Protein AF-0000000070794787 (afdb_homodimer)

InterPro domains:
  IPR015813 Pyruvate/Phosphoenolpyruvate kinase-like domain superfamily [SSF51621] (23-775)
  IPR021135 Phosphoenolpyruvate carboxylase [PF00311] (26-113)
  IPR021135 Phosphoenolpyruvate carboxylase [PF00311] (359-755)
  IPR021135 Phosphoenolpyruvate carboxylase [PR00150] (123-136)
  IPR021135 Phosphoenolpyruvate carboxylase [PR00150] (617-643)
  IPR021135 Phosphoenolpyruvate carboxylase [PTHR30523] (340-755)

pLDDT: mean 89.94, std 10.72, range [23.09, 98.25]

Organism: Legionella pneumophila subsp. pneumophila (strain Philadelphia 1 / ATCC 33152 / DSM 7513) (NCBI:txid272624)

Solvent-accessible surface area (backbone atoms only — not comparable to full-atom values): 79170 Å² total; per-residue (Å²): 132,71,82,72,66,63,91,67,82,65,70,59,54,67,70,55,52,50,49,40,51,53,52,50,51,44,42,51,52,31,38,28,64,67,72,28,59,68,55,34,52,52,46,50,51,51,47,52,59,35,54,68,40,64,93,53,55,66,67,58,41,34,51,53,52,52,54,50,43,58,56,57,70,71,51,51,69,69,56,52,47,52,46,45,50,50,41,29,50,53,37,46,50,47,50,32,44,51,51,21,48,49,47,52,56,53,21,64,36,72,73,82,85,70,93,41,76,45,73,28,39,34,43,31,36,34,63,31,54,67,48,30,58,24,69,67,45,51,54,52,48,49,51,50,23,53,50,49,32,43,36,72,63,26,40,42,72,59,58,71,65,57,56,44,50,54,46,44,47,56,75,36,38,52,55,43,56,91,61,61,55,50,71,66,53,46,41,52,57,50,45,57,34,62,56,25,68,66,38,48,52,48,39,38,53,34,39,75,73,59,36,42,62,43,64,32,25,28,54,37,28,30,36,62,62,20,84,82,38,36,48,68,44,28,50,50,40,38,30,51,41,19,41,49,49,40,54,50,48,38,50,34,46,51,52,50,46,50,51,53,64,58,30,46,67,74,43,88,56,65,66,62,49,47,52,47,51,49,49,45,56,52,47,63,69,58,45,66,82,46,73,39,38,60,58,60,49,51,52,51,51,52,52,50,51,52,50,50,53,52,46,26,69,72,68,62,48,76,61,66,48,59,53,45,50,50,40,45,41,69,78,21,68,67,46,26,56,19,26,33,32,30,38,40,33,68,57,44,52,46,48,72,71,42,87,68,79,39,63,68,55,49,31,53,47,50,48,46,46,36,26,47,93,54,70,44,50,44,53,38,58,31,39,34,30,35,76,34,74,45,28,64,42,54,46,40,48,47,50,48,43,24,66,70,63,73,35,80,74,59,55,64,26,48,24,30,31,42,68,68,20,33,76,40,39,40,58,27,47,62,68,43,59,44,72,69,55,50,52,47,27,46,71,73,46,78,17,46,46,54,38,31,41,40,33,34,55,20,15,75,62,30,21,32,65,35,28,53,53,49,51,51,53,30,51,56,44,39,44,52,50,34,45,75,67,69,29,42,69,34,52,34,38,46,30,34,57,17,66,57,18,49,21,67,56,67,67,53,58,46,41,71,53,48,43,74,56,47,26,42,35,32,35,43,36,36,34,69,45,41,58,66,39,39,61,35,56,64,50,34,49,49,53,51,48,50,51,39,52,51,55,46,65,47,63,82,77,70,85,72,75,79,52,67,68,57,51,51,51,30,51,51,18,22,50,46,35,41,51,49,70,68,34,84,61,44,57,59,47,46,50,55,43,35,61,55,77,42,52,71,72,44,41,34,21,66,39,68,56,58,54,96,70,72,59,80,81,64,16,50,37,54,50,64,56,44,29,36,29,50,67,42,25,56,54,50,62,68,48,54,28,50,8,59,47,55,70,69,46,52,72,68,58,49,52,50,52,41,52,39,43,76,68,34,55,51,56,34,32,48,52,52,51,45,20,51,52,56,64,58,45,38,63,49,58,36,46,50,34,28,37,74,57,68,71,45,62,77,78,47,53,66,56,51,56,38,50,54,35,28,52,50,46,49,32,68,57,68,72,42,90,53,51,30,69,92,42,53,44,56,45,53,50,46,55,59,40,46,36,53,34,50,61,31,47,50,49,32,52,52,16,59,75,64,67,33,60,72,52,32,37,44,25,54,41,28,40,35,54,55,61,71,46,46,66,132,71,82,73,67,63,91,66,82,67,69,61,54,67,71,55,52,49,48,42,51,51,53,50,52,45,43,51,52,32,39,27,64,67,72,28,58,67,54,34,51,52,47,50,50,53,46,51,58,35,53,68,40,64,92,53,53,65,67,59,43,33,52,53,50,52,53,50,43,58,57,57,70,72,52,52,70,68,55,52,47,52,47,42,48,51,42,28,48,52,37,44,49,48,51,32,46,52,50,21,49,50,45,52,56,54,22,63,34,72,77,81,85,72,95,44,78,45,72,28,40,34,43,32,35,34,64,32,56,66,49,30,60,23,68,68,45,52,53,51,47,49,51,50,23,52,51,50,32,44,37,72,63,25,41,43,72,59,58,69,65,58,58,42,50,55,45,45,48,56,76,36,35,55,56,42,57,93,60,61,55,51,70,66,55,46,42,51,58,51,43,58,34,62,55,25,68,66,38,48,51,49,40,39,54,36,38,75,74,61,37,42,63,42,64,34,26,29,53,37,28,30,37,64,66,20,84,82,38,36,48,66,46,29,51,50,40,37,31,51,43,18,42,48,50,41,52,50,48,38,50,33,47,51,51,50,47,51,53,55,63,57,30,44,65,75,42,88,58,66,66,62,50,47,51,47,54,49,50,45,55,52,46,62,69,58,44,67,82,45,72,40,38,62,58,60,50,51,51,51,52,51,52,50,51,54,50,50,53,53,46,27,67,72,70,60,48,76,61,65,48,58,54,48,50,51,40,46,41,68,77,21,69,67,47,26,56,19,25,35,32,29,38,41,32,68,58,44,52,45,48,72,70,43,89,68,78,38,61,68,56,49,30,51,46,51,49,46,46,35,27,48,94,55,69,44,50,44,52,39,58,32,39,33,29,35,78,34,74,44,28,65,42,54,45,38,49,46,49,48,43,23,67,70,62,74,34,81,74,57,55,64,26,50,24,30,30,43,68,68,20,36,76,39,39,40,60,28,48,63,68,42,59,43,71,69,55,50,50,46,27,46,71,74,47,78,17,46,45,53,40,30,40,39,33,33,56,20,14,75,63,30,21,33,66,35,28,53,52,48,51,52,51,31,51,55,44,39,45,51,50,34,44,75,68,68,27,42,68,34,50,32,38,45,30,34,58,17,64,58,18,50,20,66,56,66,67,53,58,45,41,72,56,47,42,74,56,45,27,43,36,31,35,43,37,35,32,69,45,40,58,67,39,41,60,34,54,62,49,35,51,49,53,52,48,51,49,40,52,51,54,45,66,48,62,78,78,72,84,72,74,80,53,65,68,57,53,51,52,28,51,51,18,21,49,47,33,40,50,49,71,67,32,81,62,44,58,57,46,46,51,56,42,34,62,55,76,43,52,72,71,44,40,32,22,66,38,68,56,57,56,95,68,72,59,80,81,63,16,50,36,54,50,63,56,44,30,36,28,50,65,42,24,54,53,48,62,66,49,54,28,48,7,60,48,54,70,70,46,53,74,67,58,48,52,50,52,40,52,39,42,77,68,35,54,52,56,34,31,47,52,51,52,45,20,52,53,56,64,61,47,37,64,50,57,34,47,50,34,27,38,75,57,68,71,46,63,76,78,47,52,66,56,50,54,38,49,53,35,27,51,49,46,50,31,68,57,67,73,43,90,54,51,31,69,91,42,54,44,57,45,52,51,46,54,61,41,46,37,53,36,51,61,31,48,49,48,32,52,51,18,58,76,65,67,35,60,72,53,31,38,43,25,54,42,29,41,35,53,54,60,71,47,44,65

Nearest PDB structures (foldseek):
  8qx3-assembly1_A  TM=8.354E-01  e=1.024E-34  Arabidopsis thaliana
  8cj5-assembly1_A-2  TM=8.591E-01  e=4.788E-34  Arabidopsis thaliana
  8qx3-assembly1_B  TM=8.444E-01  e=3.675E-34  Arabidopsis thaliana
  6mgi-assembly1_B-2  TM=8.471E-01  e=4.195E-34  Zea mays
  1fiy-assembly1_A  TM=8.237E-01  e=3.972E-33  Escherichia coli K-12

Secondary structure (DSSP, 8-state):
------SS--SS-HHHHHHHHHHHHHHHHHHHHHT-HHHHHHHHHHHHHHHTTTT--HHHHHHHHHHHHHHHHTS-HHHHHHHHHHHHHHHHHHHHHHHHHHHHHHTTSPPP--S---SEEEEEE---SS--B-HHHHHHHHHHHHHHHHHHH-GGG--HHHHHHHHHHHTTS-SB-SSPPPHHHHHHHHHHHHT-HHHHHHHHHHHHTT--EEEEE-TTTBTTT-TT--HHHHHHHHHHHHHHHHHHHHHHHHHHHHHHHH-GGG---HHHHHHHHHHHHHHHTTSS--TTHHHHHHHHHHHHHHHHHHHHHHHSS--HHHHHHHHHHHH-TTSS--EEEEEEHHHHHHHHH-SSPPHHHHHHHHHHHHTTTS-GGGTEEEEEEES--SHHHHHHHHHHHHHHHSS--S-EEEEE-SHHHHHTHHHHHHHH--HHHHHHHHHHSTTEEEEEEESHHHHHHH-HHHHHHHHHHHHHHHHHHHHHTT-EEEEEEE--SSGGGT-S-HHHHTTT--TTTTTEEEEEE-HHHHHHHHS-HHHHHHHHHHHHHHHHH--S----PPPHHHHHHHHHHHHHHHHHHHSHHHHHHHHHHSGGGGTTTS--SSS-SB-SSS-GGGGB-HHHHHHHHHHTT--HHHHTTHHHHHHHS-HHHHHHHHHHHHH-HHHHHHHHHHHHHHTT--HHHHHHHHHHHHS--TTHHHHHHHHHHHHHHHHHHH--S-TTTT-HHHHHHHHHHHHHHHHHHHHHHHHHHHT-HHHHHHHHHHHHHHHS---/------SS--SS-HHHHHHHHHHHHHHHHHHHHHT-HHHHHHHHHHHHHHHTTTT--HHHHHHHHHHHHHHHHTS-HHHHHHHHHHHHHHHHHHHHHHHHHHHHHHTTSPP---S---SEEEEEE---SS--B-HHHHHHHHHHHHHHHHHHH-GGG--HHHHHHHHHHHTTS-SB-SSPPPHHHHHHHHHHHHT-HHHHHHHHHHHHTT--EEEEE-TTTBTTT-TT--HHHHHHHHHHHHHHHHHHHHHHHHHHHHHHHH-GGG---HHHHHHHHHHHHHHHTTSS--TTHHHHHHHHHHHHHHHHHHHHHHHSS--HHHHHHHHHHHH-TTSS--EEEEEEHHHHHHHHH-SSPPHHHHHHHHHHHHTTTS-GGGTEEEEEEES--SHHHHHHHHHHHHHHHSS--S-EEEEE-SHHHHHTHHHHHHHH--HHHHHHHHHHSTTEEEEEEESHHHHHHH-HHHHHHHHHHHHHHHHHHHHHTT-EEEEEEE--SSGGGT-S-HHHHTTT--TTTTTEEEEEE-HHHHHHHHS-HHHHHHHHHHHHHHHHH--S----PPPHHHHHHHHHHHHHHHHHHHSHHHHHHHHHHSGGGGTTTS--SSS-SB-SSS-GGGGB-HHHHHHHHHHTT--HHHHTTHHHHHHHS-HHHHHHHHHHHHH-HHHHHHHHHHHHHHTT--HHHHHHHHHHHHS--TTHHHHHHHHHHHHHHHHHHH--SSTTTT-HHHHHHHHHHHHHHHHHHHHHHHHHHHT-HHHHHHHHHHHHHHHS---

Sequence (1550 aa):
MEFSMKENVSHLPRELSRMVFWSLTCLKKAIAEVYGKETYERIEQIRLSMQDTIGSESFSLGKALHSLQIELSKLEKKQLYQIAHGFSLMMELINTCENAYRIFRINQRKEQVYSDMPQGIHYVLTAHPTEARTNEFLKLFKEIRDYLIEVLKSPYLMNESHLDQMLKISLQINISYHEKPSVEDEAQYIYQYALHPLNIKLYHSFLAKGVPIQLRTWVGGDKDGHSGVNEKIMLKSLELSRSFFIAYIQECLEEVLEIIKLSTALGKNKSLADQINQLVKKAYGLKKIQSKDHEKISAFKNELTATQINALKFLNFEPEQFSIISSIFHLYPALVMPIELREDSAVVKESLTSIKKTTITKMLEQVHSITHGTDPKNYIRGFILSMVESAEDIKNGINLVKKVFKSYALPVVPLFENQLALTNADTILNNSITEDIRQKHLKQWEGNYEVMLGYSDSSKENGVLPSRLMIAKSLKNIQSTLENKNLRPIFFHGSGGSIERGGGDIKEQTASWSKEMMSNYKVTVQGEMVARLFGSSSILKSQIDKFLDIYSQKGKSNNNDYPEELSLFSTRVSQKYKTLIQSDWFWQIVEQASPYHFLKELKIGSRPTKRKSGPDQRKLRAIPWILCWTQTRLLFPTWWGIGSTWSELNGIEKNRLKALYKENALFAAFVKQLGVTLSKVYLPVWEQYLLQLTGSIEYLRPFQSELESTIQFFYQITDEKDFCFHQPWLGESIQLRSTLIHPLNLIQIEAMKRKDLPLLRKTVTGISCGMLTTGMEFSMKENVSHLPRELSRMVFWSLTCLKKAIAEVYGKETYERIEQIRLSMQDTIGSESFSLGKALHSLQIELSKLEKKQLYQIAHGFSLMMELINTCENAYRIFRINQRKEQVYSDMPQGIHYVLTAHPTEARTNEFLKLFKEIRDYLIEVLKSPYLMNESHLDQMLKISLQINISYHEKPSVEDEAQYIYQYALHPLNIKLYHSFLAKGVPIQLRTWVGGDKDGHSGVNEKIMLKSLELSRSFFIAYIQECLEEVLEIIKLSTALGKNKSLADQINQLVKKAYGLKKIQSKDHEKISAFKNELTATQINALKFLNFEPEQFSIISSIFHLYPALVMPIELREDSAVVKESLTSIKKTTITKMLEQVHSITHGTDPKNYIRGFILSMVESAEDIKNGINLVKKVFKSYALPVVPLFENQLALTNADTILNNSITEDIRQKHLKQWEGNYEVMLGYSDSSKENGVLPSRLMIAKSLKNIQSTLENKNLRPIFFHGSGGSIERGGGDIKEQTASWSKEMMSNYKVTVQGEMVARLFGSSSILKSQIDKFLDIYSQKGKSNNNDYPEELSLFSTRVSQKYKTLIQSDWFWQIVEQASPYHFLKELKIGSRPTKRKSGPDQRKLRAIPWILCWTQTRLLFPTWWGIGSTWSELNGIEKNRLKALYKENALFAAFVKQLGVTLSKVYLPVWEQYLLQLTGSIEYLRPFQSELESTIQFFYQITDEKDFCFHQPWLGESIQLRSTLIHPLNLIQIEAMKRKDLPLLRKTVTGISCGMLTTG

Radius of gyration: 38.8 Å; Cα contacts (8 Å, |Δi|>4): 2463; chains: 2; bounding box: 78×119×99 Å

Structure (mmCIF, N/CA/C/O backbone):
data_AF-0000000070794787-model_v1
#
loop_
_entity.id
_entity.type
_entity.pdbx_description
1 polymer 'Phosphoenolpyruvate carboxylase'
#
loop_
_atom_site.group_PDB
_atom_site.id
_atom_site.type_symbol
_atom_site.label_atom_id
_atom_site.label_alt_id
_atom_site.label_comp_id
_atom_site.label_asym_id
_atom_site.label_entity_id
_atom_site.label_seq_id
_atom_site.pdbx_PDB_ins_code
_atom_site.Cartn_x
_atom_site.Cartn_y
_atom_site.Cartn_z
_atom_site.occupancy
_atom_site.B_iso_or_equiv
_atom_site.auth_seq_id
_atom_site.auth_comp_id
_atom_site.auth_asym_id
_atom_site.auth_atom_id
_atom_site.pdbx_PDB_model_num
ATOM 1 N N . MET A 1 1 ? 26.312 4.344 -19.688 1 23.09 1 MET A N 1
ATOM 2 C CA . MET A 1 1 ? 26.172 3.531 -20.891 1 23.09 1 MET A CA 1
ATOM 3 C C . MET A 1 1 ? 24.766 2.941 -20.984 1 23.09 1 MET A C 1
ATOM 5 O O . MET A 1 1 ? 24.344 2.195 -20.109 1 23.09 1 MET A O 1
ATOM 9 N N . GLU A 1 2 ? 23.875 3.652 -21.609 1 30.03 2 GLU A N 1
ATOM 10 C CA . GLU A 1 2 ? 22.531 3.34 -22.062 1 30.03 2 GLU A CA 1
ATOM 11 C C . GLU A 1 2 ? 22.469 1.962 -22.719 1 30.03 2 GLU A C 1
ATOM 13 O O . GLU A 1 2 ? 23.391 1.565 -23.422 1 30.03 2 GLU A O 1
ATOM 18 N N . PHE A 1 3 ? 22.062 0.974 -22.031 1 33.84 3 PHE A N 1
ATOM 19 C CA . PHE A 1 3 ? 21.734 -0.177 -22.859 1 33.84 3 PHE A CA 1
ATOM 20 C C . PHE A 1 3 ? 21.391 0.264 -24.281 1 33.84 3 PHE A C 1
ATOM 22 O O . PHE A 1 3 ? 20.469 1.05 -24.484 1 33.84 3 PHE A O 1
ATOM 29 N N . SER A 1 4 ? 22.438 0.453 -25.016 1 33.84 4 SER A N 1
ATOM 30 C CA . SER A 1 4 ? 22.266 0.618 -26.453 1 33.84 4 SER A CA 1
ATOM 31 C C . SER A 1 4 ? 21.219 -0.351 -27 1 33.84 4 SER A C 1
ATOM 33 O O . SER A 1 4 ? 21.547 -1.481 -27.359 1 33.84 4 SER A O 1
ATOM 35 N N . MET A 1 5 ? 20.203 -0.555 -26.375 1 33.16 5 MET A N 1
ATOM 36 C CA . MET A 1 5 ? 19.188 -1.166 -27.234 1 33.16 5 MET A CA 1
ATOM 37 C C . MET A 1 5 ? 19.125 -0.451 -28.578 1 33.16 5 MET A C 1
ATOM 39 O O . MET A 1 5 ? 18.859 0.752 -28.641 1 33.16 5 MET A O 1
ATOM 43 N N . LYS A 1 6 ? 19.953 -0.776 -29.594 1 33.38 6 LYS A N 1
ATOM 44 C CA . LYS A 1 6 ? 19.781 -0.374 -30.984 1 33.38 6 LYS A CA 1
ATOM 45 C C . LYS A 1 6 ? 18.344 0.073 -31.25 1 33.38 6 LYS A C 1
ATOM 47 O O . LYS A 1 6 ? 17.406 -0.379 -30.578 1 33.38 6 LYS A O 1
ATOM 52 N N . GLU A 1 7 ? 18.031 1.091 -32 1 38.28 7 GLU A N 1
ATOM 53 C CA . GLU A 1 7 ? 16.844 1.757 -32.562 1 38.28 7 GLU A CA 1
ATOM 54 C C . GLU A 1 7 ? 15.742 0.753 -32.875 1 38.28 7 GLU A C 1
ATOM 56 O O . GLU A 1 7 ? 14.734 1.102 -33.5 1 38.28 7 GLU A O 1
ATOM 61 N N . ASN A 1 8 ? 16.031 -0.634 -32.812 1 43.72 8 ASN A N 1
ATOM 62 C CA . ASN A 1 8 ? 14.906 -1.464 -33.219 1 43.72 8 ASN A CA 1
ATOM 63 C C . ASN A 1 8 ? 13.773 -1.399 -32.188 1 43.72 8 ASN A C 1
ATOM 65 O O . ASN A 1 8 ? 14.023 -1.364 -31 1 43.72 8 ASN A O 1
ATOM 69 N N . VAL A 1 9 ? 12.594 -1.141 -32.656 1 50.56 9 VAL A N 1
ATOM 70 C CA . VAL A 1 9 ? 11.289 -0.936 -32.031 1 50.56 9 VAL A CA 1
ATOM 71 C C . VAL A 1 9 ? 11.023 -2.029 -31.016 1 50.56 9 VAL A C 1
ATOM 73 O O . VAL A 1 9 ? 10.82 -3.191 -31.375 1 50.56 9 VAL A O 1
ATOM 76 N N . SER A 1 10 ? 11.656 -1.864 -29.828 1 68.62 10 SER A N 1
ATOM 77 C CA . SER A 1 10 ? 11.289 -2.807 -28.781 1 68.62 10 SER A CA 1
ATOM 78 C C . SER A 1 10 ? 9.789 -2.82 -28.547 1 68.62 10 SER A C 1
ATOM 80 O O . SER A 1 10 ? 9.133 -1.776 -28.594 1 68.62 10 SER A O 1
ATOM 82 N N . HIS A 1 11 ? 9.305 -3.973 -28.562 1 74.69 11 HIS A N 1
ATOM 83 C CA . HIS A 1 11 ? 7.891 -4.156 -28.266 1 74.69 11 HIS A CA 1
ATOM 84 C C . HIS A 1 11 ? 7.633 -4.102 -26.766 1 74.69 11 HIS A C 1
ATOM 86 O O . HIS A 1 11 ? 6.48 -4.133 -26.328 1 74.69 11 HIS A O 1
ATOM 92 N N . LEU A 1 12 ? 8.75 -3.883 -26 1 81.75 12 LEU A N 1
ATOM 93 C CA . LEU A 1 12 ? 8.57 -3.77 -24.547 1 81.75 12 LEU A CA 1
ATOM 94 C C . LEU A 1 12 ? 8.227 -2.338 -24.156 1 81.75 12 LEU A C 1
ATOM 96 O O . LEU A 1 12 ? 8.828 -1.388 -24.672 1 81.75 12 LEU A O 1
ATOM 100 N N . PRO A 1 13 ? 7.293 -2.143 -23.328 1 87 13 PRO A N 1
ATOM 101 C CA . PRO A 1 13 ? 6.965 -0.786 -22.875 1 87 13 PRO A CA 1
ATOM 102 C C . PRO A 1 13 ? 8.156 -0.062 -22.266 1 87 13 PRO A C 1
ATOM 104 O O . PRO A 1 13 ? 8.977 -0.683 -21.578 1 87 13 PRO A O 1
ATOM 107 N N . ARG A 1 14 ? 8.242 1.173 -22.453 1 84.62 14 ARG A N 1
ATOM 108 C CA . ARG A 1 14 ? 9.367 1.98 -22 1 84.62 14 ARG A CA 1
ATOM 109 C C . ARG A 1 14 ? 9.5 1.922 -20.484 1 84.62 14 ARG A C 1
ATOM 111 O O . ARG A 1 14 ? 10.609 1.842 -19.953 1 84.62 14 ARG A O 1
ATOM 118 N N . GLU A 1 15 ? 8.398 1.956 -19.781 1 88.38 15 GLU A N 1
ATOM 119 C CA . GLU A 1 15 ? 8.406 1.918 -18.328 1 88.38 15 GLU A CA 1
ATOM 120 C C . GLU A 1 15 ? 9.008 0.617 -17.812 1 88.38 15 GLU A C 1
ATOM 122 O O . GLU A 1 15 ? 9.789 0.625 -16.844 1 88.38 15 GLU A O 1
ATOM 127 N N . LEU A 1 16 ? 8.672 -0.502 -18.438 1 92.44 16 LEU A N 1
ATOM 128 C CA . LEU A 1 16 ? 9.195 -1.806 -18.047 1 92.44 16 LEU A CA 1
ATOM 129 C C . LEU A 1 16 ? 10.688 -1.91 -18.359 1 92.44 16 LEU A C 1
ATOM 131 O O . LEU A 1 16 ? 11.477 -2.371 -17.531 1 92.44 16 LEU A O 1
ATOM 135 N N . SER A 1 17 ? 11.047 -1.444 -19.531 1 91.38 17 SER A N 1
ATOM 136 C CA . SER A 1 17 ? 12.453 -1.492 -19.938 1 91.38 17 SER A CA 1
ATOM 137 C C . SER A 1 17 ? 13.32 -0.683 -18.984 1 91.38 17 SER A C 1
ATOM 139 O O . SER A 1 17 ? 14.406 -1.129 -18.594 1 91.38 17 SER A O 1
ATOM 141 N N . ARG A 1 18 ? 12.859 0.453 -18.578 1 91 18 ARG A N 1
ATOM 142 C CA . ARG A 1 18 ? 13.594 1.31 -17.656 1 91 18 ARG A CA 1
ATOM 143 C C . ARG A 1 18 ? 13.727 0.65 -16.281 1 91 18 ARG A C 1
ATOM 145 O O . ARG A 1 18 ? 14.773 0.732 -15.648 1 91 18 ARG A O 1
ATOM 152 N N . MET A 1 19 ? 12.68 0.09 -15.891 1 93.12 19 MET A N 1
ATOM 153 C CA . MET A 1 19 ? 12.695 -0.582 -14.594 1 93.12 19 MET A CA 1
ATOM 154 C C . MET A 1 19 ? 13.672 -1.751 -14.602 1 93.12 19 MET A C 1
ATOM 156 O O . MET A 1 19 ? 14.43 -1.935 -13.641 1 93.12 19 MET A O 1
ATOM 160 N N . VAL A 1 20 ? 13.648 -2.543 -15.656 1 94.12 20 VAL A N 1
ATOM 161 C CA . VAL A 1 20 ? 14.555 -3.682 -15.781 1 94.12 20 VAL A CA 1
ATOM 162 C C . VAL A 1 20 ? 16 -3.193 -15.781 1 94.12 20 VAL A C 1
ATOM 164 O O . VAL A 1 20 ? 16.844 -3.721 -15.047 1 94.12 20 VAL A O 1
ATOM 167 N N . PHE A 1 21 ? 16.234 -2.209 -16.516 1 93.19 21 PHE A N 1
ATOM 168 C CA . PHE A 1 21 ? 17.578 -1.654 -16.594 1 93.19 21 PHE A CA 1
ATOM 169 C C . PHE A 1 21 ? 18.047 -1.152 -15.227 1 93.19 21 PHE A C 1
ATOM 171 O O . PHE A 1 21 ? 19.156 -1.451 -14.789 1 93.19 21 PHE A O 1
ATOM 178 N N . TRP A 1 22 ? 17.172 -0.408 -14.641 1 93.81 22 TRP A N 1
ATOM 179 C CA . TRP A 1 22 ? 17.484 0.148 -13.328 1 93.81 22 TRP A CA 1
ATOM 180 C C . TRP A 1 22 ? 17.734 -0.961 -12.312 1 93.81 22 TRP A C 1
ATOM 182 O O . TRP A 1 22 ? 18.703 -0.909 -11.547 1 93.81 22 TRP A O 1
ATOM 192 N N . SER A 1 23 ? 16.875 -1.944 -12.266 1 96.06 23 SER A N 1
ATOM 193 C CA . SER A 1 23 ? 16.984 -3.041 -11.305 1 96.06 23 SER A CA 1
ATOM 194 C C . SER A 1 23 ? 18.266 -3.852 -11.539 1 96.06 23 SER A C 1
ATOM 196 O O . SER A 1 23 ? 18.953 -4.227 -10.586 1 96.06 23 SER A O 1
ATOM 198 N N . LEU A 1 24 ? 18.578 -4.113 -12.82 1 95.62 24 LEU A N 1
ATOM 199 C CA . LEU A 1 24 ? 19.766 -4.879 -13.141 1 95.62 24 LEU A CA 1
ATOM 200 C C . LEU A 1 24 ? 21.031 -4.09 -12.789 1 95.62 24 LEU A C 1
ATOM 202 O O . LEU A 1 24 ? 22.031 -4.672 -12.359 1 95.62 24 LEU A O 1
ATOM 206 N N . THR A 1 25 ? 20.969 -2.812 -13 1 95.44 25 THR A N 1
ATOM 207 C CA . THR A 1 25 ? 22.094 -1.962 -12.609 1 95.44 25 THR A CA 1
ATOM 208 C C . THR A 1 25 ? 22.328 -2.047 -11.102 1 95.44 25 THR A C 1
ATOM 210 O O . THR A 1 25 ? 23.484 -2.131 -10.656 1 95.44 25 THR A O 1
ATOM 213 N N . CYS A 1 26 ? 21.266 -2.021 -10.391 1 95.94 26 CYS A N 1
ATOM 214 C CA . CYS A 1 26 ? 21.375 -2.146 -8.945 1 95.94 26 CYS A CA 1
ATOM 215 C C . CYS A 1 26 ? 21.969 -3.5 -8.555 1 95.94 26 CYS A C 1
ATOM 217 O O . CYS A 1 26 ? 22.797 -3.588 -7.645 1 95.94 26 CYS A O 1
ATOM 219 N N . LEU A 1 27 ? 21.547 -4.562 -9.219 1 97.25 27 LEU A N 1
ATOM 220 C CA . LEU A 1 27 ? 22.062 -5.895 -8.922 1 97.25 27 LEU A CA 1
ATOM 221 C C . LEU A 1 27 ? 23.547 -5.984 -9.242 1 97.25 27 LEU A C 1
ATOM 223 O O . LEU A 1 27 ? 24.328 -6.574 -8.477 1 97.25 27 LEU A O 1
ATOM 227 N N . LYS A 1 28 ? 23.953 -5.41 -10.391 1 96.56 28 LYS A N 1
ATOM 228 C CA . LYS A 1 28 ? 25.359 -5.406 -10.773 1 96.56 28 LYS A CA 1
ATOM 229 C C . LYS A 1 28 ? 26.219 -4.734 -9.711 1 96.56 28 LYS A C 1
ATOM 231 O O . LYS A 1 28 ? 27.281 -5.238 -9.352 1 96.56 28 LYS A O 1
ATOM 236 N N . LYS A 1 29 ? 25.719 -3.646 -9.227 1 95.25 29 LYS A N 1
ATOM 237 C CA . LYS A 1 29 ? 26.422 -2.951 -8.148 1 95.25 29 LYS A CA 1
ATOM 238 C C . LYS A 1 29 ? 26.516 -3.822 -6.898 1 95.25 29 LYS A C 1
ATOM 240 O O . LYS A 1 29 ? 27.562 -3.873 -6.246 1 95.25 29 LYS A O 1
ATOM 245 N N . ALA A 1 30 ? 25.438 -4.465 -6.594 1 95.12 30 ALA A N 1
ATOM 246 C CA . ALA A 1 30 ? 25.406 -5.344 -5.43 1 95.12 30 ALA A CA 1
ATOM 247 C C . ALA A 1 30 ? 26.406 -6.492 -5.582 1 95.12 30 ALA A C 1
ATOM 249 O O . ALA A 1 30 ? 27.078 -6.863 -4.621 1 95.12 30 ALA A O 1
ATOM 250 N N . ILE A 1 31 ? 26.484 -7.082 -6.77 1 96.38 31 ILE A N 1
ATOM 251 C CA . ILE A 1 31 ? 27.422 -8.18 -7.035 1 96.38 31 ILE A CA 1
ATOM 252 C C . ILE A 1 31 ? 28.844 -7.703 -6.812 1 96.38 31 ILE A C 1
ATOM 254 O O . ILE A 1 31 ? 29.641 -8.391 -6.168 1 96.38 31 ILE A O 1
ATOM 258 N N . ALA A 1 32 ? 29.172 -6.535 -7.332 1 95.69 32 ALA A N 1
ATOM 259 C CA . ALA A 1 32 ? 30.5 -5.977 -7.168 1 95.69 32 ALA A CA 1
ATOM 260 C C . ALA A 1 32 ? 30.844 -5.785 -5.691 1 95.69 32 ALA A C 1
ATOM 262 O O . ALA A 1 32 ? 31.969 -6.039 -5.27 1 95.69 32 ALA A O 1
ATOM 263 N N . GLU A 1 33 ? 29.875 -5.379 -4.957 1 91.56 33 GLU A N 1
ATOM 264 C CA . GLU A 1 33 ? 30.109 -5.066 -3.547 1 91.56 33 GLU A CA 1
ATOM 265 C C . GLU A 1 33 ? 30.172 -6.34 -2.705 1 91.56 33 GLU A C 1
ATOM 267 O O . GLU A 1 33 ? 30.953 -6.422 -1.76 1 91.56 33 GLU A O 1
ATOM 272 N N . VAL A 1 34 ? 29.375 -7.34 -3.057 1 89.81 34 VAL A N 1
ATOM 273 C CA . VAL A 1 34 ? 29.25 -8.523 -2.211 1 89.81 34 VAL A CA 1
ATOM 274 C C . VAL A 1 34 ? 30.25 -9.586 -2.66 1 89.81 34 VAL A C 1
ATOM 276 O O . VAL A 1 34 ? 30.969 -10.172 -1.834 1 89.81 34 VAL A O 1
ATOM 279 N N . TYR A 1 35 ? 30.344 -9.914 -4.008 1 91.44 35 TYR A N 1
ATOM 280 C CA . TYR A 1 35 ? 31.203 -10.961 -4.523 1 91.44 35 TYR A CA 1
ATOM 281 C C . TYR A 1 35 ? 32.562 -10.406 -4.895 1 91.44 35 TYR A C 1
ATOM 283 O O . TYR A 1 35 ? 33.531 -11.164 -5.043 1 91.44 35 TYR A O 1
ATOM 291 N N . GLY A 1 36 ? 32.688 -9.102 -5.121 1 93.25 36 GLY A N 1
ATOM 292 C CA . GLY A 1 36 ? 33.938 -8.477 -5.516 1 93.25 36 GLY A CA 1
ATOM 293 C C . GLY A 1 36 ? 33.938 -8.023 -6.961 1 93.25 36 GLY A C 1
ATOM 294 O O . GLY A 1 36 ? 33.156 -8.516 -7.781 1 93.25 36 GLY A O 1
ATOM 295 N N . LYS A 1 37 ? 34.781 -7.16 -7.344 1 95.31 37 LYS A N 1
ATOM 296 C CA . LYS A 1 37 ? 34.844 -6.535 -8.656 1 95.31 37 LYS A CA 1
ATOM 297 C C . LYS A 1 37 ? 35.25 -7.551 -9.727 1 95.31 37 LYS A C 1
ATOM 299 O O . LYS A 1 37 ? 34.75 -7.496 -10.852 1 95.31 37 LYS A O 1
ATOM 304 N N . GLU A 1 38 ? 36.094 -8.445 -9.398 1 95.44 38 GLU A N 1
ATOM 305 C CA . GLU A 1 38 ? 36.562 -9.445 -10.359 1 95.44 38 GLU A CA 1
ATOM 306 C C . GLU A 1 38 ? 35.406 -10.336 -10.82 1 95.44 38 GLU A C 1
ATOM 308 O O . GLU A 1 38 ? 35.25 -10.586 -12.016 1 95.44 38 GLU A O 1
ATOM 313 N N . THR A 1 39 ? 34.656 -10.766 -9.859 1 95.44 39 THR A N 1
ATOM 314 C CA . THR A 1 39 ? 33.5 -11.617 -10.18 1 95.44 39 THR A CA 1
ATOM 315 C C . THR A 1 39 ? 32.469 -10.852 -11.016 1 95.44 39 THR A C 1
ATOM 317 O O . THR A 1 39 ? 31.938 -11.391 -11.984 1 95.44 39 THR A O 1
ATOM 320 N N . TYR A 1 40 ? 32.281 -9.648 -10.68 1 96.19 40 TYR A N 1
ATOM 321 C CA . TYR A 1 40 ? 31.359 -8.805 -11.438 1 96.19 40 TYR A CA 1
ATOM 322 C C . TYR A 1 40 ? 31.812 -8.672 -12.883 1 96.19 40 TYR A C 1
ATOM 324 O O . TYR A 1 40 ? 31 -8.828 -13.805 1 96.19 40 TYR A O 1
ATOM 332 N N . GLU A 1 41 ? 33.031 -8.367 -13.031 1 96.75 41 GLU A N 1
ATOM 333 C CA . GLU A 1 41 ? 33.562 -8.172 -14.375 1 96.75 41 GLU A CA 1
ATOM 334 C C . GLU A 1 41 ? 33.438 -9.438 -15.211 1 96.75 41 GLU A C 1
ATOM 336 O O . GLU A 1 41 ? 33.156 -9.375 -16.406 1 96.75 41 GLU A O 1
ATOM 341 N N . ARG A 1 42 ? 33.688 -10.539 -14.648 1 96.81 42 ARG A N 1
ATOM 342 C CA . ARG A 1 42 ? 33.531 -11.812 -15.344 1 96.81 42 ARG A CA 1
ATOM 343 C C . ARG A 1 42 ? 32.094 -12.047 -15.781 1 96.81 42 ARG A C 1
ATOM 345 O O . ARG A 1 42 ? 31.844 -12.422 -16.922 1 96.81 42 ARG A O 1
ATOM 352 N N . ILE A 1 43 ? 31.203 -11.836 -14.875 1 97.38 43 ILE A N 1
ATOM 353 C CA . ILE A 1 43 ? 29.797 -12.008 -15.172 1 97.38 43 ILE A CA 1
ATOM 354 C C . ILE A 1 43 ? 29.375 -11.055 -16.281 1 97.38 43 ILE A C 1
ATOM 356 O O . ILE A 1 43 ? 28.672 -11.445 -17.219 1 97.38 43 ILE A O 1
ATOM 360 N N . GLU A 1 44 ? 29.828 -9.828 -16.188 1 96.75 44 GLU A N 1
ATOM 361 C CA . GLU A 1 44 ? 29.469 -8.82 -17.172 1 96.75 44 GLU A CA 1
ATOM 362 C C . GLU A 1 44 ? 30.047 -9.156 -18.547 1 96.75 44 GLU A C 1
ATOM 364 O O . GLU A 1 44 ? 29.391 -8.961 -19.578 1 96.75 44 GLU A O 1
ATOM 369 N N . GLN A 1 45 ? 31.219 -9.664 -18.516 1 96.56 45 GLN A N 1
ATOM 370 C CA . GLN A 1 45 ? 31.828 -10.07 -19.781 1 96.56 45 GLN A CA 1
ATOM 371 C C . GLN A 1 45 ? 31.047 -11.203 -20.438 1 96.56 45 GLN A C 1
ATOM 373 O O . GLN A 1 45 ? 30.828 -11.188 -21.656 1 96.56 45 GLN A O 1
ATOM 378 N N . ILE A 1 46 ? 30.672 -12.172 -19.688 1 97.44 46 ILE A N 1
ATOM 379 C CA . ILE A 1 46 ? 29.891 -13.289 -20.203 1 97.44 46 ILE A CA 1
ATOM 380 C C . ILE A 1 46 ? 28.547 -12.781 -20.734 1 97.44 46 ILE A C 1
ATOM 382 O O . ILE A 1 46 ? 28.125 -13.156 -21.828 1 97.44 46 ILE A O 1
ATOM 386 N N . ARG A 1 47 ? 27.922 -11.93 -19.938 1 96 47 ARG A N 1
ATOM 387 C CA . ARG A 1 47 ? 26.625 -11.391 -20.328 1 96 47 ARG A CA 1
ATOM 388 C C . ARG A 1 47 ? 26.719 -10.664 -21.656 1 96 47 ARG A C 1
ATOM 390 O O . ARG A 1 47 ? 25.891 -10.898 -22.547 1 96 47 ARG A O 1
ATOM 397 N N . LEU A 1 48 ? 27.703 -9.812 -21.844 1 94.25 48 LEU A N 1
ATOM 398 C CA . LEU A 1 48 ? 27.891 -9.031 -23.062 1 94.25 48 LEU A CA 1
ATOM 399 C C . LEU A 1 48 ? 28.203 -9.93 -24.25 1 94.25 48 LEU A C 1
ATOM 401 O O . LEU A 1 48 ? 27.688 -9.703 -25.359 1 94.25 48 LEU A O 1
ATOM 405 N N . SER A 1 49 ? 28.969 -10.922 -24.016 1 94.25 49 SER A N 1
ATOM 406 C CA . SER A 1 49 ? 29.328 -11.852 -25.094 1 94.25 49 SER A CA 1
ATOM 407 C C . SER A 1 49 ? 28.094 -12.602 -25.594 1 94.25 49 SER A C 1
ATOM 409 O O . SER A 1 49 ? 27.969 -12.844 -26.797 1 94.25 49 SER A O 1
ATOM 411 N N . MET A 1 50 ? 27.234 -12.977 -24.719 1 94.06 50 MET A N 1
ATOM 412 C CA . MET A 1 50 ? 26.016 -13.68 -25.109 1 94.06 50 MET A CA 1
ATOM 413 C C . MET A 1 50 ? 25.031 -12.734 -25.781 1 94.06 50 MET A C 1
ATOM 415 O O . MET A 1 50 ? 24.328 -13.125 -26.719 1 94.06 50 MET A O 1
ATOM 419 N N . GLN A 1 51 ? 24.969 -11.516 -25.266 1 90.81 51 GLN A N 1
ATOM 420 C CA . GLN A 1 51 ? 24.078 -10.516 -25.844 1 90.81 51 GLN A CA 1
ATOM 421 C C . GLN A 1 51 ? 24.438 -10.25 -27.312 1 90.81 51 GLN A C 1
ATOM 423 O O . GLN A 1 51 ? 23.547 -10.016 -28.125 1 90.81 51 GLN A O 1
ATOM 428 N N . ASP A 1 52 ? 25.609 -10.359 -27.656 1 89.88 52 ASP A N 1
ATOM 429 C CA . ASP A 1 52 ? 26.109 -10.094 -29 1 89.88 52 ASP A CA 1
ATOM 430 C C . ASP A 1 52 ? 25.656 -11.172 -29.984 1 89.88 52 ASP A C 1
ATOM 432 O O . ASP A 1 52 ? 25.719 -10.984 -31.188 1 89.88 52 ASP A O 1
ATOM 436 N N . THR A 1 53 ? 25.172 -12.227 -29.422 1 90.56 53 THR A N 1
ATOM 437 C CA . THR A 1 53 ? 24.781 -13.336 -30.281 1 90.56 53 THR A CA 1
ATOM 438 C C . THR A 1 53 ? 23.328 -13.195 -30.719 1 90.56 53 THR A C 1
ATOM 440 O O . THR A 1 53 ? 22.844 -13.969 -31.547 1 90.56 53 THR A O 1
ATOM 443 N N . ILE A 1 54 ? 22.688 -12.266 -30.188 1 86.88 54 ILE A N 1
ATOM 444 C CA . ILE A 1 54 ? 21.281 -12.07 -30.562 1 86.88 54 ILE A CA 1
ATOM 445 C C . ILE A 1 54 ? 21.188 -11.828 -32.062 1 86.88 54 ILE A C 1
ATOM 447 O O . ILE A 1 54 ? 21.891 -10.984 -32.625 1 86.88 54 ILE A O 1
ATOM 451 N N . GLY A 1 55 ? 20.281 -12.492 -32.688 1 80.38 55 GLY A N 1
ATOM 452 C CA . GLY A 1 55 ? 20.062 -12.312 -34.125 1 80.38 55 GLY A CA 1
ATOM 453 C C . GLY A 1 55 ? 21.094 -12.992 -35 1 80.38 55 GLY A C 1
ATOM 454 O O . GLY A 1 55 ? 20.984 -12.992 -36.219 1 80.38 55 GLY A O 1
ATOM 455 N N . SER A 1 56 ? 22.062 -13.68 -34.344 1 85.38 56 SER A N 1
ATOM 456 C CA . SER A 1 56 ? 23.109 -14.352 -35.125 1 85.38 56 SER A CA 1
ATOM 457 C C . SER A 1 56 ? 22.656 -15.703 -35.625 1 85.38 56 SER A C 1
ATOM 459 O O . SER A 1 56 ? 21.641 -16.234 -35.156 1 85.38 56 SER A O 1
ATOM 461 N N . GLU A 1 57 ? 23.422 -16.156 -36.594 1 87.12 57 GLU A N 1
ATOM 462 C CA . GLU A 1 57 ? 23.156 -17.484 -37.156 1 87.12 57 GLU A CA 1
ATOM 463 C C . GLU A 1 57 ? 23.531 -18.578 -36.156 1 87.12 57 GLU A C 1
ATOM 465 O O . GLU A 1 57 ? 24.344 -18.359 -35.25 1 87.12 57 GLU A O 1
ATOM 470 N N . SER A 1 58 ? 22.922 -19.734 -36.406 1 89 58 SER A N 1
ATOM 471 C CA . SER A 1 58 ? 23.125 -20.875 -35.531 1 89 58 SER A CA 1
ATOM 472 C C . SER A 1 58 ? 24.609 -21.234 -35.406 1 89 58 SER A C 1
ATOM 474 O O . SER A 1 58 ? 25.078 -21.562 -34.312 1 89 58 SER A O 1
ATOM 476 N N . PHE A 1 59 ? 25.266 -21.109 -36.469 1 88.31 59 PHE A N 1
ATOM 477 C CA . PHE A 1 59 ? 26.672 -21.453 -36.469 1 88.31 59 PHE A CA 1
ATOM 478 C C . PHE A 1 59 ? 27.469 -20.5 -35.562 1 88.31 59 PHE A C 1
ATOM 480 O O . PHE A 1 59 ? 28.344 -20.938 -34.812 1 88.31 59 PHE A O 1
ATOM 487 N N . SER A 1 60 ? 27.188 -19.266 -35.656 1 91.5 60 SER A N 1
ATOM 488 C CA . SER A 1 60 ? 27.875 -18.25 -34.875 1 91.5 60 SER A CA 1
ATOM 489 C C . SER A 1 60 ? 27.594 -18.438 -33.375 1 91.5 60 SER A C 1
ATOM 491 O O . SER A 1 60 ? 28.484 -18.281 -32.531 1 91.5 60 SER A O 1
ATOM 493 N N . LEU A 1 61 ? 26.391 -18.719 -33.094 1 94.12 61 LEU A N 1
ATOM 494 C CA . LEU A 1 61 ? 26.031 -18.984 -31.688 1 94.12 61 LEU A CA 1
ATOM 495 C C . LEU A 1 61 ? 26.766 -20.219 -31.172 1 94.12 61 LEU A C 1
ATOM 497 O O . LEU A 1 61 ? 27.297 -20.203 -30.047 1 94.12 61 LEU A O 1
ATOM 501 N N . GLY A 1 62 ? 26.812 -21.266 -31.969 1 94.94 62 GLY A N 1
ATOM 502 C CA . GLY A 1 62 ? 27.531 -22.469 -31.578 1 94.94 62 GLY A CA 1
ATOM 503 C C . GLY A 1 62 ? 28.984 -22.219 -31.234 1 94.94 62 GLY A C 1
ATOM 504 O O . GLY A 1 62 ? 29.5 -22.734 -30.234 1 94.94 62 GLY A O 1
ATOM 505 N N . LYS A 1 63 ? 29.609 -21.406 -32.031 1 94.94 63 LYS A N 1
ATOM 506 C CA . LYS A 1 63 ? 31.016 -21.062 -31.812 1 94.94 63 LYS A CA 1
ATOM 507 C C . LYS A 1 63 ? 31.188 -20.281 -30.5 1 94.94 63 LYS A C 1
ATOM 509 O O . LYS A 1 63 ? 32.125 -20.531 -29.75 1 94.94 63 LYS A O 1
ATOM 514 N N . ALA A 1 64 ? 30.328 -19.344 -30.359 1 95.94 64 ALA A N 1
ATOM 515 C CA . ALA A 1 64 ? 30.375 -18.531 -29.156 1 95.94 64 ALA A CA 1
ATOM 516 C C . ALA A 1 64 ? 30.188 -19.406 -27.906 1 95.94 64 ALA A C 1
ATOM 518 O O . ALA A 1 64 ? 30.875 -19.234 -26.906 1 95.94 64 ALA A O 1
ATOM 519 N N . LEU A 1 65 ? 29.234 -20.312 -27.969 1 97.56 65 LEU A N 1
ATOM 520 C CA . LEU A 1 65 ? 28.953 -21.203 -26.844 1 97.56 65 LEU A CA 1
ATOM 521 C C . LEU A 1 65 ? 30.141 -22.125 -26.562 1 97.56 65 LEU A C 1
ATOM 523 O O . LEU A 1 65 ? 30.484 -22.344 -25.391 1 97.56 65 LEU A O 1
ATOM 527 N N . HIS A 1 66 ? 30.734 -22.609 -27.562 1 95.94 66 HIS A N 1
ATOM 528 C CA . HIS A 1 66 ? 31.891 -23.484 -27.406 1 95.94 66 HIS A CA 1
ATOM 529 C C . HIS A 1 66 ? 33.062 -22.75 -26.75 1 95.94 66 HIS A C 1
ATOM 531 O O . HIS A 1 66 ? 33.719 -23.281 -25.859 1 95.94 66 HIS A O 1
ATOM 537 N N . SER A 1 67 ? 33.281 -21.547 -27.203 1 96.44 67 SER A N 1
ATOM 538 C CA . SER A 1 67 ? 34.344 -20.719 -26.625 1 96.44 67 SER A CA 1
ATOM 539 C C . SER A 1 67 ? 34.094 -20.453 -25.141 1 96.44 67 SER A C 1
ATOM 541 O O . SER A 1 67 ? 35.031 -20.547 -24.328 1 96.44 67 SER A O 1
ATOM 543 N N . LEU A 1 68 ? 32.906 -20.094 -24.844 1 97.25 68 LEU A N 1
ATOM 544 C CA . LEU A 1 68 ? 32.562 -19.844 -23.453 1 97.25 68 LEU A CA 1
ATOM 545 C C . LEU A 1 68 ? 32.688 -21.109 -22.625 1 97.25 68 LEU A C 1
ATOM 547 O O . LEU A 1 68 ? 33.125 -21.062 -21.469 1 97.25 68 LEU A O 1
ATOM 551 N N . GLN A 1 69 ? 32.344 -22.266 -23.188 1 96.88 69 GLN A N 1
ATOM 552 C CA . GLN A 1 69 ? 32.438 -23.547 -22.5 1 96.88 69 GLN A CA 1
ATOM 553 C C . GLN A 1 69 ? 33.906 -23.812 -22.094 1 96.88 69 GLN A C 1
ATOM 555 O O . GLN A 1 69 ? 34.156 -24.281 -20.984 1 96.88 69 GLN A O 1
ATOM 560 N N . ILE A 1 70 ? 34.812 -23.484 -22.906 1 96.06 70 ILE A N 1
ATOM 561 C CA . ILE A 1 70 ? 36.25 -23.688 -22.625 1 96.06 70 ILE A CA 1
ATOM 562 C C . ILE A 1 70 ? 36.688 -22.781 -21.484 1 96.06 70 ILE A C 1
ATOM 564 O O . ILE A 1 70 ? 37.375 -23.219 -20.578 1 96.06 70 ILE A O 1
ATOM 568 N N . GLU A 1 71 ? 36.219 -21.625 -21.516 1 96.44 71 GLU A N 1
ATOM 569 C CA . GLU A 1 71 ? 36.562 -20.672 -20.453 1 96.44 71 GLU A CA 1
ATOM 570 C C . GLU A 1 71 ? 36 -21.141 -19.109 1 96.44 71 GLU A C 1
ATOM 572 O O . GLU A 1 71 ? 36.719 -21.094 -18.109 1 96.44 71 GLU A O 1
ATOM 577 N N . LEU A 1 72 ? 34.812 -21.531 -19.094 1 97.44 72 LEU A N 1
ATOM 578 C CA . LEU A 1 72 ? 34.125 -21.938 -17.859 1 97.44 72 LEU A CA 1
ATOM 579 C C . LEU A 1 72 ? 34.75 -23.203 -17.281 1 97.44 72 LEU A C 1
ATOM 581 O O . LEU A 1 72 ? 34.812 -23.375 -16.062 1 97.44 72 LEU A O 1
ATOM 585 N N . SER A 1 73 ? 35.25 -24.078 -18.125 1 96.62 73 SER A N 1
ATOM 586 C CA . SER A 1 73 ? 35.812 -25.344 -17.688 1 96.62 73 SER A CA 1
ATOM 587 C C . SER A 1 73 ? 37.094 -25.125 -16.875 1 96.62 73 SER A C 1
ATOM 589 O O . SER A 1 73 ? 37.5 -25.984 -16.078 1 96.62 73 SER A O 1
ATOM 591 N N . LYS A 1 74 ? 37.656 -23.938 -16.984 1 96.81 74 LYS A N 1
ATOM 592 C CA . LYS A 1 74 ? 38.906 -23.625 -16.297 1 96.81 74 LYS A CA 1
ATOM 593 C C . LYS A 1 74 ? 38.656 -22.984 -14.945 1 96.81 74 LYS A C 1
ATOM 595 O O . LYS A 1 74 ? 39.562 -22.844 -14.133 1 96.81 74 LYS A O 1
ATOM 600 N N . LEU A 1 75 ? 37.469 -22.641 -14.703 1 97 75 LEU A N 1
ATOM 601 C CA . LEU A 1 75 ? 37.156 -21.906 -13.492 1 97 75 LEU A CA 1
ATOM 602 C C . LEU A 1 75 ? 36.969 -22.844 -12.305 1 97 75 LEU A C 1
ATOM 604 O O . LEU A 1 75 ? 36.594 -24.016 -12.484 1 97 75 LEU A O 1
ATOM 608 N N . GLU A 1 76 ? 37.219 -22.281 -11.141 1 95.5 76 GLU A N 1
ATOM 609 C CA . GLU A 1 76 ? 37.031 -23.031 -9.906 1 95.5 76 GLU A CA 1
ATOM 610 C C . GLU A 1 76 ? 35.562 -23.125 -9.516 1 95.5 76 GLU A C 1
ATOM 612 O O . GLU A 1 76 ? 34.719 -22.359 -10.023 1 95.5 76 GLU A O 1
ATOM 617 N N . LYS A 1 77 ? 35.312 -24.016 -8.633 1 94.38 77 LYS A N 1
ATOM 618 C CA . LYS A 1 77 ? 33.969 -24.312 -8.195 1 94.38 77 LYS A CA 1
ATOM 619 C C . LYS A 1 77 ? 33.281 -23.047 -7.664 1 94.38 77 LYS A C 1
ATOM 621 O O . LYS A 1 77 ? 32.156 -22.75 -8.039 1 94.38 77 LYS A O 1
ATOM 626 N N . LYS A 1 78 ? 34 -22.359 -6.844 1 93.44 78 LYS A N 1
ATOM 627 C CA . LYS A 1 78 ? 33.438 -21.156 -6.219 1 93.44 78 LYS A CA 1
ATOM 628 C C . LYS A 1 78 ? 33.062 -20.125 -7.266 1 93.44 78 LYS A C 1
ATOM 630 O O . LYS A 1 78 ? 32 -19.484 -7.168 1 93.44 78 LYS A O 1
ATOM 635 N N . GLN A 1 79 ? 33.875 -19.984 -8.25 1 96 79 GLN A N 1
ATOM 636 C CA . GLN A 1 79 ? 33.625 -19.016 -9.312 1 96 79 GLN A CA 1
ATOM 637 C C . GLN A 1 79 ? 32.406 -19.406 -10.141 1 96 79 GLN A C 1
ATOM 639 O O . GLN A 1 79 ? 31.562 -18.562 -10.445 1 96 79 GLN A O 1
ATOM 644 N N . LEU A 1 80 ? 32.312 -20.688 -10.438 1 97.31 80 LEU A N 1
ATOM 645 C CA . LEU A 1 80 ? 31.172 -21.188 -11.203 1 97.31 80 LEU A CA 1
ATOM 646 C C . LEU A 1 80 ? 29.875 -20.969 -10.438 1 97.31 80 LEU A C 1
ATOM 648 O O . LEU A 1 80 ? 28.859 -20.594 -11.031 1 97.31 80 LEU A O 1
ATOM 652 N N . TYR A 1 81 ? 29.984 -21.141 -9.148 1 95 81 TYR A N 1
ATOM 653 C CA . TYR A 1 81 ? 28.812 -20.969 -8.297 1 95 81 TYR A CA 1
ATOM 654 C C . TYR A 1 81 ? 28.344 -19.516 -8.32 1 95 81 TYR A C 1
ATOM 656 O O . TYR A 1 81 ? 27.141 -19.266 -8.438 1 95 81 TYR A O 1
ATOM 664 N N . GLN A 1 82 ? 29.266 -18.656 -8.203 1 95.19 82 GLN A N 1
ATOM 665 C CA . GLN A 1 82 ? 28.938 -17.234 -8.156 1 95.19 82 GLN A CA 1
ATOM 666 C C . GLN A 1 82 ? 28.375 -16.75 -9.492 1 95.19 82 GLN A C 1
ATOM 668 O O . GLN A 1 82 ? 27.438 -15.953 -9.523 1 95.19 82 GLN A O 1
ATOM 673 N N . ILE A 1 83 ? 28.922 -17.281 -10.586 1 97 83 ILE A N 1
ATOM 674 C CA . ILE A 1 83 ? 28.438 -16.906 -11.906 1 97 83 ILE A CA 1
ATOM 675 C C . ILE A 1 83 ? 27.016 -17.438 -12.102 1 97 83 ILE A C 1
ATOM 677 O O . ILE A 1 83 ? 26.125 -16.703 -12.531 1 97 83 ILE A O 1
ATOM 681 N N . ALA A 1 84 ? 26.797 -18.672 -11.703 1 96.5 84 ALA A N 1
ATOM 682 C CA . ALA A 1 84 ? 25.469 -19.281 -11.828 1 96.5 84 ALA A CA 1
ATOM 683 C C . ALA A 1 84 ? 24.438 -18.531 -10.992 1 96.5 84 ALA A C 1
ATOM 685 O O . ALA A 1 84 ? 23.328 -18.281 -11.461 1 96.5 84 ALA A O 1
ATOM 686 N N . HIS A 1 85 ? 24.859 -18.203 -9.805 1 94.88 85 HIS A N 1
ATOM 687 C CA . HIS A 1 85 ? 23.953 -17.469 -8.922 1 94.88 85 HIS A CA 1
ATOM 688 C C . HIS A 1 85 ? 23.625 -16.094 -9.492 1 94.88 85 HIS A C 1
ATOM 690 O O . HIS A 1 85 ? 22.469 -15.68 -9.477 1 94.88 85 HIS A O 1
ATOM 696 N N . GLY A 1 86 ? 24.609 -15.398 -9.977 1 95.69 86 GLY A N 1
ATOM 697 C CA . GLY A 1 86 ? 24.422 -14.086 -10.57 1 95.69 86 GLY A CA 1
ATOM 698 C C . GLY A 1 86 ? 23.438 -14.086 -11.727 1 95.69 86 GLY A C 1
ATOM 699 O O . GLY A 1 86 ? 22.516 -13.273 -11.766 1 95.69 86 GLY A O 1
ATOM 700 N N . PHE A 1 87 ? 23.625 -15.023 -12.633 1 96.88 87 PHE A N 1
ATOM 701 C CA . PHE A 1 87 ? 22.75 -15.094 -13.797 1 96.88 87 PHE A CA 1
ATOM 702 C C . PHE A 1 87 ? 21.344 -15.516 -13.383 1 96.88 87 PHE A C 1
ATOM 704 O O . PHE A 1 87 ? 20.359 -15.039 -13.953 1 96.88 87 PHE A O 1
ATOM 711 N N . SER A 1 88 ? 21.219 -16.406 -12.43 1 94.88 88 SER A N 1
ATOM 712 C CA . SER A 1 88 ? 19.906 -16.781 -11.914 1 94.88 88 SER A CA 1
ATOM 713 C C . SER A 1 88 ? 19.172 -15.594 -11.312 1 94.88 88 SER A C 1
ATOM 715 O O . SER A 1 88 ? 17.984 -15.422 -11.531 1 94.88 88 SER A O 1
ATOM 717 N N . LEU A 1 89 ? 19.891 -14.805 -10.562 1 95.62 89 LEU A N 1
ATOM 718 C CA . LEU A 1 89 ? 19.312 -13.625 -9.938 1 95.62 89 LEU A CA 1
ATOM 719 C C . LEU A 1 89 ? 18.875 -12.609 -10.992 1 95.62 89 LEU A C 1
ATOM 721 O O . LEU A 1 89 ? 17.828 -11.961 -10.844 1 95.62 89 LEU A O 1
ATOM 725 N N . MET A 1 90 ? 19.703 -12.453 -12.031 1 95.81 90 MET A N 1
ATOM 726 C CA . MET A 1 90 ? 19.328 -11.547 -13.109 1 95.81 90 MET A CA 1
ATOM 727 C C . MET A 1 90 ? 18 -11.969 -13.742 1 95.81 90 MET A C 1
ATOM 729 O O . MET A 1 90 ? 17.125 -11.133 -13.961 1 95.81 90 MET A O 1
ATOM 733 N N . MET A 1 91 ? 17.891 -13.242 -13.953 1 93.81 91 MET A N 1
ATOM 734 C CA . MET A 1 91 ? 16.672 -13.766 -14.562 1 93.81 91 MET A CA 1
ATOM 735 C C . MET A 1 91 ? 15.477 -13.57 -13.641 1 93.81 91 MET A C 1
ATOM 737 O O . MET A 1 91 ? 14.406 -13.141 -14.078 1 93.81 91 MET A O 1
ATOM 741 N N . GLU A 1 92 ? 15.656 -13.883 -12.406 1 93.25 92 GLU A N 1
ATOM 742 C CA . GLU A 1 92 ? 14.578 -13.719 -11.438 1 93.25 92 GLU A CA 1
ATOM 743 C C . GLU A 1 92 ? 14.164 -12.258 -11.312 1 93.25 92 GLU A C 1
ATOM 745 O O . GLU A 1 92 ? 12.977 -11.961 -11.164 1 93.25 92 GLU A O 1
ATOM 750 N N . LEU A 1 93 ? 15.117 -11.43 -11.312 1 95.62 93 LEU A N 1
ATOM 751 C CA . LEU A 1 93 ? 14.836 -10.008 -11.203 1 95.62 93 LEU A CA 1
ATOM 752 C C . LEU A 1 93 ? 14.039 -9.516 -12.406 1 95.62 93 LEU A C 1
ATOM 754 O O . LEU A 1 93 ? 13.109 -8.711 -12.258 1 95.62 93 LEU A O 1
ATOM 758 N N . ILE A 1 94 ? 14.406 -9.961 -13.594 1 94.12 94 ILE A N 1
ATOM 759 C CA . ILE A 1 94 ? 13.664 -9.617 -14.805 1 94.12 94 ILE A CA 1
ATOM 760 C C . ILE A 1 94 ? 12.227 -10.117 -14.68 1 94.12 94 ILE A C 1
ATOM 762 O O . ILE A 1 94 ? 11.281 -9.383 -14.961 1 94.12 94 ILE A O 1
ATOM 766 N N . ASN A 1 95 ? 12.086 -11.359 -14.211 1 92.12 95 ASN A N 1
ATOM 767 C CA . ASN A 1 95 ? 10.758 -11.906 -13.977 1 92.12 95 ASN A CA 1
ATOM 768 C C . ASN A 1 95 ? 9.953 -11.039 -13.008 1 92.12 95 ASN A C 1
ATOM 770 O O . ASN A 1 95 ? 8.773 -10.781 -13.234 1 92.12 95 ASN A O 1
ATOM 774 N N . THR A 1 96 ? 10.617 -10.641 -12.008 1 95.19 96 THR A N 1
ATOM 775 C CA . THR A 1 96 ? 9.984 -9.836 -10.969 1 95.19 96 THR A CA 1
ATOM 776 C C . THR A 1 96 ? 9.539 -8.484 -11.523 1 95.19 96 THR A C 1
ATOM 778 O O . THR A 1 96 ? 8.438 -8.016 -11.227 1 95.19 96 THR A O 1
ATOM 781 N N . CYS A 1 97 ? 10.383 -7.875 -12.32 1 95.5 97 CYS A N 1
ATOM 782 C CA . CYS A 1 97 ? 10.039 -6.613 -12.969 1 95.5 97 CYS A CA 1
ATOM 783 C C . CYS A 1 97 ? 8.82 -6.773 -13.867 1 95.5 97 CYS A C 1
ATOM 785 O O . CYS A 1 97 ? 7.906 -5.949 -13.836 1 95.5 97 CYS A O 1
ATOM 787 N N . GLU A 1 98 ? 8.812 -7.832 -14.625 1 93 98 GLU A N 1
ATOM 788 C CA . GLU A 1 98 ? 7.699 -8.086 -15.531 1 93 98 GLU A CA 1
ATOM 789 C C . GLU A 1 98 ? 6.402 -8.32 -14.758 1 93 98 GLU A C 1
ATOM 791 O O . GLU A 1 98 ? 5.348 -7.805 -15.141 1 93 98 GLU A O 1
ATOM 796 N N . ASN A 1 99 ? 6.52 -9.094 -13.766 1 93.19 99 ASN A N 1
ATOM 797 C CA . ASN A 1 99 ? 5.352 -9.352 -12.93 1 93.19 99 ASN A CA 1
ATOM 798 C C . ASN A 1 99 ? 4.824 -8.078 -12.289 1 93.19 99 ASN A C 1
ATOM 800 O O . ASN A 1 99 ? 3.615 -7.848 -12.25 1 93.19 99 ASN A O 1
ATOM 804 N N . ALA A 1 100 ? 5.734 -7.262 -11.75 1 95.69 100 ALA A N 1
ATOM 805 C CA . ALA A 1 100 ? 5.348 -5.992 -11.141 1 95.69 100 ALA A CA 1
ATOM 806 C C . ALA A 1 100 ? 4.629 -5.098 -12.141 1 95.69 100 ALA A C 1
ATOM 808 O O . ALA A 1 100 ? 3.594 -4.508 -11.828 1 95.69 100 ALA A O 1
ATOM 809 N N . TYR A 1 101 ? 5.195 -5.004 -13.32 1 94.88 101 TYR A N 1
ATOM 810 C CA . TYR A 1 101 ? 4.602 -4.18 -14.367 1 94.88 101 TYR A CA 1
ATOM 811 C C . TYR A 1 101 ? 3.219 -4.695 -14.75 1 94.88 101 TYR A C 1
ATOM 813 O O . TYR A 1 101 ? 2.287 -3.908 -14.938 1 94.88 101 TYR A O 1
ATOM 821 N N . ARG A 1 102 ? 3.143 -6.012 -14.898 1 93.38 102 ARG A N 1
ATOM 822 C CA . ARG A 1 102 ? 1.86 -6.625 -15.234 1 93.38 102 ARG A CA 1
ATOM 823 C C . ARG A 1 102 ? 0.806 -6.293 -14.18 1 93.38 102 ARG A C 1
ATOM 825 O O . ARG A 1 102 ? -0.306 -5.883 -14.516 1 93.38 102 ARG A O 1
ATOM 832 N N . ILE A 1 103 ? 1.117 -6.438 -12.945 1 95.38 103 ILE A N 1
ATOM 833 C CA . ILE A 1 103 ? 0.204 -6.152 -11.844 1 95.38 103 ILE A CA 1
ATOM 834 C C . ILE A 1 103 ? -0.189 -4.676 -11.867 1 95.38 103 ILE A C 1
ATOM 836 O O . ILE A 1 103 ? -1.366 -4.336 -11.719 1 95.38 103 ILE A O 1
ATOM 840 N N . PHE A 1 104 ? 0.794 -3.809 -12.086 1 94.5 104 PHE A N 1
ATOM 841 C CA . PHE A 1 104 ? 0.571 -2.371 -12.164 1 94.5 104 PHE A CA 1
ATOM 842 C C . PHE A 1 104 ? -0.432 -2.041 -13.266 1 94.5 104 PHE A C 1
ATOM 844 O O . PHE A 1 104 ? -1.361 -1.259 -13.047 1 94.5 104 PHE A O 1
ATOM 851 N N . ARG A 1 105 ? -0.306 -2.676 -14.43 1 94.06 105 ARG A N 1
ATOM 852 C CA . ARG A 1 105 ? -1.187 -2.416 -15.562 1 94.06 105 ARG A CA 1
ATOM 853 C C . ARG A 1 105 ? -2.578 -2.986 -15.32 1 94.06 105 ARG A C 1
ATOM 855 O O . ARG A 1 105 ? -3.584 -2.346 -15.633 1 94.06 105 ARG A O 1
ATOM 862 N N . ILE A 1 106 ? -2.646 -4.18 -14.75 1 94.75 106 ILE A N 1
ATOM 863 C CA . ILE A 1 106 ? -3.924 -4.812 -14.438 1 94.75 106 ILE A CA 1
ATOM 864 C C . ILE A 1 106 ? -4.719 -3.928 -13.477 1 94.75 106 ILE A C 1
ATOM 866 O O . ILE A 1 106 ? -5.922 -3.729 -13.664 1 94.75 106 ILE A O 1
ATOM 870 N N . ASN A 1 107 ? -4.035 -3.373 -12.531 1 93.25 107 ASN A N 1
ATOM 871 C CA . ASN A 1 107 ? -4.668 -2.59 -11.477 1 93.25 107 ASN A CA 1
ATOM 872 C C . ASN A 1 107 ? -5.301 -1.315 -12.031 1 93.25 107 ASN A C 1
ATOM 874 O O . ASN A 1 107 ? -6.137 -0.694 -11.367 1 93.25 107 ASN A O 1
ATOM 878 N N . GLN A 1 108 ? -4.926 -0.91 -13.227 1 91.31 108 GLN A N 1
ATOM 879 C CA . GLN A 1 108 ? -5.434 0.323 -13.82 1 91.31 108 GLN A CA 1
ATOM 880 C C . GLN A 1 108 ? -6.703 0.063 -14.625 1 91.31 108 GLN A C 1
ATOM 882 O O . GLN A 1 108 ? -7.371 1.003 -15.062 1 91.31 108 GLN A O 1
ATOM 887 N N . ARG A 1 109 ? -7.074 -1.242 -14.75 1 90.88 109 ARG A N 1
ATOM 888 C CA . ARG A 1 109 ? -8.258 -1.601 -15.516 1 90.88 109 ARG A CA 1
ATOM 889 C C . ARG A 1 109 ? -9.531 -1.304 -14.734 1 90.88 109 ARG A C 1
ATOM 891 O O . ARG A 1 109 ? -9.477 -1.023 -13.531 1 90.88 109 ARG A O 1
ATOM 898 N N . LYS A 1 110 ? -10.602 -1.241 -15.492 1 85.38 110 LYS A N 1
ATOM 899 C CA . LYS A 1 110 ? -11.914 -1.093 -14.867 1 85.38 110 LYS A CA 1
ATOM 900 C C . LYS A 1 110 ? -12.562 -2.451 -14.625 1 85.38 110 LYS A C 1
ATOM 902 O O . LYS A 1 110 ? -12.195 -3.443 -15.258 1 85.38 110 LYS A O 1
ATOM 907 N N . GLU A 1 111 ? -13.445 -2.4 -13.656 1 82.25 111 GLU A N 1
ATOM 908 C CA . GLU A 1 111 ? -14.195 -3.627 -13.414 1 82.25 111 GLU A CA 1
ATOM 909 C C . GLU A 1 111 ? -15.031 -4.02 -14.625 1 82.25 111 GLU A C 1
ATOM 911 O O . GLU A 1 111 ? -15.539 -3.152 -15.344 1 82.25 111 GLU A O 1
ATOM 916 N N . GLN A 1 112 ? -15.078 -5.293 -14.867 1 81.19 112 GLN A N 1
ATOM 917 C CA . GLN A 1 112 ? -15.828 -5.812 -16 1 81.19 112 GLN A CA 1
ATOM 918 C C . GLN A 1 112 ? -17.156 -6.438 -15.555 1 81.19 112 GLN A C 1
ATOM 920 O O . GLN A 1 112 ? -17.266 -6.93 -14.43 1 81.19 112 GLN A O 1
ATOM 925 N N . VAL A 1 113 ? -18.141 -6.301 -16.375 1 83.94 113 VAL A N 1
ATOM 926 C CA . VAL A 1 113 ? -19.438 -6.949 -16.156 1 83.94 113 VAL A CA 1
ATOM 927 C C . VAL A 1 113 ? -19.656 -8.016 -17.234 1 83.94 113 VAL A C 1
ATOM 929 O O . VAL A 1 113 ? -19.359 -7.797 -18.406 1 83.94 113 VAL A O 1
ATOM 932 N N . TYR A 1 114 ? -20.109 -9.125 -16.75 1 87.88 114 TYR A N 1
ATOM 933 C CA . TYR A 1 114 ? -20.312 -10.234 -17.688 1 87.88 114 TYR A CA 1
ATOM 934 C C . TYR A 1 114 ? -21.781 -10.594 -17.797 1 87.88 114 TYR A C 1
ATOM 936 O O . TYR A 1 114 ? -22.516 -10.547 -16.797 1 87.88 114 TYR A O 1
ATOM 944 N N . SER A 1 115 ? -22.203 -10.906 -19.031 1 85.19 115 SER A N 1
ATOM 945 C CA . SER A 1 115 ? -23.609 -11.203 -19.312 1 85.19 115 SER A CA 1
ATOM 946 C C . SER A 1 115 ? -24 -12.578 -18.781 1 85.19 115 SER A C 1
ATOM 948 O O . SER A 1 115 ? -25.172 -12.812 -18.469 1 85.19 115 SER A O 1
ATOM 950 N N . ASP A 1 116 ? -23.062 -13.484 -18.766 1 90.62 116 ASP A N 1
ATOM 951 C CA . ASP A 1 116 ? -23.312 -14.852 -18.328 1 90.62 116 ASP A CA 1
ATOM 952 C C . ASP A 1 116 ? -22.188 -15.344 -17.422 1 90.62 116 ASP A C 1
ATOM 954 O O . ASP A 1 116 ? -21.031 -14.914 -17.562 1 90.62 116 ASP A O 1
ATOM 958 N N . MET A 1 117 ? -22.609 -16.156 -16.438 1 93.5 117 MET A N 1
ATOM 959 C CA . MET A 1 117 ? -21.656 -16.672 -15.469 1 93.5 117 MET A CA 1
ATOM 960 C C . MET A 1 117 ? -21.719 -18.203 -15.398 1 93.5 117 MET A C 1
ATOM 962 O O . MET A 1 117 ? -22.797 -18.781 -15.57 1 93.5 117 MET A O 1
ATOM 966 N N . PRO A 1 118 ? -20.562 -18.844 -15.219 1 95.19 118 PRO A N 1
ATOM 967 C CA . PRO A 1 118 ? -20.594 -20.281 -15.016 1 95.19 118 PRO A CA 1
ATOM 968 C C . PRO A 1 118 ? -21.188 -20.672 -13.664 1 95.19 118 PRO A C 1
ATOM 970 O O . PRO A 1 118 ? -21.484 -19.812 -12.836 1 95.19 118 PRO A O 1
ATOM 973 N N . GLN A 1 119 ? -21.406 -21.984 -13.516 1 93.06 119 GLN A N 1
ATOM 974 C CA . GLN A 1 119 ? -21.938 -22.469 -12.25 1 93.06 119 GLN A CA 1
ATOM 975 C C . GLN A 1 119 ? -20.875 -22.438 -11.156 1 93.06 119 GLN A C 1
ATOM 977 O O . GLN A 1 119 ? -21.203 -22.297 -9.977 1 93.06 119 GLN A O 1
ATOM 982 N N . GLY A 1 120 ? -19.625 -22.641 -11.609 1 94.62 120 GLY A N 1
ATOM 983 C CA . GLY A 1 120 ? -18.562 -22.578 -10.625 1 94.62 120 GLY A CA 1
ATOM 984 C C . GLY A 1 120 ? -17.188 -22.688 -11.234 1 94.62 120 GLY A C 1
ATOM 985 O O . GLY A 1 120 ? -17.031 -23.141 -12.367 1 94.62 120 GLY A O 1
ATOM 986 N N . ILE A 1 121 ? -16.219 -22.188 -10.578 1 96.75 121 ILE A N 1
ATOM 987 C CA . ILE A 1 121 ? -14.812 -22.297 -10.938 1 96.75 121 ILE A CA 1
ATOM 988 C C . ILE A 1 121 ? -14.055 -23.062 -9.844 1 96.75 121 ILE A C 1
ATOM 990 O O . ILE A 1 121 ? -14.086 -22.656 -8.68 1 96.75 121 ILE A O 1
ATOM 994 N N . HIS A 1 122 ? -13.469 -24.188 -10.25 1 96.56 122 HIS A N 1
ATOM 995 C CA . HIS A 1 122 ? -12.773 -25.047 -9.297 1 96.56 122 HIS A CA 1
ATOM 996 C C . HIS A 1 122 ? -11.281 -25.109 -9.602 1 96.56 122 HIS A C 1
ATOM 998 O O . HIS A 1 122 ? -10.883 -25.5 -10.703 1 96.56 122 HIS A O 1
ATOM 1004 N N . TYR A 1 123 ? -10.445 -24.656 -8.672 1 96.56 123 TYR A N 1
ATOM 1005 C CA . TYR A 1 123 ? -9 -24.828 -8.758 1 96.56 123 TYR A CA 1
ATOM 1006 C C . TYR A 1 123 ? -8.516 -25.938 -7.828 1 96.56 123 TYR A C 1
ATOM 1008 O O . TYR A 1 123 ? -8.797 -25.906 -6.625 1 96.56 123 TYR A O 1
ATOM 1016 N N . VAL A 1 124 ? -7.91 -26.875 -8.344 1 96.31 124 VAL A N 1
ATOM 1017 C CA . VAL A 1 124 ? -7.336 -27.953 -7.547 1 96.31 124 VAL A CA 1
ATOM 1018 C C . VAL A 1 124 ? -5.824 -27.766 -7.441 1 96.31 124 VAL A C 1
ATOM 1020 O O . VAL A 1 124 ? -5.098 -27.969 -8.422 1 96.31 124 VAL A O 1
ATOM 1023 N N . LEU A 1 125 ? -5.395 -27.5 -6.285 1 95 125 LEU A N 1
ATOM 1024 C CA . LEU A 1 125 ? -3.996 -27.156 -6.059 1 95 125 LEU A CA 1
ATOM 1025 C C . LEU A 1 125 ? -3.156 -28.406 -5.82 1 95 125 LEU A C 1
ATOM 1027 O O . LEU A 1 125 ? -3.539 -29.281 -5.039 1 95 125 LEU A O 1
ATOM 1031 N N . THR A 1 126 ? -2.088 -28.438 -6.523 1 88 126 THR A N 1
ATOM 1032 C CA . THR A 1 126 ? -1.268 -29.641 -6.418 1 88 126 THR A CA 1
ATOM 1033 C C . THR A 1 126 ? 0.164 -29.297 -6.027 1 88 126 THR A C 1
ATOM 1035 O O . THR A 1 126 ? 0.559 -28.125 -6.086 1 88 126 THR A O 1
ATOM 1038 N N . ALA A 1 127 ? 0.806 -30.203 -5.43 1 74.06 127 ALA A N 1
ATOM 1039 C CA . ALA A 1 127 ? 2.174 -29.984 -4.969 1 74.06 127 ALA A CA 1
ATOM 1040 C C . ALA A 1 127 ? 3.125 -29.781 -6.145 1 74.06 127 ALA A C 1
ATOM 1042 O O . ALA A 1 127 ? 2.805 -30.156 -7.277 1 74.06 127 ALA A O 1
ATOM 1043 N N . HIS A 1 128 ? 4.16 -28.906 -5.801 1 60.09 128 HIS A N 1
ATOM 1044 C CA . HIS A 1 128 ? 5.141 -28.531 -6.816 1 60.09 128 HIS A CA 1
ATOM 1045 C C . HIS A 1 128 ? 6.215 -29.594 -6.965 1 60.09 128 HIS A C 1
ATOM 1047 O O . HIS A 1 128 ? 7.133 -29.672 -6.148 1 60.09 128 HIS A O 1
ATOM 1053 N N . PRO A 1 129 ? 6.133 -30.516 -7.879 1 56.41 129 PRO A N 1
ATOM 1054 C CA . PRO A 1 129 ? 7.328 -31.359 -7.953 1 56.41 129 PRO A CA 1
ATOM 1055 C C . PRO A 1 129 ? 8.57 -30.594 -8.406 1 56.41 129 PRO A C 1
ATOM 1057 O O . PRO A 1 129 ? 9.688 -31.078 -8.266 1 56.41 129 PRO A O 1
ATOM 1060 N N . THR A 1 130 ? 8.32 -29.266 -8.82 1 55.91 130 THR A N 1
ATOM 1061 C CA . THR A 1 130 ? 9.469 -28.641 -9.492 1 55.91 130 THR A CA 1
ATOM 1062 C C . THR A 1 130 ? 9.75 -27.266 -8.922 1 55.91 130 THR A C 1
ATOM 1064 O O . THR A 1 130 ? 10.562 -26.516 -9.461 1 55.91 130 THR A O 1
ATOM 1067 N N . GLU A 1 131 ? 9.07 -26.938 -7.785 1 59.84 131 GLU A N 1
ATOM 1068 C CA . GLU A 1 131 ? 9.523 -25.672 -7.211 1 59.84 131 GLU A CA 1
ATOM 1069 C C . GLU A 1 131 ? 10.844 -25.844 -6.465 1 59.84 131 GLU A C 1
ATOM 1071 O O . GLU A 1 131 ? 10.883 -26.469 -5.395 1 59.84 131 GLU A O 1
ATOM 1076 N N . ALA A 1 132 ? 11.812 -25.406 -7.199 1 70.44 132 ALA A N 1
ATOM 1077 C CA . ALA A 1 132 ? 13.164 -25.672 -6.723 1 70.44 132 ALA A CA 1
ATOM 1078 C C . ALA A 1 132 ? 13.695 -24.5 -5.902 1 70.44 132 ALA A C 1
ATOM 1080 O O . ALA A 1 132 ? 14.766 -24.594 -5.293 1 70.44 132 ALA A O 1
ATOM 1081 N N . ARG A 1 133 ? 12.867 -23.469 -5.777 1 81.81 133 ARG A N 1
ATOM 1082 C CA . ARG A 1 133 ? 13.359 -22.297 -5.039 1 81.81 133 ARG A CA 1
ATOM 1083 C C . ARG A 1 133 ? 12.984 -22.406 -3.562 1 81.81 133 ARG A C 1
ATOM 1085 O O . ARG A 1 133 ? 11.898 -22.859 -3.217 1 81.81 133 ARG A O 1
ATOM 1092 N N . THR A 1 134 ? 13.859 -21.844 -2.801 1 81.62 134 THR A N 1
ATOM 1093 C CA . THR A 1 134 ? 13.641 -21.891 -1.36 1 81.62 134 THR A CA 1
ATOM 1094 C C . THR A 1 134 ? 12.555 -20.891 -0.953 1 81.62 134 THR A C 1
ATOM 1096 O O . THR A 1 134 ? 12.305 -19.922 -1.666 1 81.62 134 THR A O 1
ATOM 1099 N N . ASN A 1 135 ? 11.953 -21.219 0.16 1 77.88 135 ASN A N 1
ATOM 1100 C CA . ASN A 1 135 ? 10.914 -20.328 0.674 1 77.88 135 ASN A CA 1
ATOM 1101 C C . ASN A 1 135 ? 11.461 -18.922 0.942 1 77.88 135 ASN A C 1
ATOM 1103 O O . ASN A 1 135 ? 10.766 -17.922 0.705 1 77.88 135 ASN A O 1
ATOM 1107 N N . GLU A 1 136 ? 12.734 -18.875 1.464 1 83.19 136 GLU A N 1
ATOM 1108 C CA . GLU A 1 136 ? 13.375 -17.594 1.749 1 83.19 136 GLU A CA 1
ATOM 1109 C C . GLU A 1 136 ? 13.555 -16.781 0.477 1 83.19 136 GLU A C 1
ATOM 1111 O O . GLU A 1 136 ? 13.328 -15.562 0.48 1 83.19 136 GLU A O 1
ATOM 1116 N N . PHE A 1 137 ? 13.891 -17.469 -0.539 1 88.19 137 PHE A N 1
ATOM 1117 C CA . PHE A 1 137 ? 14.102 -16.812 -1.824 1 88.19 137 PHE A CA 1
ATOM 1118 C C . PHE A 1 137 ? 12.781 -16.281 -2.373 1 88.19 137 PHE A C 1
ATOM 1120 O O . PHE A 1 137 ? 12.719 -15.133 -2.822 1 88.19 137 PHE A O 1
ATOM 1127 N N . LEU A 1 138 ? 11.773 -17.062 -2.25 1 85.44 138 LEU A N 1
ATOM 1128 C CA . LEU A 1 138 ? 10.461 -16.656 -2.76 1 85.44 138 LEU A CA 1
ATOM 1129 C C . LEU A 1 138 ? 9.906 -15.484 -1.97 1 85.44 138 LEU A C 1
ATOM 1131 O O . LEU A 1 138 ? 9.328 -14.562 -2.549 1 85.44 138 LEU A O 1
ATOM 1135 N N . LYS A 1 139 ? 10.102 -15.57 -0.732 1 85.31 139 LYS A N 1
ATOM 1136 C CA . LYS A 1 139 ? 9.641 -14.492 0.128 1 85.31 139 LYS A CA 1
ATOM 1137 C C . LYS A 1 139 ? 10.344 -13.18 -0.211 1 85.31 139 LYS A C 1
ATOM 1139 O O . LYS A 1 139 ? 9.711 -12.125 -0.289 1 85.31 139 LYS A O 1
ATOM 1144 N N . LEU A 1 140 ? 11.633 -13.219 -0.371 1 91.88 140 LEU A N 1
ATOM 1145 C CA . LEU A 1 140 ? 12.422 -12.039 -0.691 1 91.88 140 LEU A CA 1
ATOM 1146 C C . LEU A 1 140 ? 11.992 -11.438 -2.027 1 91.88 140 LEU A C 1
ATOM 1148 O O . LEU A 1 140 ? 11.805 -10.227 -2.141 1 91.88 140 LEU A O 1
ATOM 1152 N N . PHE A 1 141 ? 11.789 -12.227 -3.01 1 93.19 141 PHE A N 1
ATOM 1153 C CA . PHE A 1 141 ? 11.477 -11.711 -4.336 1 93.19 141 PHE A CA 1
ATOM 1154 C C . PHE A 1 141 ? 10.023 -11.258 -4.41 1 93.19 141 PHE A C 1
ATOM 1156 O O . PHE A 1 141 ? 9.664 -10.43 -5.25 1 93.19 141 PHE A O 1
ATOM 1163 N N . LYS A 1 142 ? 9.203 -11.859 -3.584 1 91.25 142 LYS A N 1
ATOM 1164 C CA . LYS A 1 142 ? 7.871 -11.281 -3.436 1 91.25 142 LYS A CA 1
ATOM 1165 C C . LYS A 1 142 ? 7.949 -9.859 -2.898 1 91.25 142 LYS A C 1
ATOM 1167 O O . LYS A 1 142 ? 7.242 -8.969 -3.377 1 91.25 142 LYS A O 1
ATOM 1172 N N . GLU A 1 143 ? 8.805 -9.68 -1.936 1 92.25 143 GLU A N 1
ATOM 1173 C CA . GLU A 1 143 ? 9.008 -8.352 -1.373 1 92.25 143 GLU A CA 1
ATOM 1174 C C . GLU A 1 143 ? 9.555 -7.387 -2.42 1 92.25 143 GLU A C 1
ATOM 1176 O O . GLU A 1 143 ? 9.156 -6.223 -2.471 1 92.25 143 GLU A O 1
ATOM 1181 N N . ILE A 1 144 ? 10.492 -7.844 -3.182 1 95.88 144 ILE A N 1
ATOM 1182 C CA . ILE A 1 144 ? 11.055 -7.023 -4.246 1 95.88 144 ILE A CA 1
ATOM 1183 C C . ILE A 1 144 ? 9.969 -6.645 -5.242 1 95.88 144 ILE A C 1
ATOM 1185 O O . ILE A 1 144 ? 9.867 -5.484 -5.652 1 95.88 144 ILE A O 1
ATOM 1189 N N . ARG A 1 145 ? 9.164 -7.621 -5.59 1 95.44 145 ARG A N 1
ATOM 1190 C CA . ARG A 1 145 ? 8.062 -7.363 -6.512 1 95.44 145 ARG A CA 1
ATOM 1191 C C . ARG A 1 145 ? 7.133 -6.285 -5.961 1 95.44 145 ARG A C 1
ATOM 1193 O O . ARG A 1 145 ? 6.793 -5.332 -6.664 1 95.44 145 ARG A O 1
ATOM 1200 N N . ASP A 1 146 ? 6.785 -6.441 -4.742 1 93.69 146 ASP A N 1
ATOM 1201 C CA . ASP A 1 146 ? 5.879 -5.488 -4.113 1 93.69 146 ASP A CA 1
ATOM 1202 C C . ASP A 1 146 ? 6.492 -4.09 -4.078 1 93.69 146 ASP A C 1
ATOM 1204 O O . ASP A 1 146 ? 5.797 -3.094 -4.289 1 93.69 146 ASP A O 1
ATOM 1208 N N . TYR A 1 147 ? 7.715 -4.023 -3.779 1 94.38 147 TYR A N 1
ATOM 1209 C CA . TYR A 1 147 ? 8.43 -2.75 -3.799 1 94.38 147 TYR A CA 1
ATOM 1210 C C . TYR A 1 147 ? 8.391 -2.127 -5.188 1 94.38 147 TYR A C 1
ATOM 1212 O O . TYR A 1 147 ? 8.141 -0.929 -5.332 1 94.38 147 TYR A O 1
ATOM 1220 N N . LEU A 1 148 ? 8.664 -2.938 -6.203 1 96.12 148 LEU A N 1
ATOM 1221 C CA . LEU A 1 148 ? 8.695 -2.443 -7.578 1 96.12 148 LEU A CA 1
ATOM 1222 C C . LEU A 1 148 ? 7.316 -1.952 -8.008 1 96.12 148 LEU A C 1
ATOM 1224 O O . LEU A 1 148 ? 7.207 -0.985 -8.766 1 96.12 148 LEU A O 1
ATOM 1228 N N . ILE A 1 149 ? 6.262 -2.598 -7.582 1 94.62 149 ILE A N 1
ATOM 1229 C CA . ILE A 1 149 ? 4.906 -2.141 -7.859 1 94.62 149 ILE A CA 1
ATOM 1230 C C . ILE A 1 149 ? 4.699 -0.745 -7.273 1 94.62 149 ILE A C 1
ATOM 1232 O O . ILE A 1 149 ? 4.164 0.143 -7.941 1 94.62 149 ILE A O 1
ATOM 1236 N N . GLU A 1 150 ? 5.199 -0.626 -6.09 1 91.5 150 GLU A N 1
ATOM 1237 C CA . GLU A 1 150 ? 5.059 0.665 -5.422 1 91.5 150 GLU A CA 1
ATOM 1238 C C . GLU A 1 150 ? 5.855 1.748 -6.145 1 91.5 150 GLU A C 1
ATOM 1240 O O . GLU A 1 150 ? 5.422 2.9 -6.223 1 91.5 150 GLU A O 1
ATOM 1245 N N . VAL A 1 151 ? 7.008 1.413 -6.602 1 91.56 151 VAL A N 1
ATOM 1246 C CA . VAL A 1 151 ? 7.836 2.352 -7.352 1 91.56 151 VAL A CA 1
ATOM 1247 C C . VAL A 1 151 ? 7.086 2.818 -8.594 1 91.56 151 VAL A C 1
ATOM 1249 O O . VAL A 1 151 ? 7.141 3.998 -8.961 1 91.56 151 VAL A O 1
ATOM 1252 N N . LEU A 1 152 ? 6.379 1.9 -9.234 1 91.88 152 LEU A N 1
ATOM 1253 C CA . LEU A 1 152 ? 5.605 2.242 -10.422 1 91.88 152 LEU A CA 1
ATOM 1254 C C . LEU A 1 152 ? 4.43 3.148 -10.062 1 91.88 152 LEU A C 1
ATOM 1256 O O . LEU A 1 152 ? 4.145 4.113 -10.773 1 91.88 152 LEU A O 1
ATOM 1260 N N . LYS A 1 153 ? 3.844 2.863 -8.945 1 89.75 153 LYS A N 1
ATOM 1261 C CA . LYS A 1 153 ? 2.66 3.607 -8.516 1 89.75 153 LYS A CA 1
ATOM 1262 C C . LYS A 1 153 ? 3.045 4.973 -7.953 1 89.75 153 LYS A C 1
ATOM 1264 O O . LYS A 1 153 ? 2.305 5.945 -8.109 1 89.75 153 LYS A O 1
ATOM 1269 N N . SER A 1 154 ? 4.184 5.02 -7.223 1 89.81 154 SER A N 1
ATOM 1270 C CA . SER A 1 154 ? 4.586 6.211 -6.48 1 89.81 154 SER A CA 1
ATOM 1271 C C . SER A 1 154 ? 6.082 6.473 -6.625 1 89.81 154 SER A C 1
ATOM 1273 O O . SER A 1 154 ? 6.82 6.445 -5.641 1 89.81 154 SER A O 1
ATOM 1275 N N . PRO A 1 155 ? 6.461 6.852 -7.805 1 87.44 155 PRO A N 1
ATOM 1276 C CA . PRO A 1 155 ? 7.891 7.074 -8.031 1 87.44 155 PRO A CA 1
ATOM 1277 C C . PRO A 1 155 ? 8.453 8.211 -7.184 1 87.44 155 PRO A C 1
ATOM 1279 O O . PRO A 1 155 ? 9.656 8.242 -6.902 1 87.44 155 PRO A O 1
ATOM 1282 N N . TYR A 1 156 ? 7.586 9.078 -6.629 1 89.56 156 TYR A N 1
ATOM 1283 C CA . TYR A 1 156 ? 7.984 10.258 -5.875 1 89.56 156 TYR A CA 1
ATOM 1284 C C . TYR A 1 156 ? 8.641 9.867 -4.555 1 89.56 156 TYR A C 1
ATOM 1286 O O . TYR A 1 156 ? 9.5 10.586 -4.047 1 89.56 156 TYR A O 1
ATOM 1294 N N . LEU A 1 157 ? 8.297 8.703 -4.031 1 85.81 157 LEU A N 1
ATOM 1295 C CA . LEU A 1 157 ? 8.766 8.266 -2.723 1 85.81 157 LEU A CA 1
ATOM 1296 C C . LEU A 1 157 ? 9.836 7.188 -2.861 1 85.81 157 LEU A C 1
ATOM 1298 O O . LEU A 1 157 ? 10.266 6.602 -1.864 1 85.81 157 LEU A O 1
ATOM 1302 N N . MET A 1 158 ? 10.289 6.926 -4.062 1 82.5 158 MET A N 1
ATOM 1303 C CA . MET A 1 158 ? 11.219 5.832 -4.348 1 82.5 158 MET A CA 1
ATOM 1304 C C . MET A 1 158 ? 12.516 6.004 -3.566 1 82.5 158 MET A C 1
ATOM 1306 O O . MET A 1 158 ? 13.023 7.117 -3.43 1 82.5 158 MET A O 1
ATOM 1310 N N . ASN A 1 159 ? 12.891 4.914 -2.893 1 79.81 159 ASN A N 1
ATOM 1311 C CA . ASN A 1 159 ? 14.164 4.812 -2.189 1 79.81 159 ASN A CA 1
ATOM 1312 C C . ASN A 1 159 ? 15.047 3.715 -2.775 1 79.81 159 ASN A C 1
ATOM 1314 O O . ASN A 1 159 ? 14.797 2.529 -2.557 1 79.81 159 ASN A O 1
ATOM 1318 N N . GLU A 1 160 ? 16.094 4.023 -3.414 1 83.19 160 GLU A N 1
ATOM 1319 C CA . GLU A 1 160 ? 16.984 3.07 -4.074 1 83.19 160 GLU A CA 1
ATOM 1320 C C . GLU A 1 160 ? 17.703 2.188 -3.057 1 83.19 160 GLU A C 1
ATOM 1322 O O . GLU A 1 160 ? 18.062 1.046 -3.357 1 83.19 160 GLU A O 1
ATOM 1327 N N . SER A 1 161 ? 17.812 2.674 -1.868 1 86.75 161 SER A N 1
ATOM 1328 C CA . SER A 1 161 ? 18.547 1.943 -0.85 1 86.75 161 SER A CA 1
ATOM 1329 C C . SER A 1 161 ? 17.828 0.667 -0.441 1 86.75 161 SER A C 1
ATOM 1331 O O . SER A 1 161 ? 18.453 -0.324 -0.073 1 86.75 161 SER A O 1
ATOM 1333 N N . HIS A 1 162 ? 16.578 0.734 -0.57 1 86.75 162 HIS A N 1
ATOM 1334 C CA . HIS A 1 162 ? 15.781 -0.426 -0.187 1 86.75 162 HIS A CA 1
ATOM 1335 C C . HIS A 1 162 ? 16 -1.586 -1.152 1 86.75 162 HIS A C 1
ATOM 1337 O O . HIS A 1 162 ? 16.219 -2.721 -0.725 1 86.75 162 HIS A O 1
ATOM 1343 N N . LEU A 1 163 ? 15.922 -1.341 -2.404 1 93.12 163 LEU A N 1
ATOM 1344 C CA . LEU A 1 163 ? 16.172 -2.377 -3.4 1 93.12 163 LEU A CA 1
ATOM 1345 C C . LEU A 1 163 ? 17.594 -2.9 -3.299 1 93.12 163 LEU A C 1
ATOM 1347 O O . LEU A 1 163 ? 17.828 -4.109 -3.369 1 93.12 163 LEU A O 1
ATOM 1351 N N . ASP A 1 164 ? 18.484 -1.98 -3.098 1 93.88 164 ASP A N 1
ATOM 1352 C CA . ASP A 1 164 ? 19.891 -2.338 -2.975 1 93.88 164 ASP A CA 1
ATOM 1353 C C . ASP A 1 164 ? 20.109 -3.346 -1.848 1 93.88 164 ASP A C 1
ATOM 1355 O O . ASP A 1 164 ? 20.797 -4.359 -2.035 1 93.88 164 ASP A O 1
ATOM 1359 N N . GLN A 1 165 ? 19.5 -3.078 -0.793 1 91.94 165 GLN A N 1
ATOM 1360 C CA . GLN A 1 165 ? 19.641 -3.973 0.353 1 91.94 165 GLN A CA 1
ATOM 1361 C C . GLN A 1 165 ? 19.047 -5.344 0.054 1 91.94 165 GLN A C 1
ATOM 1363 O O . GLN A 1 165 ? 19.656 -6.371 0.366 1 91.94 165 GLN A O 1
ATOM 1368 N N . MET A 1 166 ? 17.859 -5.391 -0.511 1 93.94 166 MET A N 1
ATOM 1369 C CA . MET A 1 166 ? 17.219 -6.66 -0.818 1 93.94 166 MET A CA 1
ATOM 1370 C C . MET A 1 166 ? 18.047 -7.473 -1.803 1 93.94 166 MET A C 1
ATOM 1372 O O . MET A 1 166 ? 18.156 -8.695 -1.673 1 93.94 166 MET A O 1
ATOM 1376 N N . LEU A 1 167 ? 18.656 -6.793 -2.746 1 96.06 167 LEU A N 1
ATOM 1377 C CA . LEU A 1 167 ? 19.469 -7.48 -3.74 1 96.06 167 LEU A CA 1
ATOM 1378 C C . LEU A 1 167 ? 20.75 -8.016 -3.109 1 96.06 167 LEU A C 1
ATOM 1380 O O . LEU A 1 167 ? 21.219 -9.102 -3.461 1 96.06 167 LEU A O 1
ATOM 1384 N N . LYS A 1 168 ? 21.312 -7.309 -2.195 1 93.81 168 LYS A N 1
ATOM 1385 C CA . LYS A 1 168 ? 22.5 -7.797 -1.479 1 93.81 168 LYS A CA 1
ATOM 1386 C C . LYS A 1 168 ? 22.156 -9.031 -0.649 1 93.81 168 LYS A C 1
ATOM 1388 O O . LYS A 1 168 ? 22.953 -9.969 -0.573 1 93.81 168 LYS A O 1
ATOM 1393 N N . ILE A 1 169 ? 21 -9.016 -0.101 1 92.44 169 ILE A N 1
ATOM 1394 C CA . ILE A 1 169 ? 20.516 -10.172 0.649 1 92.44 169 ILE A CA 1
ATOM 1395 C C . ILE A 1 169 ? 20.359 -11.367 -0.293 1 92.44 169 ILE A C 1
ATOM 1397 O O . ILE A 1 169 ? 20.734 -12.492 0.047 1 92.44 169 ILE A O 1
ATOM 1401 N N . SER A 1 170 ? 19.828 -11.102 -1.487 1 93.62 170 SER A N 1
ATOM 1402 C CA . SER A 1 170 ? 19.578 -12.164 -2.453 1 93.62 170 SER A CA 1
ATOM 1403 C C . SER A 1 170 ? 20.875 -12.875 -2.842 1 93.62 170 SER A C 1
ATOM 1405 O O . SER A 1 170 ? 20.859 -14.062 -3.189 1 93.62 170 SER A O 1
ATOM 1407 N N . LEU A 1 171 ? 21.969 -12.203 -2.771 1 92.38 171 LEU A N 1
ATOM 1408 C CA . LEU A 1 171 ? 23.281 -12.773 -3.113 1 92.38 171 LEU A CA 1
ATOM 1409 C C . LEU A 1 171 ? 23.781 -13.672 -1.991 1 92.38 171 LEU A C 1
ATOM 1411 O O . LEU A 1 171 ? 24.734 -14.445 -2.188 1 92.38 171 LEU A O 1
ATOM 1415 N N . GLN A 1 172 ? 23.078 -13.633 -0.936 1 88.44 172 GLN A N 1
ATOM 1416 C CA . GLN A 1 172 ? 23.578 -14.336 0.24 1 88.44 172 GLN A CA 1
ATOM 1417 C C . GLN A 1 172 ? 22.594 -15.414 0.691 1 88.44 172 GLN A C 1
ATOM 1419 O O . GLN A 1 172 ? 22.703 -15.922 1.812 1 88.44 172 GLN A O 1
ATOM 1424 N N . ILE A 1 173 ? 21.625 -15.688 -0.121 1 87.62 173 ILE A N 1
ATOM 1425 C CA . ILE A 1 173 ? 20.688 -16.766 0.183 1 87.62 173 ILE A CA 1
ATOM 1426 C C . ILE A 1 173 ? 20.766 -17.828 -0.907 1 87.62 173 ILE A C 1
ATOM 1428 O O . ILE A 1 173 ? 21.109 -17.531 -2.051 1 87.62 173 ILE A O 1
ATOM 1432 N N . ASN A 1 174 ? 20.453 -19 -0.481 1 83.06 174 ASN A N 1
ATOM 1433 C CA . ASN A 1 174 ? 20.438 -20.078 -1.457 1 83.06 174 ASN A CA 1
ATOM 1434 C C . ASN A 1 174 ? 19.156 -20.047 -2.297 1 83.06 174 ASN A C 1
ATOM 1436 O O . ASN A 1 174 ? 18.062 -19.891 -1.763 1 83.06 174 ASN A O 1
ATOM 1440 N N . ILE A 1 175 ? 19.312 -20.203 -3.512 1 83.56 175 ILE A N 1
ATOM 1441 C CA . ILE A 1 175 ? 18.156 -20.219 -4.398 1 83.56 175 ILE A CA 1
ATOM 1442 C C . ILE A 1 175 ? 17.5 -21.594 -4.367 1 83.56 175 ILE A C 1
ATOM 1444 O O . ILE A 1 175 ? 16.281 -21.719 -4.523 1 83.56 175 ILE A O 1
ATOM 1448 N N . SER A 1 176 ? 18.328 -22.625 -4.188 1 82.44 176 SER A N 1
ATOM 1449 C CA . SER A 1 176 ? 17.828 -24 -4.238 1 82.44 176 SER A CA 1
ATOM 1450 C C . SER A 1 176 ? 17.984 -24.688 -2.889 1 82.44 176 SER A C 1
ATOM 1452 O O . SER A 1 176 ? 18.891 -24.375 -2.127 1 82.44 176 SER A O 1
ATOM 1454 N N . TYR A 1 177 ? 17.031 -25.641 -2.672 1 72.88 177 TYR A N 1
ATOM 1455 C CA . TYR A 1 177 ? 17.047 -26.406 -1.428 1 72.88 177 TYR A CA 1
ATOM 1456 C C . TYR A 1 177 ? 18.25 -27.359 -1.389 1 72.88 177 TYR A C 1
ATOM 1458 O O . TYR A 1 177 ? 18.609 -27.953 -2.406 1 72.88 177 TYR A O 1
ATOM 1466 N N . HIS A 1 178 ? 18.719 -27.359 -0.141 1 70.75 178 HIS A N 1
ATOM 1467 C CA . HIS A 1 178 ? 19.719 -28.391 0.071 1 70.75 178 HIS A CA 1
ATOM 1468 C C . HIS A 1 178 ? 19.094 -29.703 0.53 1 70.75 178 HIS A C 1
ATOM 1470 O O . HIS A 1 178 ? 19.672 -30.766 0.362 1 70.75 178 HIS A O 1
ATOM 1476 N N . GLU A 1 179 ? 17.828 -29.484 1.091 1 73.19 179 GLU A N 1
ATOM 1477 C CA . GLU A 1 179 ? 17.094 -30.672 1.549 1 73.19 179 GLU A CA 1
ATOM 1478 C C . GLU A 1 179 ? 15.695 -30.719 0.95 1 73.19 179 GLU A C 1
ATOM 1480 O O . GLU A 1 179 ? 15.125 -29.672 0.611 1 73.19 179 GLU A O 1
ATOM 1485 N N . LYS A 1 180 ? 15.219 -32 0.83 1 73.62 180 LYS A N 1
ATOM 1486 C CA . LYS A 1 180 ? 13.898 -32.188 0.25 1 73.62 180 LYS A CA 1
ATOM 1487 C C . LYS A 1 180 ? 12.812 -31.609 1.14 1 73.62 180 LYS A C 1
ATOM 1489 O O . LYS A 1 180 ? 12.781 -31.859 2.346 1 73.62 180 LYS A O 1
ATOM 1494 N N . PRO A 1 181 ? 11.945 -30.859 0.612 1 78.38 181 PRO A N 1
ATOM 1495 C CA . PRO A 1 181 ? 10.812 -30.359 1.403 1 78.38 181 PRO A CA 1
ATOM 1496 C C . PRO A 1 181 ? 9.82 -31.453 1.772 1 78.38 181 PRO A C 1
ATOM 1498 O O . PRO A 1 181 ? 9.641 -32.406 1.015 1 78.38 181 PRO A O 1
ATOM 1501 N N . SER A 1 182 ? 9.172 -31.328 2.92 1 82.88 182 SER A N 1
ATOM 1502 C CA . SER A 1 182 ? 8.133 -32.25 3.332 1 82.88 182 SER A CA 1
ATOM 1503 C C . SER A 1 182 ? 6.797 -31.922 2.678 1 82.88 182 SER A C 1
ATOM 1505 O O . SER A 1 182 ? 6.648 -30.859 2.064 1 82.88 182 SER A O 1
ATOM 1507 N N . VAL A 1 183 ? 5.84 -32.844 2.75 1 87.75 183 VAL A N 1
ATOM 1508 C CA . VAL A 1 183 ? 4.496 -32.625 2.238 1 87.75 183 VAL A CA 1
ATOM 1509 C C . VAL A 1 183 ? 3.861 -31.438 2.984 1 87.75 183 VAL A C 1
ATOM 1511 O O . VAL A 1 183 ? 3.164 -30.625 2.383 1 87.75 183 VAL A O 1
ATOM 1514 N N . GLU A 1 184 ? 4.172 -31.375 4.254 1 89 184 GLU A N 1
ATOM 1515 C CA . GLU A 1 184 ? 3.65 -30.297 5.07 1 89 184 GLU A CA 1
ATOM 1516 C C . GLU A 1 184 ? 4.199 -28.938 4.609 1 89 184 GLU A C 1
ATOM 1518 O O . GLU A 1 184 ? 3.486 -27.938 4.625 1 89 184 GLU A O 1
ATOM 1523 N N . ASP A 1 185 ? 5.445 -28.906 4.223 1 85.25 185 ASP A N 1
ATOM 1524 C CA . ASP A 1 185 ? 6.066 -27.688 3.711 1 85.25 185 ASP A CA 1
ATOM 1525 C C . ASP A 1 185 ? 5.387 -27.234 2.426 1 85.25 185 ASP A C 1
ATOM 1527 O O . ASP A 1 185 ? 5.172 -26.031 2.229 1 85.25 185 ASP A O 1
ATOM 1531 N N . GLU A 1 186 ? 5.094 -28.188 1.619 1 86.5 186 GLU A N 1
ATOM 1532 C CA . GLU A 1 186 ? 4.414 -27.875 0.366 1 86.5 186 GLU A CA 1
ATOM 1533 C C . GLU A 1 186 ? 3.018 -27.312 0.62 1 86.5 186 GLU A C 1
ATOM 1535 O O . GLU A 1 186 ? 2.59 -26.359 -0.044 1 86.5 186 GLU A O 1
ATOM 1540 N N . ALA A 1 187 ? 2.363 -27.969 1.559 1 91.31 187 ALA A N 1
ATOM 1541 C CA . ALA A 1 187 ? 1.034 -27.484 1.922 1 91.31 187 ALA A CA 1
ATOM 1542 C C . ALA A 1 187 ? 1.091 -26.047 2.412 1 91.31 187 ALA A C 1
ATOM 1544 O O . ALA A 1 187 ? 0.292 -25.203 1.987 1 91.31 187 ALA A O 1
ATOM 1545 N N . GLN A 1 188 ? 2.055 -25.812 3.26 1 90.56 188 GLN A N 1
ATOM 1546 C CA . GLN A 1 188 ? 2.219 -24.469 3.799 1 90.56 188 GLN A CA 1
ATOM 1547 C C . GLN A 1 188 ? 2.455 -23.453 2.684 1 90.56 188 GLN A C 1
ATOM 1549 O O . GLN A 1 188 ? 1.875 -22.359 2.693 1 90.56 188 GLN A O 1
ATOM 1554 N N . TYR A 1 189 ? 3.281 -23.812 1.771 1 85.5 189 TYR A N 1
ATOM 1555 C CA . TYR A 1 189 ? 3.598 -22.969 0.629 1 85.5 189 TYR A CA 1
ATOM 1556 C C . TYR A 1 189 ? 2.346 -22.656 -0.18 1 85.5 189 TYR A C 1
ATOM 1558 O O . TYR A 1 189 ? 2.082 -21.484 -0.5 1 85.5 189 TYR A O 1
ATOM 1566 N N . ILE A 1 190 ? 1.612 -23.594 -0.431 1 91.94 190 ILE A N 1
ATOM 1567 C CA . ILE A 1 190 ? 0.448 -23.453 -1.299 1 91.94 190 ILE A CA 1
ATOM 1568 C C . ILE A 1 190 ? -0.634 -22.656 -0.583 1 91.94 190 ILE A C 1
ATOM 1570 O O . ILE A 1 190 ? -1.197 -21.703 -1.152 1 91.94 190 ILE A O 1
ATOM 1574 N N . TYR A 1 191 ? -0.899 -22.984 0.678 1 95.19 191 TYR A N 1
ATOM 1575 C CA . TYR A 1 191 ? -2.027 -22.422 1.404 1 95.19 191 TYR A CA 1
ATOM 1576 C C . TYR A 1 191 ? -1.771 -20.953 1.743 1 95.19 191 TYR A C 1
ATOM 1578 O O . TYR A 1 191 ? -2.703 -20.141 1.785 1 95.19 191 TYR A O 1
ATOM 1586 N N . GLN A 1 192 ? -0.503 -20.625 1.896 1 92.38 192 GLN A N 1
ATOM 1587 C CA . GLN A 1 192 ? -0.198 -19.234 2.223 1 92.38 192 GLN A CA 1
ATOM 1588 C C . GLN A 1 192 ? -0.609 -18.297 1.091 1 92.38 192 GLN A C 1
ATOM 1590 O O . GLN A 1 192 ? -0.978 -17.141 1.333 1 92.38 192 GLN A O 1
ATOM 1595 N N . TYR A 1 193 ? -0.556 -18.781 -0.155 1 92.5 193 TYR A N 1
ATOM 1596 C CA . TYR A 1 193 ? -0.962 -17.984 -1.302 1 92.5 193 TYR A CA 1
ATOM 1597 C C . TYR A 1 193 ? -2.465 -18.078 -1.536 1 92.5 193 TYR A C 1
ATOM 1599 O O . TYR A 1 193 ? -3.158 -17.062 -1.621 1 92.5 193 TYR A O 1
ATOM 1607 N N . ALA A 1 194 ? -2.941 -19.281 -1.518 1 96.25 194 ALA A N 1
ATOM 1608 C CA . ALA A 1 194 ? -4.328 -19.547 -1.897 1 96.25 194 ALA A CA 1
ATOM 1609 C C . ALA A 1 194 ? -5.293 -18.984 -0.861 1 96.25 194 ALA A C 1
ATOM 1611 O O . ALA A 1 194 ? -6.402 -18.547 -1.203 1 96.25 194 ALA A O 1
ATOM 1612 N N . LEU A 1 195 ? -4.852 -19.016 0.397 1 97.69 195 LEU A N 1
ATOM 1613 C CA . LEU A 1 195 ? -5.742 -18.609 1.478 1 97.69 195 LEU A CA 1
ATOM 1614 C C . LEU A 1 195 ? -5.277 -17.297 2.102 1 97.69 195 LEU A C 1
ATOM 1616 O O . LEU A 1 195 ? -5.543 -17.031 3.275 1 97.69 195 LEU A O 1
ATOM 1620 N N . HIS A 1 196 ? -4.539 -16.562 1.279 1 95.62 196 HIS A N 1
ATOM 1621 C CA . HIS A 1 196 ? -4.215 -15.203 1.697 1 95.62 196 HIS A CA 1
ATOM 1622 C C . HIS A 1 196 ? -5.477 -14.375 1.9 1 95.62 196 HIS A C 1
ATOM 1624 O O . HIS A 1 196 ? -6.426 -14.477 1.12 1 95.62 196 HIS A O 1
ATOM 1630 N N . PRO A 1 197 ? -5.516 -13.539 2.885 1 95.81 197 PRO A N 1
ATOM 1631 C CA . PRO A 1 197 ? -6.719 -12.758 3.191 1 95.81 197 PRO A CA 1
ATOM 1632 C C . PRO A 1 197 ? -7.242 -11.984 1.983 1 95.81 197 PRO A C 1
ATOM 1634 O O . PRO A 1 197 ? -8.453 -11.914 1.768 1 95.81 197 PRO A O 1
ATOM 1637 N N . LEU A 1 198 ? -6.359 -11.43 1.209 1 93.62 198 LEU A N 1
ATOM 1638 C CA . LEU A 1 198 ? -6.77 -10.672 0.036 1 93.62 198 LEU A CA 1
ATOM 1639 C C . LEU A 1 198 ? -7.473 -11.57 -0.977 1 93.62 198 LEU A C 1
ATOM 1641 O O . LEU A 1 198 ? -8.414 -11.133 -1.647 1 93.62 198 LEU A O 1
ATOM 1645 N N . ASN A 1 199 ? -6.996 -12.758 -1.117 1 96.88 199 ASN A N 1
ATOM 1646 C CA . ASN A 1 199 ? -7.633 -13.695 -2.035 1 96.88 199 ASN A CA 1
ATOM 1647 C C . ASN A 1 199 ? -8.969 -14.188 -1.492 1 96.88 199 ASN A C 1
ATOM 1649 O O . ASN A 1 199 ? -9.93 -14.359 -2.25 1 96.88 199 ASN A O 1
ATOM 1653 N N . ILE A 1 200 ? -9.07 -14.414 -0.166 1 97 200 ILE A N 1
ATOM 1654 C CA . ILE A 1 200 ? -10.336 -14.805 0.442 1 97 200 ILE A CA 1
ATOM 1655 C C . ILE A 1 200 ? -11.383 -13.727 0.181 1 97 200 ILE A C 1
ATOM 1657 O O . ILE A 1 200 ? -12.531 -14.031 -0.155 1 97 200 ILE A O 1
ATOM 1661 N N . LYS A 1 201 ? -10.977 -12.477 0.328 1 94.62 201 LYS A N 1
ATOM 1662 C CA . LYS A 1 201 ? -11.883 -11.367 0.025 1 94.62 201 LYS A CA 1
ATOM 1663 C C . LYS A 1 201 ? -12.328 -11.406 -1.433 1 94.62 201 LYS A C 1
ATOM 1665 O O . LYS A 1 201 ? -13.477 -11.086 -1.742 1 94.62 201 LYS A O 1
ATOM 1670 N N . LEU A 1 202 ? -11.414 -11.75 -2.281 1 94.94 202 LEU A N 1
ATOM 1671 C CA . LEU A 1 202 ? -11.742 -11.875 -3.697 1 94.94 202 LEU A CA 1
ATOM 1672 C C . LEU A 1 202 ? -12.773 -12.977 -3.924 1 94.94 202 LEU A C 1
ATOM 1674 O O . LEU A 1 202 ? -13.711 -12.805 -4.703 1 94.94 202 LEU A O 1
ATOM 1678 N N . TYR A 1 203 ? -12.57 -14.133 -3.219 1 97.25 203 TYR A N 1
ATOM 1679 C CA . TYR A 1 203 ? -13.539 -15.219 -3.309 1 97.25 203 TYR A CA 1
ATOM 1680 C C . TYR A 1 203 ? -14.922 -14.75 -2.865 1 97.25 203 TYR A C 1
ATOM 1682 O O . TYR A 1 203 ? -15.93 -15.07 -3.496 1 97.25 203 TYR A O 1
ATOM 1690 N N . HIS A 1 204 ? -14.922 -14.008 -1.797 1 95.5 204 HIS A N 1
ATOM 1691 C CA . HIS A 1 204 ? -16.156 -13.422 -1.288 1 95.5 204 HIS A CA 1
ATOM 1692 C C . HIS A 1 204 ? -16.828 -12.531 -2.336 1 95.5 204 HIS A C 1
ATOM 1694 O O . HIS A 1 204 ? -18.031 -12.625 -2.555 1 95.5 204 HIS A O 1
ATOM 1700 N N . SER A 1 205 ? -16.062 -11.719 -2.961 1 92.81 205 SER A N 1
ATOM 1701 C CA . SER A 1 205 ? -16.594 -10.789 -3.961 1 92.81 205 SER A CA 1
ATOM 1702 C C . SER A 1 205 ? -17.203 -11.539 -5.145 1 92.81 205 SER A C 1
ATOM 1704 O O . SER A 1 205 ? -18.25 -11.148 -5.652 1 92.81 205 SER A O 1
ATOM 1706 N N . PHE A 1 206 ? -16.547 -12.586 -5.602 1 94.62 206 PHE A N 1
ATOM 1707 C CA . PHE A 1 206 ? -17.062 -13.352 -6.727 1 94.62 206 PHE A CA 1
ATOM 1708 C C . PHE A 1 206 ? -18.312 -14.141 -6.324 1 94.62 206 PHE A C 1
ATOM 1710 O O . PHE A 1 206 ? -19.234 -14.281 -7.117 1 94.62 206 PHE A O 1
ATOM 1717 N N . LEU A 1 207 ? -18.281 -14.672 -5.121 1 95.81 207 LEU A N 1
ATOM 1718 C CA . LEU A 1 207 ? -19.469 -15.375 -4.629 1 95.81 207 LEU A CA 1
ATOM 1719 C C . LEU A 1 207 ? -20.688 -14.445 -4.625 1 95.81 207 LEU A C 1
ATOM 1721 O O . LEU A 1 207 ? -21.781 -14.852 -5.023 1 95.81 207 LEU A O 1
ATOM 1725 N N . ALA A 1 208 ? -20.484 -13.25 -4.168 1 91.12 208 ALA A N 1
ATOM 1726 C CA . ALA A 1 208 ? -21.547 -12.258 -4.121 1 91.12 208 ALA A CA 1
ATOM 1727 C C . ALA A 1 208 ? -22.078 -11.953 -5.52 1 91.12 208 ALA A C 1
ATOM 1729 O O . ALA A 1 208 ? -23.25 -11.586 -5.684 1 91.12 208 ALA A O 1
ATOM 1730 N N . LYS A 1 209 ? -21.25 -12.133 -6.504 1 89.75 209 LYS A N 1
ATOM 1731 C CA . LYS A 1 209 ? -21.641 -11.883 -7.887 1 89.75 209 LYS A CA 1
ATOM 1732 C C . LYS A 1 209 ? -22.234 -13.133 -8.523 1 89.75 209 LYS A C 1
ATOM 1734 O O . LYS A 1 209 ? -22.578 -13.125 -9.711 1 89.75 209 LYS A O 1
ATOM 1739 N N . GLY A 1 210 ? -22.25 -14.219 -7.754 1 91.88 210 GLY A N 1
ATOM 1740 C CA . GLY A 1 210 ? -22.891 -15.43 -8.234 1 91.88 21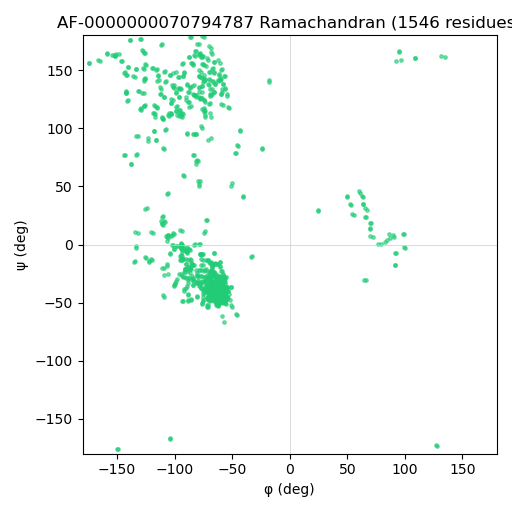0 GLY A CA 1
ATOM 1741 C C . GLY A 1 210 ? -21.922 -16.438 -8.82 1 91.88 210 GLY A C 1
ATOM 1742 O O . GLY A 1 210 ? -22.328 -17.391 -9.477 1 91.88 210 GLY A O 1
ATOM 1743 N N . VAL A 1 211 ? -20.641 -16.203 -8.664 1 94.19 211 VAL A N 1
ATOM 1744 C CA . VAL A 1 211 ? -19.641 -17.109 -9.203 1 94.19 211 VAL A CA 1
ATOM 1745 C C . VAL A 1 211 ? -18.812 -17.703 -8.062 1 94.19 211 VAL A C 1
ATOM 1747 O O . VAL A 1 211 ? -17.781 -17.141 -7.668 1 94.19 211 VAL A O 1
ATOM 1750 N N . PRO A 1 212 ? -19.094 -18.828 -7.609 1 96.38 212 PRO A N 1
ATOM 1751 C CA . PRO A 1 212 ? -18.312 -19.453 -6.535 1 96.38 212 PRO A CA 1
ATOM 1752 C C . PRO A 1 212 ? -16.953 -19.953 -7.016 1 96.38 212 PRO A C 1
ATOM 1754 O O . PRO A 1 212 ? -16.875 -20.703 -7.992 1 96.38 212 PRO A O 1
ATOM 1757 N N . ILE A 1 213 ? -15.914 -19.5 -6.418 1 97.38 213 ILE A N 1
ATOM 1758 C CA . ILE A 1 213 ? -14.57 -20.031 -6.621 1 97.38 213 ILE A CA 1
ATOM 1759 C C . ILE A 1 213 ? -14.25 -21.062 -5.547 1 97.38 213 ILE A C 1
ATOM 1761 O O . ILE A 1 213 ? -14.109 -20.734 -4.367 1 97.38 213 ILE A O 1
ATOM 1765 N N . GLN A 1 214 ? -14.133 -22.25 -5.992 1 95.19 214 GLN A N 1
ATOM 1766 C CA . GLN A 1 214 ? -13.914 -23.344 -5.039 1 95.19 214 GLN A CA 1
ATOM 1767 C C . GLN A 1 214 ? -12.492 -23.891 -5.141 1 95.19 214 GLN A C 1
ATOM 1769 O O . GLN A 1 214 ? -12.047 -24.281 -6.219 1 95.19 214 GLN A O 1
ATOM 1774 N N . LEU A 1 215 ? -11.805 -23.938 -4.016 1 97.31 215 LEU A N 1
ATOM 1775 C CA . LEU A 1 215 ? -10.453 -24.484 -3.98 1 97.31 215 LEU A CA 1
ATOM 1776 C C . LEU A 1 215 ? -10.453 -25.891 -3.426 1 97.31 215 LEU A C 1
ATOM 1778 O O . LEU A 1 215 ? -11.195 -26.203 -2.49 1 97.31 215 LEU A O 1
ATOM 1782 N N . ARG A 1 216 ? -9.766 -26.719 -4.039 1 96.81 216 ARG A N 1
ATOM 1783 C CA . ARG A 1 216 ? -9.445 -28.062 -3.584 1 96.81 216 ARG A CA 1
ATOM 1784 C C . ARG A 1 216 ? -7.938 -28.297 -3.604 1 96.81 216 ARG A C 1
ATOM 1786 O O . ARG A 1 216 ? -7.188 -27.5 -4.16 1 96.81 216 ARG A O 1
ATOM 1793 N N . THR A 1 217 ? -7.527 -29.359 -2.914 1 96.19 217 THR A N 1
ATOM 1794 C CA . THR A 1 217 ? -6.09 -29.594 -2.916 1 96.19 217 THR A CA 1
ATOM 1795 C C . THR A 1 217 ? -5.789 -31.094 -2.992 1 96.19 217 THR A C 1
ATOM 1797 O O . THR A 1 217 ? -6.543 -31.906 -2.465 1 96.19 217 THR A O 1
ATOM 1800 N N . TRP A 1 218 ? -4.695 -31.375 -3.689 1 94 218 TRP A N 1
ATOM 1801 C CA . TRP A 1 218 ? -4.148 -32.719 -3.715 1 94 218 TRP A CA 1
ATOM 1802 C C . TRP A 1 218 ? -3.096 -32.906 -2.627 1 94 218 TRP A C 1
ATOM 1804 O O . TRP A 1 218 ? -2.719 -34.031 -2.303 1 94 218 TRP A O 1
ATOM 1814 N N . VAL A 1 219 ? -2.711 -31.812 -2.082 1 91.62 219 VAL A N 1
ATOM 1815 C CA . VAL A 1 219 ? -1.632 -31.891 -1.103 1 91.62 219 VAL A CA 1
ATOM 1816 C C . VAL A 1 219 ? -2.123 -32.594 0.153 1 91.62 219 VAL A C 1
ATOM 1818 O O . VAL A 1 219 ? -3.092 -32.156 0.782 1 91.62 219 VAL A O 1
ATOM 1821 N N . GLY A 1 220 ? -1.478 -33.625 0.469 1 92.75 220 GLY A N 1
ATOM 1822 C CA . GLY A 1 220 ? -1.872 -34.438 1.61 1 92.75 220 GLY A CA 1
ATOM 1823 C C . GLY A 1 220 ? -2.822 -35.562 1.244 1 92.75 220 GLY A C 1
ATOM 1824 O O . GLY A 1 220 ? -3.131 -36.406 2.076 1 92.75 220 GLY A O 1
ATOM 1825 N N . GLY A 1 221 ? -3.295 -35.594 0.031 1 95.06 221 GLY A N 1
ATOM 1826 C CA . GLY A 1 221 ? -4.234 -36.625 -0.381 1 95.06 221 GLY A CA 1
ATOM 1827 C C . GLY A 1 221 ? -3.752 -37.438 -1.574 1 95.06 221 GLY A C 1
ATOM 1828 O O . GLY A 1 221 ? -4.305 -38.5 -1.882 1 95.06 221 GLY A O 1
ATOM 1829 N N . ASP A 1 222 ? -2.758 -36.938 -2.221 1 92.31 222 ASP A N 1
ATOM 1830 C CA . ASP A 1 222 ? -2.244 -37.562 -3.434 1 92.31 222 ASP A CA 1
ATOM 1831 C C . ASP A 1 222 ? -1.261 -38.688 -3.1 1 92.31 222 ASP A C 1
ATOM 1833 O O . ASP A 1 222 ? -0.054 -38.531 -3.305 1 92.31 222 ASP A O 1
ATOM 1837 N N . LYS A 1 223 ? -1.735 -39.781 -2.707 1 90.38 223 LYS A N 1
ATOM 1838 C CA . LYS A 1 223 ? -0.893 -40.906 -2.303 1 90.38 223 LYS A CA 1
ATOM 1839 C C . LYS A 1 223 ? -0.175 -41.5 -3.506 1 90.38 223 LYS A C 1
ATOM 1841 O O . LYS A 1 223 ? 0.97 -41.969 -3.393 1 90.38 223 LYS A O 1
ATOM 1846 N N . ASP A 1 224 ? -0.785 -41.531 -4.617 1 86.56 224 ASP A N 1
ATOM 1847 C CA . ASP A 1 224 ? -0.158 -42.062 -5.828 1 86.56 224 ASP A CA 1
ATOM 1848 C C . ASP A 1 224 ? 1.078 -41.25 -6.203 1 86.56 224 ASP A C 1
ATOM 1850 O O . ASP A 1 224 ? 2.098 -41.812 -6.609 1 86.56 224 ASP A O 1
ATOM 1854 N N . GLY A 1 225 ? 0.951 -39.969 -6.086 1 78.88 225 GLY A N 1
ATOM 1855 C CA . GLY A 1 225 ? 2.014 -39.062 -6.523 1 78.88 225 GLY A CA 1
ATOM 1856 C C . GLY A 1 225 ? 3.133 -38.938 -5.508 1 78.88 225 GLY A C 1
ATOM 1857 O O . GLY A 1 225 ? 4.258 -38.562 -5.863 1 78.88 225 GLY A O 1
ATOM 1858 N N . HIS A 1 226 ? 2.777 -39.219 -4.246 1 82.12 226 HIS A N 1
ATOM 1859 C CA . HIS A 1 226 ? 3.76 -39 -3.193 1 82.12 226 HIS A CA 1
ATOM 1860 C C . HIS A 1 226 ? 3.715 -40.125 -2.148 1 82.12 226 HIS A C 1
ATOM 1862 O O . HIS A 1 226 ? 2.744 -40.219 -1.396 1 82.12 226 HIS A O 1
ATOM 1868 N N . SER A 1 227 ? 4.781 -40.75 -1.918 1 81.69 227 SER A N 1
ATOM 1869 C CA . SER A 1 227 ? 4.824 -41.906 -1.014 1 81.69 227 SER A CA 1
ATOM 1870 C C . SER A 1 227 ? 4.695 -41.438 0.441 1 81.69 227 SER A C 1
ATOM 1872 O O . SER A 1 227 ? 4.273 -42.219 1.297 1 81.69 227 SER A O 1
ATOM 1874 N N . GLY A 1 228 ? 5.012 -40.219 0.687 1 85.19 228 GLY A N 1
ATOM 1875 C CA . GLY A 1 228 ? 4.953 -39.688 2.045 1 85.19 228 GLY A CA 1
ATOM 1876 C C . GLY A 1 228 ? 3.547 -39.375 2.5 1 85.19 228 GLY A C 1
ATOM 1877 O O . GLY A 1 228 ? 3.314 -39.094 3.684 1 85.19 228 GLY A O 1
ATOM 1878 N N . VAL A 1 229 ? 2.602 -39.438 1.613 1 92.69 229 VAL A N 1
ATOM 1879 C CA . VAL A 1 229 ? 1.214 -39.156 1.951 1 92.69 229 VAL A CA 1
ATOM 1880 C C . VAL A 1 229 ? 0.586 -40.344 2.674 1 92.69 229 VAL A C 1
ATOM 1882 O O . VAL A 1 229 ? 0.718 -41.469 2.229 1 92.69 229 VAL A O 1
ATOM 1885 N N . ASN A 1 230 ? 0.047 -40.094 3.826 1 95.75 230 ASN A N 1
ATOM 1886 C CA . ASN A 1 230 ? -0.663 -41.062 4.641 1 95.75 230 ASN A CA 1
ATOM 1887 C C . ASN A 1 230 ? -1.77 -40.406 5.465 1 95.75 230 ASN A C 1
ATOM 1889 O O . ASN A 1 230 ? -2.068 -39.25 5.289 1 95.75 230 ASN A O 1
ATOM 1893 N N . GLU A 1 231 ? -2.414 -41.188 6.293 1 95.88 231 GLU A N 1
ATOM 1894 C CA . GLU A 1 231 ? -3.566 -40.719 7.047 1 95.88 231 GLU A CA 1
ATOM 1895 C C . GLU A 1 231 ? -3.176 -39.562 7.988 1 95.88 231 GLU A C 1
ATOM 1897 O O . GLU A 1 231 ? -3.955 -38.656 8.211 1 95.88 231 GLU A O 1
ATOM 1902 N N . LYS A 1 232 ? -1.976 -39.625 8.531 1 95.94 232 LYS A N 1
ATOM 1903 C CA . LYS A 1 232 ? -1.513 -38.594 9.453 1 95.94 232 LYS A CA 1
ATOM 1904 C C . LYS A 1 232 ? -1.256 -37.281 8.719 1 95.94 232 LYS A C 1
ATOM 1906 O O . LYS A 1 232 ? -1.667 -36.219 9.188 1 95.94 232 LYS A O 1
ATOM 1911 N N . ILE A 1 233 ? -0.583 -37.344 7.59 1 95.44 233 ILE A N 1
ATOM 1912 C CA . ILE A 1 233 ? -0.258 -36.188 6.793 1 95.44 233 ILE A CA 1
ATOM 1913 C C . ILE A 1 233 ? -1.538 -35.562 6.23 1 95.44 233 ILE A C 1
ATOM 1915 O O . ILE A 1 233 ? -1.661 -34.344 6.137 1 95.44 233 ILE A O 1
ATOM 1919 N N . MET A 1 234 ? -2.439 -36.438 5.855 1 96.81 234 MET A N 1
ATOM 1920 C CA . MET A 1 234 ? -3.74 -35.969 5.383 1 96.81 234 MET A CA 1
ATOM 1921 C C . MET A 1 234 ? -4.426 -35.094 6.434 1 96.81 234 MET A C 1
ATOM 1923 O O . MET A 1 234 ? -4.879 -34 6.137 1 96.81 234 MET A O 1
ATOM 1927 N N . LEU A 1 235 ? -4.422 -35.625 7.652 1 96.62 235 LEU A N 1
ATOM 1928 C CA . LEU A 1 235 ? -5.039 -34.875 8.758 1 96.62 235 LEU A CA 1
ATOM 1929 C C . LEU A 1 235 ? -4.309 -33.562 9.016 1 96.62 235 LEU A C 1
ATOM 1931 O O . LEU A 1 235 ? -4.941 -32.531 9.242 1 96.62 235 LEU A O 1
ATOM 1935 N N . LYS A 1 236 ? -3.027 -33.625 8.969 1 96.38 236 LYS A N 1
ATOM 1936 C CA . LYS A 1 236 ? -2.223 -32.438 9.18 1 96.38 236 LYS A CA 1
ATOM 1937 C C . LYS A 1 236 ? -2.494 -31.391 8.109 1 96.38 236 LYS A C 1
ATOM 1939 O O . LYS A 1 236 ? -2.512 -30.188 8.391 1 96.38 236 LYS A O 1
ATOM 1944 N N . SER A 1 237 ? -2.652 -31.844 6.91 1 96 237 SER A N 1
ATOM 1945 C CA . SER A 1 237 ? -2.934 -30.938 5.805 1 96 237 SER A CA 1
ATOM 1946 C C . SER A 1 237 ? -4.285 -30.25 5.984 1 96 237 SER A C 1
ATOM 1948 O O . SER A 1 237 ? -4.418 -29.047 5.746 1 96 237 SER A O 1
ATOM 1950 N N . LEU A 1 238 ? -5.254 -30.969 6.414 1 97.25 238 LEU A N 1
ATOM 1951 C CA . LEU A 1 238 ? -6.57 -30.406 6.699 1 97.25 238 LEU A CA 1
ATOM 1952 C C . LEU A 1 238 ? -6.488 -29.375 7.824 1 97.25 238 LEU A C 1
ATOM 1954 O O . LEU A 1 238 ? -7.027 -28.281 7.699 1 97.25 238 LEU A O 1
ATOM 1958 N N . GLU A 1 239 ? -5.762 -29.766 8.82 1 97.69 239 GLU A N 1
ATOM 1959 C CA . GLU A 1 239 ? -5.613 -28.875 9.969 1 97.69 239 GLU A CA 1
ATOM 1960 C C . GLU A 1 239 ? -4.879 -27.594 9.578 1 97.69 239 GLU A C 1
ATOM 1962 O O . GLU A 1 239 ? -5.199 -26.516 10.086 1 97.69 239 GLU A O 1
ATOM 1967 N N . LEU A 1 240 ? -3.957 -27.75 8.719 1 97.19 240 LEU A N 1
ATOM 1968 C CA . LEU A 1 240 ? -3.197 -26.594 8.273 1 97.19 240 LEU A CA 1
ATOM 1969 C C . LEU A 1 240 ? -4.09 -25.609 7.52 1 97.19 240 LEU A C 1
ATOM 1971 O O . LEU A 1 240 ? -4.055 -24.406 7.777 1 97.19 240 LEU A O 1
ATOM 1975 N N . SER A 1 241 ? -4.863 -26.094 6.613 1 97.31 241 SER A N 1
ATOM 1976 C CA . SER A 1 241 ? -5.758 -25.203 5.895 1 97.31 241 SER A CA 1
ATOM 1977 C C . SER A 1 241 ? -6.754 -24.531 6.844 1 97.31 241 SER A C 1
ATOM 1979 O O . SER A 1 241 ? -7.062 -23.359 6.703 1 97.31 241 SER A O 1
ATOM 1981 N N . ARG A 1 242 ? -7.211 -25.297 7.77 1 97.25 242 ARG A N 1
ATOM 1982 C CA . ARG A 1 242 ? -8.133 -24.766 8.766 1 97.25 242 ARG A CA 1
ATOM 1983 C C . ARG A 1 242 ? -7.496 -23.625 9.555 1 97.25 242 ARG A C 1
ATOM 1985 O O . ARG A 1 242 ? -8.156 -22.641 9.867 1 97.25 242 ARG A O 1
ATOM 1992 N N . SER A 1 243 ? -6.293 -23.797 9.875 1 97.62 243 SER A N 1
ATOM 1993 C CA . SER A 1 243 ? -5.594 -22.781 10.641 1 97.62 243 SER A CA 1
ATOM 1994 C C . SER A 1 243 ? -5.598 -21.438 9.914 1 97.62 243 SER A C 1
ATOM 1996 O O . SER A 1 243 ? -5.668 -20.391 10.547 1 97.62 243 SER A O 1
ATOM 1998 N N . PHE A 1 244 ? -5.492 -21.422 8.594 1 97.38 244 PHE A N 1
ATOM 1999 C CA . PHE A 1 244 ? -5.539 -20.188 7.82 1 97.38 244 PHE A CA 1
ATOM 2000 C C . PHE A 1 244 ? -6.918 -19.547 7.906 1 97.38 244 PHE A C 1
ATOM 2002 O O . PHE A 1 244 ? -7.035 -18.328 8.086 1 97.38 244 PHE A O 1
ATOM 2009 N N . PHE A 1 245 ? -7.973 -20.359 7.848 1 97.69 245 PHE A N 1
ATOM 2010 C CA . PHE A 1 245 ? -9.328 -19.844 7.953 1 97.69 245 PHE A CA 1
ATOM 2011 C C . PHE A 1 245 ? -9.586 -19.266 9.336 1 97.69 245 PHE A C 1
ATOM 2013 O O . PHE A 1 245 ? -10.148 -18.172 9.469 1 97.69 245 PHE A O 1
ATOM 2020 N N . ILE A 1 246 ? -9.156 -20 10.305 1 97.56 246 ILE A N 1
ATOM 2021 C CA . ILE A 1 246 ? -9.383 -19.594 11.68 1 97.56 246 ILE A CA 1
ATOM 2022 C C . ILE A 1 246 ? -8.664 -18.266 11.938 1 97.56 246 ILE A C 1
ATOM 2024 O O . ILE A 1 246 ? -9.242 -17.344 12.523 1 97.56 246 ILE A O 1
ATOM 2028 N N . ALA A 1 247 ? -7.465 -18.203 11.516 1 97.12 247 ALA A N 1
ATOM 2029 C CA . ALA A 1 247 ? -6.695 -16.984 11.695 1 97.12 247 ALA A CA 1
ATOM 2030 C C . ALA A 1 247 ? -7.406 -15.789 11.062 1 97.12 247 ALA A C 1
ATOM 2032 O O . ALA A 1 247 ? -7.484 -14.711 11.656 1 97.12 247 ALA A O 1
ATOM 2033 N N . TYR A 1 248 ? -7.902 -15.953 9.891 1 97.12 248 TYR A N 1
ATOM 2034 C CA . TYR A 1 248 ? -8.57 -14.859 9.203 1 97.12 248 TYR A CA 1
ATOM 2035 C C . TYR A 1 248 ? -9.891 -14.508 9.875 1 97.12 248 TYR A C 1
ATOM 2037 O O . TYR A 1 248 ? -10.258 -13.328 9.969 1 97.12 248 TYR A O 1
ATOM 2045 N N . ILE A 1 249 ? -10.602 -15.492 10.328 1 97.69 249 ILE A N 1
ATOM 2046 C CA . ILE A 1 249 ? -11.852 -15.266 11.039 1 97.69 249 ILE A CA 1
ATOM 2047 C C . ILE A 1 249 ? -11.578 -14.469 12.312 1 97.69 249 ILE A C 1
ATOM 2049 O O . ILE A 1 249 ? -12.312 -13.531 12.633 1 97.69 249 ILE A O 1
ATOM 2053 N N . GLN A 1 250 ? -10.555 -14.859 13.039 1 97.44 250 GLN A N 1
ATOM 2054 C CA . GLN A 1 250 ? -10.172 -14.117 14.234 1 97.44 250 GLN A CA 1
ATOM 2055 C C . GLN A 1 250 ? -9.867 -12.656 13.906 1 97.44 250 GLN A C 1
ATOM 2057 O O . GLN A 1 250 ? -10.289 -11.75 14.625 1 97.44 250 GLN A O 1
ATOM 2062 N N . GLU A 1 251 ? -9.18 -12.5 12.844 1 96.56 251 GLU A N 1
ATOM 2063 C CA . GLU A 1 251 ? -8.875 -11.148 12.406 1 96.56 251 GLU A CA 1
ATOM 2064 C C . GLU A 1 251 ? -10.156 -10.359 12.109 1 96.56 251 GLU A C 1
ATOM 2066 O O . GLU A 1 251 ? -10.281 -9.195 12.508 1 96.56 251 GLU A O 1
ATOM 2071 N N . CYS A 1 252 ? -11.039 -10.938 11.422 1 96.38 252 CYS A N 1
ATOM 2072 C CA . CYS A 1 252 ? -12.32 -10.312 11.117 1 96.38 252 CYS A CA 1
ATOM 2073 C C . CYS A 1 252 ? -13.07 -9.938 12.391 1 96.38 252 CYS A C 1
ATOM 2075 O O . CYS A 1 252 ? -13.594 -8.828 12.5 1 96.38 252 CYS A O 1
ATOM 2077 N N . LEU A 1 253 ? -13.086 -10.812 13.32 1 96.69 253 LEU A N 1
ATOM 2078 C CA . LEU A 1 253 ? -13.789 -10.578 14.578 1 96.69 253 LEU A CA 1
ATOM 2079 C C . LEU A 1 253 ? -13.133 -9.453 15.367 1 96.69 253 LEU A C 1
ATOM 2081 O O . LEU A 1 253 ? -13.828 -8.625 15.969 1 96.69 253 LEU A O 1
ATOM 2085 N N . GLU A 1 254 ? -11.883 -9.445 15.367 1 95.81 254 GLU A N 1
ATOM 2086 C CA . GLU A 1 254 ? -11.164 -8.359 16.031 1 95.81 254 GLU A CA 1
ATOM 2087 C C . GLU A 1 254 ? -11.484 -7.012 15.391 1 95.81 254 GLU A C 1
ATOM 2089 O O . GLU A 1 254 ? -11.609 -6.004 16.094 1 95.81 254 GLU A O 1
ATOM 2094 N N . GLU A 1 255 ? -11.578 -6.98 14.094 1 93.62 255 GLU A N 1
ATOM 2095 C CA . GLU A 1 255 ? -11.953 -5.75 13.398 1 93.62 255 GLU A CA 1
ATOM 2096 C C . GLU A 1 255 ? -13.359 -5.309 13.781 1 93.62 255 GLU A C 1
ATOM 2098 O O . GLU A 1 255 ? -13.625 -4.113 13.938 1 93.62 255 GLU A O 1
ATOM 2103 N N . VAL A 1 256 ? -14.234 -6.227 13.898 1 93.88 256 VAL A N 1
ATOM 2104 C CA . VAL A 1 256 ? -15.594 -5.91 14.328 1 93.88 256 VAL A CA 1
ATOM 2105 C C . VAL A 1 256 ? -15.562 -5.312 15.734 1 93.88 256 VAL A C 1
ATOM 2107 O O . VAL A 1 256 ? -16.281 -4.355 16.031 1 93.88 256 VAL A O 1
ATOM 2110 N N . LEU A 1 257 ? -14.75 -5.914 16.594 1 92.94 257 LEU A N 1
ATOM 2111 C CA . LEU A 1 257 ? -14.594 -5.391 17.938 1 92.94 257 LEU A CA 1
ATOM 2112 C C . LEU A 1 257 ? -14.141 -3.934 17.906 1 92.94 257 LEU A C 1
ATOM 2114 O O . LEU A 1 257 ? -14.641 -3.107 18.688 1 92.94 257 LEU A O 1
ATOM 2118 N N . GLU A 1 258 ? -13.258 -3.617 17.031 1 89.44 258 GLU A N 1
ATOM 2119 C CA . GLU A 1 258 ? -12.781 -2.246 16.891 1 89.44 258 GLU A CA 1
ATOM 2120 C C . GLU A 1 258 ? -13.898 -1.316 16.422 1 89.44 258 GLU A C 1
ATOM 2122 O O . GLU A 1 258 ? -13.984 -0.168 16.859 1 89.44 258 GLU A O 1
ATOM 2127 N N . ILE A 1 259 ? -14.664 -1.804 15.539 1 88.25 259 ILE A N 1
ATOM 2128 C CA . ILE A 1 259 ? -15.789 -1.031 15.031 1 88.25 259 ILE A CA 1
ATOM 2129 C C . ILE A 1 259 ? -16.766 -0.73 16.172 1 88.25 259 ILE A C 1
ATOM 2131 O O . ILE A 1 259 ? -17.234 0.4 16.297 1 88.25 259 ILE A O 1
ATOM 2135 N N . ILE A 1 260 ? -16.969 -1.657 16.969 1 87.62 260 ILE A N 1
ATOM 2136 C CA . ILE A 1 260 ? -17.875 -1.518 18.094 1 87.62 260 ILE A CA 1
ATOM 2137 C C . ILE A 1 260 ? -17.312 -0.508 19.094 1 87.62 260 ILE A C 1
ATOM 2139 O O . ILE A 1 260 ? -18.047 0.355 19.594 1 87.62 260 ILE A O 1
ATOM 2143 N N . LYS A 1 261 ? -16.047 -0.57 19.297 1 83.12 261 LYS A N 1
ATOM 2144 C CA . LYS A 1 261 ? -15.398 0.356 20.219 1 83.12 261 LYS A CA 1
ATOM 2145 C C . LYS A 1 261 ? -15.43 1.783 19.672 1 83.12 261 LYS A C 1
ATOM 2147 O O . LYS A 1 261 ? -15.555 2.74 20.438 1 83.12 261 LYS A O 1
ATOM 2152 N N . LEU A 1 262 ? -15.25 1.869 18.406 1 81.56 262 LEU A N 1
ATOM 2153 C CA . LEU A 1 262 ? -15.234 3.176 17.75 1 81.56 262 LEU A CA 1
ATOM 2154 C C . LEU A 1 262 ? -16.625 3.812 17.766 1 81.56 262 LEU A C 1
ATOM 2156 O O . LEU A 1 262 ? -16.734 5.039 17.797 1 81.56 262 LEU A O 1
ATOM 2160 N N . SER A 1 263 ? -17.609 3.041 17.719 1 76.81 263 SER A N 1
ATOM 2161 C CA . SER A 1 263 ? -18.984 3.545 17.656 1 76.81 263 SER A CA 1
ATOM 2162 C C . SER A 1 263 ? -19.469 3.99 19.031 1 76.81 263 SER A C 1
ATOM 2164 O O . SER A 1 263 ? -20.547 3.568 19.469 1 76.81 263 SER A O 1
ATOM 2166 N N . THR A 1 264 ? -18.766 4.762 19.719 1 62.62 264 THR A N 1
ATOM 2167 C CA . THR A 1 264 ? -18.938 5.242 21.078 1 62.62 264 THR A CA 1
ATOM 2168 C C . THR A 1 264 ? -20.203 6.086 21.203 1 62.62 264 THR A C 1
ATOM 2170 O O . THR A 1 264 ? -20.781 6.191 22.297 1 62.62 264 THR A O 1
ATOM 2173 N N . ALA A 1 265 ? -20.516 6.723 20.047 1 63.41 265 ALA A N 1
ATOM 2174 C CA . ALA A 1 265 ? -21.703 7.578 20.094 1 63.41 265 ALA A CA 1
ATOM 2175 C C . ALA A 1 265 ? -22.938 6.77 20.453 1 63.41 265 ALA A C 1
ATOM 2177 O O . ALA A 1 265 ? -23.938 7.324 20.938 1 63.41 265 ALA A O 1
ATOM 2178 N N . LEU A 1 266 ? -22.781 5.508 20.266 1 67.31 266 LEU A N 1
ATOM 2179 C CA . LEU A 1 266 ? -23.906 4.633 20.531 1 67.31 266 LEU A CA 1
ATOM 2180 C C . LEU A 1 266 ? -23.875 4.117 21.969 1 67.31 266 LEU A C 1
ATOM 2182 O O . LEU A 1 266 ? -24.844 3.51 22.438 1 67.31 266 LEU A O 1
ATOM 2186 N N . GLY A 1 267 ? -22.859 4.484 22.656 1 72.06 267 GLY A N 1
ATOM 2187 C CA . GLY A 1 267 ? -22.656 3.98 24 1 72.06 267 GLY A CA 1
ATOM 2188 C C . GLY A 1 267 ? -21.797 2.732 24.047 1 72.06 267 GLY A C 1
ATOM 2189 O O . GLY A 1 267 ? -21.594 2.066 23.031 1 72.06 267 GLY A O 1
ATOM 2190 N N . LYS A 1 268 ? -21.25 2.531 25.156 1 74.5 268 LYS A N 1
ATOM 2191 C CA . LYS A 1 268 ? -20.438 1.335 25.328 1 74.5 268 LYS A CA 1
ATOM 2192 C C . LYS A 1 268 ? -21.312 0.088 25.453 1 74.5 268 LYS A C 1
ATOM 2194 O O . LYS A 1 268 ? -22.328 0.102 26.141 1 74.5 268 LYS A O 1
ATOM 2199 N N . ASN A 1 269 ? -21.094 -0.947 24.594 1 82.88 269 ASN A N 1
ATOM 2200 C CA . ASN A 1 269 ? -21.75 -2.25 24.688 1 82.88 269 ASN A CA 1
ATOM 2201 C C . ASN A 1 269 ? -20.766 -3.338 25.125 1 82.88 269 ASN A C 1
ATOM 2203 O O . ASN A 1 269 ? -20.266 -4.098 24.297 1 82.88 269 ASN A O 1
ATOM 2207 N N . LYS A 1 270 ? -20.547 -3.432 26.312 1 86 270 LYS A N 1
ATOM 2208 C CA . LYS A 1 270 ? -19.562 -4.348 26.891 1 86 270 LYS A CA 1
ATOM 2209 C C . LYS A 1 270 ? -19.953 -5.801 26.625 1 86 270 LYS A C 1
ATOM 2211 O O . LYS A 1 270 ? -19.078 -6.645 26.391 1 86 270 LYS A O 1
ATOM 2216 N N . SER A 1 271 ? -21.219 -6.055 26.609 1 89.56 271 SER A N 1
ATOM 2217 C CA . SER A 1 271 ? -21.688 -7.414 26.391 1 89.56 271 SER A CA 1
ATOM 2218 C C . SER A 1 271 ? -21.328 -7.898 24.984 1 89.56 271 SER A C 1
ATOM 2220 O O . SER A 1 271 ? -20.859 -9.023 24.812 1 89.56 271 SER A O 1
ATOM 2222 N N . LEU A 1 272 ? -21.594 -7.094 24.078 1 91.31 272 LEU A N 1
ATOM 2223 C CA . LEU A 1 272 ? -21.281 -7.438 22.703 1 91.31 272 LEU A CA 1
ATOM 2224 C C . LEU A 1 272 ? -19.781 -7.605 22.516 1 91.31 272 LEU A C 1
ATOM 2226 O O . LEU A 1 272 ? -19.328 -8.523 21.812 1 91.31 272 LEU A O 1
ATOM 2230 N N . ALA A 1 273 ? -18.984 -6.758 23.125 1 91.12 273 ALA A N 1
ATOM 2231 C CA . ALA A 1 273 ? -17.531 -6.859 23.062 1 91.12 273 ALA A CA 1
ATOM 2232 C C . ALA A 1 273 ? -17.047 -8.172 23.688 1 91.12 273 ALA A C 1
ATOM 2234 O O . ALA A 1 273 ? -16.156 -8.828 23.125 1 91.12 273 ALA A O 1
ATOM 2235 N N . ASP A 1 274 ? -17.688 -8.523 24.719 1 92.81 274 ASP A N 1
ATOM 2236 C CA . ASP A 1 274 ? -17.312 -9.766 25.391 1 92.81 274 ASP A CA 1
ATOM 2237 C C . ASP A 1 274 ? -17.672 -10.977 24.531 1 92.81 274 ASP A C 1
ATOM 2239 O O . ASP A 1 274 ? -16.938 -11.961 24.5 1 92.81 274 ASP A O 1
ATOM 2243 N N . GLN A 1 275 ? -18.812 -10.914 23.953 1 93.81 275 GLN A N 1
ATOM 2244 C CA . GLN A 1 275 ? -19.234 -11.984 23.047 1 93.81 275 GLN A CA 1
ATOM 2245 C C . GLN A 1 275 ? -18.203 -12.195 21.938 1 93.81 275 GLN A C 1
ATOM 2247 O O . GLN A 1 275 ? -17.844 -13.328 21.609 1 93.81 275 GLN A O 1
ATOM 2252 N N . ILE A 1 276 ? -17.766 -11.141 21.375 1 94.44 276 ILE A N 1
ATOM 2253 C CA . ILE A 1 276 ? -16.812 -11.203 20.281 1 94.44 276 ILE A CA 1
ATOM 2254 C C . ILE A 1 276 ? -15.484 -11.766 20.781 1 94.44 276 ILE A C 1
ATOM 2256 O O . ILE A 1 276 ? -14.875 -12.625 20.141 1 94.44 276 ILE A O 1
ATOM 2260 N N . ASN A 1 277 ? -15.086 -11.352 21.938 1 94.12 277 ASN A N 1
ATOM 2261 C CA . ASN A 1 277 ? -13.852 -11.867 22.531 1 94.12 277 ASN A CA 1
ATOM 2262 C C . ASN A 1 277 ? -13.938 -13.367 22.797 1 94.12 277 ASN A C 1
ATOM 2264 O O . ASN A 1 277 ? -12.961 -14.094 22.578 1 94.12 277 ASN A O 1
ATOM 2268 N N . GLN A 1 278 ? -15.062 -13.75 23.188 1 94.56 278 GLN A N 1
ATOM 2269 C CA . GLN A 1 278 ? -15.266 -15.18 23.422 1 94.56 278 GLN A CA 1
ATOM 2270 C C . GLN A 1 278 ? -15.211 -15.977 22.125 1 94.56 278 GLN A C 1
ATOM 2272 O O . GLN A 1 278 ? -14.664 -17.078 22.094 1 94.56 278 GLN A O 1
ATOM 2277 N N . LEU A 1 279 ? -15.773 -15.461 21.109 1 94.94 279 LEU A N 1
ATOM 2278 C CA . LEU A 1 279 ? -15.75 -16.125 19.812 1 94.94 279 LEU A CA 1
ATOM 2279 C C . LEU A 1 279 ? -14.32 -16.25 19.297 1 94.94 279 LEU A C 1
ATOM 2281 O O . LEU A 1 279 ? -13.953 -17.266 18.703 1 94.94 279 LEU A O 1
ATOM 2285 N N . VAL A 1 280 ? -13.508 -15.195 19.516 1 95.06 280 VAL A N 1
ATOM 2286 C CA . VAL A 1 280 ? -12.109 -15.211 19.094 1 95.06 280 VAL A CA 1
ATOM 2287 C C . VAL A 1 280 ? -11.367 -16.344 19.797 1 95.06 280 VAL A C 1
ATOM 2289 O O . VAL A 1 280 ? -10.633 -17.109 19.156 1 95.06 280 VAL A O 1
ATOM 2292 N N . LYS A 1 281 ? -11.688 -16.562 21.047 1 94.19 281 LYS A N 1
ATOM 2293 C CA . LYS A 1 281 ? -11.055 -17.609 21.828 1 94.19 281 LYS A CA 1
ATOM 2294 C C . LYS A 1 281 ? -11.539 -19 21.375 1 94.19 281 LYS A C 1
ATOM 2296 O O . LYS A 1 281 ? -10.742 -19.922 21.266 1 94.19 281 LYS A O 1
ATOM 2301 N N . LYS A 1 282 ? -12.758 -19.094 21.109 1 93.69 282 LYS A N 1
ATOM 2302 C CA . LYS A 1 282 ? -13.344 -20.359 20.688 1 93.69 282 LYS A CA 1
ATOM 2303 C C . LYS A 1 282 ? -12.812 -20.781 19.312 1 93.69 282 LYS A C 1
ATOM 2305 O O . LYS A 1 282 ? -12.625 -21.969 19.062 1 93.69 282 LYS A O 1
ATOM 2310 N N . ALA A 1 283 ? -12.656 -19.781 18.453 1 93.19 283 ALA A N 1
ATOM 2311 C CA . ALA A 1 283 ? -12.102 -20.062 17.125 1 93.19 283 ALA A CA 1
ATOM 2312 C C . ALA A 1 283 ? -10.734 -20.734 17.234 1 93.19 283 ALA A C 1
ATOM 2314 O O . ALA A 1 283 ? -10.422 -21.641 16.484 1 93.19 283 ALA A O 1
ATOM 2315 N N . TYR A 1 284 ? -9.984 -20.359 18.203 1 89.5 284 TYR A N 1
ATOM 2316 C CA . TYR A 1 284 ? -8.664 -20.953 18.422 1 89.5 284 TYR A CA 1
ATOM 2317 C C . TYR A 1 284 ? -8.773 -22.422 18.766 1 89.5 284 TYR A C 1
ATOM 2319 O O . TYR A 1 284 ? -7.914 -23.219 18.375 1 89.5 284 TYR A O 1
ATOM 2327 N N . GLY A 1 285 ? -9.781 -22.812 19.406 1 90.38 285 GLY A N 1
ATOM 2328 C CA . GLY A 1 285 ? -9.984 -24.188 19.828 1 90.38 285 GLY A CA 1
ATOM 2329 C C . GLY A 1 285 ? -10.391 -25.109 18.703 1 90.38 285 GLY A C 1
ATOM 2330 O O . GLY A 1 285 ? -10.383 -26.328 18.859 1 90.38 285 GLY A O 1
ATOM 2331 N N . LEU A 1 286 ? -10.68 -24.547 17.531 1 93.25 286 LEU A N 1
ATOM 2332 C CA . LEU A 1 286 ? -11.164 -25.328 16.406 1 93.25 286 LEU A CA 1
ATOM 2333 C C . LEU A 1 286 ? -10 -25.875 15.586 1 93.25 286 LEU A C 1
ATOM 2335 O O . LEU A 1 286 ? -10.203 -26.656 14.641 1 93.25 286 LEU A O 1
ATOM 2339 N N . LYS A 1 287 ? -8.758 -25.562 15.883 1 92.19 287 LYS A N 1
ATOM 2340 C CA . LYS A 1 287 ? -7.605 -25.844 15.031 1 92.19 287 LYS A CA 1
ATOM 2341 C C . LYS A 1 287 ? -7.391 -27.344 14.875 1 92.19 287 LYS A C 1
ATOM 2343 O O . LYS A 1 287 ? -7.004 -27.812 13.805 1 92.19 287 LYS A O 1
ATOM 2348 N N . LYS A 1 288 ? -7.727 -28.094 15.883 1 94.25 288 LYS A N 1
ATOM 2349 C CA . LYS A 1 288 ? -7.523 -29.547 15.828 1 94.25 288 LYS A CA 1
ATOM 2350 C C . LYS A 1 288 ? -8.789 -30.266 15.367 1 94.25 288 LYS A C 1
ATOM 2352 O O . LYS A 1 288 ? -9.891 -29.922 15.805 1 94.25 288 LYS A O 1
ATOM 2357 N N . ILE A 1 289 ? -8.578 -31.188 14.43 1 94.94 289 ILE A N 1
ATOM 2358 C CA . ILE A 1 289 ? -9.695 -31.953 13.898 1 94.94 289 ILE A CA 1
ATOM 2359 C C . ILE A 1 289 ? -9.797 -33.281 14.633 1 94.94 289 ILE A C 1
ATOM 2361 O O . ILE A 1 289 ? -8.812 -34.031 14.742 1 94.94 289 ILE A O 1
ATOM 2365 N N . GLN A 1 290 ? -10.969 -33.562 15.156 1 91.81 290 GLN A N 1
ATOM 2366 C CA . GLN A 1 290 ? -11.219 -34.781 15.898 1 91.81 290 GLN A CA 1
ATOM 2367 C C . GLN A 1 290 ? -12.461 -35.5 15.375 1 91.81 290 GLN A C 1
ATOM 2369 O O . GLN A 1 290 ? -13.062 -35.094 14.398 1 91.81 290 GLN A O 1
ATOM 2374 N N . SER A 1 291 ? -12.703 -36.656 15.961 1 92.06 291 SER A N 1
ATOM 2375 C CA . SER A 1 291 ? -13.891 -37.438 15.578 1 92.06 291 SER A CA 1
ATOM 2376 C C . SER A 1 291 ? -15.156 -36.594 15.742 1 92.06 291 SER A C 1
ATOM 2378 O O . SER A 1 291 ? -15.305 -35.875 16.719 1 92.06 291 SER A O 1
ATOM 2380 N N . LYS A 1 292 ? -16.047 -36.594 14.797 1 90.44 292 LYS A N 1
ATOM 2381 C CA . LYS A 1 292 ? -17.297 -35.844 14.789 1 90.44 292 LYS A CA 1
ATOM 2382 C C . LYS A 1 292 ? -17.031 -34.344 14.805 1 90.44 292 LYS A C 1
ATOM 2384 O O . LYS A 1 292 ? -17.641 -33.625 15.578 1 90.44 292 LYS A O 1
ATOM 2389 N N . ASP A 1 293 ? -16.078 -33.969 14.062 1 92.56 293 ASP A N 1
ATOM 2390 C CA . ASP A 1 293 ? -15.578 -32.594 13.992 1 92.56 293 ASP A CA 1
ATOM 2391 C C . ASP A 1 293 ? -16.703 -31.609 13.648 1 92.56 293 ASP A C 1
ATOM 2393 O O . ASP A 1 293 ? -16.672 -30.469 14.086 1 92.56 293 ASP A O 1
ATOM 2397 N N . HIS A 1 294 ? -17.734 -32 12.953 1 90.31 294 HIS A N 1
ATOM 2398 C CA . HIS A 1 294 ? -18.812 -31.156 12.477 1 90.31 294 HIS A CA 1
ATOM 2399 C C . HIS A 1 294 ? -19.594 -30.547 13.641 1 90.31 294 HIS A C 1
ATOM 2401 O O . HIS A 1 294 ? -20.141 -29.453 13.523 1 90.31 294 HIS A O 1
ATOM 2407 N N . GLU A 1 295 ? -19.656 -31.219 14.734 1 92.19 295 GLU A N 1
ATOM 2408 C CA . GLU A 1 295 ? -20.391 -30.734 15.891 1 92.19 295 GLU A CA 1
ATOM 2409 C C . GLU A 1 295 ? -19.797 -29.438 16.438 1 92.19 295 GLU A C 1
ATOM 2411 O O . GLU A 1 295 ? -20.516 -28.484 16.734 1 92.19 295 GLU A O 1
ATOM 2416 N N . LYS A 1 296 ? -18.516 -29.469 16.531 1 92.25 296 LYS A N 1
ATOM 2417 C CA . LYS A 1 296 ? -17.828 -28.281 17.031 1 92.25 296 LYS A CA 1
ATOM 2418 C C . LYS A 1 296 ? -17.969 -27.109 16.062 1 92.25 296 LYS A C 1
ATOM 2420 O O . LYS A 1 296 ? -18.156 -25.969 16.484 1 92.25 296 LYS A O 1
ATOM 2425 N N . ILE A 1 297 ? -17.891 -27.375 14.812 1 94.31 297 ILE A N 1
ATOM 2426 C CA . ILE A 1 297 ? -17.953 -26.344 13.781 1 94.31 297 ILE A CA 1
ATOM 2427 C C . ILE A 1 297 ? -19.359 -25.75 13.742 1 94.31 297 ILE A C 1
ATOM 2429 O O . ILE A 1 297 ? -19.531 -24.531 13.656 1 94.31 297 ILE A O 1
ATOM 2433 N N . SER A 1 298 ? -20.344 -26.641 13.828 1 93.88 298 SER A N 1
ATOM 2434 C CA . SER A 1 298 ? -21.719 -26.188 13.82 1 93.88 298 SER A CA 1
ATOM 2435 C C . SER A 1 298 ? -22.031 -25.312 15.031 1 93.88 298 SER A C 1
ATOM 2437 O O . SER A 1 298 ? -22.734 -24.312 14.914 1 93.88 298 SER A O 1
ATOM 2439 N N . ALA A 1 299 ? -21.516 -25.703 16.156 1 94.69 299 ALA A N 1
ATOM 2440 C CA . ALA A 1 299 ? -21.719 -24.906 17.375 1 94.69 299 ALA A CA 1
ATOM 2441 C C . ALA A 1 299 ? -21.094 -23.516 17.219 1 94.69 299 ALA A C 1
ATOM 2443 O O . ALA A 1 299 ? -21.703 -22.516 17.609 1 94.69 299 ALA A O 1
ATOM 2444 N N . PHE A 1 300 ? -19.922 -23.484 16.734 1 95.88 300 PHE A N 1
ATOM 2445 C CA . PHE A 1 300 ? -19.234 -22.219 16.516 1 95.88 300 PHE A CA 1
ATOM 2446 C C . PHE A 1 300 ? -20.016 -21.359 15.539 1 95.88 300 PHE A C 1
ATOM 2448 O O . PHE A 1 300 ? -20.203 -20.156 15.773 1 95.88 300 PHE A O 1
ATOM 2455 N N . LYS A 1 301 ? -20.484 -21.938 14.461 1 95.75 301 LYS A N 1
ATOM 2456 C CA . LYS A 1 301 ? -21.25 -21.219 13.453 1 95.75 301 LYS A CA 1
ATOM 2457 C C . LYS A 1 301 ? -22.531 -20.625 14.047 1 95.75 301 LYS A C 1
ATOM 2459 O O . LYS A 1 301 ? -22.891 -19.484 13.734 1 95.75 301 LYS A O 1
ATOM 2464 N N . ASN A 1 302 ? -23.172 -21.359 14.898 1 95.75 302 ASN A N 1
ATOM 2465 C CA . ASN A 1 302 ? -24.391 -20.906 15.539 1 95.75 302 ASN A CA 1
ATOM 2466 C C . ASN A 1 302 ? -24.125 -19.703 16.453 1 95.75 302 ASN A C 1
ATOM 2468 O O . ASN A 1 302 ? -24.891 -18.734 16.438 1 95.75 302 ASN A O 1
ATOM 2472 N N . GLU A 1 303 ? -23.125 -19.812 17.203 1 95.44 303 GLU A N 1
ATOM 2473 C CA . GLU A 1 303 ? -22.75 -18.703 18.078 1 95.44 303 GLU A CA 1
ATOM 2474 C C . GLU A 1 303 ? -22.391 -17.469 17.266 1 95.44 303 GLU A C 1
ATOM 2476 O O . GLU A 1 303 ? -22.719 -16.344 17.672 1 95.44 303 GLU A O 1
ATOM 2481 N N . LEU A 1 304 ? -21.656 -17.672 16.25 1 95.56 304 LEU A N 1
ATOM 2482 C CA . LEU A 1 304 ? -21.281 -16.594 15.344 1 95.56 304 LEU A CA 1
ATOM 2483 C C . LEU A 1 304 ? -22.531 -15.898 14.797 1 95.56 304 LEU A C 1
ATOM 2485 O O . LEU A 1 304 ? -22.594 -14.664 14.75 1 95.56 304 LEU A O 1
ATOM 2489 N N . THR A 1 305 ? -23.5 -16.672 14.438 1 95.31 305 THR A N 1
ATOM 2490 C CA . THR A 1 305 ? -24.734 -16.125 13.891 1 95.31 305 THR A CA 1
ATOM 2491 C C . THR A 1 305 ? -25.469 -15.289 14.938 1 95.31 305 THR A C 1
ATOM 2493 O O . THR A 1 305 ? -25.984 -14.211 14.625 1 95.31 305 THR A O 1
ATOM 2496 N N . ALA A 1 306 ? -25.453 -15.75 16.109 1 95.12 306 ALA A N 1
ATOM 2497 C CA . ALA A 1 306 ? -26.078 -15.008 17.203 1 95.12 306 ALA A CA 1
ATOM 2498 C C . ALA A 1 306 ? -25.375 -13.68 17.438 1 95.12 306 ALA A C 1
ATOM 2500 O O . ALA A 1 306 ? -26.016 -12.648 17.625 1 95.12 306 ALA A O 1
ATOM 2501 N N . THR A 1 307 ? -24.094 -13.758 17.469 1 94.62 307 THR A N 1
ATOM 2502 C CA . THR A 1 307 ? -23.297 -12.555 17.672 1 94.62 307 THR A CA 1
ATOM 2503 C C . THR A 1 307 ? -23.516 -11.562 16.531 1 94.62 307 THR A C 1
ATOM 2505 O O . THR A 1 307 ? -23.562 -10.352 16.75 1 94.62 307 THR A O 1
ATOM 2508 N N . GLN A 1 308 ? -23.594 -12.086 15.344 1 94.5 308 GLN A N 1
ATOM 2509 C CA . GLN A 1 308 ? -23.859 -11.258 14.172 1 94.5 308 GLN A CA 1
ATOM 2510 C C . GLN A 1 308 ? -25.188 -10.516 14.312 1 94.5 308 GLN A C 1
ATOM 2512 O O . GLN A 1 308 ? -25.266 -9.328 13.992 1 94.5 308 GLN A O 1
ATOM 2517 N N . ILE A 1 309 ? -26.172 -11.148 14.812 1 94.25 309 ILE A N 1
ATOM 2518 C CA . ILE A 1 309 ? -27.5 -10.555 15.016 1 94.25 309 ILE A CA 1
ATOM 2519 C C . ILE A 1 309 ? -27.422 -9.445 16.062 1 94.25 309 ILE A C 1
ATOM 2521 O O . ILE A 1 309 ? -27.953 -8.359 15.867 1 94.25 309 ILE A O 1
ATOM 2525 N N . ASN A 1 310 ? -26.703 -9.719 17.109 1 93.06 310 ASN A N 1
ATOM 2526 C CA . ASN A 1 310 ? -26.531 -8.719 18.156 1 93.06 310 ASN A CA 1
ATOM 2527 C C . ASN A 1 310 ? -25.781 -7.5 17.656 1 93.06 310 ASN A C 1
ATOM 2529 O O . ASN A 1 310 ? -26.109 -6.367 18 1 93.06 310 ASN A O 1
ATOM 2533 N N . ALA A 1 311 ? -24.734 -7.781 16.891 1 91.69 311 ALA A N 1
ATOM 2534 C CA . ALA A 1 311 ? -23.938 -6.691 16.344 1 91.69 311 ALA A CA 1
ATOM 2535 C C . ALA A 1 311 ? -24.781 -5.828 15.398 1 91.69 311 ALA A C 1
ATOM 2537 O O . ALA A 1 311 ? -24.688 -4.602 15.414 1 91.69 311 ALA A O 1
ATOM 2538 N N . LEU A 1 312 ? -25.594 -6.508 14.578 1 89.38 312 LEU A N 1
ATOM 2539 C CA . LEU A 1 312 ? -26.469 -5.793 13.664 1 89.38 312 LEU A CA 1
ATOM 2540 C C . LEU A 1 312 ? -27.438 -4.895 14.43 1 89.38 312 LEU A C 1
ATOM 2542 O O . LEU A 1 312 ? -27.672 -3.748 14.039 1 89.38 312 LEU A O 1
ATOM 2546 N N . LYS A 1 313 ? -27.953 -5.367 15.477 1 88.62 313 LYS A N 1
ATOM 2547 C CA . LYS A 1 313 ? -28.891 -4.598 16.312 1 88.62 313 LYS A CA 1
ATOM 2548 C C . LYS A 1 313 ? -28.203 -3.377 16.906 1 88.62 313 LYS A C 1
ATOM 2550 O O . LYS A 1 313 ? -28.797 -2.297 16.984 1 88.62 313 LYS A O 1
ATOM 2555 N N . PHE A 1 314 ? -27 -3.568 17.312 1 87.94 314 PHE A N 1
ATOM 2556 C CA . PHE A 1 314 ? -26.266 -2.498 17.969 1 87.94 314 PHE A CA 1
ATOM 2557 C C . PHE A 1 314 ? -25.797 -1.455 16.953 1 87.94 314 PHE A C 1
ATOM 2559 O O . PHE A 1 314 ? -26 -0.256 17.156 1 87.94 314 PHE A O 1
ATOM 2566 N N . LEU A 1 315 ? -25.203 -1.847 15.844 1 87.19 315 LEU A N 1
ATOM 2567 C CA . LEU A 1 315 ? -24.562 -0.95 14.891 1 87.19 315 LEU A CA 1
ATOM 2568 C C . LEU A 1 315 ? -25.562 -0.423 13.867 1 87.19 315 LEU A C 1
ATOM 2570 O O . LEU A 1 315 ? -25.297 0.56 13.172 1 87.19 315 LEU A O 1
ATOM 2574 N N . ASN A 1 316 ? -26.719 -1.121 13.672 1 84.62 316 ASN A N 1
ATOM 2575 C CA . ASN A 1 316 ? -27.75 -0.8 12.688 1 84.62 316 ASN A CA 1
ATOM 2576 C C . ASN A 1 316 ? -27.281 -1.057 11.266 1 84.62 316 ASN A C 1
ATOM 2578 O O . ASN A 1 316 ? -27.828 -0.507 10.312 1 84.62 316 ASN A O 1
ATOM 2582 N N . PHE A 1 317 ? -26.188 -1.748 11.086 1 85.81 317 PHE A N 1
ATOM 2583 C CA . PHE A 1 317 ? -25.688 -2.246 9.805 1 85.81 317 PHE A CA 1
ATOM 2584 C C . PHE A 1 317 ? -24.859 -3.512 10 1 85.81 317 PHE A C 1
ATOM 2586 O O . PHE A 1 317 ? -24.453 -3.83 11.125 1 85.81 317 PHE A O 1
ATOM 2593 N N . GLU A 1 318 ? -24.703 -4.164 8.977 1 88.31 318 GLU A N 1
ATOM 2594 C CA . GLU A 1 318 ? -23.922 -5.395 9.039 1 88.31 318 GLU A CA 1
ATOM 2595 C C . GLU A 1 318 ? -22.469 -5.145 8.625 1 88.31 318 GLU A C 1
ATOM 2597 O O . GLU A 1 318 ? -22.188 -4.82 7.473 1 88.31 318 GLU A O 1
ATOM 2602 N N . PRO A 1 319 ? -21.531 -5.344 9.609 1 90.94 319 PRO A N 1
ATOM 2603 C CA . PRO A 1 319 ? -20.125 -5.254 9.227 1 90.94 319 PRO A CA 1
ATOM 2604 C C . PRO A 1 319 ? -19.75 -6.234 8.117 1 90.94 319 PRO A C 1
ATOM 2606 O O . PRO A 1 319 ? -20.219 -7.375 8.109 1 90.94 319 PRO A O 1
ATOM 2609 N N . GLU A 1 320 ? -18.953 -5.82 7.141 1 91 320 GLU A N 1
ATOM 2610 C CA . GLU A 1 320 ? -18.531 -6.648 6.012 1 91 320 GLU A CA 1
ATOM 2611 C C . GLU A 1 320 ? -17.844 -7.922 6.492 1 91 320 GLU A C 1
ATOM 2613 O O . GLU A 1 320 ? -17.938 -8.969 5.852 1 91 320 GLU A O 1
ATOM 2618 N N . GLN A 1 321 ? -17.188 -7.793 7.695 1 95.06 321 GLN A N 1
ATOM 2619 C CA . GLN A 1 321 ? -16.438 -8.914 8.266 1 95.06 321 GLN A CA 1
ATOM 2620 C C . GLN A 1 321 ? -17.344 -10.125 8.477 1 95.06 321 GLN A C 1
ATOM 2622 O O . GLN A 1 321 ? -16.938 -11.258 8.211 1 95.06 321 GLN A O 1
ATOM 2627 N N . PHE A 1 322 ? -18.578 -9.859 8.883 1 94.94 322 PHE A N 1
ATOM 2628 C CA . PHE A 1 322 ? -19.5 -10.961 9.094 1 94.94 322 PHE A CA 1
ATOM 2629 C C . PHE A 1 322 ? -19.922 -11.586 7.77 1 94.94 322 PHE A C 1
ATOM 2631 O O . PHE A 1 322 ? -20.094 -12.805 7.676 1 94.94 322 PHE A O 1
ATOM 2638 N N . SER A 1 323 ? -20.047 -10.797 6.77 1 94 323 SER A N 1
ATOM 2639 C CA . SER A 1 323 ? -20.375 -11.305 5.441 1 94 323 SER A CA 1
ATOM 2640 C C . SER A 1 323 ? -19.234 -12.172 4.895 1 94 323 SER A C 1
ATOM 2642 O O . SER A 1 323 ? -19.484 -13.211 4.273 1 94 323 SER A O 1
ATOM 2644 N N . ILE A 1 324 ? -18.016 -11.781 5.086 1 95.62 324 ILE A N 1
ATOM 2645 C CA . ILE A 1 324 ? -16.859 -12.547 4.641 1 95.62 324 ILE A CA 1
ATOM 2646 C C . ILE A 1 324 ? -16.812 -13.891 5.355 1 95.62 324 ILE A C 1
ATOM 2648 O O . ILE A 1 324 ? -16.609 -14.93 4.719 1 95.62 324 ILE A O 1
ATOM 2652 N N . ILE A 1 325 ? -17.047 -13.836 6.672 1 96.94 325 ILE A N 1
ATOM 2653 C CA . ILE A 1 325 ? -17.047 -15.07 7.453 1 96.94 325 ILE A CA 1
ATOM 2654 C C . ILE A 1 325 ? -18.156 -16 6.945 1 96.94 325 ILE A C 1
ATOM 2656 O O . ILE A 1 325 ? -17.922 -17.203 6.781 1 96.94 325 ILE A O 1
ATOM 2660 N N . SER A 1 326 ? -19.312 -15.422 6.672 1 95.81 326 SER A N 1
ATOM 2661 C CA . SER A 1 326 ? -20.406 -16.203 6.125 1 95.81 326 SER A CA 1
ATOM 2662 C C . SER A 1 326 ? -20.031 -16.844 4.793 1 95.81 326 SER A C 1
ATOM 2664 O O . SER A 1 326 ? -20.375 -17.984 4.52 1 95.81 326 SER A O 1
ATOM 2666 N N . SER A 1 327 ? -19.328 -16.109 3.986 1 96.5 327 SER A N 1
ATOM 2667 C CA . SER A 1 327 ? -18.875 -16.625 2.697 1 96.5 327 SER A CA 1
ATOM 2668 C C . SER A 1 327 ? -17.875 -17.766 2.879 1 96.5 327 SER A C 1
ATOM 2670 O O . SER A 1 327 ? -17.875 -18.734 2.107 1 96.5 327 SER A O 1
ATOM 2672 N N . ILE A 1 328 ? -17.016 -17.641 3.875 1 97.44 328 ILE A N 1
ATOM 2673 C CA . ILE A 1 328 ? -16.062 -18.703 4.164 1 97.44 328 ILE A CA 1
ATOM 2674 C C . ILE A 1 328 ? -16.828 -20 4.5 1 97.44 328 ILE A C 1
ATOM 2676 O O . ILE A 1 328 ? -16.547 -21.047 3.934 1 97.44 328 ILE A O 1
ATOM 2680 N N . PHE A 1 329 ? -17.891 -19.875 5.34 1 96.56 329 PHE A N 1
ATOM 2681 C CA . PHE A 1 329 ? -18.672 -21.031 5.727 1 96.56 329 PHE A CA 1
ATOM 2682 C C . PHE A 1 329 ? -19.453 -21.578 4.539 1 96.56 329 PHE A C 1
ATOM 2684 O O . PHE A 1 329 ? -19.672 -22.781 4.434 1 96.56 329 PHE A O 1
ATOM 2691 N N . HIS A 1 330 ? -19.812 -20.703 3.707 1 95.94 330 HIS A N 1
ATOM 2692 C CA . HIS A 1 330 ? -20.547 -21.125 2.516 1 95.94 330 HIS A CA 1
ATOM 2693 C C . HIS A 1 330 ? -19.641 -21.938 1.586 1 95.94 330 HIS A C 1
ATOM 2695 O O . HIS A 1 330 ? -20.047 -22.984 1.083 1 95.94 330 HIS A O 1
ATOM 2701 N N . LEU A 1 331 ? -18.438 -21.5 1.35 1 96.5 331 LEU A N 1
ATOM 2702 C CA . LEU A 1 331 ? -17.516 -22.141 0.422 1 96.5 331 LEU A CA 1
ATOM 2703 C C . LEU A 1 331 ? -16.812 -23.328 1.081 1 96.5 331 LEU A C 1
ATOM 2705 O O . LEU A 1 331 ? -16.5 -24.312 0.412 1 96.5 331 LEU A O 1
ATOM 2709 N N . TYR A 1 332 ? -16.594 -23.172 2.41 1 96.81 332 TYR A N 1
ATOM 2710 C CA . TYR A 1 332 ? -15.883 -24.172 3.195 1 96.81 332 TYR A CA 1
ATOM 2711 C C . TYR A 1 332 ? -16.625 -24.469 4.496 1 96.81 332 TYR A C 1
ATOM 2713 O O . TYR A 1 332 ? -16.156 -24.109 5.578 1 96.81 332 TYR A O 1
ATOM 2721 N N . PRO A 1 333 ? -17.672 -25.234 4.43 1 95.06 333 PRO A N 1
ATOM 2722 C CA . PRO A 1 333 ? -18.531 -25.453 5.594 1 95.06 333 PRO A CA 1
ATOM 2723 C C . PRO A 1 333 ? -17.781 -26.078 6.77 1 95.06 333 PRO A C 1
ATOM 2725 O O . PRO A 1 333 ? -18.141 -25.859 7.93 1 95.06 333 PRO A O 1
ATOM 2728 N N . ALA A 1 334 ? -16.75 -26.875 6.516 1 95.69 334 ALA A N 1
ATOM 2729 C CA . ALA A 1 334 ? -15.977 -27.516 7.578 1 95.69 334 ALA A CA 1
ATOM 2730 C C . ALA A 1 334 ? -14.742 -26.688 7.934 1 95.69 334 ALA A C 1
ATOM 2732 O O . ALA A 1 334 ? -13.914 -27.125 8.742 1 95.69 334 ALA A O 1
ATOM 2733 N N . LEU A 1 335 ? -14.539 -25.578 7.305 1 96.62 335 LEU A N 1
ATOM 2734 C CA . LEU A 1 335 ? -13.43 -24.641 7.496 1 96.62 335 LEU A CA 1
ATOM 2735 C C . LEU A 1 335 ? -12.102 -25.297 7.129 1 96.62 335 LEU A C 1
ATOM 2737 O O . LEU A 1 335 ? -11.102 -25.125 7.828 1 96.62 335 LEU A O 1
ATOM 2741 N N . VAL A 1 336 ? -12.164 -26.141 6.133 1 97.19 336 VAL A N 1
ATOM 2742 C CA . VAL A 1 336 ? -10.961 -26.719 5.547 1 97.19 336 VAL A CA 1
ATOM 2743 C C . VAL A 1 336 ? -11.039 -26.641 4.023 1 97.19 336 VAL A C 1
ATOM 2745 O O . VAL A 1 336 ? -12.125 -26.516 3.455 1 97.19 336 VAL A O 1
ATOM 2748 N N . MET A 1 337 ? -9.93 -26.562 3.43 1 97.06 337 MET A N 1
ATOM 2749 C CA . MET A 1 337 ? -9.898 -26.812 1.992 1 97.06 337 MET A CA 1
ATOM 2750 C C . MET A 1 337 ? -10.047 -28.297 1.694 1 97.06 337 MET A C 1
ATOM 2752 O O . MET A 1 337 ? -9.203 -29.094 2.094 1 97.06 337 MET A O 1
ATOM 2756 N N . PRO A 1 338 ? -11.109 -28.609 1.048 1 97.12 338 PRO A N 1
ATOM 2757 C CA . PRO A 1 338 ? -11.328 -30.047 0.817 1 97.12 338 PRO A CA 1
ATOM 2758 C C . PRO A 1 338 ? -10.195 -30.688 0.012 1 97.12 338 PRO A C 1
ATOM 2760 O O . PRO A 1 338 ? -9.664 -30.062 -0.914 1 97.12 338 PRO A O 1
ATOM 2763 N N . ILE A 1 339 ? -9.867 -31.906 0.365 1 97.12 339 ILE A N 1
ATOM 2764 C CA . ILE A 1 339 ? -8.805 -32.656 -0.292 1 97.12 339 ILE A CA 1
ATOM 2765 C C . ILE A 1 339 ? -9.406 -33.594 -1.345 1 97.12 339 ILE A C 1
ATOM 2767 O O . ILE A 1 339 ? -10.516 -34.094 -1.169 1 97.12 339 ILE A O 1
ATOM 2771 N N . GLU A 1 340 ? -8.695 -33.75 -2.436 1 95.44 340 GLU A N 1
ATOM 2772 C CA . GLU A 1 340 ? -8.984 -34.812 -3.393 1 95.44 340 GLU A CA 1
ATOM 2773 C C . GLU A 1 340 ? -8.055 -36 -3.189 1 95.44 340 GLU A C 1
ATOM 2775 O O . GLU A 1 340 ? -6.852 -35.906 -3.445 1 95.44 340 GLU A O 1
ATOM 2780 N N . LEU A 1 341 ? -8.586 -37.062 -2.816 1 96.44 341 LEU A N 1
ATOM 2781 C CA . LEU A 1 341 ? -7.77 -38.281 -2.65 1 96.44 341 LEU A CA 1
ATOM 2782 C C . LEU A 1 341 ? -7.418 -38.875 -4.004 1 96.44 341 LEU A C 1
ATOM 2784 O O . LEU A 1 341 ? -8.227 -38.844 -4.934 1 96.44 341 LEU A O 1
ATOM 2788 N N . ARG A 1 342 ? -6.246 -39.375 -4.055 1 95.88 342 ARG A N 1
ATOM 2789 C CA . ARG A 1 342 ? -5.84 -39.969 -5.316 1 95.88 342 ARG A CA 1
ATOM 2790 C C . ARG A 1 342 ? -5.004 -41.219 -5.078 1 95.88 342 ARG A C 1
ATOM 2792 O O . ARG A 1 342 ? -4.113 -41.219 -4.227 1 95.88 342 ARG A O 1
ATOM 2799 N N . GLU A 1 343 ? -5.34 -42.25 -5.719 1 95 343 GLU A N 1
ATOM 2800 C CA . GLU A 1 343 ? -4.586 -43.5 -5.652 1 95 343 GLU A CA 1
ATOM 2801 C C . GLU A 1 343 ? -4.625 -44.25 -6.984 1 95 343 GLU A C 1
ATOM 2803 O O . GLU A 1 343 ? -5.512 -44 -7.809 1 95 343 GLU A O 1
ATOM 2808 N N . ASP A 1 344 ? -3.693 -45.094 -7.203 1 93.69 344 ASP A N 1
ATOM 2809 C CA . ASP A 1 344 ? -3.574 -45.906 -8.414 1 93.69 344 ASP A CA 1
ATOM 2810 C C . ASP A 1 344 ? -4.586 -47.031 -8.414 1 93.69 344 ASP A C 1
ATOM 2812 O O . ASP A 1 344 ? -4.812 -47.656 -7.383 1 93.69 344 ASP A O 1
ATOM 2816 N N . SER A 1 345 ? -5.18 -47.312 -9.609 1 94.88 345 SER A N 1
ATOM 2817 C CA . SER A 1 345 ? -6.203 -48.344 -9.734 1 94.88 345 SER A CA 1
ATOM 2818 C C . SER A 1 345 ? -5.668 -49.719 -9.312 1 94.88 345 SER A C 1
ATOM 2820 O O . SER A 1 345 ? -6.398 -50.5 -8.734 1 94.88 345 SER A O 1
ATOM 2822 N N . ALA A 1 346 ? -4.41 -49.938 -9.555 1 93.06 346 ALA A N 1
ATOM 2823 C CA . ALA A 1 346 ? -3.807 -51.219 -9.195 1 93.06 346 ALA A CA 1
ATOM 2824 C C . ALA A 1 346 ? -3.748 -51.406 -7.676 1 93.06 346 ALA A C 1
ATOM 2826 O O . ALA A 1 346 ? -4.012 -52.469 -7.16 1 93.06 346 ALA A O 1
ATOM 2827 N N . VAL A 1 347 ? -3.42 -50.406 -7.012 1 94.12 347 VAL A N 1
ATOM 2828 C CA . VAL A 1 347 ? -3.338 -50.438 -5.555 1 94.12 347 VAL A CA 1
ATOM 2829 C C . VAL A 1 347 ? -4.734 -50.594 -4.961 1 94.12 347 VAL A C 1
ATOM 2831 O O . VAL A 1 347 ? -4.91 -51.312 -3.963 1 94.12 347 VAL A O 1
ATOM 2834 N N . VAL A 1 348 ? -5.695 -50 -5.555 1 95.88 348 VAL A N 1
ATOM 2835 C CA . VAL A 1 348 ? -7.074 -50.094 -5.094 1 95.88 348 VAL A CA 1
ATOM 2836 C C . VAL A 1 348 ? -7.551 -51.531 -5.215 1 95.88 348 VAL A C 1
ATOM 2838 O O . VAL A 1 348 ? -8.188 -52.062 -4.301 1 95.88 348 VAL A O 1
ATOM 2841 N N . LYS A 1 349 ? -7.25 -52.094 -6.34 1 95.06 349 LYS A N 1
ATOM 2842 C CA . LYS A 1 349 ? -7.582 -53.5 -6.531 1 95.06 349 LYS A CA 1
ATOM 2843 C C . LYS A 1 349 ? -6.945 -54.375 -5.445 1 95.06 349 LYS A C 1
ATOM 2845 O O . LYS A 1 349 ? -7.605 -55.25 -4.871 1 95.06 349 LYS A O 1
ATOM 2850 N N . GLU A 1 350 ? -5.766 -54.062 -5.207 1 94.44 350 GLU A N 1
ATOM 2851 C CA . GLU A 1 350 ? -5.043 -54.781 -4.168 1 94.44 350 GLU A CA 1
ATOM 2852 C C . GLU A 1 350 ? -5.676 -54.562 -2.797 1 94.44 350 GLU A C 1
ATOM 2854 O O . GLU A 1 350 ? -5.73 -55.469 -1.975 1 94.44 350 GLU A O 1
ATOM 2859 N N . SER A 1 351 ? -6.109 -53.438 -2.525 1 94.56 351 SER A N 1
ATOM 2860 C CA . SER A 1 351 ? -6.672 -53.062 -1.233 1 94.56 351 SER A CA 1
ATOM 2861 C C . SER A 1 351 ? -7.957 -53.812 -0.939 1 94.56 351 SER A C 1
ATOM 2863 O O . SER A 1 351 ? -8.312 -54.031 0.223 1 94.56 351 SER A O 1
ATOM 2865 N N . LEU A 1 352 ? -8.703 -54.219 -1.927 1 94.44 352 LEU A N 1
ATOM 2866 C CA . LEU A 1 352 ? -9.961 -54.938 -1.761 1 94.44 352 LEU A CA 1
ATOM 2867 C C . LEU A 1 352 ? -9.703 -56.375 -1.324 1 94.44 352 LEU A C 1
ATOM 2869 O O . LEU A 1 352 ? -10.531 -56.969 -0.637 1 94.44 352 LEU A O 1
ATOM 2873 N N . THR A 1 353 ? -8.539 -56.875 -1.731 1 90.38 353 THR A N 1
ATOM 2874 C CA . THR A 1 353 ? -8.281 -58.281 -1.501 1 90.38 353 THR A CA 1
ATOM 2875 C C . THR A 1 353 ? -7.262 -58.469 -0.384 1 90.38 353 THR A C 1
ATOM 2877 O O . THR A 1 353 ? -7.152 -59.562 0.188 1 90.38 353 THR A O 1
ATOM 2880 N N . SER A 1 354 ? -6.566 -57.5 -0.091 1 87.06 354 SER A N 1
ATOM 2881 C CA . SER A 1 354 ? -5.469 -57.625 0.862 1 87.06 354 SER A CA 1
ATOM 2882 C C . SER A 1 354 ? -5.988 -57.75 2.289 1 87.06 354 SER A C 1
ATOM 2884 O O . SER A 1 354 ? -6.98 -57.125 2.658 1 87.06 354 SER A O 1
ATOM 2886 N N . ILE A 1 355 ? -5.336 -58.594 3.068 1 83.69 355 ILE A N 1
ATOM 2887 C CA . ILE A 1 355 ? -5.641 -58.75 4.488 1 83.69 355 ILE A CA 1
ATOM 2888 C C . ILE A 1 355 ? -5.098 -57.562 5.262 1 83.69 355 ILE A C 1
ATOM 2890 O O . ILE A 1 355 ? -5.773 -57.031 6.148 1 83.69 355 ILE A O 1
ATOM 2894 N N . LYS A 1 356 ? -3.807 -57.156 4.867 1 88.44 356 LYS A N 1
ATOM 2895 C CA . LYS A 1 356 ? -3.223 -55.969 5.48 1 88.44 356 LYS A CA 1
ATOM 2896 C C . LYS A 1 356 ? -3.785 -54.688 4.855 1 88.44 356 LYS A C 1
ATOM 2898 O O . LYS A 1 356 ? -3.816 -54.562 3.633 1 88.44 356 LYS A O 1
ATOM 2903 N N . LYS A 1 357 ? -4.168 -53.844 5.645 1 90.44 357 LYS A N 1
ATOM 2904 C CA . LYS A 1 357 ? -4.762 -52.594 5.168 1 90.44 357 LYS A CA 1
ATOM 2905 C C . LYS A 1 357 ? -3.729 -51.719 4.457 1 90.44 357 LYS A C 1
ATOM 2907 O O . LYS A 1 357 ? -2.641 -51.5 4.988 1 90.44 357 LYS A O 1
ATOM 2912 N N . THR A 1 358 ? -4.016 -51.281 3.332 1 93.06 358 THR A N 1
ATOM 2913 C CA . THR A 1 358 ? -3.172 -50.344 2.596 1 93.06 358 THR A CA 1
ATOM 2914 C C . THR A 1 358 ? -3.307 -48.938 3.162 1 93.06 358 THR A C 1
ATOM 2916 O O . THR A 1 358 ? -4.215 -48.656 3.951 1 93.06 358 THR A O 1
ATOM 2919 N N . THR A 1 359 ? -2.348 -48.125 2.82 1 94.81 359 THR A N 1
ATOM 2920 C CA . THR A 1 359 ? -2.371 -46.719 3.289 1 94.81 359 THR A CA 1
ATOM 2921 C C . THR A 1 359 ? -3.666 -46.031 2.875 1 94.81 359 THR A C 1
ATOM 2923 O O . THR A 1 359 ? -4.258 -45.281 3.66 1 94.81 359 THR A O 1
ATOM 2926 N N . ILE A 1 360 ? -4.164 -46.25 1.627 1 95.69 360 ILE A N 1
ATOM 2927 C CA . ILE A 1 360 ? -5.363 -45.594 1.126 1 95.69 360 ILE A CA 1
ATOM 2928 C C . ILE A 1 360 ? -6.578 -46.031 1.938 1 95.69 360 ILE A C 1
ATOM 2930 O O . ILE A 1 360 ? -7.488 -45.25 2.193 1 95.69 360 ILE A O 1
ATOM 2934 N N . THR A 1 361 ? -6.617 -47.344 2.316 1 96.31 361 THR A N 1
ATOM 2935 C CA . THR A 1 361 ? -7.691 -47.844 3.172 1 96.31 361 THR A CA 1
ATOM 2936 C C . THR A 1 361 ? -7.68 -47.125 4.52 1 96.31 361 THR A C 1
ATOM 2938 O O . THR A 1 361 ? -8.727 -46.719 5.016 1 96.31 361 THR A O 1
ATOM 2941 N N . LYS A 1 362 ? -6.535 -46.969 5.086 1 96.5 362 LYS A N 1
ATOM 2942 C CA . LYS A 1 362 ? -6.395 -46.25 6.355 1 96.5 362 LYS A CA 1
ATOM 2943 C C . LYS A 1 362 ? -6.848 -44.812 6.227 1 96.5 362 LYS A C 1
ATOM 2945 O O . LYS A 1 362 ? -7.473 -44.281 7.141 1 96.5 362 LYS A O 1
ATOM 2950 N N . MET A 1 363 ? -6.465 -44.188 5.16 1 97.06 363 MET A N 1
ATOM 2951 C CA . MET A 1 363 ? -6.863 -42.812 4.902 1 97.06 363 MET A CA 1
ATOM 2952 C C . MET A 1 363 ? -8.383 -42.688 4.824 1 97.06 363 MET A C 1
ATOM 2954 O O . MET A 1 363 ? -8.969 -41.781 5.453 1 97.06 363 MET A O 1
ATOM 2958 N N . LEU A 1 364 ? -9.023 -43.562 4.086 1 96.62 364 LEU A N 1
ATOM 2959 C CA . LEU A 1 364 ? -10.477 -43.531 3.953 1 96.62 364 LEU A CA 1
ATOM 2960 C C . LEU A 1 364 ? -11.141 -43.781 5.301 1 96.62 364 LEU A C 1
ATOM 2962 O O . LEU A 1 364 ? -12.164 -43.188 5.613 1 96.62 364 LEU A O 1
ATOM 2966 N N . GLU A 1 365 ? -10.578 -44.688 6.082 1 95.69 365 GLU A N 1
ATOM 2967 C CA . GLU A 1 365 ? -11.117 -44.938 7.414 1 95.69 365 GLU A CA 1
ATOM 2968 C C . GLU A 1 365 ? -11.023 -43.719 8.305 1 95.69 365 GLU A C 1
ATOM 2970 O O . GLU A 1 365 ? -11.938 -43.438 9.086 1 95.69 365 GLU A O 1
ATOM 2975 N N . GLN A 1 366 ? -9.883 -43.062 8.203 1 95.31 366 GLN A N 1
ATOM 2976 C CA . GLN A 1 366 ? -9.711 -41.812 8.945 1 95.31 366 GLN A CA 1
ATOM 2977 C C . GLN A 1 366 ? -10.758 -40.781 8.539 1 95.31 366 GLN A C 1
ATOM 2979 O O . GLN A 1 366 ? -11.312 -40.094 9.391 1 95.31 366 GLN A O 1
ATOM 2984 N N . VAL A 1 367 ? -11.016 -40.656 7.25 1 95.62 367 VAL A N 1
ATOM 2985 C CA . VAL A 1 367 ? -12.039 -39.75 6.746 1 95.62 367 VAL A CA 1
ATOM 2986 C C . VAL A 1 367 ? -13.398 -40.125 7.328 1 95.62 367 VAL A C 1
ATOM 2988 O O . VAL A 1 367 ? -14.156 -39.25 7.77 1 95.62 367 VAL A O 1
ATOM 2991 N N . HIS A 1 368 ? -13.641 -41.406 7.277 1 95 368 HIS A N 1
ATOM 2992 C CA . HIS A 1 368 ? -14.898 -41.875 7.832 1 95 368 HIS A CA 1
ATOM 2993 C C . HIS A 1 368 ? -15.039 -41.5 9.297 1 95 368 HIS A C 1
ATOM 2995 O O . HIS A 1 368 ? -16.125 -41.094 9.734 1 95 368 HIS A O 1
ATOM 3001 N N . SER A 1 369 ? -14.016 -41.594 10.016 1 94.19 369 SER A N 1
ATOM 3002 C CA . SER A 1 369 ? -14.023 -41.312 11.445 1 94.19 369 SER A CA 1
ATOM 3003 C C . SER A 1 369 ? -14.297 -39.812 11.688 1 94.19 369 SER A C 1
ATOM 3005 O O . SER A 1 369 ? -15.148 -39.469 12.508 1 94.19 369 SER A O 1
ATOM 3007 N N . ILE A 1 370 ? -13.633 -38.938 10.992 1 93.12 370 ILE A N 1
ATOM 3008 C CA . ILE A 1 370 ? -13.727 -37.5 11.273 1 93.12 370 ILE A CA 1
ATOM 3009 C C . ILE A 1 370 ? -15.047 -36.969 10.742 1 93.12 370 ILE A C 1
ATOM 3011 O O . ILE A 1 370 ? -15.555 -35.938 11.234 1 93.12 370 ILE A O 1
ATOM 3015 N N . THR A 1 371 ? -15.664 -37.656 9.789 1 92.75 371 THR A N 1
ATOM 3016 C CA . THR A 1 371 ? -16.859 -37.125 9.133 1 92.75 371 THR A CA 1
ATOM 3017 C C . THR A 1 371 ? -18.109 -37.875 9.586 1 92.75 371 THR A C 1
ATOM 3019 O O . THR A 1 371 ? -19.172 -37.719 8.992 1 92.75 371 THR A O 1
ATOM 3022 N N . HIS A 1 372 ? -17.938 -38.688 10.523 1 88.44 372 HIS A N 1
ATOM 3023 C CA . HIS A 1 372 ? -19.094 -39.438 10.992 1 88.44 372 HIS A CA 1
ATOM 3024 C C . HIS A 1 372 ? -20.25 -38.531 11.367 1 88.44 372 HIS A C 1
ATOM 3026 O O . HIS A 1 372 ? -20.094 -37.625 12.195 1 88.44 372 HIS A O 1
ATOM 3032 N N . GLY A 1 373 ? -21.328 -38.656 10.711 1 79.94 373 GLY A N 1
ATOM 3033 C CA . GLY A 1 373 ? -22.484 -37.844 11.039 1 79.94 373 GLY A CA 1
ATOM 3034 C C . GLY A 1 373 ? -22.656 -36.656 10.125 1 79.94 373 GLY A C 1
ATOM 3035 O O . GLY A 1 373 ? -23.578 -35.844 10.297 1 79.94 373 GLY A O 1
ATOM 3036 N N . THR A 1 374 ? -21.688 -36.438 9.141 1 85 374 THR A N 1
ATOM 3037 C CA . THR A 1 374 ? -21.781 -35.312 8.211 1 85 374 THR A CA 1
ATOM 3038 C C . THR A 1 374 ? -21.391 -35.75 6.801 1 85 374 THR A C 1
ATOM 3040 O O . THR A 1 374 ? -21.047 -36.906 6.586 1 85 374 THR A O 1
ATOM 3043 N N . ASP A 1 375 ? -21.531 -34.812 5.91 1 87.62 375 ASP A N 1
ATOM 3044 C CA . ASP A 1 375 ? -21.141 -35.062 4.527 1 87.62 375 ASP A CA 1
ATOM 3045 C C . ASP A 1 375 ? -19.625 -35.062 4.375 1 87.62 375 ASP A C 1
ATOM 3047 O O . ASP A 1 375 ? -18.953 -34.062 4.555 1 87.62 375 ASP A O 1
ATOM 3051 N N . PRO A 1 376 ? -19.062 -36.188 4.047 1 92.81 376 PRO A N 1
ATOM 3052 C CA . PRO A 1 376 ? -17.594 -36.281 3.924 1 92.81 376 PRO A CA 1
ATOM 3053 C C . PRO A 1 376 ? -17.047 -35.344 2.854 1 92.81 376 PRO A C 1
ATOM 3055 O O . PRO A 1 376 ? -15.859 -35 2.877 1 92.81 376 PRO A O 1
ATOM 3058 N N . LYS A 1 377 ? -17.906 -34.844 2.008 1 91.75 377 LYS A N 1
ATOM 3059 C CA . LYS A 1 377 ? -17.453 -34.031 0.878 1 91.75 377 LYS A CA 1
ATOM 3060 C C . LYS A 1 377 ? -16.984 -32.656 1.343 1 91.75 377 LYS A C 1
ATOM 3062 O O . LYS A 1 377 ? -16.312 -31.922 0.596 1 91.75 377 LYS A O 1
ATOM 3067 N N . ASN A 1 378 ? -17.281 -32.281 2.549 1 93.69 378 ASN A N 1
ATOM 3068 C CA . ASN A 1 378 ? -16.797 -31.016 3.1 1 93.69 378 ASN A CA 1
ATOM 3069 C C . ASN A 1 378 ? -15.32 -31.094 3.479 1 93.69 378 ASN A C 1
ATOM 3071 O O . ASN A 1 378 ? -14.672 -30.062 3.65 1 93.69 378 ASN A O 1
ATOM 3075 N N . TYR A 1 379 ? -14.82 -32.312 3.602 1 95.75 379 TYR A N 1
ATOM 3076 C CA . TYR A 1 379 ? -13.422 -32.562 3.945 1 95.75 379 TYR A CA 1
ATOM 3077 C C . TYR A 1 379 ? -12.656 -33.125 2.762 1 95.75 379 TYR A C 1
ATOM 3079 O O . TYR A 1 379 ? -11.516 -32.75 2.494 1 95.75 379 TYR A O 1
ATOM 3087 N N . ILE A 1 380 ? -13.336 -34.094 2.139 1 96 380 ILE A N 1
ATOM 3088 C CA . ILE A 1 380 ? -12.789 -34.812 0.985 1 96 380 ILE A CA 1
ATOM 3089 C C . ILE A 1 380 ? -13.773 -34.75 -0.18 1 96 380 ILE A C 1
ATOM 3091 O O . ILE A 1 380 ? -14.891 -35.25 -0.089 1 96 380 ILE A O 1
ATOM 3095 N N . ARG A 1 381 ? -13.375 -34.188 -1.278 1 92.44 381 ARG A N 1
ATOM 3096 C CA . ARG A 1 381 ? -14.336 -33.906 -2.334 1 92.44 381 ARG A CA 1
ATOM 3097 C C . ARG A 1 381 ? -14.477 -35.094 -3.285 1 92.44 381 ARG A C 1
ATOM 3099 O O . ARG A 1 381 ? -15.531 -35.281 -3.889 1 92.44 381 ARG A O 1
ATOM 3106 N N . GLY A 1 382 ? -13.414 -35.844 -3.447 1 92.62 382 GLY A N 1
ATOM 3107 C CA . GLY A 1 382 ? -13.469 -36.969 -4.367 1 92.62 382 GLY A CA 1
ATOM 3108 C C . GLY A 1 382 ? -12.305 -37.938 -4.215 1 92.62 382 GLY A C 1
ATOM 3109 O O . GLY A 1 382 ? -11.32 -37.625 -3.539 1 92.62 382 GLY A O 1
ATOM 3110 N N . PHE A 1 383 ? -12.57 -39.094 -4.688 1 97.19 383 PHE A N 1
ATOM 3111 C CA . PHE A 1 383 ? -11.547 -40.156 -4.746 1 97.19 383 PHE A CA 1
ATOM 3112 C C . PHE A 1 383 ? -11.117 -40.406 -6.188 1 97.19 383 PHE A C 1
ATOM 3114 O O . PHE A 1 383 ? -11.805 -41.094 -6.926 1 97.19 383 PHE A O 1
ATOM 3121 N N . ILE A 1 384 ? -10 -39.812 -6.559 1 97.12 384 ILE A N 1
ATOM 3122 C CA . ILE A 1 384 ? -9.508 -39.875 -7.93 1 97.12 384 ILE A CA 1
ATOM 3123 C C . ILE A 1 384 ? -8.766 -41.219 -8.141 1 97.12 384 ILE A C 1
ATOM 3125 O O . ILE A 1 384 ? -7.867 -41.562 -7.367 1 97.12 384 ILE A O 1
ATOM 3129 N N . LEU A 1 385 ? -9.148 -41.906 -9.133 1 96.94 385 LEU A N 1
ATOM 3130 C CA . LEU A 1 385 ? -8.508 -43.156 -9.508 1 96.94 385 LEU A CA 1
ATOM 3131 C C . LEU A 1 385 ? -7.598 -42.969 -10.719 1 96.94 385 LEU A C 1
ATOM 3133 O O . LEU A 1 385 ? -8.078 -42.75 -11.828 1 96.94 385 LEU A O 1
ATOM 3137 N N . SER A 1 386 ? -6.32 -43.094 -10.523 1 92.94 386 SER A N 1
ATOM 3138 C CA . SER A 1 386 ? -5.375 -42.938 -11.617 1 92.94 386 SER A CA 1
ATOM 3139 C C . SER A 1 386 ? -5.191 -44.219 -12.391 1 92.94 386 SER A C 1
ATOM 3141 O O . SER A 1 386 ? -5.477 -45.312 -11.875 1 92.94 386 SER A O 1
ATOM 3143 N N . MET A 1 387 ? -4.809 -44.156 -13.547 1 90 387 MET A N 1
ATOM 3144 C CA . MET A 1 387 ? -4.484 -45.281 -14.438 1 90 387 MET A CA 1
ATOM 3145 C C . MET A 1 387 ? -5.691 -46.188 -14.641 1 90 387 MET A C 1
ATOM 3147 O O . MET A 1 387 ? -5.59 -47.406 -14.492 1 90 387 MET A O 1
ATOM 3151 N N . VAL A 1 388 ? -6.789 -45.594 -14.883 1 95.19 388 VAL A N 1
ATOM 3152 C CA . VAL A 1 388 ? -8.008 -46.344 -15.195 1 95.19 388 VAL A CA 1
ATOM 3153 C C . VAL A 1 388 ? -7.961 -46.812 -16.641 1 95.19 388 VAL A C 1
ATOM 3155 O O . VAL A 1 388 ? -7.797 -46.031 -17.562 1 95.19 388 VAL A O 1
ATOM 3158 N N . GLU A 1 389 ? -8.141 -48.094 -16.875 1 94.12 389 GLU A N 1
ATOM 3159 C CA . GLU A 1 389 ? -8.078 -48.656 -18.219 1 94.12 389 GLU A CA 1
ATOM 3160 C C . GLU A 1 389 ? -9.258 -49.594 -18.484 1 94.12 389 GLU A C 1
ATOM 3162 O O . GLU A 1 389 ? -9.43 -50.094 -19.609 1 94.12 389 GLU A O 1
ATOM 3167 N N . SER A 1 390 ? -10.07 -49.781 -17.484 1 96.06 390 SER A N 1
ATOM 3168 C CA . SER A 1 390 ? -11.219 -50.656 -17.641 1 96.06 390 SER A CA 1
ATOM 3169 C C . SER A 1 390 ? -12.352 -50.25 -16.703 1 96.06 390 SER A C 1
ATOM 3171 O O . SER A 1 390 ? -12.141 -49.5 -15.75 1 96.06 390 SER A O 1
ATOM 3173 N N . ALA A 1 391 ? -13.539 -50.781 -17.047 1 97.25 391 ALA A N 1
ATOM 3174 C CA . ALA A 1 391 ? -14.695 -50.531 -16.203 1 97.25 391 ALA A CA 1
ATOM 3175 C C . ALA A 1 391 ? -14.492 -51.156 -14.812 1 97.25 391 ALA A C 1
ATOM 3177 O O . ALA A 1 391 ? -14.977 -50.625 -13.812 1 97.25 391 ALA A O 1
ATOM 3178 N N . GLU A 1 392 ? -13.789 -52.25 -14.781 1 96.88 392 GLU A N 1
ATOM 3179 C CA . GLU A 1 392 ? -13.516 -52.969 -13.523 1 96.88 392 GLU A CA 1
ATOM 3180 C C . GLU A 1 392 ? -12.719 -52.062 -12.57 1 96.88 392 GLU A C 1
ATOM 3182 O O . GLU A 1 392 ? -12.906 -52.125 -11.352 1 96.88 392 GLU A O 1
ATOM 3187 N N . ASP A 1 393 ? -11.852 -51.344 -13.07 1 97.31 393 ASP A N 1
ATOM 3188 C CA . ASP A 1 393 ? -11.078 -50.406 -12.242 1 97.31 393 ASP A CA 1
ATOM 3189 C C . ASP A 1 393 ? -11.992 -49.469 -11.469 1 97.31 393 ASP A C 1
ATOM 3191 O O . ASP A 1 393 ? -11.836 -49.281 -10.266 1 97.31 393 ASP A O 1
ATOM 3195 N N . ILE A 1 394 ? -12.945 -48.906 -12.195 1 98 394 ILE A N 1
ATOM 3196 C CA . ILE A 1 394 ? -13.875 -47.969 -11.594 1 98 394 ILE A CA 1
ATOM 3197 C C . ILE A 1 394 ? -14.734 -48.688 -10.555 1 98 394 ILE A C 1
ATOM 3199 O O . ILE A 1 394 ? -14.938 -48.188 -9.445 1 98 394 ILE A O 1
ATOM 3203 N N . LYS A 1 395 ? -15.172 -49.844 -10.875 1 97.69 395 LYS A N 1
ATOM 3204 C CA . LYS A 1 395 ? -15.992 -50.625 -9.961 1 97.69 395 LYS A CA 1
ATOM 3205 C C . LYS A 1 395 ? -15.219 -50.938 -8.68 1 97.69 395 LYS A C 1
ATOM 3207 O O . LYS A 1 395 ? -15.781 -50.938 -7.586 1 97.69 395 LYS A O 1
ATOM 3212 N N . ASN A 1 396 ? -13.977 -51.312 -8.844 1 97.62 396 ASN A N 1
ATOM 3213 C CA . ASN A 1 396 ? -13.133 -51.562 -7.684 1 97.62 396 ASN A CA 1
ATOM 3214 C C . ASN A 1 396 ? -13.055 -50.344 -6.762 1 97.62 396 ASN A C 1
ATOM 3216 O O . ASN A 1 396 ? -13.102 -50.5 -5.535 1 97.62 396 ASN A O 1
ATOM 3220 N N . GLY A 1 397 ? -12.859 -49.188 -7.352 1 97.75 397 GLY A N 1
ATOM 3221 C CA . GLY A 1 397 ? -12.859 -47.969 -6.555 1 97.75 397 GLY A CA 1
ATOM 3222 C C . GLY A 1 397 ? -14.148 -47.75 -5.781 1 97.75 397 GLY A C 1
ATOM 3223 O O . GLY A 1 397 ? -14.117 -47.438 -4.59 1 97.75 397 GLY A O 1
ATOM 3224 N N . ILE A 1 398 ? -15.281 -47.938 -6.449 1 97.56 398 ILE A N 1
ATOM 3225 C CA . ILE A 1 398 ? -16.594 -47.781 -5.844 1 97.56 398 ILE A CA 1
ATOM 3226 C C . ILE A 1 398 ? -16.75 -48.781 -4.703 1 97.56 398 ILE A C 1
ATOM 3228 O O . ILE A 1 398 ? -17.219 -48.438 -3.615 1 97.56 398 ILE A O 1
ATOM 3232 N N . ASN A 1 399 ? -16.328 -49.969 -4.922 1 97.06 399 ASN A N 1
ATOM 3233 C CA . ASN A 1 399 ? -16.453 -51.031 -3.914 1 97.06 399 ASN A CA 1
ATOM 3234 C C . ASN A 1 399 ? -15.609 -50.719 -2.682 1 97.06 399 ASN A C 1
ATOM 3236 O O . ASN A 1 399 ? -16.016 -51 -1.556 1 97.06 399 ASN A O 1
ATOM 3240 N N . LEU A 1 400 ? -14.453 -50.188 -2.898 1 97 400 LEU A N 1
ATOM 3241 C CA . LEU A 1 400 ? -13.602 -49.844 -1.771 1 97 400 LEU A CA 1
ATOM 3242 C C . LEU A 1 400 ? -14.266 -48.781 -0.91 1 97 400 LEU A C 1
ATOM 3244 O O . LEU A 1 400 ? -14.258 -48.875 0.319 1 97 400 LEU A O 1
ATOM 3248 N N . VAL A 1 401 ? -14.805 -47.75 -1.534 1 96.5 401 VAL A N 1
ATOM 3249 C CA . VAL A 1 401 ? -15.5 -46.688 -0.82 1 96.5 401 VAL A CA 1
ATOM 3250 C C . VAL A 1 401 ? -16.672 -47.281 -0.034 1 96.5 401 VAL A C 1
ATOM 3252 O O . VAL A 1 401 ? -16.844 -46.969 1.148 1 96.5 401 VAL A O 1
ATOM 3255 N N . LYS A 1 402 ? -17.438 -48.125 -0.676 1 95.69 402 LYS A N 1
ATOM 3256 C CA . LYS A 1 402 ? -18.594 -48.75 -0.026 1 95.69 402 LYS A CA 1
ATOM 3257 C C . LYS A 1 402 ? -18.141 -49.594 1.168 1 95.69 402 LYS A C 1
ATOM 3259 O O . LYS A 1 402 ? -18.828 -49.656 2.193 1 95.69 402 LYS A O 1
ATOM 3264 N N . LYS A 1 403 ? -17.062 -50.25 0.955 1 95.25 403 LYS A N 1
ATOM 3265 C CA . LYS A 1 403 ? -16.547 -51.094 2.018 1 95.25 403 LYS A CA 1
ATOM 3266 C C . LYS A 1 403 ? -16.219 -50.281 3.264 1 95.25 403 LYS A C 1
ATOM 3268 O O . LYS A 1 403 ? -16.516 -50.719 4.383 1 95.25 403 LYS A O 1
ATOM 3273 N N . VAL A 1 404 ? -15.617 -49.188 3.098 1 94.31 404 VAL A N 1
ATOM 3274 C CA . VAL A 1 404 ? -15.133 -48.406 4.215 1 94.31 404 VAL A CA 1
ATOM 3275 C C . VAL A 1 404 ? -16.281 -47.594 4.809 1 94.31 404 VAL A C 1
ATOM 3277 O O . VAL A 1 404 ? -16.469 -47.562 6.027 1 94.31 404 VAL A O 1
ATOM 3280 N N . PHE A 1 405 ? -17.141 -46.938 3.969 1 94.5 405 PHE A N 1
ATOM 3281 C CA . PHE A 1 405 ? -18.156 -46 4.43 1 94.5 405 PHE A CA 1
ATOM 3282 C C . PHE A 1 405 ? -19.5 -46.719 4.609 1 94.5 405 PHE A C 1
ATOM 3284 O O . PHE A 1 405 ? -20.469 -46.125 5.09 1 94.5 405 PHE A O 1
ATOM 3291 N N . LYS A 1 406 ? -19.656 -47.938 4.129 1 92.31 406 LYS A N 1
ATOM 3292 C CA . LYS A 1 406 ? -20.875 -48.75 4.141 1 92.31 406 LYS A CA 1
ATOM 3293 C C . LYS A 1 406 ? -21.922 -48.188 3.191 1 92.31 406 LYS A C 1
ATOM 3295 O O . LYS A 1 406 ? -23.094 -48.562 3.252 1 92.31 406 LYS A O 1
ATOM 3300 N N . SER A 1 407 ? -21.5 -47.188 2.43 1 91.88 407 SER A N 1
ATOM 3301 C CA . SER A 1 407 ? -22.281 -46.562 1.379 1 91.88 407 SER A CA 1
ATOM 3302 C C . SER A 1 407 ? -21.391 -45.844 0.369 1 91.88 407 SER A C 1
ATOM 3304 O O . SER A 1 407 ? -20.203 -45.656 0.621 1 91.88 407 SER A O 1
ATOM 3306 N N . TYR A 1 408 ? -21.922 -45.531 -0.731 1 93.38 408 TYR A N 1
ATOM 3307 C CA . TYR A 1 408 ? -21.172 -44.75 -1.718 1 93.38 408 TYR A CA 1
ATOM 3308 C C . TYR A 1 408 ? -21.188 -43.281 -1.366 1 93.38 408 TYR A C 1
ATOM 3310 O O . TYR A 1 408 ? -21.781 -42.469 -2.088 1 93.38 408 TYR A O 1
ATOM 3318 N N . ALA A 1 409 ? -20.422 -42.969 -0.322 1 91.94 409 ALA A N 1
ATOM 3319 C CA . ALA A 1 409 ? -20.469 -41.656 0.318 1 91.94 409 ALA A CA 1
ATOM 3320 C C . ALA A 1 409 ? -19.547 -40.688 -0.385 1 91.94 409 ALA A C 1
ATOM 3322 O O . ALA A 1 409 ? -19.672 -39.469 -0.203 1 91.94 409 ALA A O 1
ATOM 3323 N N . LEU A 1 410 ? -18.578 -41.156 -1.187 1 94.19 410 LEU A N 1
ATOM 3324 C CA . LEU A 1 410 ? -17.609 -40.344 -1.917 1 94.19 410 LEU A CA 1
ATOM 3325 C C . LEU A 1 410 ? -17.609 -40.688 -3.4 1 94.19 410 LEU A C 1
ATOM 3327 O O . LEU A 1 410 ? -17.562 -41.875 -3.762 1 94.19 410 LEU A O 1
ATOM 3331 N N . PRO A 1 411 ? -17.688 -39.688 -4.199 1 95 411 PRO A N 1
ATOM 3332 C CA . PRO A 1 411 ? -17.641 -40 -5.625 1 95 411 PRO A CA 1
ATOM 3333 C C . PRO A 1 411 ? -16.266 -40.531 -6.062 1 95 411 PRO A C 1
ATOM 3335 O O . PRO A 1 411 ? -15.234 -39.969 -5.641 1 95 411 PRO A O 1
ATOM 3338 N N . VAL A 1 412 ? -16.234 -41.562 -6.809 1 97.12 412 VAL A N 1
ATOM 3339 C CA . VAL A 1 412 ? -15.016 -42.062 -7.453 1 97.12 412 VAL A CA 1
ATOM 3340 C C . VAL A 1 412 ? -14.844 -41.375 -8.812 1 97.12 412 VAL A C 1
ATOM 3342 O O . VAL A 1 412 ? -15.742 -41.438 -9.656 1 97.12 412 VAL A O 1
ATOM 3345 N N . VAL A 1 413 ? -13.773 -40.719 -9.047 1 97.5 413 VAL A N 1
ATOM 3346 C CA . VAL A 1 413 ? -13.516 -39.969 -10.258 1 97.5 413 VAL A CA 1
ATOM 3347 C C . VAL A 1 413 ? -12.445 -40.656 -11.094 1 97.5 413 VAL A C 1
ATOM 3349 O O . VAL A 1 413 ? -11.258 -40.625 -10.742 1 97.5 413 VAL A O 1
ATOM 3352 N N . PRO A 1 414 ? -12.805 -41.25 -12.18 1 97.81 414 PRO A N 1
ATOM 3353 C CA . PRO A 1 414 ? -11.805 -41.906 -13.031 1 97.81 414 PRO A CA 1
ATOM 3354 C C . PRO A 1 414 ? -10.898 -40.906 -13.75 1 97.81 414 PRO A C 1
ATOM 3356 O O . PRO A 1 414 ? -11.383 -39.875 -14.25 1 97.81 414 PRO A O 1
ATOM 3359 N N . LEU A 1 415 ? -9.648 -41.188 -13.797 1 96.31 415 LEU A N 1
ATOM 3360 C CA . LEU A 1 415 ? -8.68 -40.406 -14.555 1 96.31 415 LEU A CA 1
ATOM 3361 C C . LEU A 1 415 ? -8.266 -41.125 -15.828 1 96.31 415 LEU A C 1
ATOM 3363 O O . LEU A 1 415 ? -7.629 -42.188 -15.766 1 96.31 415 LEU A O 1
ATOM 3367 N N . PHE A 1 416 ? -8.672 -40.594 -16.922 1 95.75 416 PHE A N 1
ATOM 3368 C CA . PHE A 1 416 ? -8.242 -41.094 -18.234 1 95.75 416 PHE A CA 1
ATOM 3369 C C . PHE A 1 416 ? -7.016 -40.312 -18.719 1 95.75 416 PHE A C 1
ATOM 3371 O O . PHE A 1 416 ? -7.094 -39.125 -19.031 1 95.75 416 PHE A O 1
ATOM 3378 N N . GLU A 1 417 ? -5.848 -41 -18.812 1 90.38 417 GLU A N 1
ATOM 3379 C CA . GLU A 1 417 ? -4.641 -40.219 -19.031 1 90.38 417 GLU A CA 1
ATOM 3380 C C . GLU A 1 417 ? -3.76 -40.844 -20.109 1 90.38 417 GLU A C 1
ATOM 3382 O O . GLU A 1 417 ? -2.779 -40.219 -20.547 1 90.38 417 GLU A O 1
ATOM 3387 N N . ASN A 1 418 ? -3.984 -42.031 -20.469 1 88.44 418 ASN A N 1
ATOM 3388 C CA . ASN A 1 418 ? -3.221 -42.625 -21.562 1 88.44 418 ASN A CA 1
ATOM 3389 C C . ASN A 1 418 ? -4.094 -42.844 -22.781 1 88.44 418 ASN A C 1
ATOM 3391 O O . ASN A 1 418 ? -5.305 -42.656 -22.734 1 88.44 418 ASN A O 1
ATOM 3395 N N . GLN A 1 419 ? -3.42 -43.25 -23.906 1 89.19 419 GLN A N 1
ATOM 3396 C CA . GLN A 1 419 ? -4.109 -43.375 -25.188 1 89.19 419 GLN A CA 1
ATOM 3397 C C . GLN A 1 419 ? -5.234 -44.406 -25.094 1 89.19 419 GLN A C 1
ATOM 3399 O O . GLN A 1 419 ? -6.352 -44.156 -25.547 1 89.19 419 GLN A O 1
ATOM 3404 N N . LEU A 1 420 ? -4.945 -45.469 -24.484 1 89.38 420 LEU A N 1
ATOM 3405 C CA . LEU A 1 420 ? -5.926 -46.562 -24.375 1 89.38 420 LEU A CA 1
ATOM 3406 C C . LEU A 1 420 ? -7.148 -46.094 -23.578 1 89.38 420 LEU A C 1
ATOM 3408 O O . LEU A 1 420 ? -8.281 -46.312 -24 1 89.38 420 LEU A O 1
ATOM 3412 N N . ALA A 1 421 ? -6.945 -45.562 -22.484 1 92.38 421 ALA A N 1
ATOM 3413 C CA . ALA A 1 421 ? -8.016 -45.125 -21.609 1 92.38 421 ALA A CA 1
ATOM 3414 C C . ALA A 1 421 ? -8.836 -44 -22.266 1 92.38 421 ALA A C 1
ATOM 3416 O O . ALA A 1 421 ? -10.07 -44 -22.188 1 92.38 421 ALA A O 1
ATOM 3417 N N . LEU A 1 422 ? -8.18 -43.062 -22.922 1 92.62 422 LEU A N 1
ATOM 3418 C CA . LEU A 1 422 ? -8.852 -41.906 -23.531 1 92.62 422 LEU A CA 1
ATOM 3419 C C . LEU A 1 422 ? -9.711 -42.344 -24.703 1 92.62 422 LEU A C 1
ATOM 3421 O O . LEU A 1 422 ? -10.852 -41.906 -24.859 1 92.62 422 LEU A O 1
ATOM 3425 N N . THR A 1 423 ? -9.188 -43.25 -25.469 1 90.94 423 THR A N 1
ATOM 3426 C CA . THR A 1 423 ? -9.883 -43.688 -26.672 1 90.94 423 THR A CA 1
ATOM 3427 C C . THR A 1 423 ? -11.086 -44.562 -26.312 1 90.94 423 THR A C 1
ATOM 3429 O O . THR A 1 423 ? -12.086 -44.594 -27.047 1 90.94 423 THR A O 1
ATOM 3432 N N . ASN A 1 424 ? -11.016 -45.219 -25.172 1 94.19 424 ASN A N 1
ATOM 3433 C CA . ASN A 1 424 ? -12.086 -46.125 -24.781 1 94.19 424 ASN A CA 1
ATOM 3434 C C . ASN A 1 424 ? -12.891 -45.594 -23.609 1 94.19 424 ASN A C 1
ATOM 3436 O O . ASN A 1 424 ? -13.609 -46.344 -22.938 1 94.19 424 ASN A O 1
ATOM 3440 N N . ALA A 1 425 ? -12.789 -44.375 -23.344 1 95.69 425 ALA A N 1
ATOM 3441 C CA . ALA A 1 425 ? -13.391 -43.781 -22.156 1 95.69 425 ALA A CA 1
ATOM 3442 C C . ALA A 1 425 ? -14.906 -44 -22.156 1 95.69 425 ALA A C 1
ATOM 3444 O O . ALA A 1 425 ? -15.492 -44.312 -21.109 1 95.69 425 ALA A O 1
ATOM 3445 N N . ASP A 1 426 ? -15.539 -43.75 -23.328 1 94.44 426 ASP A N 1
ATOM 3446 C CA . ASP A 1 426 ? -16.984 -43.875 -23.438 1 94.44 426 ASP A CA 1
ATOM 3447 C C . ASP A 1 426 ? -17.422 -45.312 -23.094 1 94.44 426 ASP A C 1
ATOM 3449 O O . ASP A 1 426 ? -18.359 -45.5 -22.297 1 94.44 426 ASP A O 1
ATOM 3453 N N . THR A 1 427 ? -16.703 -46.281 -23.578 1 95.94 427 THR A N 1
ATOM 3454 C CA . THR A 1 427 ? -17.016 -47.688 -23.312 1 95.94 427 THR A CA 1
ATOM 3455 C C . THR A 1 427 ? -16.781 -48.031 -21.844 1 95.94 427 THR A C 1
ATOM 3457 O O . THR A 1 427 ? -17.609 -48.719 -21.234 1 95.94 427 THR A O 1
ATOM 3460 N N . ILE A 1 428 ? -15.711 -47.594 -21.359 1 97.38 428 ILE A N 1
ATOM 3461 C CA . ILE A 1 428 ? -15.359 -47.844 -19.969 1 97.38 428 ILE A CA 1
ATOM 3462 C C . ILE A 1 428 ? -16.438 -47.281 -19.047 1 97.38 428 ILE A C 1
ATOM 3464 O O . ILE A 1 428 ? -16.922 -47.969 -18.141 1 97.38 428 ILE A O 1
ATOM 3468 N N . LEU A 1 429 ? -16.875 -46.094 -19.328 1 97.56 429 LEU A N 1
ATOM 3469 C CA . LEU A 1 429 ? -17.891 -45.438 -18.516 1 97.56 429 LEU A CA 1
ATOM 3470 C C . LEU A 1 429 ? -19.234 -46.125 -18.641 1 97.56 429 LEU A C 1
ATOM 3472 O O . LEU A 1 429 ? -19.922 -46.375 -17.641 1 97.56 429 LEU A O 1
ATOM 3476 N N . ASN A 1 430 ? -19.578 -46.406 -19.875 1 96 430 ASN A N 1
ATOM 3477 C CA . ASN A 1 430 ? -20.844 -47.094 -20.125 1 96 430 ASN A CA 1
ATOM 3478 C C . ASN A 1 430 ? -20.938 -48.406 -19.328 1 96 430 ASN A C 1
ATOM 3480 O O . ASN A 1 430 ? -22 -48.719 -18.781 1 96 430 ASN A O 1
ATOM 3484 N N . ASN A 1 431 ? -19.859 -49.031 -19.219 1 96.44 431 ASN A N 1
ATOM 3485 C CA . ASN A 1 431 ? -19.844 -50.344 -18.578 1 96.44 431 ASN A CA 1
ATOM 3486 C C . ASN A 1 431 ? -19.688 -50.219 -17.062 1 96.44 431 ASN A C 1
ATOM 3488 O O . ASN A 1 431 ? -20 -51.156 -16.328 1 96.44 431 ASN A O 1
ATOM 3492 N N . SER A 1 432 ? -19.219 -49.188 -16.625 1 96.88 432 SER A N 1
ATOM 3493 C CA . SER A 1 432 ? -18.953 -49.031 -15.203 1 96.88 432 SER A CA 1
ATOM 3494 C C . SER A 1 432 ? -20.156 -48.438 -14.484 1 96.88 432 SER A C 1
ATOM 3496 O O . SER A 1 432 ? -20.359 -48.688 -13.289 1 96.88 432 SER A O 1
ATOM 3498 N N . ILE A 1 433 ? -21 -47.656 -15.133 1 97.19 433 ILE A N 1
ATOM 3499 C CA . ILE A 1 433 ? -22.109 -46.938 -14.5 1 97.19 433 ILE A CA 1
ATOM 3500 C C . ILE A 1 433 ? -23.359 -47.844 -14.5 1 97.19 433 ILE A C 1
ATOM 3502 O O . ILE A 1 433 ? -24.156 -47.812 -15.438 1 97.19 433 ILE A O 1
ATOM 3506 N N . THR A 1 434 ? -23.531 -48.5 -13.414 1 94.88 434 THR A N 1
ATOM 3507 C CA . THR A 1 434 ? -24.719 -49.312 -13.219 1 94.88 434 THR A CA 1
ATOM 3508 C C . THR A 1 434 ? -25.906 -48.469 -12.789 1 94.88 434 THR A C 1
ATOM 3510 O O . THR A 1 434 ? -25.75 -47.281 -12.5 1 94.88 434 THR A O 1
ATOM 3513 N N . GLU A 1 435 ? -27.078 -49.094 -12.734 1 95.38 435 GLU A N 1
ATOM 3514 C CA . GLU A 1 435 ? -28.297 -48.375 -12.359 1 95.38 435 GLU A CA 1
ATOM 3515 C C . GLU A 1 435 ? -28.219 -47.844 -10.922 1 95.38 435 GLU A C 1
ATOM 3517 O O . GLU A 1 435 ? -28.641 -46.75 -10.625 1 95.38 435 GLU A O 1
ATOM 3522 N N . ASP A 1 436 ? -27.703 -48.625 -10.141 1 94.38 436 ASP A N 1
ATOM 3523 C CA . ASP A 1 436 ? -27.562 -48.219 -8.742 1 94.38 436 ASP A CA 1
ATOM 3524 C C . ASP A 1 436 ? -26.625 -47.031 -8.609 1 94.38 436 ASP A C 1
ATOM 3526 O O . ASP A 1 436 ? -26.922 -46.094 -7.852 1 94.38 436 ASP A O 1
ATOM 3530 N N . ILE A 1 437 ? -25.578 -47 -9.273 1 94.69 437 ILE A N 1
ATOM 3531 C CA . ILE A 1 437 ? -24.609 -45.906 -9.25 1 94.69 437 ILE A CA 1
ATOM 3532 C C . ILE A 1 437 ? -25.219 -44.656 -9.875 1 94.69 437 ILE A C 1
ATOM 3534 O O . ILE A 1 437 ? -25.062 -43.562 -9.344 1 94.69 437 ILE A O 1
ATOM 3538 N N . ARG A 1 438 ? -25.891 -44.844 -10.984 1 96.44 438 ARG A N 1
ATOM 3539 C CA . ARG A 1 438 ? -26.578 -43.719 -11.641 1 96.44 438 ARG A CA 1
ATOM 3540 C C . ARG A 1 438 ? -27.562 -43.031 -10.688 1 96.44 438 ARG A C 1
ATOM 3542 O O . ARG A 1 438 ? -27.578 -41.812 -10.578 1 96.44 438 ARG A O 1
ATOM 3549 N N . GLN A 1 439 ? -28.312 -43.844 -9.977 1 95.5 439 GLN A N 1
ATOM 3550 C CA . GLN A 1 439 ? -29.312 -43.312 -9.055 1 95.5 439 GLN A CA 1
ATOM 3551 C C . GLN A 1 439 ? -28.656 -42.531 -7.914 1 95.5 439 GLN A C 1
ATOM 3553 O O . GLN A 1 439 ? -29.172 -41.5 -7.469 1 95.5 439 GLN A O 1
ATOM 3558 N N . LYS A 1 440 ? -27.641 -43.031 -7.441 1 93.44 440 LYS A N 1
ATOM 3559 C CA . LYS A 1 440 ? -26.922 -42.375 -6.371 1 93.44 440 LYS A CA 1
ATOM 3560 C C . LYS A 1 440 ? -26.438 -41 -6.824 1 93.44 440 LYS A C 1
ATOM 3562 O O . LYS A 1 440 ? -26.531 -40 -6.07 1 93.44 440 LYS A O 1
ATOM 3567 N N . HIS A 1 441 ? -25.875 -40.875 -8.016 1 95.12 441 HIS A N 1
ATOM 3568 C CA . HIS A 1 441 ? -25.406 -39.625 -8.547 1 95.12 441 HIS A CA 1
ATOM 3569 C C . HIS A 1 441 ? -26.547 -38.625 -8.766 1 95.12 441 HIS A C 1
ATOM 3571 O O . HIS A 1 441 ? -26.422 -37.438 -8.492 1 95.12 441 HIS A O 1
ATOM 3577 N N . LEU A 1 442 ? -27.688 -39.094 -9.203 1 95.38 442 LEU A N 1
ATOM 3578 C CA . LEU A 1 442 ? -28.844 -38.25 -9.43 1 95.38 442 LEU A CA 1
ATOM 3579 C C . LEU A 1 442 ? -29.391 -37.688 -8.109 1 95.38 442 LEU A C 1
ATOM 3581 O O . LEU A 1 442 ? -29.766 -36.5 -8.031 1 95.38 442 LEU A O 1
ATOM 3585 N N . LYS A 1 443 ? -29.312 -38.469 -7.098 1 92.81 443 LYS A N 1
ATOM 3586 C CA . LYS A 1 443 ? -29.953 -38.094 -5.836 1 92.81 443 LYS A CA 1
ATOM 3587 C C . LYS A 1 443 ? -28.984 -37.344 -4.934 1 92.81 443 LYS A C 1
ATOM 3589 O O . LYS A 1 443 ? -29.359 -36.344 -4.301 1 92.81 443 LYS A O 1
ATOM 3594 N N . GLN A 1 444 ? -27.766 -37.781 -4.961 1 89.5 444 GLN A N 1
ATOM 3595 C CA . GLN A 1 444 ? -26.828 -37.281 -3.967 1 89.5 444 GLN A CA 1
ATOM 3596 C C . GLN A 1 444 ? -25.969 -36.156 -4.555 1 89.5 444 GLN A C 1
ATOM 3598 O O . GLN A 1 444 ? -25.5 -35.281 -3.83 1 89.5 444 GLN A O 1
ATOM 3603 N N . TRP A 1 445 ? -25.734 -36.25 -5.77 1 92.12 445 TRP A N 1
ATOM 3604 C CA . TRP A 1 445 ? -24.781 -35.281 -6.352 1 92.12 445 TRP A CA 1
ATOM 3605 C C . TRP A 1 445 ? -25.422 -34.531 -7.508 1 92.12 445 TRP A C 1
ATOM 3607 O O . TRP A 1 445 ? -24.75 -34.219 -8.5 1 92.12 445 TRP A O 1
ATOM 3617 N N . GLU A 1 446 ? -26.719 -34.312 -7.477 1 90.25 446 GLU A N 1
ATOM 3618 C CA . GLU A 1 446 ? -27.5 -33.5 -8.391 1 90.25 446 GLU A CA 1
ATOM 3619 C C . GLU A 1 446 ? -27.281 -33.906 -9.844 1 90.25 446 GLU A C 1
ATOM 3621 O O . GLU A 1 446 ? -27.25 -33.062 -10.742 1 90.25 446 GLU A O 1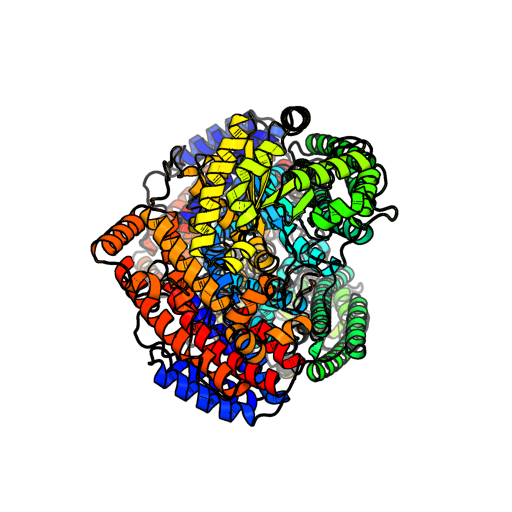
ATOM 3626 N N . GLY A 1 447 ? -26.922 -35.156 -10.031 1 93.75 447 GLY A N 1
ATOM 3627 C CA . GLY A 1 447 ? -26.781 -35.688 -11.375 1 93.75 447 GLY A CA 1
ATOM 3628 C C . GLY A 1 447 ? -25.406 -35.469 -11.969 1 93.75 447 GLY A C 1
ATOM 3629 O O . GLY A 1 447 ? -25.156 -35.781 -13.125 1 93.75 447 GLY A O 1
ATOM 3630 N N . ASN A 1 448 ? -24.516 -34.969 -11.219 1 94.44 448 ASN A N 1
ATOM 3631 C CA . ASN A 1 448 ? -23.172 -34.688 -11.719 1 94.44 448 ASN A CA 1
ATOM 3632 C C . ASN A 1 448 ? -22.297 -35.938 -11.68 1 94.44 448 ASN A C 1
ATOM 3634 O O . ASN A 1 448 ? -22.359 -36.719 -10.734 1 94.44 448 ASN A O 1
ATOM 3638 N N . TYR A 1 449 ? -21.562 -36.156 -12.672 1 96.75 449 TYR A N 1
ATOM 3639 C CA . TYR A 1 449 ? -20.547 -37.219 -12.75 1 96.75 449 TYR A CA 1
ATOM 3640 C C . TYR A 1 449 ? -19.203 -36.656 -13.203 1 96.75 449 TYR A C 1
ATOM 3642 O O . TYR A 1 449 ? -19.094 -36.156 -14.328 1 96.75 449 TYR A O 1
ATOM 3650 N N . GLU A 1 450 ? -18.234 -36.75 -12.375 1 96.81 450 GLU A N 1
ATOM 3651 C CA . GLU A 1 450 ? -16.953 -36.094 -12.625 1 96.81 450 GLU A CA 1
ATOM 3652 C C . GLU A 1 450 ? -15.961 -37.062 -13.273 1 96.81 450 GLU A C 1
ATOM 3654 O O . GLU A 1 450 ? -15.883 -38.219 -12.883 1 96.81 450 GLU A O 1
ATOM 3659 N N . VAL A 1 451 ? -15.297 -36.594 -14.289 1 97.19 451 VAL A N 1
ATOM 3660 C CA . VAL A 1 451 ? -14.273 -37.344 -14.992 1 97.19 451 VAL A CA 1
ATOM 3661 C C . VAL A 1 451 ? -13.023 -36.5 -15.164 1 97.19 451 VAL A C 1
ATOM 3663 O O . VAL A 1 451 ? -13.109 -35.312 -15.547 1 97.19 451 VAL A O 1
ATOM 3666 N N . MET A 1 452 ? -11.891 -37.062 -14.852 1 96.44 452 MET A N 1
ATOM 3667 C CA . MET A 1 452 ? -10.641 -36.312 -14.992 1 96.44 452 MET A CA 1
ATOM 3668 C C . MET A 1 452 ? -9.898 -36.75 -16.25 1 96.44 452 MET A C 1
ATOM 3670 O O . MET A 1 452 ? -9.859 -37.938 -16.594 1 96.44 452 MET A O 1
ATOM 3674 N N . LEU A 1 453 ? -9.398 -35.75 -16.922 1 94.31 453 LEU A N 1
ATOM 3675 C CA . LEU A 1 453 ? -8.586 -35.969 -18.109 1 94.31 453 LEU A CA 1
ATOM 3676 C C . LEU A 1 453 ? -7.137 -35.562 -17.859 1 94.31 453 LEU A C 1
ATOM 3678 O O . LEU A 1 453 ? -6.875 -34.469 -17.375 1 94.31 453 LEU A O 1
ATOM 3682 N N . GLY A 1 454 ? -6.223 -36.438 -18.172 1 89.25 454 GLY A N 1
ATOM 3683 C CA . GLY A 1 454 ? -4.805 -36.188 -18 1 89.25 454 GLY A CA 1
ATOM 3684 C C . GLY A 1 454 ? -4.125 -35.75 -19.297 1 89.25 454 GLY A C 1
ATOM 3685 O O . GLY A 1 454 ? -4.195 -36.438 -20.297 1 89.25 454 GLY A O 1
ATOM 3686 N N . TYR A 1 455 ? -3.406 -34.719 -19.234 1 86.38 455 TYR A N 1
ATOM 3687 C CA . TYR A 1 455 ? -2.758 -34.156 -20.406 1 86.38 455 TYR A CA 1
ATOM 3688 C C . TYR A 1 455 ? -1.299 -34.562 -20.5 1 86.38 455 TYR A C 1
ATOM 3690 O O . TYR A 1 455 ? -0.805 -34.906 -21.578 1 86.38 455 TYR A O 1
ATOM 3698 N N . SER A 1 456 ? -0.656 -34.719 -19.438 1 83.38 456 SER A N 1
ATOM 3699 C CA . SER A 1 456 ? 0.79 -34.906 -19.375 1 83.38 456 SER A CA 1
ATOM 3700 C C . SER A 1 456 ? 1.189 -36.281 -19.891 1 83.38 456 SER A C 1
ATOM 3702 O O . SER A 1 456 ? 2.051 -36.375 -20.766 1 83.38 456 SER A O 1
ATOM 3704 N N . ASP A 1 457 ? 0.64 -37.25 -19.391 1 80.69 457 ASP A N 1
ATOM 3705 C CA . ASP A 1 457 ? 1.018 -38.625 -19.766 1 80.69 457 ASP A CA 1
ATOM 3706 C C . ASP A 1 457 ? 0.657 -38.906 -21.234 1 80.69 457 ASP A C 1
ATOM 3708 O O . ASP A 1 457 ? 1.385 -39.594 -21.922 1 80.69 457 ASP A O 1
ATOM 3712 N N . SER A 1 458 ? -0.413 -38.375 -21.656 1 85.69 458 SER A N 1
ATOM 3713 C CA . SER A 1 458 ? -0.816 -38.531 -23.047 1 85.69 458 SER A CA 1
ATOM 3714 C C . SER A 1 458 ? 0.18 -37.875 -24 1 85.69 458 SER A C 1
ATOM 3716 O O . SER A 1 458 ? 0.52 -38.469 -25.047 1 85.69 458 SER A O 1
ATOM 3718 N N . SER A 1 459 ? 0.6 -36.781 -23.656 1 88.31 459 SER A N 1
ATOM 3719 C CA . SER A 1 459 ? 1.558 -36.062 -24.484 1 88.31 459 SER A CA 1
ATOM 3720 C C . SER A 1 459 ? 2.904 -36.781 -24.516 1 88.31 459 SER A C 1
ATOM 3722 O O . SER A 1 459 ? 3.584 -36.781 -25.547 1 88.31 459 SER A O 1
ATOM 3724 N N . LYS A 1 460 ? 3.336 -37.281 -23.422 1 86.5 460 LYS A N 1
ATOM 3725 C CA . LYS A 1 460 ? 4.59 -38.031 -23.344 1 86.5 460 LYS A CA 1
ATOM 3726 C C . LYS A 1 460 ? 4.566 -39.25 -24.25 1 86.5 460 LYS A C 1
ATOM 3728 O O . LYS A 1 460 ? 5.574 -39.594 -24.875 1 86.5 460 LYS A O 1
ATOM 3733 N N . GLU A 1 461 ? 3.398 -39.812 -24.344 1 86.81 461 GLU A N 1
ATOM 3734 C CA . GLU A 1 461 ? 3.244 -41.031 -25.094 1 86.81 461 GLU A CA 1
ATOM 3735 C C . GLU A 1 461 ? 3.064 -40.781 -26.594 1 86.81 461 GLU A C 1
ATOM 3737 O O . GLU A 1 461 ? 3.561 -41.531 -27.422 1 86.81 461 GLU A O 1
ATOM 3742 N N . ASN A 1 462 ? 2.385 -39.688 -26.922 1 91.25 462 ASN A N 1
ATOM 3743 C CA . ASN A 1 462 ? 1.9 -39.594 -28.297 1 91.25 462 ASN A CA 1
ATOM 3744 C C . ASN A 1 462 ? 2.387 -38.281 -28.953 1 91.25 462 ASN A C 1
ATOM 3746 O O . ASN A 1 462 ? 2.273 -38.125 -30.156 1 91.25 462 ASN A O 1
ATOM 3750 N N . GLY A 1 463 ? 2.924 -37.406 -28.188 1 91.75 463 GLY A N 1
ATOM 3751 C CA . GLY A 1 463 ? 3.166 -36.062 -28.688 1 91.75 463 GLY A CA 1
ATOM 3752 C C . GLY A 1 463 ? 2.053 -35.094 -28.344 1 91.75 463 GLY A C 1
ATOM 3753 O O . GLY A 1 463 ? 0.948 -35.5 -27.984 1 91.75 463 GLY A O 1
ATOM 3754 N N . VAL A 1 464 ? 2.285 -33.812 -28.484 1 93.12 464 VAL A N 1
ATOM 3755 C CA . VAL A 1 464 ? 1.395 -32.781 -27.953 1 93.12 464 VAL A CA 1
ATOM 3756 C C . VAL A 1 464 ? 0.154 -32.656 -28.828 1 93.12 464 VAL A C 1
ATOM 3758 O O . VAL A 1 464 ? -0.975 -32.719 -28.344 1 93.12 464 VAL A O 1
ATOM 3761 N N . LEU A 1 465 ? 0.333 -32.531 -30.125 1 95 465 LEU A N 1
ATOM 3762 C CA . LEU A 1 465 ? -0.811 -32.312 -31.016 1 95 465 LEU A CA 1
ATOM 3763 C C . LEU A 1 465 ? -1.743 -33.531 -30.984 1 95 465 LEU A C 1
ATOM 3765 O O . LEU A 1 465 ? -2.943 -33.375 -30.734 1 95 465 LEU A O 1
ATOM 3769 N N . PRO A 1 466 ? -1.213 -34.75 -31.172 1 94.81 466 PRO A N 1
ATOM 3770 C CA . PRO A 1 466 ? -2.094 -35.906 -31.094 1 94.81 466 PRO A CA 1
ATOM 3771 C C . PRO A 1 466 ? -2.803 -36.031 -29.75 1 94.81 466 PRO A C 1
ATOM 3773 O O . PRO A 1 466 ? -3.975 -36.438 -29.703 1 94.81 466 PRO A O 1
ATOM 3776 N N . SER A 1 467 ? -2.1 -35.812 -28.734 1 92.62 467 SER A N 1
ATOM 3777 C CA . SER A 1 467 ? -2.691 -35.875 -27.406 1 92.62 467 SER A CA 1
ATOM 3778 C C . SER A 1 467 ? -3.857 -34.875 -27.266 1 92.62 467 SER A C 1
ATOM 3780 O O . SER A 1 467 ? -4.93 -35.25 -26.781 1 92.62 467 SER A O 1
ATOM 3782 N N . ARG A 1 468 ? -3.705 -33.656 -27.703 1 92.19 468 ARG A N 1
ATOM 3783 C CA . ARG A 1 468 ? -4.746 -32.625 -27.594 1 92.19 468 ARG A CA 1
ATOM 3784 C C . ARG A 1 468 ? -5.984 -33.031 -28.391 1 92.19 468 ARG A C 1
ATOM 3786 O O . ARG A 1 468 ? -7.109 -32.812 -27.953 1 92.19 468 ARG A O 1
ATOM 3793 N N . LEU A 1 469 ? -5.723 -33.469 -29.547 1 93.25 469 LEU A N 1
ATOM 3794 C CA . LEU A 1 469 ? -6.828 -33.906 -30.391 1 93.25 469 LEU A CA 1
ATOM 3795 C C . LEU A 1 469 ? -7.551 -35.094 -29.766 1 93.25 469 LEU A C 1
ATOM 3797 O O . LEU A 1 469 ? -8.781 -35.188 -29.797 1 93.25 469 LEU A O 1
ATOM 3801 N N . MET A 1 470 ? -6.777 -36.031 -29.25 1 92.56 470 MET A N 1
ATOM 3802 C CA . MET A 1 470 ? -7.348 -37.219 -28.594 1 92.56 470 MET A CA 1
ATOM 3803 C C . MET A 1 470 ? -8.227 -36.812 -27.422 1 92.56 470 MET A C 1
ATOM 3805 O O . MET A 1 470 ? -9.32 -37.344 -27.234 1 92.56 470 MET A O 1
ATOM 3809 N N . ILE A 1 471 ? -7.805 -35.906 -26.594 1 92.88 471 ILE A N 1
ATOM 3810 C CA . ILE A 1 471 ? -8.555 -35.438 -25.438 1 92.88 471 ILE A CA 1
ATOM 3811 C C . ILE A 1 471 ? -9.82 -34.719 -25.891 1 92.88 471 ILE A C 1
ATOM 3813 O O . ILE A 1 471 ? -10.906 -34.969 -25.359 1 92.88 471 ILE A O 1
ATOM 3817 N N . ALA A 1 472 ? -9.711 -33.875 -26.938 1 91.94 472 ALA A N 1
ATOM 3818 C CA . ALA A 1 472 ? -10.867 -33.156 -27.453 1 91.94 472 ALA A CA 1
ATOM 3819 C C . ALA A 1 472 ? -11.953 -34.125 -27.922 1 91.94 472 ALA A C 1
ATOM 3821 O O . ALA A 1 472 ? -13.133 -33.906 -27.656 1 91.94 472 ALA A O 1
ATOM 3822 N N . LYS A 1 473 ? -11.539 -35.125 -28.578 1 91.62 473 LYS A N 1
ATOM 3823 C CA . LYS A 1 473 ? -12.477 -36.125 -29.062 1 91.62 473 LYS A CA 1
ATOM 3824 C C . LYS A 1 473 ? -13.102 -36.875 -27.906 1 91.62 473 LYS A C 1
ATOM 3826 O O . LYS A 1 473 ? -14.297 -37.188 -27.922 1 91.62 473 LYS A O 1
ATOM 3831 N N . SER A 1 474 ? -12.289 -37.219 -26.984 1 92.88 474 SER A N 1
ATOM 3832 C CA . SER A 1 474 ? -12.773 -37.938 -25.812 1 92.88 474 SER A CA 1
ATOM 3833 C C . SER A 1 474 ? -13.82 -37.156 -25.047 1 92.88 474 SER A C 1
ATOM 3835 O O . SER A 1 474 ? -14.773 -37.719 -24.516 1 92.88 474 SER A O 1
ATOM 3837 N N . LEU A 1 475 ? -13.648 -35.844 -24.953 1 93.06 475 LEU A N 1
ATOM 3838 C CA . LEU A 1 475 ? -14.586 -35 -24.25 1 93.06 475 LEU A CA 1
ATOM 3839 C C . LEU A 1 475 ? -15.992 -35.125 -24.828 1 93.06 475 LEU A C 1
ATOM 3841 O O . LEU A 1 475 ? -16.953 -35.312 -24.078 1 93.06 475 LEU A O 1
ATOM 3845 N N . LYS A 1 476 ? -16.062 -35.094 -26.094 1 90.25 476 LYS A N 1
ATOM 3846 C CA . LYS A 1 476 ? -17.359 -35.219 -26.766 1 90.25 476 LYS A CA 1
ATOM 3847 C C . LYS A 1 476 ? -18 -36.562 -26.5 1 90.25 476 LYS A C 1
ATOM 3849 O O . LYS A 1 476 ? -19.188 -36.656 -26.219 1 90.25 476 LYS A O 1
ATOM 3854 N N . ASN A 1 477 ? -17.188 -37.594 -26.609 1 92.81 477 ASN A N 1
ATOM 3855 C CA . ASN A 1 477 ? -17.672 -38.938 -26.391 1 92.81 477 ASN A CA 1
ATOM 3856 C C . ASN A 1 477 ? -18.141 -39.156 -24.953 1 92.81 477 ASN A C 1
ATOM 3858 O O . ASN A 1 477 ? -19.188 -39.781 -24.719 1 92.81 477 ASN A O 1
ATOM 3862 N N . ILE A 1 478 ? -17.391 -38.688 -24.062 1 95.62 478 ILE A N 1
ATOM 3863 C CA . ILE A 1 478 ? -17.719 -38.812 -22.641 1 95.62 478 ILE A CA 1
ATOM 3864 C C . ILE A 1 478 ? -19.016 -38.062 -22.344 1 95.62 478 ILE A C 1
ATOM 3866 O O . ILE A 1 478 ? -19.906 -38.594 -21.672 1 95.62 478 ILE A O 1
ATOM 3870 N N . GLN A 1 479 ? -19.078 -36.875 -22.844 1 93.75 479 GLN A N 1
ATOM 3871 C CA . GLN A 1 479 ? -20.266 -36.062 -22.656 1 93.75 479 GLN A CA 1
ATOM 3872 C C . GLN A 1 479 ? -21.516 -36.781 -23.141 1 93.75 479 GLN A C 1
ATOM 3874 O O . GLN A 1 479 ? -22.516 -36.875 -22.406 1 93.75 479 GLN A O 1
ATOM 3879 N N . SER A 1 480 ? -21.469 -37.281 -24.359 1 93.56 480 SER A N 1
ATOM 3880 C CA . SER A 1 480 ? -22.609 -37.969 -24.953 1 93.56 480 SER A CA 1
ATOM 3881 C C . SER A 1 480 ? -22.984 -39.188 -24.125 1 93.56 480 SER A C 1
ATOM 3883 O O . SER A 1 480 ? -24.172 -39.438 -23.906 1 93.56 480 SER A O 1
ATOM 3885 N N . THR A 1 481 ? -21.984 -39.906 -23.703 1 96.12 481 THR A N 1
ATOM 3886 C CA . THR A 1 481 ? -22.219 -41.094 -22.922 1 96.12 481 THR A CA 1
ATOM 3887 C C . THR A 1 481 ? -22.906 -40.781 -21.594 1 96.12 481 THR A C 1
ATOM 3889 O O . THR A 1 481 ? -23.859 -41.469 -21.219 1 96.12 481 THR A O 1
ATOM 3892 N N . LEU A 1 482 ? -22.453 -39.812 -20.875 1 96.62 482 LEU A N 1
ATOM 3893 C CA . LEU A 1 482 ? -23.016 -39.438 -19.578 1 96.62 482 LEU A CA 1
ATOM 3894 C C . LEU A 1 482 ? -24.406 -38.844 -19.734 1 96.62 482 LEU A C 1
ATOM 3896 O O . LEU A 1 482 ? -25.312 -39.156 -18.969 1 96.62 482 LEU A O 1
ATOM 3900 N N . GLU A 1 483 ? -24.578 -38.031 -20.797 1 95 483 GLU A N 1
ATOM 3901 C CA . GLU A 1 483 ? -25.875 -37.438 -21.047 1 95 483 GLU A CA 1
ATOM 3902 C C . GLU A 1 483 ? -26.922 -38.5 -21.375 1 95 483 GLU A C 1
ATOM 3904 O O . GLU A 1 483 ? -28.078 -38.406 -20.984 1 95 483 GLU A O 1
ATOM 3909 N N . ASN A 1 484 ? -26.516 -39.469 -22.125 1 95.44 484 ASN A N 1
ATOM 3910 C CA . ASN A 1 484 ? -27.406 -40.562 -22.453 1 95.44 484 ASN A CA 1
ATOM 3911 C C . ASN A 1 484 ? -27.875 -41.281 -21.203 1 95.44 484 ASN A C 1
ATOM 3913 O O . ASN A 1 484 ? -28.938 -41.938 -21.219 1 95.44 484 ASN A O 1
ATOM 3917 N N . LYS A 1 485 ? -27.141 -41.156 -20.188 1 96 485 LYS A N 1
ATOM 3918 C CA . LYS A 1 485 ? -27.516 -41.781 -18.922 1 96 485 LYS A CA 1
ATOM 3919 C C . LYS A 1 485 ? -28.125 -40.75 -17.969 1 96 485 LYS A C 1
ATOM 3921 O O . LYS A 1 485 ? -28.281 -41.031 -16.781 1 96 485 LYS A O 1
ATOM 3926 N N . ASN A 1 486 ? -28.422 -39.562 -18.406 1 95.5 486 ASN A N 1
ATOM 3927 C CA . ASN A 1 486 ? -29.031 -38.469 -17.688 1 95.5 486 ASN A CA 1
ATOM 3928 C C . ASN A 1 486 ? -28.109 -37.938 -16.594 1 95.5 486 ASN A C 1
ATOM 3930 O O . ASN A 1 486 ? -28.562 -37.594 -15.492 1 95.5 486 ASN A O 1
ATOM 3934 N N . LEU A 1 487 ? -26.922 -38.062 -16.828 1 96.62 487 LEU A N 1
ATOM 3935 C CA . LEU A 1 487 ? -25.922 -37.5 -15.938 1 96.62 487 LEU A CA 1
ATOM 3936 C C . LEU A 1 487 ? -25.234 -36.281 -16.578 1 96.62 487 LEU A C 1
ATOM 3938 O O . LEU A 1 487 ? -25.188 -36.156 -17.797 1 96.62 487 LEU A O 1
ATOM 3942 N N . ARG A 1 488 ? -24.828 -35.375 -15.82 1 94.56 488 ARG A N 1
ATOM 3943 C CA . ARG A 1 488 ? -24.125 -34.156 -16.297 1 94.56 488 ARG A CA 1
ATOM 3944 C C . ARG A 1 488 ? -22.625 -34.281 -16.031 1 94.56 488 ARG A C 1
ATOM 3946 O O . ARG A 1 488 ? -22.188 -34.438 -14.891 1 94.56 488 ARG A O 1
ATOM 3953 N N . PRO A 1 489 ? -21.875 -34.125 -17.047 1 95.06 489 PRO A N 1
ATOM 3954 C CA . PRO A 1 489 ? -20.422 -34.25 -16.859 1 95.06 489 PRO A CA 1
ATOM 3955 C C . PRO A 1 489 ? -19.797 -33.031 -16.188 1 95.06 489 PRO A C 1
ATOM 3957 O O . PRO A 1 489 ? -20.188 -31.906 -16.469 1 95.06 489 PRO A O 1
ATOM 3960 N N . ILE A 1 490 ? -18.953 -33.281 -15.281 1 96.06 490 ILE A N 1
ATOM 3961 C CA . ILE A 1 490 ? -17.969 -32.281 -14.812 1 96.06 490 ILE A CA 1
ATOM 3962 C C . ILE A 1 490 ? -16.578 -32.719 -15.242 1 96.06 490 ILE A C 1
ATOM 3964 O O . ILE A 1 490 ? -16.047 -33.75 -14.75 1 96.06 490 ILE A O 1
ATOM 3968 N N . PHE A 1 491 ? -16.062 -31.984 -16.188 1 96.31 491 PHE A N 1
ATOM 3969 C CA . PHE A 1 491 ? -14.727 -32.344 -16.672 1 96.31 491 PHE A CA 1
ATOM 3970 C C . PHE A 1 491 ? -13.648 -31.703 -15.805 1 96.31 491 PHE A C 1
ATOM 3972 O O . PHE A 1 491 ? -13.609 -30.469 -15.641 1 96.31 491 PHE A O 1
ATOM 3979 N N . PHE A 1 492 ? -12.844 -32.594 -15.195 1 96.38 492 PHE A N 1
ATOM 3980 C CA . PHE A 1 492 ? -11.68 -32.156 -14.422 1 96.38 492 PHE A CA 1
ATOM 3981 C C . PHE A 1 492 ? -10.414 -32.25 -15.266 1 96.38 492 PHE A C 1
ATOM 3983 O O . PHE A 1 492 ? -9.945 -33.344 -15.586 1 96.38 492 PHE A O 1
ATOM 3990 N N . HIS A 1 493 ? -9.875 -31.078 -15.594 1 93.88 493 HIS A N 1
ATOM 3991 C CA . HIS A 1 493 ? -8.727 -31.031 -16.5 1 93.88 493 HIS A CA 1
ATOM 3992 C C . HIS A 1 493 ? -7.414 -31 -15.727 1 93.88 493 HIS A C 1
ATOM 3994 O O . HIS A 1 493 ? -7.094 -30 -15.086 1 93.88 493 HIS A O 1
ATOM 4000 N N . GLY A 1 494 ? -6.664 -32.062 -15.789 1 89.44 494 GLY A N 1
ATOM 4001 C CA . GLY A 1 494 ? -5.344 -32.156 -15.18 1 89.44 494 GLY A CA 1
ATOM 4002 C C . GLY A 1 494 ? -4.258 -31.516 -16.031 1 89.44 494 GLY A C 1
ATOM 4003 O O . GLY A 1 494 ? -3.369 -32.219 -16.531 1 89.44 494 GLY A O 1
ATOM 4004 N N . SER A 1 495 ? -4.301 -30.234 -16.125 1 81 495 SER A N 1
ATOM 4005 C CA . SER A 1 495 ? -3.357 -29.516 -16.969 1 81 495 SER A CA 1
ATOM 4006 C C . SER A 1 495 ? -2.211 -28.938 -16.141 1 81 495 SER A C 1
ATOM 4008 O O . SER A 1 495 ? -2.354 -28.719 -14.938 1 81 495 SER A O 1
ATOM 4010 N N . GLY A 1 496 ? -1.064 -28.875 -16.766 1 76.12 496 GLY A N 1
ATOM 4011 C CA . GLY A 1 496 ? 0.096 -28.266 -16.125 1 76.12 496 GLY A CA 1
ATOM 4012 C C . GLY A 1 496 ? 0.414 -26.875 -16.656 1 76.12 496 GLY A C 1
ATOM 4013 O O . GLY A 1 496 ? -0.438 -26.234 -17.266 1 76.12 496 GLY A O 1
ATOM 4014 N N . GLY A 1 497 ? 1.608 -26.406 -16.297 1 72.81 497 GLY A N 1
ATOM 4015 C CA . GLY A 1 497 ? 2 -25.062 -16.672 1 72.81 497 GLY A CA 1
ATOM 4016 C C . GLY A 1 497 ? 2.584 -24.969 -18.062 1 72.81 497 GLY A C 1
ATOM 4017 O O . GLY A 1 497 ? 2.449 -23.953 -18.734 1 72.81 497 GLY A O 1
ATOM 4018 N N . SER A 1 498 ? 3.186 -26.016 -18.484 1 74.94 498 SER A N 1
ATOM 4019 C CA . SER A 1 498 ? 3.82 -26.031 -19.797 1 74.94 498 SER A CA 1
ATOM 4020 C C . SER A 1 498 ? 2.83 -26.438 -20.891 1 74.94 498 SER A C 1
ATOM 4022 O O . SER A 1 498 ? 1.802 -27.047 -20.609 1 74.94 498 SER A O 1
ATOM 4024 N N . ILE A 1 499 ? 3.158 -26.141 -22.078 1 73.81 499 ILE A N 1
ATOM 4025 C CA . ILE A 1 499 ? 2.326 -26.453 -23.234 1 73.81 499 ILE A CA 1
ATOM 4026 C C . ILE A 1 499 ? 2.18 -27.969 -23.375 1 73.81 499 ILE A C 1
ATOM 4028 O O . ILE A 1 499 ? 1.094 -28.469 -23.672 1 73.81 499 ILE A O 1
ATOM 4032 N N . GLU A 1 500 ? 3.191 -28.656 -23.047 1 76.56 500 GLU A N 1
ATOM 4033 C CA . GLU A 1 500 ? 3.193 -30.109 -23.156 1 76.56 500 GLU A CA 1
ATOM 4034 C C . GLU A 1 500 ? 2.242 -30.734 -22.141 1 76.56 500 GLU A C 1
ATOM 4036 O O . GLU A 1 500 ? 1.79 -31.875 -22.328 1 76.56 500 GLU A O 1
ATOM 4041 N N . ARG A 1 501 ? 1.991 -29.984 -21.125 1 75.69 501 ARG A N 1
ATOM 4042 C CA . ARG A 1 501 ? 1.115 -30.484 -20.078 1 75.69 501 ARG A CA 1
ATOM 4043 C C . ARG A 1 501 ? -0.237 -29.781 -20.094 1 75.69 501 ARG A C 1
ATOM 4045 O O . ARG A 1 501 ? -0.923 -29.719 -19.078 1 75.69 501 ARG A O 1
ATOM 4052 N N . GLY A 1 502 ? -0.536 -29.188 -21.219 1 73.25 502 GLY A N 1
ATOM 4053 C CA . GLY A 1 502 ? -1.84 -28.562 -21.375 1 73.25 502 GLY A CA 1
ATOM 4054 C C . GLY A 1 502 ? -1.865 -27.109 -20.953 1 73.25 502 GLY A C 1
ATOM 4055 O O . GLY A 1 502 ? -2.936 -26.516 -20.828 1 73.25 502 GLY A O 1
ATOM 4056 N N . GLY A 1 503 ? -0.736 -26.609 -20.641 1 78 503 GLY A N 1
ATOM 4057 C CA . GLY A 1 503 ? -0.66 -25.219 -20.203 1 78 503 GLY A CA 1
ATOM 4058 C C . GLY A 1 503 ? -0.811 -24.219 -21.344 1 78 503 GLY A C 1
ATOM 4059 O O . GLY A 1 503 ? -1.121 -24.609 -22.469 1 78 503 GLY A O 1
ATOM 4060 N N . GLY A 1 504 ? -0.773 -22.922 -21.016 1 77.88 504 GLY A N 1
ATOM 4061 C CA . GLY A 1 504 ? -0.95 -21.859 -21.984 1 77.88 504 GLY A CA 1
ATOM 4062 C C . GLY A 1 504 ? -2.021 -20.859 -21.578 1 77.88 504 GLY A C 1
ATOM 4063 O O . GLY A 1 504 ? -2.551 -20.922 -20.469 1 77.88 504 GLY A O 1
ATOM 4064 N N . ASP A 1 505 ? -2.199 -20.062 -22.516 1 85.31 505 ASP A N 1
ATOM 4065 C CA . ASP A 1 505 ? -3.234 -19.062 -22.281 1 85.31 505 ASP A CA 1
ATOM 4066 C C . ASP A 1 505 ? -4.613 -19.703 -22.188 1 85.31 505 ASP A C 1
ATOM 4068 O O . ASP A 1 505 ? -4.918 -20.641 -22.922 1 85.31 505 ASP A O 1
ATOM 4072 N N . ILE A 1 506 ? -5.414 -19.234 -21.297 1 88.69 506 ILE A N 1
ATOM 4073 C CA . ILE A 1 506 ? -6.711 -19.828 -21 1 88.69 506 ILE A CA 1
ATOM 4074 C C . ILE A 1 506 ? -7.555 -19.906 -22.266 1 88.69 506 ILE A C 1
ATOM 4076 O O . ILE A 1 506 ? -8.336 -20.844 -22.453 1 88.69 506 ILE A O 1
ATOM 4080 N N . LYS A 1 507 ? -7.371 -18.938 -23.172 1 87.25 507 LYS A N 1
ATOM 4081 C CA . LYS A 1 507 ? -8.117 -18.953 -24.422 1 87.25 507 LYS A CA 1
ATOM 4082 C C . LYS A 1 507 ? -7.75 -20.172 -25.266 1 87.25 507 LYS A C 1
ATOM 4084 O O . LYS A 1 507 ? -8.625 -20.844 -25.812 1 87.25 507 LYS A O 1
ATOM 4089 N N . GLU A 1 508 ? -6.512 -20.422 -25.312 1 86.81 508 GLU A N 1
ATOM 4090 C CA . GLU A 1 508 ? -6.031 -21.562 -26.078 1 86.81 508 GLU A CA 1
ATOM 4091 C C . GLU A 1 508 ? -6.355 -22.875 -25.391 1 86.81 508 GLU A C 1
ATOM 4093 O O . GLU A 1 508 ? -6.664 -23.875 -26.031 1 86.81 508 GLU A O 1
ATOM 4098 N N . GLN A 1 509 ? -6.301 -22.844 -24.078 1 86.44 509 GLN A N 1
ATOM 4099 C CA . GLN A 1 509 ? -6.57 -24.047 -23.297 1 86.44 509 GLN A CA 1
ATOM 4100 C C . GLN A 1 509 ? -8.023 -24.484 -23.453 1 86.44 509 GLN A C 1
ATOM 4102 O O . GLN A 1 509 ? -8.328 -25.688 -23.438 1 86.44 509 GLN A O 1
ATOM 4107 N N . THR A 1 510 ? -8.914 -23.516 -23.594 1 89.81 510 THR A N 1
ATOM 4108 C CA . THR A 1 510 ? -10.344 -23.812 -23.578 1 89.81 510 THR A CA 1
ATOM 4109 C C . THR A 1 510 ? -10.906 -23.797 -25 1 89.81 510 THR A C 1
ATOM 4111 O O . THR A 1 510 ? -12.125 -23.844 -25.188 1 89.81 510 THR A O 1
ATOM 4114 N N . ALA A 1 511 ? -10.039 -23.703 -25.953 1 86.5 511 ALA A N 1
ATOM 4115 C CA . ALA A 1 511 ? -10.461 -23.531 -27.344 1 86.5 511 ALA A CA 1
ATOM 4116 C C . ALA A 1 511 ? -11.406 -24.656 -27.766 1 86.5 511 ALA A C 1
ATOM 4118 O O . ALA A 1 511 ? -12.375 -24.406 -28.5 1 86.5 511 ALA A O 1
ATOM 4119 N N . SER A 1 512 ? -11.188 -25.891 -27.297 1 85.44 512 SER A N 1
ATOM 4120 C CA . SER A 1 512 ? -11.961 -27.031 -27.766 1 85.44 512 SER A CA 1
ATOM 4121 C C . SER A 1 512 ? -13.148 -27.312 -26.844 1 85.44 512 SER A C 1
ATOM 4123 O O . SER A 1 512 ? -13.914 -28.25 -27.094 1 85.44 512 SER A O 1
ATOM 4125 N N . TRP A 1 513 ? -13.312 -26.562 -25.812 1 90.25 513 TRP A N 1
ATOM 4126 C CA . TRP A 1 513 ? -14.367 -26.828 -24.844 1 90.25 513 TRP A CA 1
ATOM 4127 C C . TRP A 1 513 ? -15.656 -26.125 -25.219 1 90.25 513 TRP A C 1
ATOM 4129 O O . TRP A 1 513 ? -15.633 -24.984 -25.688 1 90.25 513 TRP A O 1
ATOM 4139 N N . SER A 1 514 ? -16.766 -26.75 -25.109 1 89.31 514 SER A N 1
ATOM 4140 C CA . SER A 1 514 ? -18.047 -26.094 -25.281 1 89.31 514 SER A CA 1
ATOM 4141 C C . SER A 1 514 ? -18.438 -25.281 -24.047 1 89.31 514 SER A C 1
ATOM 4143 O O . SER A 1 514 ? -17.812 -25.438 -22.984 1 89.31 514 SER A O 1
ATOM 4145 N N . LYS A 1 515 ? -19.344 -24.453 -24.219 1 91 515 LYS A N 1
ATOM 4146 C CA . LYS A 1 515 ? -19.812 -23.641 -23.094 1 91 515 LYS A CA 1
ATOM 4147 C C . LYS A 1 515 ? -20.328 -24.531 -21.953 1 91 515 LYS A C 1
ATOM 4149 O O . LYS A 1 515 ? -20.062 -24.266 -20.781 1 91 515 LYS A O 1
ATOM 4154 N N . GLU A 1 516 ? -21.016 -25.562 -22.328 1 89.25 516 GLU A N 1
ATOM 4155 C CA . GLU A 1 516 ? -21.562 -26.5 -21.328 1 89.25 516 GLU A CA 1
ATOM 4156 C C . GLU A 1 516 ? -20.453 -27.156 -20.531 1 89.25 516 GLU A C 1
ATOM 4158 O O . GLU A 1 516 ? -20.578 -27.328 -19.312 1 89.25 516 GLU A O 1
ATOM 4163 N N . MET A 1 517 ? -19.438 -27.453 -21.234 1 91.5 517 MET A N 1
ATOM 4164 C CA . MET A 1 517 ? -18.297 -28.094 -20.578 1 91.5 517 MET A CA 1
ATOM 4165 C C . MET A 1 517 ? -17.625 -27.141 -19.609 1 91.5 517 MET A C 1
ATOM 4167 O O . MET A 1 517 ? -17 -27.578 -18.641 1 91.5 517 MET A O 1
ATOM 4171 N N . MET A 1 518 ? -17.828 -25.891 -19.891 1 93.25 518 MET A N 1
ATOM 4172 C CA . MET A 1 518 ? -17.125 -24.875 -19.109 1 93.25 518 MET A CA 1
ATOM 4173 C C . MET A 1 518 ? -18 -24.375 -17.953 1 93.25 518 MET A C 1
ATOM 4175 O O . MET A 1 518 ? -17.562 -23.547 -17.156 1 93.25 518 MET A O 1
ATOM 4179 N N . SER A 1 519 ? -19.219 -24.859 -17.859 1 93.06 519 SER A N 1
ATOM 4180 C CA . SER A 1 519 ? -20.141 -24.406 -16.828 1 93.06 519 SER A CA 1
ATOM 4181 C C . SER A 1 519 ? -19.562 -24.672 -15.438 1 93.06 519 SER A C 1
ATOM 4183 O O . SER A 1 519 ? -19.797 -23.891 -14.5 1 93.06 519 SER A O 1
ATOM 4185 N N . ASN A 1 520 ? -18.891 -25.781 -15.32 1 94.12 520 ASN A N 1
ATOM 4186 C CA . ASN A 1 520 ? -18.062 -26.062 -14.148 1 94.12 520 ASN A CA 1
ATOM 4187 C C . ASN A 1 520 ? -16.594 -26.188 -14.516 1 94.12 520 ASN A C 1
ATOM 4189 O O . ASN A 1 520 ? -16.109 -27.281 -14.844 1 94.12 520 ASN A O 1
ATOM 4193 N N . TYR A 1 521 ? -15.961 -25.062 -14.453 1 95.19 521 TYR A N 1
ATOM 4194 C CA . TYR A 1 521 ? -14.539 -25.016 -14.789 1 95.19 521 TYR A CA 1
ATOM 4195 C C . TYR A 1 521 ? -13.703 -25.641 -13.68 1 95.19 521 TYR A C 1
ATOM 4197 O O . TYR A 1 521 ? -13.664 -25.125 -12.562 1 95.19 521 TYR A O 1
ATOM 4205 N N . LYS A 1 522 ? -13.117 -26.734 -13.906 1 96.06 522 LYS A N 1
ATOM 4206 C CA . LYS A 1 522 ? -12.297 -27.422 -12.906 1 96.06 522 LYS A CA 1
ATOM 4207 C C . LYS A 1 522 ? -10.938 -27.812 -13.484 1 96.06 522 LYS A C 1
ATOM 4209 O O . LYS A 1 522 ? -10.859 -28.578 -14.438 1 96.06 522 LYS A O 1
ATOM 4214 N N . VAL A 1 523 ? -9.867 -27.219 -12.906 1 94.75 523 VAL A N 1
ATOM 4215 C CA . VAL A 1 523 ? -8.531 -27.438 -13.453 1 94.75 523 VAL A CA 1
ATOM 4216 C C . VAL A 1 523 ? -7.523 -27.578 -12.312 1 94.75 523 VAL A C 1
ATOM 4218 O O . VAL A 1 523 ? -7.75 -27.078 -11.211 1 94.75 523 VAL A O 1
ATOM 4221 N N . THR A 1 524 ? -6.461 -28.297 -12.555 1 92.69 524 THR A N 1
ATOM 4222 C CA . THR A 1 524 ? -5.355 -28.344 -11.602 1 92.69 524 THR A CA 1
ATOM 4223 C C . THR A 1 524 ? -4.484 -27.094 -11.719 1 92.69 524 THR A C 1
ATOM 4225 O O . THR A 1 524 ? -4.336 -26.531 -12.812 1 92.69 524 THR A O 1
ATOM 4228 N N . VAL A 1 525 ? -3.984 -26.656 -10.633 1 91.06 525 VAL A N 1
ATOM 4229 C CA . VAL A 1 525 ? -2.949 -25.625 -10.594 1 91.06 525 VAL A CA 1
ATOM 4230 C C . VAL A 1 525 ? -1.686 -26.188 -9.945 1 91.06 525 VAL A C 1
ATOM 4232 O O . VAL A 1 525 ? -1.669 -26.484 -8.75 1 91.06 525 VAL A O 1
ATOM 4235 N N . GLN A 1 526 ? -0.714 -26.266 -10.797 1 82.12 526 GLN A N 1
ATOM 4236 C CA . GLN A 1 526 ? 0.52 -26.891 -10.32 1 82.12 526 GLN A CA 1
ATOM 4237 C C . GLN A 1 526 ? 1.276 -25.953 -9.383 1 82.12 526 GLN A C 1
ATOM 4239 O O . GLN A 1 526 ? 1.158 -24.719 -9.484 1 82.12 526 GLN A O 1
ATOM 4244 N N . GLY A 1 527 ? 2.072 -26.562 -8.508 1 75.75 527 GLY A N 1
ATOM 4245 C CA . GLY A 1 527 ? 2.775 -25.812 -7.473 1 75.75 527 GLY A CA 1
ATOM 4246 C C . GLY A 1 527 ? 3.547 -24.625 -8.008 1 75.75 527 GLY A C 1
ATOM 4247 O O . GLY A 1 527 ? 3.547 -23.562 -7.395 1 75.75 527 GLY A O 1
ATOM 4248 N N . GLU A 1 528 ? 4.113 -24.812 -9.195 1 74.19 528 GLU A N 1
ATOM 4249 C CA . GLU A 1 528 ? 4.914 -23.734 -9.773 1 74.19 528 GLU A CA 1
ATOM 4250 C C . GLU A 1 528 ? 4.043 -22.562 -10.203 1 74.19 528 GLU A C 1
ATOM 4252 O O . GLU A 1 528 ? 4.5 -21.422 -10.234 1 74.19 528 GLU A O 1
ATOM 4257 N N . MET A 1 529 ? 2.777 -22.906 -10.422 1 83.25 529 MET A N 1
ATOM 4258 C CA . MET A 1 529 ? 1.864 -21.891 -10.938 1 83.25 529 MET A CA 1
ATOM 4259 C C . MET A 1 529 ? 1.111 -21.219 -9.805 1 83.25 529 MET A C 1
ATOM 4261 O O . MET A 1 529 ? 0.489 -20.172 -10.008 1 83.25 529 MET A O 1
ATOM 4265 N N . VAL A 1 530 ? 1.179 -21.812 -8.633 1 88.31 530 VAL A N 1
ATOM 4266 C CA . VAL A 1 530 ? 0.388 -21.312 -7.52 1 88.31 530 VAL A CA 1
ATOM 4267 C C . VAL A 1 530 ? 0.825 -19.891 -7.188 1 88.31 530 VAL A C 1
ATOM 4269 O O . VAL A 1 530 ? -0.005 -18.984 -7.105 1 88.31 530 VAL A O 1
ATOM 4272 N N . ALA A 1 531 ? 2.131 -19.688 -7.066 1 84.69 531 ALA A N 1
ATOM 4273 C CA . ALA A 1 531 ? 2.637 -18.359 -6.746 1 84.69 531 ALA A CA 1
ATOM 4274 C C . ALA A 1 531 ? 2.312 -17.375 -7.863 1 84.69 531 ALA A C 1
ATOM 4276 O O . ALA A 1 531 ? 2.053 -16.188 -7.602 1 84.69 531 ALA A O 1
ATOM 4277 N N . ARG A 1 532 ? 2.309 -17.875 -9.078 1 85.25 532 ARG A N 1
ATOM 4278 C CA . ARG A 1 532 ? 2.061 -17.016 -10.227 1 85.25 532 ARG A CA 1
ATOM 4279 C C . ARG A 1 532 ? 0.598 -16.578 -10.281 1 85.25 532 ARG A C 1
ATOM 4281 O O . ARG A 1 532 ? 0.296 -15.43 -10.602 1 85.25 532 ARG A O 1
ATOM 4288 N N . LEU A 1 533 ? -0.257 -17.469 -9.961 1 91.56 533 LEU A N 1
ATOM 4289 C CA . LEU A 1 533 ? -1.685 -17.203 -10.094 1 91.56 533 LEU A CA 1
ATOM 4290 C C . LEU A 1 533 ? -2.238 -16.562 -8.82 1 91.56 533 LEU A C 1
ATOM 4292 O O . LEU A 1 533 ? -2.99 -15.586 -8.883 1 91.56 533 LEU A O 1
ATOM 4296 N N . PHE A 1 534 ? -1.832 -17.078 -7.676 1 94.12 534 PHE A N 1
ATOM 4297 C CA . PHE A 1 534 ? -2.439 -16.672 -6.414 1 94.12 534 PHE A CA 1
ATOM 4298 C C . PHE A 1 534 ? -1.562 -15.656 -5.688 1 94.12 534 PHE A C 1
ATOM 4300 O O . PHE A 1 534 ? -1.944 -15.133 -4.641 1 94.12 534 PHE A O 1
ATOM 4307 N N . GLY A 1 535 ? -0.381 -15.383 -6.266 1 90.75 535 GLY A N 1
ATOM 4308 C CA . GLY A 1 535 ? 0.558 -14.492 -5.605 1 90.75 535 GLY A CA 1
ATOM 4309 C C . GLY A 1 535 ? 0.074 -13.055 -5.539 1 90.75 535 GLY A C 1
ATOM 4310 O O . GLY A 1 535 ? 0.575 -12.258 -4.742 1 90.75 535 GLY A O 1
ATOM 4311 N N . SER A 1 536 ? -0.874 -12.719 -6.371 1 93.12 536 SER A N 1
ATOM 4312 C CA . SER A 1 536 ? -1.499 -11.398 -6.391 1 93.12 536 SER A CA 1
ATOM 4313 C C . SER A 1 536 ? -2.992 -11.5 -6.684 1 93.12 536 SER A C 1
ATOM 4315 O O . SER A 1 536 ? -3.398 -12.148 -7.648 1 93.12 536 SER A O 1
ATOM 4317 N N . SER A 1 537 ? -3.727 -10.82 -5.879 1 93.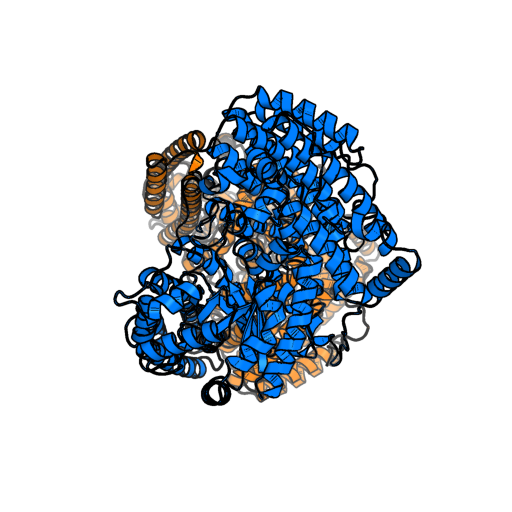94 537 SER A N 1
ATOM 4318 C CA . SER A 1 537 ? -5.172 -10.836 -6.09 1 93.94 537 SER A CA 1
ATOM 4319 C C . SER A 1 537 ? -5.543 -10.219 -7.434 1 93.94 537 SER A C 1
ATOM 4321 O O . SER A 1 537 ? -6.527 -10.625 -8.055 1 93.94 537 SER A O 1
ATOM 4323 N N . SER A 1 538 ? -4.703 -9.273 -7.898 1 94.06 538 SER A N 1
ATOM 4324 C CA . SER A 1 538 ? -4.941 -8.641 -9.195 1 94.06 538 SER A CA 1
ATOM 4325 C C . SER A 1 538 ? -4.785 -9.648 -10.328 1 94.06 538 SER A C 1
ATOM 4327 O O . SER A 1 538 ? -5.598 -9.672 -11.258 1 94.06 538 SER A O 1
ATOM 4329 N N . ILE A 1 539 ? -3.771 -10.461 -10.242 1 94.5 539 ILE A N 1
ATOM 4330 C CA . ILE A 1 539 ? -3.516 -11.461 -11.266 1 94.5 539 ILE A CA 1
ATOM 4331 C C . ILE A 1 539 ? -4.609 -12.531 -11.234 1 94.5 539 ILE A C 1
ATOM 4333 O O . ILE A 1 539 ? -5.152 -12.906 -12.273 1 94.5 539 ILE A O 1
ATOM 4337 N N . LEU A 1 540 ? -4.918 -12.953 -10.047 1 96.12 540 LEU A N 1
ATOM 4338 C CA . LEU A 1 540 ? -5.961 -13.961 -9.898 1 96.12 540 LEU A CA 1
ATOM 4339 C C . LEU A 1 540 ? -7.289 -13.453 -10.453 1 96.12 540 LEU A C 1
ATOM 4341 O O . LEU A 1 540 ? -7.941 -14.141 -11.242 1 96.12 540 LEU A O 1
ATOM 4345 N N . LYS A 1 541 ? -7.68 -12.258 -10.055 1 95.75 541 LYS A N 1
ATOM 4346 C CA . LYS A 1 541 ? -8.914 -11.664 -10.547 1 95.75 541 LYS A CA 1
ATOM 4347 C C . LYS A 1 541 ? -8.906 -11.539 -12.07 1 95.75 541 LYS A C 1
ATOM 4349 O O . LYS A 1 541 ? -9.906 -11.805 -12.727 1 95.75 541 LYS A O 1
ATOM 4354 N N . SER A 1 542 ? -7.82 -11.102 -12.555 1 95 542 SER A N 1
ATOM 4355 C CA . SER A 1 542 ? -7.688 -10.922 -13.992 1 95 542 SER A CA 1
ATOM 4356 C C . SER A 1 542 ? -7.875 -12.25 -14.734 1 95 542 SER A C 1
ATOM 4358 O O . SER A 1 542 ? -8.508 -12.289 -15.789 1 95 542 SER A O 1
ATOM 4360 N N . GLN A 1 543 ? -7.289 -13.281 -14.188 1 94.5 543 GLN A N 1
ATOM 4361 C CA . GLN A 1 543 ? -7.426 -14.602 -14.789 1 94.5 543 GLN A CA 1
ATOM 4362 C C . GLN A 1 543 ? -8.875 -15.078 -14.758 1 94.5 543 GLN A C 1
ATOM 4364 O O . GLN A 1 543 ? -9.375 -15.625 -15.742 1 94.5 543 GLN A O 1
ATOM 4369 N N . ILE A 1 544 ? -9.523 -14.875 -13.68 1 95.62 544 ILE A N 1
ATOM 4370 C CA . ILE A 1 544 ? -10.93 -15.258 -13.539 1 95.62 544 ILE A CA 1
ATOM 4371 C C . ILE A 1 544 ? -11.789 -14.43 -14.5 1 95.62 544 ILE A C 1
ATOM 4373 O O . ILE A 1 544 ? -12.656 -14.969 -15.18 1 95.62 544 ILE A O 1
ATOM 4377 N N . ASP A 1 545 ? -11.5 -13.156 -14.562 1 94.69 545 ASP A N 1
ATOM 4378 C CA . ASP A 1 545 ? -12.227 -12.273 -15.469 1 94.69 545 ASP A CA 1
ATOM 4379 C C . ASP A 1 545 ? -12.055 -12.719 -16.922 1 94.69 545 ASP A C 1
ATOM 4381 O O . ASP A 1 545 ? -13 -12.664 -17.719 1 94.69 545 ASP A O 1
ATOM 4385 N N . LYS A 1 546 ? -10.859 -13.102 -17.25 1 93.5 546 LYS A N 1
ATOM 4386 C CA . LYS A 1 546 ? -10.602 -13.594 -18.594 1 93.5 546 LYS A CA 1
ATOM 4387 C C . LYS A 1 546 ? -11.445 -14.82 -18.906 1 93.5 546 LYS A C 1
ATOM 4389 O O . LYS A 1 546 ? -12.016 -14.93 -19.984 1 93.5 546 LYS A O 1
ATOM 4394 N N . PHE A 1 547 ? -11.508 -15.711 -18.016 1 95.44 547 PHE A N 1
ATOM 4395 C CA . PHE A 1 547 ? -12.328 -16.906 -18.188 1 95.44 547 PHE A CA 1
ATOM 4396 C C . PHE A 1 547 ? -13.797 -16.531 -18.344 1 95.44 547 PHE A C 1
ATOM 4398 O O . PHE A 1 547 ? -14.492 -17.062 -19.219 1 95.44 547 PHE A O 1
ATOM 4405 N N . LEU A 1 548 ? -14.258 -15.641 -17.469 1 95.62 548 LEU A N 1
ATOM 4406 C CA . LEU A 1 548 ? -15.656 -15.219 -17.516 1 95.62 548 LEU A CA 1
ATOM 4407 C C . LEU A 1 548 ? -15.984 -14.555 -18.844 1 95.62 548 LEU A C 1
ATOM 4409 O O . LEU A 1 548 ? -17.078 -14.742 -19.391 1 95.62 548 LEU A O 1
ATOM 4413 N N . ASP A 1 549 ? -15.055 -13.812 -19.312 1 93.5 549 ASP A N 1
ATOM 4414 C CA . ASP A 1 549 ? -15.234 -13.172 -20.609 1 93.5 549 ASP A CA 1
ATOM 4415 C C . ASP A 1 549 ? -15.359 -14.211 -21.719 1 93.5 549 ASP A C 1
ATOM 4417 O O . ASP A 1 549 ? -16.25 -14.117 -22.562 1 93.5 549 ASP A O 1
ATOM 4421 N N . ILE A 1 550 ? -14.469 -15.203 -21.703 1 93.5 550 ILE A N 1
ATOM 4422 C CA . ILE A 1 550 ? -14.5 -16.281 -22.703 1 93.5 550 ILE A CA 1
ATOM 4423 C C . ILE A 1 550 ? -15.812 -17.047 -22.594 1 93.5 550 ILE A C 1
ATOM 4425 O O . ILE A 1 550 ? -16.469 -17.312 -23.594 1 93.5 550 ILE A O 1
ATOM 4429 N N . TYR A 1 551 ? -16.219 -17.375 -21.375 1 94.56 551 TYR A N 1
ATOM 4430 C CA . TYR A 1 551 ? -17.453 -18.109 -21.109 1 94.56 551 TYR A CA 1
ATOM 4431 C C . TYR A 1 551 ? -18.656 -17.344 -21.656 1 94.56 551 TYR A C 1
ATOM 4433 O O . TYR A 1 551 ? -19.547 -17.938 -22.281 1 94.56 551 TYR A O 1
ATOM 4441 N N . SER A 1 552 ? -18.641 -16.062 -21.469 1 93.5 552 SER A N 1
ATOM 4442 C CA . SER A 1 552 ? -19.766 -15.211 -21.859 1 93.5 552 SER A CA 1
ATOM 4443 C C . SER A 1 552 ? -19.859 -15.125 -23.391 1 93.5 552 SER A C 1
ATOM 4445 O O . SER A 1 552 ? -20.953 -14.953 -23.922 1 93.5 552 SER A O 1
ATOM 4447 N N . GLN A 1 553 ? -18.766 -15.273 -24.094 1 89.19 553 GLN A N 1
ATOM 4448 C CA . GLN A 1 553 ? -18.719 -15.102 -25.531 1 89.19 553 GLN A CA 1
ATOM 4449 C C . GLN A 1 553 ? -18.969 -16.422 -26.25 1 89.19 553 GLN A C 1
ATOM 4451 O O . GLN A 1 553 ? -19.312 -16.438 -27.438 1 89.19 553 GLN A O 1
ATOM 4456 N N . LYS A 1 554 ? -18.688 -17.438 -25.516 1 87.31 554 LYS A N 1
ATOM 4457 C CA . LYS A 1 554 ? -18.812 -18.734 -26.156 1 87.31 554 LYS A CA 1
ATOM 4458 C C . LYS A 1 554 ? -20.266 -19.062 -26.438 1 87.31 554 LYS A C 1
ATOM 4460 O O . LYS A 1 554 ? -21.141 -18.844 -25.609 1 87.31 554 LYS A O 1
ATOM 4465 N N . GLY A 1 555 ? -20.656 -19.125 -27.812 1 73.44 555 GLY A N 1
ATOM 4466 C CA . GLY A 1 555 ? -21.984 -19.562 -28.219 1 73.44 555 GLY A CA 1
ATOM 4467 C C . GLY A 1 555 ? -22.234 -21.031 -27.969 1 73.44 555 GLY A C 1
ATOM 4468 O O . GLY A 1 555 ? -21.359 -21.734 -27.469 1 73.44 555 GLY A O 1
ATOM 4469 N N . LYS A 1 556 ? -23.547 -21.547 -28.016 1 61.69 556 LYS A N 1
ATOM 4470 C CA . LYS A 1 556 ? -23.938 -22.938 -27.75 1 61.69 556 LYS A CA 1
ATOM 4471 C C . LYS A 1 556 ? -23.219 -23.891 -28.703 1 61.69 556 LYS A C 1
ATOM 4473 O O . LYS A 1 556 ? -22.812 -24.984 -28.297 1 61.69 556 LYS A O 1
ATOM 4478 N N . SER A 1 557 ? -23.359 -23.859 -30 1 54.81 557 SER A N 1
ATOM 4479 C CA . SER A 1 557 ? -23.234 -25.031 -30.859 1 54.81 557 SER A CA 1
ATOM 4480 C C . SER A 1 557 ? -21.812 -25.188 -31.375 1 54.81 557 SER A C 1
ATOM 4482 O O . SER A 1 557 ? -21.281 -24.297 -32.031 1 54.81 557 SER A O 1
ATOM 4484 N N . ASN A 1 558 ? -20.828 -25.328 -30.812 1 53 558 ASN A N 1
ATOM 4485 C CA . ASN A 1 558 ? -19.672 -25.531 -31.672 1 53 558 ASN A CA 1
ATOM 4486 C C . ASN A 1 558 ? -19.688 -26.906 -32.344 1 53 558 ASN A C 1
ATOM 4488 O O . ASN A 1 558 ? -19.672 -27.922 -31.641 1 53 558 ASN A O 1
ATOM 4492 N N . ASN A 1 559 ? -20.266 -27.062 -33.5 1 53.69 559 ASN A N 1
ATOM 4493 C CA . ASN A 1 559 ? -20.203 -28.266 -34.344 1 53.69 559 ASN A CA 1
ATOM 4494 C C . ASN A 1 559 ? -18.75 -28.703 -34.531 1 53.69 559 ASN A C 1
ATOM 4496 O O . ASN A 1 559 ? -18.172 -28.469 -35.594 1 53.69 559 ASN A O 1
ATOM 4500 N N . ASN A 1 560 ? -18.031 -28.875 -33.531 1 55.69 560 ASN A N 1
ATOM 4501 C CA . ASN A 1 560 ? -16.625 -29.109 -33.781 1 55.69 560 ASN A CA 1
ATOM 4502 C C . ASN A 1 560 ? -16.359 -30.547 -34.188 1 55.69 560 ASN A C 1
ATOM 4504 O O . ASN A 1 560 ? -15.867 -31.359 -33.406 1 55.69 560 ASN A O 1
ATOM 4508 N N . ASP A 1 561 ? -17.016 -31.047 -35.188 1 66.62 561 ASP A N 1
ATOM 4509 C CA . ASP A 1 561 ? -16.469 -32.281 -35.719 1 66.62 561 ASP A CA 1
ATOM 4510 C C . ASP A 1 561 ? -15.031 -32.094 -36.219 1 66.62 561 ASP A C 1
ATOM 4512 O O . ASP A 1 561 ? -14.695 -31.047 -36.781 1 66.62 561 ASP A O 1
ATOM 4516 N N . TYR A 1 562 ? -14.039 -32.906 -35.594 1 79.62 562 TYR A N 1
ATOM 4517 C CA . TYR A 1 562 ? -12.648 -32.812 -36.031 1 79.62 562 TYR A CA 1
ATOM 4518 C C . TYR A 1 562 ? -12.445 -33.531 -37.344 1 79.62 562 TYR A C 1
ATOM 4520 O O . TYR A 1 562 ? -12.641 -34.75 -37.438 1 79.62 562 TYR A O 1
ATOM 4528 N N . PRO A 1 563 ? -12.062 -32.688 -38.344 1 86.31 563 PRO A N 1
ATOM 4529 C CA . PRO A 1 563 ? -11.953 -33.219 -39.719 1 86.31 563 PRO A CA 1
ATOM 4530 C C . PRO A 1 563 ? -10.961 -34.375 -39.844 1 86.31 563 PRO A C 1
ATOM 4532 O O . PRO A 1 563 ? -9.969 -34.406 -39.094 1 86.31 563 PRO A O 1
ATOM 4535 N N . GLU A 1 564 ? -11.234 -35.188 -40.75 1 90.94 564 GLU A N 1
ATOM 4536 C CA . GLU A 1 564 ? -10.438 -36.406 -41 1 90.94 564 GLU A CA 1
ATOM 4537 C C . GLU A 1 564 ? -9 -36.031 -41.375 1 90.94 564 GLU A C 1
ATOM 4539 O O . GLU A 1 564 ? -8.062 -36.75 -41 1 90.94 564 GLU A O 1
ATOM 4544 N N . GLU A 1 565 ? -8.852 -34.969 -42.062 1 93.06 565 GLU A N 1
ATOM 4545 C CA . GLU A 1 565 ? -7.523 -34.562 -42.5 1 93.06 565 GLU A CA 1
ATOM 4546 C C . GLU A 1 565 ? -6.633 -34.219 -41.281 1 93.06 565 GLU A C 1
ATOM 4548 O O . GLU A 1 565 ? -5.449 -34.562 -41.281 1 93.06 565 GLU A O 1
ATOM 4553 N N . LEU A 1 566 ? -7.266 -33.625 -40.344 1 94.81 566 LEU A N 1
ATOM 4554 C CA . LEU A 1 566 ? -6.512 -33.281 -39.156 1 94.81 566 LEU A CA 1
ATOM 4555 C C . LEU A 1 566 ? -6.199 -34.531 -38.344 1 94.81 566 LEU A C 1
ATOM 4557 O O . LEU A 1 566 ? -5.102 -34.688 -37.781 1 94.81 566 LEU A O 1
ATOM 4561 N N . SER A 1 567 ? -7.129 -35.406 -38.281 1 94.44 567 SER A N 1
ATOM 4562 C CA . SER A 1 567 ? -6.938 -36.656 -37.562 1 94.44 567 SER A CA 1
ATOM 4563 C C . SER A 1 567 ? -5.816 -37.5 -38.219 1 94.44 567 SER A C 1
ATOM 4565 O O . SER A 1 567 ? -4.988 -38.062 -37.5 1 94.44 567 SER A O 1
ATOM 4567 N N . LEU A 1 568 ? -5.793 -37.531 -39.5 1 95.44 568 LEU A N 1
ATOM 4568 C CA . LEU A 1 568 ? -4.766 -38.281 -40.188 1 95.44 568 LEU A CA 1
ATOM 4569 C C . LEU A 1 568 ? -3.393 -37.656 -40 1 95.44 568 LEU A C 1
ATOM 4571 O O . LEU A 1 568 ? -2.4 -38.344 -39.812 1 95.44 568 LEU A O 1
ATOM 4575 N N . PHE A 1 569 ? -3.387 -36.375 -40.188 1 96.94 569 PHE A N 1
ATOM 4576 C CA . PHE A 1 569 ? -2.146 -35.656 -39.938 1 96.94 569 PHE A CA 1
ATOM 4577 C C . PHE A 1 569 ? -1.621 -35.938 -38.531 1 96.94 569 PHE A C 1
ATOM 4579 O O . PHE A 1 569 ? -0.448 -36.281 -38.344 1 96.94 569 PHE A O 1
ATOM 4586 N N . SER A 1 570 ? -2.492 -35.875 -37.531 1 96.25 570 SER A N 1
ATOM 4587 C CA . SER A 1 570 ? -2.148 -36.125 -36.156 1 96.25 570 SER A CA 1
ATOM 4588 C C . SER A 1 570 ? -1.648 -37.562 -35.938 1 96.25 570 SER A C 1
ATOM 4590 O O . SER A 1 570 ? -0.688 -37.781 -35.188 1 96.25 570 SER A O 1
ATOM 4592 N N . THR A 1 571 ? -2.248 -38.469 -36.531 1 96 571 THR A N 1
ATOM 4593 C CA . THR A 1 571 ? -1.864 -39.875 -36.406 1 96 571 THR A CA 1
ATOM 4594 C C . THR A 1 571 ? -0.455 -40.094 -36.938 1 96 571 THR A C 1
ATOM 4596 O O . THR A 1 571 ? 0.346 -40.781 -36.312 1 96 571 THR A O 1
ATOM 4599 N N . ARG A 1 572 ? -0.15 -39.5 -38.062 1 97.56 572 ARG A N 1
ATOM 4600 C CA . ARG A 1 572 ? 1.177 -39.625 -38.656 1 97.56 572 ARG A CA 1
ATOM 4601 C C . ARG A 1 572 ? 2.234 -38.969 -37.75 1 97.56 572 ARG A C 1
ATOM 4603 O O . ARG A 1 572 ? 3.336 -39.5 -37.594 1 97.56 572 ARG A O 1
ATOM 4610 N N . VAL A 1 573 ? 1.892 -37.844 -37.281 1 97.75 573 VAL A N 1
ATOM 4611 C CA . VAL A 1 573 ? 2.797 -37.125 -36.375 1 97.75 573 VAL A CA 1
ATOM 4612 C C . VAL A 1 573 ? 3.094 -38.031 -35.188 1 97.75 573 VAL A C 1
ATOM 4614 O O . VAL A 1 573 ? 4.25 -38.156 -34.781 1 97.75 573 VAL A O 1
ATOM 4617 N N . SER A 1 574 ? 2.068 -38.625 -34.562 1 96.94 574 SER A N 1
ATOM 4618 C CA . SER A 1 574 ? 2.227 -39.5 -33.406 1 96.94 574 SER A CA 1
ATOM 4619 C C . SER A 1 574 ? 3.123 -40.688 -33.719 1 96.94 574 SER A C 1
ATOM 4621 O O . SER A 1 574 ? 3.949 -41.094 -32.906 1 96.94 574 SER A O 1
ATOM 4623 N N . GLN A 1 575 ? 2.967 -41.188 -34.844 1 96.88 575 GLN A N 1
ATOM 4624 C CA . GLN A 1 575 ? 3.773 -42.344 -35.25 1 96.88 575 GLN A CA 1
ATOM 4625 C C . GLN A 1 575 ? 5.254 -42 -35.344 1 96.88 575 GLN A C 1
ATOM 4627 O O . GLN A 1 575 ? 6.109 -42.75 -34.906 1 96.88 575 GLN A O 1
ATOM 4632 N N . LYS A 1 576 ? 5.504 -40.906 -35.906 1 96.94 576 LYS A N 1
ATOM 4633 C CA . LYS A 1 576 ? 6.887 -40.438 -35.969 1 96.94 576 LYS A CA 1
ATOM 4634 C C . LYS A 1 576 ? 7.453 -40.188 -34.594 1 96.94 576 LYS A C 1
ATOM 4636 O O . LYS A 1 576 ? 8.617 -40.5 -34.312 1 96.94 576 LYS A O 1
ATOM 4641 N N . TYR A 1 577 ? 6.66 -39.594 -33.812 1 96.06 577 TYR A N 1
ATOM 4642 C CA . TYR A 1 577 ? 7.051 -39.344 -32.406 1 96.06 577 TYR A CA 1
ATOM 4643 C C . TYR A 1 577 ? 7.371 -40.656 -31.703 1 96.06 577 TYR A C 1
ATOM 4645 O O . TYR A 1 577 ? 8.422 -40.781 -31.062 1 96.06 577 TYR A O 1
ATOM 4653 N N . LYS A 1 578 ? 6.508 -41.625 -31.797 1 94.94 578 LYS A N 1
ATOM 4654 C CA . LYS A 1 578 ? 6.691 -42.938 -31.141 1 94.94 578 LYS A CA 1
ATOM 4655 C C . LYS A 1 578 ? 7.926 -43.625 -31.688 1 94.94 578 LYS A C 1
ATOM 4657 O O . LYS A 1 578 ? 8.648 -44.312 -30.938 1 94.94 578 LYS A O 1
ATOM 4662 N N . THR A 1 579 ? 8.156 -43.469 -32.938 1 95.06 579 THR A N 1
ATOM 4663 C CA . THR A 1 579 ? 9.336 -44.062 -33.562 1 95.06 579 THR A CA 1
ATOM 4664 C C . THR A 1 579 ? 10.609 -43.531 -32.938 1 95.06 579 THR A C 1
ATOM 4666 O O . THR A 1 579 ? 11.562 -44.281 -32.688 1 95.06 579 THR A O 1
ATOM 4669 N N . LEU A 1 580 ? 10.617 -42.281 -32.719 1 93.69 580 LEU A N 1
ATOM 4670 C CA . LEU A 1 580 ? 11.781 -41.688 -32.094 1 93.69 580 LEU A CA 1
ATOM 4671 C C . LEU A 1 580 ? 11.984 -42.219 -30.672 1 93.69 580 LEU A C 1
ATOM 4673 O O . LEU A 1 580 ? 13.086 -42.656 -30.328 1 93.69 580 LEU A O 1
ATOM 4677 N N . ILE A 1 581 ? 10.969 -42.219 -29.859 1 90.38 581 ILE A N 1
ATOM 4678 C CA . ILE A 1 581 ? 11.047 -42.562 -28.453 1 90.38 581 ILE A CA 1
ATOM 4679 C C . ILE A 1 581 ? 11.43 -44.031 -28.312 1 90.38 581 ILE A C 1
ATOM 4681 O O . ILE A 1 581 ? 12.094 -44.438 -27.344 1 90.38 581 ILE A O 1
ATOM 4685 N N . GLN A 1 582 ? 11.094 -44.812 -29.328 1 90.06 582 GLN A N 1
ATOM 4686 C CA . GLN A 1 582 ? 11.352 -46.25 -29.281 1 90.06 582 GLN A CA 1
ATOM 4687 C C . GLN A 1 582 ? 12.688 -46.594 -29.922 1 90.06 582 GLN A C 1
ATOM 4689 O O . GLN A 1 582 ? 13.133 -47.75 -29.875 1 90.06 582 GLN A O 1
ATOM 4694 N N . SER A 1 583 ? 13.258 -45.594 -30.438 1 90.44 583 SER A N 1
ATOM 4695 C CA . SER A 1 583 ? 14.539 -45.844 -31.078 1 90.44 583 SER A CA 1
ATOM 4696 C C . SER A 1 583 ? 15.602 -46.25 -30.062 1 90.44 583 SER A C 1
ATOM 4698 O O . SER A 1 583 ? 15.555 -45.812 -28.906 1 90.44 583 SER A O 1
ATOM 4700 N N . ASP A 1 584 ? 16.625 -47.031 -30.438 1 87.25 584 ASP A N 1
ATOM 4701 C CA . ASP A 1 584 ? 17.656 -47.594 -29.562 1 87.25 584 ASP A CA 1
ATOM 4702 C C . ASP A 1 584 ? 18.594 -46.5 -29.047 1 87.25 584 ASP A C 1
ATOM 4704 O O . ASP A 1 584 ? 19.062 -46.594 -27.922 1 87.25 584 ASP A O 1
ATOM 4708 N N . TRP A 1 585 ? 18.734 -45.5 -29.844 1 88.81 585 TRP A N 1
ATOM 4709 C CA . TRP A 1 585 ? 19.734 -44.5 -29.5 1 88.81 585 TRP A CA 1
ATOM 4710 C C . TRP A 1 585 ? 19.125 -43.406 -28.625 1 88.81 585 TRP A C 1
ATOM 4712 O O . TRP A 1 585 ? 19.844 -42.719 -27.906 1 88.81 585 TRP A O 1
ATOM 4722 N N . PHE A 1 586 ? 17.891 -43.312 -28.703 1 90.12 586 PHE A N 1
ATOM 4723 C CA . PHE A 1 586 ? 17.234 -42.125 -28.109 1 90.12 586 PHE A CA 1
ATOM 4724 C C . PHE A 1 586 ? 17.438 -42.125 -26.594 1 90.12 586 PHE A C 1
ATOM 4726 O O . PHE A 1 586 ? 17.891 -41.125 -26.047 1 90.12 586 PHE A O 1
ATOM 4733 N N . TRP A 1 587 ? 17.156 -43.125 -25.875 1 86.5 587 TRP A N 1
ATOM 4734 C CA . TRP A 1 587 ? 17.219 -43.156 -24.422 1 86.5 587 TRP A CA 1
ATOM 4735 C C . TRP A 1 587 ? 18.672 -43.062 -23.938 1 86.5 587 TRP A C 1
ATOM 4737 O O . TRP A 1 587 ? 18.953 -42.469 -22.891 1 86.5 587 TRP A O 1
ATOM 4747 N N . GLN A 1 588 ? 19.531 -43.656 -24.656 1 86.44 588 GLN A N 1
ATOM 4748 C CA . GLN A 1 588 ? 20.938 -43.594 -24.297 1 86.44 588 GLN A CA 1
ATOM 4749 C C . GLN A 1 588 ? 21.453 -42.125 -24.328 1 86.44 588 GLN A C 1
ATOM 4751 O O . GLN A 1 588 ? 22.156 -41.719 -23.406 1 86.44 588 GLN A O 1
ATOM 4756 N N . ILE A 1 589 ? 21.047 -41.469 -25.297 1 87.75 589 ILE A N 1
ATOM 4757 C CA . ILE A 1 589 ? 21.469 -40.094 -25.453 1 87.75 589 ILE A CA 1
ATOM 4758 C C . ILE A 1 589 ? 20.828 -39.219 -24.375 1 87.75 589 ILE A C 1
ATOM 4760 O O . ILE A 1 589 ? 21.484 -38.344 -23.797 1 87.75 589 ILE A O 1
ATOM 4764 N N . VAL A 1 590 ? 19.562 -39.438 -24.125 1 83.56 590 VAL A N 1
ATOM 4765 C CA . VAL A 1 590 ? 18.844 -38.688 -23.109 1 83.56 590 VAL A CA 1
ATOM 4766 C C . VAL A 1 590 ? 19.5 -38.875 -21.75 1 83.56 590 VAL A C 1
ATOM 4768 O O . VAL A 1 590 ? 19.719 -37.906 -21.016 1 83.56 590 VAL A O 1
ATOM 4771 N N . GLU A 1 591 ? 19.781 -40.031 -21.422 1 85.44 591 GLU A N 1
ATOM 4772 C CA . GLU A 1 591 ? 20.344 -40.375 -20.109 1 85.44 591 GLU A CA 1
ATOM 4773 C C . GLU A 1 591 ? 21.75 -39.781 -19.953 1 85.44 591 GLU A C 1
ATOM 4775 O O . GLU A 1 591 ? 22.125 -39.375 -18.859 1 85.44 591 GLU A O 1
ATOM 4780 N N . GLN A 1 592 ? 22.406 -39.719 -21.031 1 88.38 592 GLN A N 1
ATOM 4781 C CA . GLN A 1 592 ? 23.781 -39.281 -20.953 1 88.38 592 GLN A CA 1
ATOM 4782 C C . GLN A 1 592 ? 23.891 -37.75 -21.078 1 88.38 592 GLN A C 1
ATOM 4784 O O . GLN A 1 592 ? 24.734 -37.125 -20.438 1 88.38 592 GLN A O 1
ATOM 4789 N N . ALA A 1 593 ? 23.062 -37.219 -21.875 1 92.12 593 ALA A N 1
ATOM 4790 C CA . ALA A 1 593 ? 23.297 -35.844 -22.281 1 92.12 593 ALA A CA 1
ATOM 4791 C C . ALA A 1 593 ? 22.312 -34.906 -21.594 1 92.12 593 ALA A C 1
ATOM 4793 O O . ALA A 1 593 ? 22.25 -33.719 -21.922 1 92.12 593 ALA A O 1
ATOM 4794 N N . SER A 1 594 ? 21.469 -35.312 -20.75 1 89.94 594 SER A N 1
ATOM 4795 C CA . SER A 1 594 ? 20.531 -34.469 -20 1 89.94 594 SER A CA 1
ATOM 4796 C C . SER A 1 594 ? 20.641 -34.75 -18.5 1 89.94 594 SER A C 1
ATOM 4798 O O . SER A 1 594 ? 21.344 -35.656 -18.078 1 89.94 594 SER A O 1
ATOM 4800 N N . PRO A 1 595 ? 20.047 -33.875 -17.641 1 86.69 595 PRO A N 1
ATOM 4801 C CA . PRO A 1 595 ? 20.141 -34.062 -16.188 1 86.69 595 PRO A CA 1
ATOM 4802 C C . PRO A 1 595 ? 19.297 -35.25 -15.711 1 86.69 595 PRO A C 1
ATOM 4804 O O . PRO A 1 595 ? 19.016 -35.344 -14.516 1 86.69 595 PRO A O 1
ATOM 4807 N N . TYR A 1 596 ? 18.969 -36.156 -16.562 1 81.38 596 TYR A N 1
ATOM 4808 C CA . TYR A 1 596 ? 18.062 -37.281 -16.297 1 81.38 596 TYR A CA 1
ATOM 4809 C C . TYR A 1 596 ? 18.531 -38.062 -15.086 1 81.38 596 TYR A C 1
ATOM 4811 O O . TYR A 1 596 ? 17.75 -38.344 -14.164 1 81.38 596 TYR A O 1
ATOM 4819 N N . HIS A 1 597 ? 19.781 -38.344 -14.992 1 76.5 597 HIS A N 1
ATOM 4820 C CA . HIS A 1 597 ? 20.312 -39.219 -13.953 1 76.5 597 HIS A CA 1
ATOM 4821 C C . HIS A 1 597 ? 20.391 -38.469 -12.609 1 76.5 597 HIS A C 1
ATOM 4823 O O . HIS A 1 597 ? 20.484 -39.125 -11.562 1 76.5 597 HIS A O 1
ATOM 4829 N N . PHE A 1 598 ? 20.234 -37.219 -12.742 1 76.19 598 PHE A N 1
ATOM 4830 C CA . PHE A 1 598 ? 20.422 -36.438 -11.523 1 76.19 598 PHE A CA 1
ATOM 4831 C C . PHE A 1 598 ? 19.078 -36.031 -10.93 1 76.19 598 PHE A C 1
ATOM 4833 O O . PHE A 1 598 ? 19.016 -35.438 -9.844 1 76.19 598 PHE A O 1
ATOM 4840 N N . LEU A 1 599 ? 18.016 -36.438 -11.602 1 75.69 599 LEU A N 1
ATOM 4841 C CA . LEU A 1 599 ? 16.688 -36 -11.195 1 75.69 599 LEU A CA 1
ATOM 4842 C C . LEU A 1 599 ? 16.359 -36.469 -9.789 1 75.69 599 LEU A C 1
ATOM 4844 O O . LEU A 1 599 ? 15.742 -35.75 -9.008 1 75.69 599 LEU A O 1
ATOM 4848 N N . LYS A 1 600 ? 16.859 -37.625 -9.492 1 70.06 600 LYS A N 1
ATOM 4849 C CA . LYS A 1 600 ? 16.625 -38.188 -8.164 1 70.06 600 LYS A CA 1
ATOM 4850 C C . LYS A 1 600 ? 17.359 -37.406 -7.09 1 70.06 600 LYS A C 1
ATOM 4852 O O . LYS A 1 600 ? 16.844 -37.188 -5.988 1 70.06 600 LYS A O 1
ATOM 4857 N N . GLU A 1 601 ? 18.484 -36.938 -7.562 1 72.56 601 GLU A N 1
ATOM 4858 C CA . GLU A 1 601 ? 19.344 -36.25 -6.602 1 72.56 601 GLU A CA 1
ATOM 4859 C C . GLU A 1 601 ? 19 -34.781 -6.496 1 72.56 601 GLU A C 1
ATOM 4861 O O . GLU A 1 601 ? 19.391 -34.125 -5.523 1 72.56 601 GLU A O 1
ATOM 4866 N N . LEU A 1 602 ? 18.359 -34.312 -7.453 1 70.25 602 LEU A N 1
ATOM 4867 C CA . LEU A 1 602 ? 18.078 -32.875 -7.5 1 70.25 602 LEU A CA 1
ATOM 4868 C C . LEU A 1 602 ? 16.984 -32.5 -6.504 1 70.25 602 LEU A C 1
ATOM 4870 O O . LEU A 1 602 ? 16.875 -31.344 -6.102 1 70.25 602 LEU A O 1
ATOM 4874 N N . LYS A 1 603 ? 16.578 -33.312 -5.652 1 61.19 603 LYS A N 1
ATOM 4875 C CA . LYS A 1 603 ? 15.625 -33.094 -4.57 1 61.19 603 LYS A CA 1
ATOM 4876 C C . LYS A 1 603 ? 14.688 -31.938 -4.895 1 61.19 603 LYS A C 1
ATOM 4878 O O . LYS A 1 603 ? 14.406 -31.094 -4.035 1 61.19 603 LYS A O 1
ATOM 4883 N N . ILE A 1 604 ? 14.312 -31.594 -6.191 1 61.38 604 ILE A N 1
ATOM 4884 C CA . ILE A 1 604 ? 13.555 -30.438 -6.648 1 61.38 604 ILE A CA 1
ATOM 4885 C C . ILE A 1 604 ? 12.117 -30.516 -6.152 1 61.38 604 ILE A C 1
ATOM 4887 O O . ILE A 1 604 ? 11.453 -29.5 -5.953 1 61.38 604 ILE A O 1
ATOM 4891 N N . GLY A 1 605 ? 11.617 -31.75 -5.812 1 58 605 GLY A N 1
ATOM 4892 C CA . GLY A 1 605 ? 10.25 -31.891 -5.332 1 58 605 GLY A CA 1
ATOM 4893 C C . GLY A 1 605 ? 10.086 -33.031 -4.324 1 58 605 GLY A C 1
ATOM 4894 O O . GLY A 1 605 ? 11.031 -33.781 -4.07 1 58 605 GLY A O 1
ATOM 4895 N N . SER A 1 606 ? 9 -32.875 -3.725 1 56.91 606 SER A N 1
ATOM 4896 C CA . SER A 1 606 ? 8.703 -33.875 -2.719 1 56.91 606 SER A CA 1
ATOM 4897 C C . SER A 1 606 ? 8.422 -35.219 -3.363 1 56.91 606 SER A C 1
ATOM 4899 O O . SER A 1 606 ? 8.508 -36.281 -2.703 1 56.91 606 SER A O 1
ATOM 4901 N N . ARG A 1 607 ? 8.18 -35.094 -4.68 1 60.03 607 ARG A N 1
ATOM 4902 C CA . ARG A 1 607 ? 7.695 -36.312 -5.309 1 60.03 607 ARG A CA 1
ATOM 4903 C C . ARG A 1 607 ? 8.852 -37.125 -5.879 1 60.03 607 ARG A C 1
ATOM 4905 O O . ARG A 1 607 ? 9.859 -36.562 -6.305 1 60.03 607 ARG A O 1
ATOM 4912 N N . PRO A 1 608 ? 8.68 -38.469 -5.785 1 60.28 608 PRO A N 1
ATOM 4913 C CA . PRO A 1 608 ? 9.656 -39.344 -6.465 1 60.28 608 PRO A CA 1
ATOM 4914 C C . PRO A 1 608 ? 9.664 -39.125 -7.98 1 60.28 608 PRO A C 1
ATOM 4916 O O . PRO A 1 608 ? 8.625 -38.812 -8.562 1 60.28 608 PRO A O 1
ATOM 4919 N N . THR A 1 609 ? 10.789 -39.25 -8.609 1 61.25 609 THR A N 1
ATOM 4920 C CA . THR A 1 609 ? 10.969 -39.031 -10.039 1 61.25 609 THR A CA 1
ATOM 4921 C C . THR A 1 609 ? 10.461 -40.219 -10.852 1 61.25 609 THR A C 1
ATOM 4923 O O . THR A 1 609 ? 10.125 -40.062 -12.031 1 61.25 609 THR A O 1
ATOM 4926 N N . LYS A 1 610 ? 10.359 -41.438 -10.227 1 62.97 610 LYS A N 1
ATOM 4927 C CA . LYS A 1 610 ? 9.953 -42.625 -10.953 1 62.97 610 LYS A CA 1
ATOM 4928 C C . LYS A 1 610 ? 8.773 -43.312 -10.266 1 62.97 610 LYS A C 1
ATOM 4930 O O . LYS A 1 610 ? 8.68 -43.312 -9.039 1 62.97 610 LYS A O 1
ATOM 4935 N N . ARG A 1 611 ? 7.805 -43.875 -11.148 1 58.47 611 ARG A N 1
ATOM 4936 C CA . ARG A 1 611 ? 6.711 -44.688 -10.625 1 58.47 611 ARG A CA 1
ATOM 4937 C C . ARG A 1 611 ? 7.184 -46.094 -10.281 1 58.47 611 ARG A C 1
ATOM 4939 O O . ARG A 1 611 ? 8.164 -46.562 -10.859 1 58.47 611 ARG A O 1
ATOM 4946 N N . LYS A 1 612 ? 6.707 -46.844 -9.203 1 54.16 612 LYS A N 1
ATOM 4947 C CA . LYS A 1 612 ? 7.07 -48.188 -8.789 1 54.16 612 LYS A CA 1
ATOM 4948 C C . LYS A 1 612 ? 6.734 -49.219 -9.875 1 54.16 612 LYS A C 1
ATOM 4950 O O . LYS A 1 612 ? 7.48 -50.156 -10.094 1 54.16 612 LYS A O 1
ATOM 4955 N N . SER A 1 613 ? 5.457 -49.062 -10.609 1 50.03 613 SER A N 1
ATOM 4956 C CA . SER A 1 613 ? 4.992 -50.062 -11.578 1 50.03 613 SER A CA 1
ATOM 4957 C C . SER A 1 613 ? 5.121 -49.531 -13.008 1 50.03 613 SER A C 1
ATOM 4959 O O . SER A 1 613 ? 5.133 -48.344 -13.234 1 50.03 613 SER A O 1
ATOM 4961 N N . GLY A 1 614 ? 5.543 -50.312 -14.102 1 50.06 614 GLY A N 1
ATOM 4962 C CA . GLY A 1 614 ? 5.434 -50.031 -15.531 1 50.06 614 GLY A CA 1
ATOM 4963 C C . GLY A 1 614 ? 6.73 -50.25 -16.281 1 50.06 614 GLY A C 1
ATOM 4964 O O . GLY A 1 614 ? 7.789 -50.406 -15.664 1 50.06 614 GLY A O 1
ATOM 4965 N N . PRO A 1 615 ? 6.715 -50.375 -17.5 1 47.25 615 PRO A N 1
ATOM 4966 C CA . PRO A 1 615 ? 7.914 -50.531 -18.328 1 47.25 615 PRO A CA 1
ATOM 4967 C C . PRO A 1 615 ? 8.867 -49.344 -18.234 1 47.25 615 PRO A C 1
ATOM 4969 O O . PRO A 1 615 ? 8.453 -48.25 -17.875 1 47.25 615 PRO A O 1
ATOM 4972 N N . ASP A 1 616 ? 10.211 -49.531 -18.531 1 50.34 616 ASP A N 1
ATOM 4973 C CA . ASP A 1 616 ? 11.375 -48.688 -18.266 1 50.34 616 ASP A CA 1
ATOM 4974 C C . ASP A 1 616 ? 11.102 -47.219 -18.625 1 50.34 616 ASP A C 1
ATOM 4976 O O . ASP A 1 616 ? 11.344 -46.312 -17.812 1 50.34 616 ASP A O 1
ATOM 4980 N N . GLN A 1 617 ? 10.812 -46.906 -19.828 1 49.16 617 GLN A N 1
ATOM 4981 C CA . GLN A 1 617 ? 10.578 -45.531 -20.281 1 49.16 617 GLN A CA 1
ATOM 4982 C C . GLN A 1 617 ? 9.367 -44.938 -19.578 1 49.16 617 GLN A C 1
ATOM 4984 O O . GLN A 1 617 ? 9.289 -43.719 -19.406 1 49.16 617 GLN A O 1
ATOM 4989 N N . ARG A 1 618 ? 8.492 -45.781 -19.219 1 53.38 618 ARG A N 1
ATOM 4990 C CA . ARG A 1 618 ? 7.199 -45.375 -18.656 1 53.38 618 ARG A CA 1
ATOM 4991 C C . ARG A 1 618 ? 7.312 -45.062 -17.172 1 53.38 618 ARG A C 1
ATOM 4993 O O . ARG A 1 618 ? 6.387 -44.5 -16.578 1 53.38 618 ARG A O 1
ATOM 5000 N N . LYS A 1 619 ? 8.594 -45.25 -16.797 1 62.28 619 LYS A N 1
ATOM 5001 C CA . LYS A 1 619 ? 8.641 -45.125 -15.344 1 62.28 619 LYS A CA 1
ATOM 5002 C C . LYS A 1 619 ? 8.898 -43.688 -14.914 1 62.28 619 LYS A C 1
ATOM 5004 O O . LYS A 1 619 ? 8.656 -43.344 -13.758 1 62.28 619 LYS A O 1
ATOM 5009 N N . LEU A 1 620 ? 9.289 -42.969 -16 1 68.06 620 LEU A N 1
ATOM 5010 C CA . LEU A 1 620 ? 9.547 -41.562 -15.641 1 68.06 620 LEU A CA 1
ATOM 5011 C C . LEU A 1 620 ? 8.242 -40.781 -15.609 1 68.06 620 LEU A C 1
ATOM 5013 O O . LEU A 1 620 ? 7.434 -40.875 -16.531 1 68.06 620 LEU A O 1
ATOM 5017 N N . ARG A 1 621 ? 8.094 -40.156 -14.578 1 71.31 621 ARG A N 1
ATOM 5018 C CA . ARG A 1 621 ? 6.922 -39.312 -14.477 1 71.31 621 ARG A CA 1
ATOM 5019 C C . ARG A 1 621 ? 6.992 -38.156 -15.492 1 71.31 621 ARG A C 1
ATOM 5021 O O . ARG A 1 621 ? 8.07 -37.844 -16.016 1 71.31 621 ARG A O 1
ATOM 5028 N N . ALA A 1 622 ? 5.926 -37.594 -15.852 1 72.62 622 ALA A N 1
ATOM 5029 C CA . ALA A 1 622 ? 5.793 -36.594 -16.906 1 72.62 622 ALA A CA 1
ATOM 5030 C C . ALA A 1 622 ? 6.602 -35.344 -16.594 1 72.62 622 ALA A C 1
ATOM 5032 O O . ALA A 1 622 ? 7.246 -34.781 -17.484 1 72.62 622 ALA A O 1
ATOM 5033 N N . ILE A 1 623 ? 6.66 -34.938 -15.375 1 75.69 623 ILE A N 1
ATOM 5034 C CA . ILE A 1 623 ? 7.262 -33.656 -15.031 1 75.69 623 ILE A CA 1
ATOM 5035 C C . ILE A 1 623 ? 8.773 -33.719 -15.203 1 75.69 623 ILE A C 1
ATOM 5037 O O . ILE A 1 623 ? 9.367 -32.906 -15.922 1 75.69 623 ILE A O 1
ATOM 5041 N N . PRO A 1 624 ? 9.461 -34.781 -14.695 1 77.56 624 PRO A N 1
ATOM 5042 C CA . PRO A 1 624 ? 10.906 -34.906 -14.938 1 77.56 624 PRO A CA 1
ATOM 5043 C C . PRO A 1 624 ? 11.242 -35.062 -16.422 1 77.56 624 PRO A C 1
ATOM 5045 O O . PRO A 1 624 ? 12.289 -34.625 -16.875 1 77.56 624 PRO A O 1
ATOM 5048 N N . TRP A 1 625 ? 10.328 -35.75 -17.125 1 81.62 625 TRP A N 1
ATOM 5049 C CA . TRP A 1 625 ? 10.508 -35.938 -18.562 1 81.62 625 TRP A CA 1
ATOM 5050 C C . TRP A 1 625 ? 10.562 -34.594 -19.281 1 81.62 625 TRP A C 1
ATOM 5052 O O . TRP A 1 625 ? 11.484 -34.312 -20.047 1 81.62 625 TRP A O 1
ATOM 5062 N N . ILE A 1 626 ? 9.68 -33.781 -19.031 1 83.44 626 ILE A N 1
ATOM 5063 C CA . ILE A 1 626 ? 9.602 -32.469 -19.688 1 83.44 626 ILE A CA 1
ATOM 5064 C C . ILE A 1 626 ? 10.742 -31.578 -19.188 1 83.44 626 ILE A C 1
ATOM 5066 O O . ILE A 1 626 ? 11.305 -30.797 -19.969 1 83.44 626 ILE A O 1
ATOM 5070 N N . LEU A 1 627 ? 11.102 -31.719 -17.922 1 84.94 627 LEU A N 1
ATOM 5071 C CA . LEU A 1 627 ? 12.172 -30.906 -17.344 1 84.94 627 LEU A CA 1
ATOM 5072 C C . LEU A 1 627 ? 13.484 -31.141 -18.078 1 84.94 627 LEU A C 1
ATOM 5074 O O . LEU A 1 627 ? 14.234 -30.188 -18.328 1 84.94 627 LEU A O 1
ATOM 5078 N N . CYS A 1 628 ? 13.773 -32.312 -18.391 1 87.12 628 CYS A N 1
ATOM 5079 C CA . CYS A 1 628 ? 15.016 -32.656 -19.078 1 87.12 628 CYS A CA 1
ATOM 5080 C C . CYS A 1 628 ? 15.133 -31.906 -20.406 1 87.12 628 CYS A C 1
ATOM 5082 O O . CYS A 1 628 ? 16.188 -31.359 -20.719 1 87.12 628 CYS A O 1
ATOM 5084 N N . TRP A 1 629 ? 14.023 -31.828 -21.078 1 90.5 629 TRP A N 1
ATOM 5085 C CA . TRP A 1 629 ? 14.047 -31.203 -22.391 1 90.5 629 TRP A CA 1
ATOM 5086 C C . TRP A 1 629 ? 14.023 -29.672 -22.266 1 90.5 629 TRP A C 1
ATOM 5088 O O . TRP A 1 629 ? 14.547 -28.969 -23.141 1 90.5 629 TRP A O 1
ATOM 5098 N N . THR A 1 630 ? 13.445 -29.281 -21.172 1 90.12 630 THR A N 1
ATOM 5099 C CA . THR A 1 630 ? 13.461 -27.844 -20.906 1 90.12 630 THR A CA 1
ATOM 5100 C C . THR A 1 630 ? 14.867 -27.375 -20.547 1 90.12 630 THR A C 1
ATOM 5102 O O . THR A 1 630 ? 15.328 -26.344 -21.031 1 90.12 630 THR A O 1
ATOM 5105 N N . GLN A 1 631 ? 15.531 -28.188 -19.781 1 92.31 631 GLN A N 1
ATOM 5106 C CA . GLN A 1 631 ? 16.875 -27.844 -19.344 1 92.31 631 GLN A CA 1
ATOM 5107 C C . GLN A 1 631 ? 17.844 -27.797 -20.516 1 92.31 631 GLN A C 1
ATOM 5109 O O . GLN A 1 631 ? 18.75 -26.953 -20.547 1 92.31 631 GLN A O 1
ATOM 5114 N N . THR A 1 632 ? 17.625 -28.609 -21.484 1 94.75 632 THR A N 1
ATOM 5115 C CA . THR A 1 632 ? 18.578 -28.734 -22.578 1 94.75 632 THR A CA 1
ATOM 5116 C C . THR A 1 632 ? 18.141 -27.891 -23.781 1 94.75 632 THR A C 1
ATOM 5118 O O . THR A 1 632 ? 18.797 -27.906 -24.828 1 94.75 632 THR A O 1
ATOM 5121 N N . ARG A 1 633 ? 17.047 -27.219 -23.719 1 95 633 ARG A N 1
ATOM 5122 C CA . ARG A 1 633 ? 16.531 -26.266 -24.703 1 95 633 ARG A CA 1
ATOM 5123 C C . ARG A 1 633 ? 16.078 -26.984 -25.969 1 95 633 ARG A C 1
ATOM 5125 O O . ARG A 1 633 ? 16.031 -26.391 -27.047 1 95 633 ARG A O 1
ATOM 5132 N N . LEU A 1 634 ? 15.852 -28.25 -25.891 1 94.31 634 LEU A N 1
ATOM 5133 C CA . LEU A 1 634 ? 15.453 -29.031 -27.062 1 94.31 634 LEU A CA 1
ATOM 5134 C C . LEU A 1 634 ? 13.938 -29.031 -27.234 1 94.31 634 LEU A C 1
ATOM 5136 O O . LEU A 1 634 ? 13.438 -28.875 -28.344 1 94.31 634 LEU A O 1
ATOM 5140 N N . LEU A 1 635 ? 13.133 -29.297 -26.219 1 93.38 635 LEU A N 1
ATOM 5141 C CA . LEU A 1 635 ? 11.672 -29.25 -26.125 1 93.38 635 LEU A CA 1
ATOM 5142 C C . LEU A 1 635 ? 11.039 -30.016 -27.297 1 93.38 635 LEU A C 1
ATOM 5144 O O . LEU A 1 635 ? 10.055 -29.547 -27.875 1 93.38 635 LEU A O 1
ATOM 5148 N N . PHE A 1 636 ? 11.531 -31.125 -27.672 1 93.38 636 PHE A N 1
ATOM 5149 C CA . PHE A 1 636 ? 11.18 -31.812 -28.922 1 93.38 636 PHE A CA 1
ATOM 5150 C C . PHE A 1 636 ? 9.766 -32.375 -28.844 1 93.38 636 PHE A C 1
ATOM 5152 O O . PHE A 1 636 ? 9.102 -32.531 -29.875 1 93.38 636 PHE A O 1
ATOM 5159 N N . PRO A 1 637 ? 9.203 -32.656 -27.641 1 91.19 637 PRO A N 1
ATOM 5160 C CA . PRO A 1 637 ? 7.879 -33.281 -27.609 1 91.19 637 PRO A CA 1
ATOM 5161 C C . PRO A 1 637 ? 6.82 -32.438 -28.328 1 91.19 637 PRO A C 1
ATOM 5163 O O . PRO A 1 637 ? 5.844 -32.969 -28.844 1 91.19 637 PRO A O 1
ATOM 5166 N N . THR A 1 638 ? 6.98 -31.188 -28.422 1 93.06 638 THR A N 1
ATOM 5167 C CA . THR A 1 638 ? 5.973 -30.297 -28.984 1 93.06 638 THR A CA 1
ATOM 5168 C C . THR A 1 638 ? 6.082 -30.266 -30.516 1 93.06 638 THR A C 1
ATOM 5170 O O . THR A 1 638 ? 5.078 -30.078 -31.203 1 93.06 638 THR A O 1
ATOM 5173 N N . TRP A 1 639 ? 7.277 -30.453 -31.031 1 96.75 639 TRP A N 1
ATOM 5174 C CA . TRP A 1 639 ? 7.418 -30.141 -32.438 1 96.75 639 TRP A CA 1
ATOM 5175 C C . TRP A 1 639 ? 7.871 -31.359 -33.25 1 96.75 639 TRP A C 1
ATOM 5177 O O . TRP A 1 639 ? 7.824 -31.359 -34.469 1 96.75 639 TRP A O 1
ATOM 5187 N N . TRP A 1 640 ? 8.328 -32.438 -32.594 1 96.94 640 TRP A N 1
ATOM 5188 C CA . TRP A 1 640 ? 8.836 -33.594 -33.344 1 96.94 640 TRP A CA 1
ATOM 5189 C C . TRP A 1 640 ? 7.734 -34.25 -34.156 1 96.94 640 TRP A C 1
ATOM 5191 O O . TRP A 1 640 ? 6.629 -34.469 -33.656 1 96.94 640 TRP A O 1
ATOM 5201 N N . GLY A 1 641 ? 8 -34.625 -35.344 1 97.62 641 GLY A N 1
ATOM 5202 C CA . GLY A 1 641 ? 7.098 -35.344 -36.219 1 97.62 641 GLY A CA 1
ATOM 5203 C C . GLY A 1 641 ? 6.262 -34.438 -37.094 1 97.62 641 GLY A C 1
ATOM 5204 O O . GLY A 1 641 ? 5.715 -34.906 -38.125 1 97.62 641 GLY A O 1
ATOM 5205 N N . ILE A 1 642 ? 6.133 -33.219 -36.812 1 98.12 642 ILE A N 1
ATOM 5206 C CA . ILE A 1 642 ? 5.289 -32.25 -37.531 1 98.12 642 ILE A CA 1
ATOM 5207 C C . ILE A 1 642 ? 5.906 -31.953 -38.875 1 98.12 642 ILE A C 1
ATOM 5209 O O . ILE A 1 642 ? 5.227 -32.062 -39.906 1 98.12 642 ILE A O 1
ATOM 5213 N N . GLY A 1 643 ? 7.156 -31.594 -38.875 1 97.94 643 GLY A N 1
ATOM 5214 C CA . GLY A 1 643 ? 7.832 -31.219 -40.094 1 97.94 643 GLY A CA 1
ATOM 5215 C C . GLY A 1 643 ? 7.918 -32.344 -41.094 1 97.94 643 GLY A C 1
ATOM 5216 O O . GLY A 1 643 ? 7.57 -32.156 -42.281 1 97.94 643 GLY A O 1
ATOM 5217 N N . SER A 1 644 ? 8.406 -33.5 -40.656 1 97.62 644 SER A N 1
ATOM 5218 C CA . SER A 1 644 ? 8.539 -34.625 -41.562 1 97.62 644 SER A CA 1
ATOM 5219 C C . SER A 1 644 ? 7.184 -35.062 -42.125 1 97.62 644 SER A C 1
ATOM 5221 O O . SER A 1 644 ? 7.074 -35.406 -43.312 1 97.62 644 SER A O 1
ATOM 5223 N N . THR A 1 645 ? 6.125 -35.062 -41.281 1 98.25 645 THR A N 1
ATOM 5224 C CA . THR A 1 645 ? 4.789 -35.375 -41.75 1 98.25 645 THR A CA 1
ATOM 5225 C C . THR A 1 645 ? 4.312 -34.375 -42.781 1 98.25 645 THR A C 1
ATOM 5227 O O . THR A 1 645 ? 3.727 -34.719 -43.812 1 98.25 645 THR A O 1
ATOM 5230 N N . TRP A 1 646 ? 4.531 -33.094 -42.562 1 97.88 646 TRP A N 1
ATOM 5231 C CA . TRP A 1 646 ? 4.152 -32.031 -43.469 1 97.88 646 TRP A CA 1
ATOM 5232 C C . TRP A 1 646 ? 4.844 -32.188 -44.812 1 97.88 646 TRP A C 1
ATOM 5234 O O . TRP A 1 646 ? 4.219 -32.031 -45.875 1 97.88 646 TRP A O 1
ATOM 5244 N N . SER A 1 647 ? 6.129 -32.531 -44.781 1 97 647 SER A N 1
ATOM 5245 C CA . SER A 1 647 ? 6.93 -32.656 -46 1 97 647 SER A CA 1
ATOM 5246 C C . SER A 1 647 ? 6.422 -33.812 -46.875 1 97 647 SER A C 1
ATOM 5248 O O . SER A 1 647 ? 6.617 -33.781 -48.094 1 97 647 SER A O 1
ATOM 5250 N N . GLU A 1 648 ? 5.766 -34.75 -46.25 1 96.88 648 GLU A N 1
ATOM 5251 C CA . GLU A 1 648 ? 5.285 -35.906 -46.969 1 96.88 648 GLU A CA 1
ATOM 5252 C C . GLU A 1 648 ? 3.92 -35.656 -47.594 1 96.88 648 GLU A C 1
ATOM 5254 O O . GLU A 1 648 ? 3.471 -36.406 -48.469 1 96.88 648 GLU A O 1
ATOM 5259 N N . LEU A 1 649 ? 3.291 -34.625 -47.219 1 96.94 649 LEU A N 1
ATOM 5260 C CA . LEU A 1 649 ? 1.952 -34.344 -47.719 1 96.94 649 LEU A CA 1
ATOM 5261 C C . LEU A 1 649 ? 2.012 -33.75 -49.125 1 96.94 649 LEU A C 1
ATOM 5263 O O . LEU A 1 649 ? 2.973 -33.062 -49.469 1 96.94 649 LEU A O 1
ATOM 5267 N N . ASN A 1 650 ? 1.006 -34 -49.906 1 95.38 650 ASN A N 1
ATOM 5268 C CA . ASN A 1 650 ? 0.91 -33.375 -51.219 1 95.38 650 ASN A CA 1
ATOM 5269 C C . ASN A 1 650 ? 0.243 -32 -51.156 1 95.38 650 ASN A C 1
ATOM 5271 O O . ASN A 1 650 ? -0.15 -31.547 -50.062 1 95.38 650 ASN A O 1
ATOM 5275 N N . GLY A 1 651 ? 0.142 -31.359 -52.281 1 94.38 651 GLY A N 1
ATOM 5276 C CA . GLY A 1 651 ? -0.379 -30.016 -52.344 1 94.38 651 GLY A CA 1
ATOM 5277 C C . GLY A 1 651 ? -1.812 -29.906 -51.844 1 94.38 651 GLY A C 1
ATOM 5278 O O . GLY A 1 651 ? -2.166 -28.938 -51.156 1 94.38 651 GLY A O 1
ATOM 5279 N N . ILE A 1 652 ? -2.57 -30.844 -52.125 1 95.19 652 ILE A N 1
ATOM 5280 C CA . ILE A 1 652 ? -3.986 -30.828 -51.781 1 95.19 652 ILE A CA 1
ATOM 5281 C C . ILE A 1 652 ? -4.145 -30.984 -50.281 1 95.19 652 ILE A C 1
ATOM 5283 O O . ILE A 1 652 ? -4.93 -30.266 -49.656 1 95.19 652 ILE A O 1
ATOM 5287 N N . GLU A 1 653 ? -3.41 -31.891 -49.688 1 94.69 653 GLU A N 1
ATOM 5288 C CA . GLU A 1 653 ? -3.449 -32.125 -48.25 1 94.69 653 GLU A CA 1
ATOM 5289 C C . GLU A 1 653 ? -2.957 -30.906 -47.5 1 94.69 653 GLU A C 1
ATOM 5291 O O . GLU A 1 653 ? -3.537 -30.531 -46.469 1 94.69 653 GLU A O 1
ATOM 5296 N N . LYS A 1 654 ? -1.949 -30.281 -47.969 1 96.75 654 LYS A N 1
ATOM 5297 C CA . LYS A 1 654 ? -1.404 -29.078 -47.344 1 96.75 654 LYS A CA 1
ATOM 5298 C C . LYS A 1 654 ? -2.418 -27.938 -47.344 1 96.75 654 LYS A C 1
ATOM 5300 O O . LYS A 1 654 ? -2.605 -27.266 -46.344 1 96.75 654 LYS A O 1
ATOM 5305 N N . ASN A 1 655 ? -3.066 -27.781 -48.469 1 96.44 655 ASN A N 1
ATOM 5306 C CA . ASN A 1 655 ? -4.059 -26.719 -48.594 1 96.44 655 ASN A CA 1
ATOM 5307 C C . ASN A 1 655 ? -5.238 -26.938 -47.656 1 96.44 655 ASN A C 1
ATOM 5309 O O . ASN A 1 655 ? -5.785 -25.984 -47.094 1 96.44 655 ASN A O 1
ATOM 5313 N N . ARG A 1 656 ? -5.551 -28.141 -47.5 1 95.69 656 ARG A N 1
ATOM 5314 C CA . ARG A 1 656 ? -6.648 -28.453 -46.594 1 95.69 656 ARG A CA 1
ATOM 5315 C C . ARG A 1 656 ? -6.273 -28.125 -45.156 1 95.69 656 ARG A C 1
ATOM 5317 O O . ARG A 1 656 ? -7.09 -27.594 -44.406 1 95.69 656 ARG A O 1
ATOM 5324 N N . LEU A 1 657 ? -5.094 -28.484 -44.781 1 96.38 657 LEU A N 1
ATOM 5325 C CA . LEU A 1 657 ? -4.641 -28.188 -43.438 1 96.38 657 LEU A CA 1
ATOM 5326 C C . LEU A 1 657 ? -4.523 -26.688 -43.219 1 96.38 657 LEU A C 1
ATOM 5328 O O . LEU A 1 657 ? -4.785 -26.203 -42.094 1 96.38 657 LEU A O 1
ATOM 5332 N N . LYS A 1 658 ? -4.145 -25.938 -44.188 1 96.81 658 LYS A N 1
ATOM 5333 C CA . LYS A 1 658 ? -4.113 -24.484 -44.125 1 96.81 658 LYS A CA 1
ATOM 5334 C C . LYS A 1 658 ? -5.508 -23.906 -43.875 1 96.81 658 LYS A C 1
ATOM 5336 O O . LYS A 1 658 ? -5.68 -22.969 -43.094 1 96.81 658 LYS A O 1
ATOM 5341 N N . ALA A 1 659 ? -6.426 -24.469 -44.531 1 95.19 659 ALA A N 1
ATOM 5342 C CA . ALA A 1 659 ? -7.812 -24.062 -44.312 1 95.19 659 ALA A CA 1
ATOM 5343 C C . ALA A 1 659 ? -8.273 -24.406 -42.906 1 95.19 659 ALA A C 1
ATOM 5345 O O . ALA A 1 659 ? -8.961 -23.609 -42.25 1 95.19 659 ALA A O 1
ATOM 5346 N N . LEU A 1 660 ? -7.867 -25.562 -42.469 1 94.12 660 LEU A N 1
ATOM 5347 C CA . LEU A 1 660 ? -8.266 -26.016 -41.156 1 94.12 660 LEU A CA 1
ATOM 5348 C C . LEU A 1 660 ? -7.652 -25.125 -40.062 1 94.12 660 LEU A C 1
ATOM 5350 O O . LEU A 1 660 ? -8.25 -24.922 -39 1 94.12 660 LEU A O 1
ATOM 5354 N N . TYR A 1 661 ? -6.504 -24.609 -40.312 1 95.06 661 TYR A N 1
ATOM 5355 C CA . TYR A 1 661 ? -5.859 -23.703 -39.375 1 95.06 661 TYR A CA 1
ATOM 5356 C C . TYR A 1 661 ? -6.73 -22.469 -39.125 1 95.06 661 TYR A C 1
ATOM 5358 O O . TYR A 1 661 ? -6.789 -21.969 -38 1 95.06 661 TYR A O 1
ATOM 5366 N N . LYS A 1 662 ? -7.48 -22.031 -40.031 1 92.5 662 LYS A N 1
ATOM 5367 C CA . LYS A 1 662 ? -8.336 -20.859 -39.906 1 92.5 662 LYS A CA 1
ATOM 5368 C C . LYS A 1 662 ? -9.688 -21.219 -39.312 1 92.5 662 LYS A C 1
ATOM 5370 O O . LYS A 1 662 ? -10.359 -20.375 -38.719 1 92.5 662 LYS A O 1
ATOM 5375 N N . GLU A 1 663 ? -10 -22.469 -39.5 1 89.69 663 GLU A N 1
ATOM 5376 C CA . GLU A 1 663 ? -11.367 -22.859 -39.156 1 89.69 663 GLU A CA 1
ATOM 5377 C C . GLU A 1 663 ? -11.422 -23.562 -37.781 1 89.69 663 GLU A C 1
ATOM 5379 O O . GLU A 1 663 ? -12.422 -23.469 -37.094 1 89.69 663 GLU A O 1
ATOM 5384 N N . ASN A 1 664 ? -10.438 -24.281 -37.531 1 91.38 664 ASN A N 1
ATOM 5385 C CA . ASN A 1 664 ? -10.453 -25.109 -36.344 1 91.38 664 ASN A CA 1
ATOM 5386 C C . ASN A 1 664 ? -9.695 -24.453 -35.188 1 91.38 664 ASN A C 1
ATOM 5388 O O . ASN A 1 664 ? -8.477 -24.312 -35.25 1 91.38 664 ASN A O 1
ATOM 5392 N N . ALA A 1 665 ? -10.445 -24.188 -34.062 1 89.06 665 ALA A N 1
ATOM 5393 C CA . ALA A 1 665 ? -9.883 -23.438 -32.938 1 89.06 665 ALA A CA 1
ATOM 5394 C C . ALA A 1 665 ? -8.789 -24.25 -32.25 1 89.06 665 ALA A C 1
ATOM 5396 O O . ALA A 1 665 ? -7.812 -23.672 -31.75 1 89.06 665 ALA A O 1
ATOM 5397 N N . LEU A 1 666 ? -8.953 -25.547 -32.125 1 92.06 666 LEU A N 1
ATOM 5398 C CA . LEU A 1 666 ? -7.949 -26.391 -31.484 1 92.06 666 LEU A CA 1
ATOM 5399 C C . LEU A 1 666 ? -6.633 -26.359 -32.25 1 92.06 666 LEU A C 1
ATOM 5401 O O . LEU A 1 666 ? -5.566 -26.203 -31.656 1 92.06 666 LEU A O 1
ATOM 5405 N N . PHE A 1 667 ? -6.758 -26.562 -33.594 1 95 667 PHE A N 1
ATOM 5406 C CA . PHE A 1 667 ? -5.566 -26.562 -34.438 1 95 667 PHE A CA 1
ATOM 5407 C C . PHE A 1 667 ? -4.879 -25.203 -34.406 1 95 667 PHE A C 1
ATOM 5409 O O . PHE A 1 667 ? -3.654 -25.125 -34.312 1 95 667 PHE A O 1
ATOM 5416 N N . ALA A 1 668 ? -5.668 -24.188 -34.5 1 93.88 668 ALA A N 1
ATOM 5417 C CA . ALA A 1 668 ? -5.129 -22.828 -34.438 1 93.88 668 ALA A CA 1
ATOM 5418 C C . ALA A 1 668 ? -4.398 -22.594 -33.125 1 93.88 668 ALA A C 1
ATOM 5420 O O . ALA A 1 668 ? -3.314 -22 -33.094 1 93.88 668 ALA A O 1
ATOM 5421 N N . ALA A 1 669 ? -5.027 -23.016 -32.062 1 92.56 669 ALA A N 1
ATOM 5422 C CA . ALA A 1 669 ? -4.422 -22.859 -30.75 1 92.56 669 ALA A CA 1
ATOM 5423 C C . ALA A 1 669 ? -3.088 -23.594 -30.672 1 92.56 669 ALA A C 1
ATOM 5425 O O . ALA A 1 669 ? -2.111 -23.078 -30.125 1 92.56 669 ALA A O 1
ATOM 5426 N N . PHE A 1 670 ? -3.027 -24.766 -31.156 1 94.56 670 PHE A N 1
ATOM 5427 C CA . PHE A 1 670 ? -1.8 -25.547 -31.141 1 94.56 670 PHE A CA 1
ATOM 5428 C C . PHE A 1 670 ? -0.692 -24.844 -31.922 1 94.56 670 PHE A C 1
ATOM 5430 O O . PHE A 1 670 ? 0.448 -24.781 -31.453 1 94.56 670 PHE A O 1
ATOM 5437 N N . VAL A 1 671 ? -1.024 -24.391 -33.062 1 96.25 671 VAL A N 1
ATOM 5438 C CA . VAL A 1 671 ? -0.029 -23.734 -33.938 1 96.25 671 VAL A CA 1
ATOM 5439 C C . VAL A 1 671 ? 0.55 -22.516 -33.219 1 96.25 671 VAL A C 1
ATOM 5441 O O . VAL A 1 671 ? 1.76 -22.281 -33.25 1 96.25 671 VAL A O 1
ATOM 5444 N N . LYS A 1 672 ? -0.292 -21.797 -32.562 1 93.5 672 LYS A N 1
ATOM 5445 C CA . LYS A 1 672 ? 0.181 -20.656 -31.781 1 93.5 672 LYS A CA 1
ATOM 5446 C C . LYS A 1 672 ? 1.146 -21.094 -30.688 1 93.5 672 LYS A C 1
ATOM 5448 O O . LYS A 1 672 ? 2.203 -20.484 -30.5 1 93.5 672 LYS A O 1
ATOM 5453 N N . GLN A 1 673 ? 0.8 -22.125 -30.016 1 93 673 GLN A N 1
ATOM 5454 C CA . GLN A 1 673 ? 1.638 -22.656 -28.938 1 93 673 GLN A CA 1
ATOM 5455 C C . GLN A 1 673 ? 2.945 -23.219 -29.484 1 93 673 GLN A C 1
ATOM 5457 O O . GLN A 1 673 ? 3.988 -23.125 -28.844 1 93 673 GLN A O 1
ATOM 5462 N N . LEU A 1 674 ? 2.832 -23.828 -30.625 1 95.62 674 LEU A N 1
ATOM 5463 C CA . LEU A 1 674 ? 4.027 -24.312 -31.312 1 95.62 674 LEU A CA 1
ATOM 5464 C C . LEU A 1 674 ? 5.02 -23.188 -31.547 1 95.62 674 LEU A C 1
ATOM 5466 O O . LEU A 1 674 ? 6.223 -23.359 -31.328 1 95.62 674 LEU A O 1
ATOM 5470 N N . GLY A 1 675 ? 4.453 -22.062 -32.031 1 95.44 675 GLY A N 1
ATOM 5471 C CA . GLY A 1 675 ? 5.309 -20.906 -32.219 1 95.44 675 GLY A CA 1
ATOM 5472 C C . GLY A 1 675 ? 6.047 -20.484 -30.969 1 95.44 675 GLY A C 1
ATOM 5473 O O . GLY A 1 675 ? 7.242 -20.188 -31.016 1 95.44 675 GLY A O 1
ATOM 5474 N N . VAL A 1 676 ? 5.387 -20.484 -29.875 1 92.88 676 VAL A N 1
ATOM 5475 C CA . VAL A 1 676 ? 5.988 -20.109 -28.594 1 92.88 676 VAL A CA 1
ATOM 5476 C C . VAL A 1 676 ? 7.086 -21.094 -28.234 1 92.88 676 VAL A C 1
ATOM 5478 O O . VAL A 1 676 ? 8.172 -20.703 -27.797 1 92.88 676 VAL A O 1
ATOM 5481 N N . THR A 1 677 ? 6.836 -22.406 -28.391 1 93.94 677 THR A N 1
ATOM 5482 C CA . THR A 1 677 ? 7.82 -23.438 -28.094 1 93.94 677 THR A CA 1
ATOM 5483 C C . THR A 1 677 ? 9.047 -23.281 -28.984 1 93.94 677 THR A C 1
ATOM 5485 O O . THR A 1 677 ? 10.18 -23.359 -28.5 1 93.94 677 THR A O 1
ATOM 5488 N N . LEU A 1 678 ? 8.805 -23.062 -30.281 1 96.06 678 LEU A N 1
ATOM 5489 C CA . LEU A 1 678 ? 9.898 -22.938 -31.234 1 96.06 678 LEU A CA 1
ATOM 5490 C C . LEU A 1 678 ? 10.797 -21.766 -30.891 1 96.06 678 LEU A C 1
ATOM 5492 O O . LEU A 1 678 ? 12.008 -21.797 -31.109 1 96.06 678 LEU A O 1
ATOM 5496 N N . SER A 1 679 ? 10.219 -20.75 -30.312 1 93.69 679 SER A N 1
ATOM 5497 C CA . SER A 1 679 ? 10.984 -19.562 -29.922 1 93.69 679 SER A CA 1
ATOM 5498 C C . SER A 1 679 ? 11.938 -19.859 -28.781 1 93.69 679 SER A C 1
ATOM 5500 O O . SER A 1 679 ? 12.883 -19.109 -28.531 1 93.69 679 SER A O 1
ATOM 5502 N N . LYS A 1 680 ? 11.766 -20.969 -28.109 1 93.81 680 LYS A N 1
ATOM 5503 C CA . LYS A 1 680 ? 12.57 -21.312 -26.938 1 93.81 680 LYS A CA 1
ATOM 5504 C C . LYS A 1 680 ? 13.602 -22.375 -27.281 1 93.81 680 LYS A C 1
ATOM 5506 O O . LYS A 1 680 ? 14.469 -22.688 -26.469 1 93.81 680 LYS A O 1
ATOM 5511 N N . VAL A 1 681 ? 13.562 -22.953 -28.438 1 95.12 681 VAL A N 1
ATOM 5512 C CA . VAL A 1 681 ? 14.445 -24.031 -28.844 1 95.12 681 VAL A CA 1
ATOM 5513 C C . VAL A 1 681 ? 15.773 -23.453 -29.344 1 95.12 681 VAL A C 1
ATOM 5515 O O . VAL A 1 681 ? 15.789 -22.594 -30.219 1 95.12 681 VAL A O 1
ATOM 5518 N N . TYR A 1 682 ? 16.906 -23.938 -28.828 1 95.19 682 TYR A N 1
ATOM 5519 C CA . TYR A 1 682 ? 18.25 -23.562 -29.266 1 95.19 682 TYR A CA 1
ATOM 5520 C C . TYR A 1 682 ? 19.125 -24.797 -29.5 1 95.19 682 TYR A C 1
ATOM 5522 O O . TYR A 1 682 ? 19.797 -25.266 -28.578 1 95.19 682 TYR A O 1
ATOM 5530 N N . LEU A 1 683 ? 19.172 -25.25 -30.656 1 95.44 683 LEU A N 1
ATOM 5531 C CA . LEU A 1 683 ? 19.875 -26.484 -31 1 95.44 683 LEU A CA 1
ATOM 5532 C C . LEU A 1 683 ? 21.359 -26.359 -30.719 1 95.44 683 LEU A C 1
ATOM 5534 O O . LEU A 1 683 ? 22.016 -27.344 -30.359 1 95.44 683 LEU A O 1
ATOM 5538 N N . PRO A 1 684 ? 21.938 -25.109 -30.953 1 95.94 684 PRO A N 1
ATOM 5539 C CA . PRO A 1 684 ? 23.359 -25 -30.609 1 95.94 684 PRO A CA 1
ATOM 5540 C C . PRO A 1 684 ? 23.641 -25.328 -29.156 1 95.94 684 PRO A C 1
ATOM 5542 O O . PRO A 1 684 ? 24.734 -25.797 -28.828 1 95.94 684 PRO A O 1
ATOM 5545 N N . VAL A 1 685 ? 22.75 -25.047 -28.25 1 96.44 685 VAL A N 1
ATOM 5546 C CA . VAL A 1 685 ? 22.922 -25.391 -26.844 1 96.44 685 VAL A CA 1
ATOM 5547 C C . VAL A 1 685 ? 22.891 -26.906 -26.688 1 96.44 685 VAL A C 1
ATOM 5549 O O . VAL A 1 685 ? 23.75 -27.484 -26 1 96.44 685 VAL A O 1
ATOM 5552 N N . TRP A 1 686 ? 21.906 -27.547 -27.312 1 96.06 686 TRP A N 1
ATOM 5553 C CA . TRP A 1 686 ? 21.812 -29 -27.297 1 96.06 686 TRP A CA 1
ATOM 5554 C C . TRP A 1 686 ? 23.078 -29.641 -27.859 1 96.06 686 TRP A C 1
ATOM 5556 O O . TRP A 1 686 ? 23.547 -30.672 -27.344 1 96.06 686 TRP A O 1
ATOM 5566 N N . GLU A 1 687 ? 23.578 -29.031 -28.844 1 96.06 687 GLU A N 1
ATOM 5567 C CA . GLU A 1 687 ? 24.828 -29.484 -29.438 1 96.06 687 GLU A CA 1
ATOM 5568 C C . GLU A 1 687 ? 25.953 -29.531 -28.406 1 96.06 687 GLU A C 1
ATOM 5570 O O . GLU A 1 687 ? 26.75 -30.469 -28.391 1 96.06 687 GLU A O 1
ATOM 5575 N N . GLN A 1 688 ? 26.031 -28.5 -27.562 1 96.25 688 GLN A N 1
ATOM 5576 C CA . GLN A 1 688 ? 27.062 -28.469 -26.531 1 96.25 688 GLN A CA 1
ATOM 5577 C C . GLN A 1 688 ? 26.875 -29.609 -25.547 1 96.25 688 GLN A C 1
ATOM 5579 O O . GLN A 1 688 ? 27.844 -30.234 -25.109 1 96.25 688 GLN A O 1
ATOM 5584 N N . TYR A 1 689 ? 25.641 -29.891 -25.172 1 96.88 689 TYR A N 1
ATOM 5585 C CA . TYR A 1 689 ? 25.375 -31.016 -24.266 1 96.88 689 TYR A CA 1
ATOM 5586 C C . TYR A 1 689 ? 25.859 -32.312 -24.875 1 96.88 689 TYR A C 1
ATOM 5588 O O . TYR A 1 689 ? 26.531 -33.125 -24.203 1 96.88 689 TYR A O 1
ATOM 5596 N N . LEU A 1 690 ? 25.531 -32.562 -26.141 1 95.38 690 LEU A N 1
ATOM 5597 C CA . LEU A 1 690 ? 25.906 -33.781 -26.828 1 95.38 690 LEU A CA 1
ATOM 5598 C C . LEU A 1 690 ? 27.422 -33.906 -26.938 1 95.38 690 LEU A C 1
ATOM 5600 O O . LEU A 1 690 ? 28 -34.938 -26.562 1 95.38 690 LEU A O 1
ATOM 5604 N N . LEU A 1 691 ? 28.031 -32.844 -27.328 1 94.88 691 LEU A N 1
ATOM 5605 C CA . LEU A 1 691 ? 29.469 -32.875 -27.578 1 94.88 691 LEU A CA 1
ATOM 5606 C C . LEU A 1 691 ? 30.234 -33.094 -26.281 1 94.88 691 LEU A C 1
ATOM 5608 O O . LEU A 1 691 ? 31.172 -33.906 -26.234 1 94.88 691 LEU A O 1
ATOM 5612 N N . GLN A 1 692 ? 29.891 -32.438 -25.25 1 95.25 692 GLN A N 1
ATOM 5613 C CA . GLN A 1 692 ? 30.656 -32.406 -24.016 1 95.25 692 GLN A CA 1
ATOM 5614 C C . GLN A 1 692 ? 30.391 -33.688 -23.188 1 95.25 692 GLN A C 1
ATOM 5616 O O . GLN A 1 692 ? 31.266 -34.125 -22.453 1 95.25 692 GLN A O 1
ATOM 5621 N N . LEU A 1 693 ? 29.219 -34.219 -23.312 1 94.5 693 LEU A N 1
ATOM 5622 C CA . LEU A 1 693 ? 28.859 -35.281 -22.375 1 94.5 693 LEU A CA 1
ATOM 5623 C C . LEU A 1 693 ? 28.891 -36.656 -23.062 1 94.5 693 LEU A C 1
ATOM 5625 O O . LEU A 1 693 ? 29.031 -37.688 -22.406 1 94.5 693 LEU A O 1
ATOM 5629 N N . THR A 1 694 ? 28.703 -36.688 -24.391 1 92.5 694 THR A N 1
ATOM 5630 C CA . THR A 1 694 ? 28.719 -37.969 -25.094 1 92.5 694 THR A CA 1
ATOM 5631 C C . THR A 1 694 ? 29.953 -38.062 -25.969 1 92.5 694 THR A C 1
ATOM 5633 O O . THR A 1 694 ? 30.312 -39.156 -26.406 1 92.5 694 THR A O 1
ATOM 5636 N N . GLY A 1 695 ? 30.594 -37.031 -26.328 1 91.12 695 GLY A N 1
ATOM 5637 C CA . GLY A 1 695 ? 31.781 -37 -27.156 1 91.12 695 GLY A CA 1
ATOM 5638 C C . GLY A 1 695 ? 31.469 -37.031 -28.641 1 91.12 695 GLY A C 1
ATOM 5639 O O . GLY A 1 695 ? 32.375 -37.125 -29.484 1 91.12 695 GLY A O 1
ATOM 5640 N N . SER A 1 696 ? 30.141 -37 -28.984 1 91.75 696 SER A N 1
ATOM 5641 C CA . SER A 1 696 ? 29.734 -37.094 -30.391 1 91.75 696 SER A CA 1
ATOM 5642 C C . SER A 1 696 ? 28.516 -36.219 -30.672 1 91.75 696 SER A C 1
ATOM 5644 O O . SER A 1 696 ? 27.703 -36 -29.781 1 91.75 696 SER A O 1
ATOM 5646 N N . ILE A 1 697 ? 28.453 -35.688 -31.906 1 90.31 697 ILE A N 1
ATOM 5647 C CA . ILE A 1 697 ? 27.297 -34.906 -32.344 1 90.31 697 ILE A CA 1
ATOM 5648 C C . ILE A 1 697 ? 26.516 -35.688 -33.406 1 90.31 697 ILE A C 1
ATOM 5650 O O . ILE A 1 697 ? 25.75 -35.094 -34.156 1 90.31 697 ILE A O 1
ATOM 5654 N N . GLU A 1 698 ? 26.719 -36.938 -33.469 1 90.44 698 GLU A N 1
ATOM 5655 C CA . GLU A 1 698 ? 26.094 -37.781 -34.469 1 90.44 698 GLU A CA 1
ATOM 5656 C C . GLU A 1 698 ? 24.562 -37.719 -34.406 1 90.44 698 GLU A C 1
ATOM 5658 O O . GLU A 1 698 ? 23.906 -37.688 -35.469 1 90.44 698 GLU A O 1
ATOM 5663 N N . TYR A 1 699 ? 24.047 -37.594 -33.281 1 90.69 699 TYR A N 1
ATOM 5664 C CA . TYR A 1 699 ? 22.609 -37.656 -33.094 1 90.69 699 TYR A CA 1
ATOM 5665 C C . TYR A 1 699 ? 22 -36.25 -33.094 1 90.69 699 TYR A C 1
ATOM 5667 O O . TYR A 1 699 ? 20.844 -36.094 -32.75 1 90.69 699 TYR A O 1
ATOM 5675 N N . LEU A 1 700 ? 22.766 -35.25 -33.5 1 93.94 700 LEU A N 1
ATOM 5676 C CA . LEU A 1 700 ? 22.25 -33.906 -33.688 1 93.94 700 LEU A CA 1
ATOM 5677 C C . LEU A 1 700 ? 21.453 -33.781 -34.969 1 93.94 700 LEU A C 1
ATOM 5679 O O . LEU A 1 700 ? 20.469 -33.031 -35.062 1 93.94 700 LEU A O 1
ATOM 5683 N N . ARG A 1 701 ? 21.781 -34.5 -35.938 1 93.75 701 ARG A N 1
ATOM 5684 C CA . ARG A 1 701 ? 21.281 -34.344 -37.312 1 93.75 701 ARG A CA 1
ATOM 5685 C C . ARG A 1 701 ? 19.797 -34.656 -37.375 1 93.75 701 ARG A C 1
ATOM 5687 O O . ARG A 1 701 ? 19.047 -33.906 -38 1 93.75 701 ARG A O 1
ATOM 5694 N N . PRO A 1 702 ? 19.344 -35.781 -36.781 1 94.38 702 PRO A N 1
ATOM 5695 C CA . PRO A 1 702 ? 17.906 -36.031 -36.812 1 94.38 702 PRO A CA 1
ATOM 5696 C C . PRO A 1 702 ? 17.094 -34.844 -36.281 1 94.38 702 PRO A C 1
ATOM 5698 O O . PRO A 1 702 ? 16.047 -34.5 -36.844 1 94.38 702 PRO A O 1
ATOM 5701 N N . PHE A 1 703 ? 17.562 -34.25 -35.188 1 95.81 703 PHE A N 1
ATOM 5702 C CA . PHE A 1 703 ? 16.844 -33.156 -34.594 1 95.81 703 PHE A CA 1
ATOM 5703 C C . PHE A 1 703 ? 16.922 -31.906 -35.469 1 95.81 703 PHE A C 1
ATOM 5705 O O . PHE A 1 703 ? 15.953 -31.156 -35.594 1 95.81 703 PHE A O 1
ATOM 5712 N N . GLN A 1 704 ? 18.047 -31.672 -36.094 1 96.12 704 GLN A N 1
ATOM 5713 C CA . GLN A 1 704 ? 18.234 -30.531 -37 1 96.12 704 GLN A CA 1
ATOM 5714 C C . GLN A 1 704 ? 17.281 -30.609 -38.188 1 96.12 704 GLN A C 1
ATOM 5716 O O . GLN A 1 704 ? 16.625 -29.625 -38.531 1 96.12 704 GLN A O 1
ATOM 5721 N N . SER A 1 705 ? 17.203 -31.75 -38.812 1 96.62 705 SER A N 1
ATOM 5722 C CA . SER A 1 705 ? 16.375 -31.953 -40 1 96.62 705 SER A CA 1
ATOM 5723 C C . SER A 1 705 ? 14.898 -31.766 -39.656 1 96.62 705 SER A C 1
ATOM 5725 O O . SER A 1 705 ? 14.164 -31.094 -40.375 1 96.62 705 SER A O 1
ATOM 5727 N N . GLU A 1 706 ? 14.477 -32.406 -38.594 1 97.81 706 GLU A N 1
ATOM 5728 C CA . GLU A 1 706 ? 13.078 -32.312 -38.188 1 97.81 706 GLU A CA 1
ATOM 5729 C C . GLU A 1 706 ? 12.711 -30.875 -37.812 1 97.81 706 GLU A C 1
ATOM 5731 O O . GLU A 1 706 ? 11.625 -30.391 -38.156 1 97.81 706 GLU A O 1
ATOM 5736 N N . LEU A 1 707 ? 13.625 -30.172 -37.094 1 97.38 707 LEU A N 1
ATOM 5737 C CA . LEU A 1 707 ? 13.359 -28.797 -36.656 1 97.38 707 LEU A CA 1
ATOM 5738 C C . LEU A 1 707 ? 13.227 -27.875 -37.875 1 97.38 707 LEU A C 1
ATOM 5740 O O . LEU A 1 707 ? 12.32 -27.047 -37.938 1 97.38 707 LEU A O 1
ATOM 5744 N N . GLU A 1 708 ? 14.07 -28.031 -38.812 1 97 708 GLU A N 1
ATOM 5745 C CA . GLU A 1 708 ? 14.023 -27.219 -40.031 1 97 708 GLU A CA 1
ATOM 5746 C C . GLU A 1 708 ? 12.703 -27.406 -40.781 1 97 708 GLU A C 1
ATOM 5748 O O . GLU A 1 708 ? 12.086 -26.438 -41.219 1 97 708 GLU A O 1
ATOM 5753 N N . SER A 1 709 ? 12.32 -28.672 -40.875 1 97.94 709 SER A N 1
ATOM 5754 C CA . SER A 1 709 ? 11.062 -28.969 -41.562 1 97.94 709 SER A CA 1
ATOM 5755 C C . SER A 1 709 ? 9.867 -28.453 -40.781 1 97.94 709 SER A C 1
ATOM 5757 O O . SER A 1 709 ? 8.859 -28.047 -41.375 1 97.94 709 SER A O 1
ATOM 5759 N N . THR A 1 710 ? 9.945 -28.531 -39.469 1 98.25 710 THR A N 1
ATOM 5760 C CA . THR A 1 710 ? 8.867 -28.016 -38.625 1 98.25 710 THR A CA 1
ATOM 5761 C C . THR A 1 710 ? 8.75 -26.5 -38.781 1 98.25 710 THR A C 1
ATOM 5763 O O . THR A 1 710 ? 7.641 -25.969 -38.781 1 98.25 710 THR A O 1
ATOM 5766 N N . ILE A 1 711 ? 9.867 -25.797 -38.812 1 97.69 711 ILE A N 1
ATOM 5767 C CA . ILE A 1 711 ? 9.875 -24.344 -39.031 1 97.69 711 ILE A CA 1
ATOM 5768 C C . ILE A 1 711 ? 9.227 -24 -40.344 1 97.69 711 ILE A C 1
ATOM 5770 O O . ILE A 1 711 ? 8.438 -23.062 -40.438 1 97.69 711 ILE A O 1
ATOM 5774 N N . GLN A 1 712 ? 9.477 -24.781 -41.344 1 97.06 712 GLN A N 1
ATOM 5775 C CA . GLN A 1 712 ? 8.844 -24.578 -42.656 1 97.06 712 GLN A CA 1
ATOM 5776 C C . GLN A 1 712 ? 7.336 -24.781 -42.562 1 97.06 712 GLN A C 1
ATOM 5778 O O . GLN A 1 712 ? 6.566 -24.016 -43.156 1 97.06 712 GLN A O 1
ATOM 5783 N N . PHE A 1 713 ? 6.965 -25.812 -41.906 1 97.88 713 PHE A N 1
ATOM 5784 C CA . PHE A 1 713 ? 5.547 -26.031 -41.625 1 97.88 713 PHE A CA 1
ATOM 5785 C C . PHE A 1 713 ? 4.922 -24.781 -41.031 1 97.88 713 PHE A C 1
ATOM 5787 O O . PHE A 1 713 ? 3.885 -24.297 -41.5 1 97.88 713 PHE A O 1
ATOM 5794 N N . PHE A 1 714 ? 5.543 -24.266 -39.938 1 98.12 714 PHE A N 1
ATOM 5795 C CA . PHE A 1 714 ? 5.012 -23.109 -39.219 1 98.12 714 PHE A CA 1
ATOM 5796 C C . PHE A 1 714 ? 4.863 -21.906 -40.156 1 98.12 714 PHE A C 1
ATOM 5798 O O . PHE A 1 714 ? 3.82 -21.25 -40.156 1 98.12 714 PHE A O 1
ATOM 5805 N N . TYR A 1 715 ? 5.863 -21.641 -41 1 97.56 715 TYR A N 1
ATOM 5806 C CA . TYR A 1 715 ? 5.84 -20.516 -41.938 1 97.56 715 TYR A CA 1
ATOM 5807 C C . TYR A 1 715 ? 4.727 -20.688 -42.969 1 97.56 715 TYR A C 1
ATOM 5809 O O . TYR A 1 715 ? 3.998 -19.734 -43.25 1 97.56 715 TYR A O 1
ATOM 5817 N N . GLN A 1 716 ? 4.602 -21.844 -43.406 1 97 716 GLN A N 1
ATOM 5818 C CA . GLN A 1 716 ? 3.662 -22.078 -44.5 1 97 716 GLN A CA 1
ATOM 5819 C C . GLN A 1 716 ? 2.221 -22.062 -44 1 97 716 GLN A C 1
ATOM 5821 O O . GLN A 1 716 ? 1.32 -21.594 -44.688 1 97 716 GLN A O 1
ATOM 5826 N N . ILE A 1 717 ? 2.053 -22.609 -42.844 1 97.31 717 ILE A N 1
ATOM 5827 C CA . ILE A 1 717 ? 0.693 -22.734 -42.312 1 97.31 717 ILE A CA 1
ATOM 5828 C C . ILE A 1 717 ? 0.198 -21.375 -41.844 1 97.31 717 ILE A C 1
ATOM 5830 O O . ILE A 1 717 ? -0.984 -21.062 -41.969 1 97.31 717 ILE A O 1
ATOM 5834 N N . THR A 1 718 ? 1.018 -20.578 -41.188 1 96.5 718 THR A N 1
ATOM 5835 C CA . THR A 1 718 ? 0.611 -19.312 -40.562 1 96.5 718 THR A CA 1
ATOM 5836 C C . THR A 1 718 ? 0.831 -18.156 -41.531 1 96.5 718 THR A C 1
ATOM 5838 O O . THR A 1 718 ? 0.227 -17.094 -41.375 1 96.5 718 THR A O 1
ATOM 5841 N N . ASP A 1 719 ? 1.745 -18.25 -42.406 1 95.25 719 ASP A N 1
ATOM 5842 C CA . ASP A 1 719 ? 2.209 -17.172 -43.281 1 95.25 719 ASP A CA 1
ATOM 5843 C C . ASP A 1 719 ? 2.885 -16.078 -42.469 1 95.25 719 ASP A C 1
ATOM 5845 O O . ASP A 1 719 ? 2.74 -14.891 -42.781 1 95.25 719 ASP A O 1
ATOM 5849 N N . GLU A 1 720 ? 3.377 -16.484 -41.281 1 94.94 720 GLU A N 1
ATOM 5850 C CA . GLU A 1 720 ? 4.094 -15.562 -40.406 1 94.94 720 GLU A CA 1
ATOM 5851 C C . GLU A 1 720 ? 5.559 -15.961 -40.25 1 94.94 720 GLU A C 1
ATOM 5853 O O . GLU A 1 720 ? 5.879 -17.156 -40.219 1 94.94 720 GLU A O 1
ATOM 5858 N N . LYS A 1 721 ? 6.402 -14.992 -40.125 1 91.31 721 LYS A N 1
ATOM 5859 C CA . LYS A 1 721 ? 7.828 -15.258 -39.969 1 91.31 721 LYS A CA 1
ATOM 5860 C C . LYS A 1 721 ? 8.219 -15.25 -38.469 1 91.31 721 LYS A C 1
ATOM 5862 O O . LYS A 1 721 ? 9.203 -15.883 -38.094 1 91.31 721 LYS A O 1
ATOM 5867 N N . ASP A 1 722 ? 7.402 -14.508 -37.719 1 92.88 722 ASP A N 1
ATOM 5868 C CA . ASP A 1 722 ? 7.66 -14.445 -36.281 1 92.88 722 ASP A CA 1
ATOM 5869 C C . ASP A 1 722 ? 6.906 -15.539 -35.562 1 92.88 722 ASP A C 1
ATOM 5871 O O . ASP A 1 722 ? 5.688 -15.672 -35.688 1 92.88 722 ASP A O 1
ATOM 5875 N N . PHE A 1 723 ? 7.633 -16.312 -34.781 1 95 723 PHE A N 1
ATOM 5876 C CA . PHE A 1 723 ? 7.027 -17.422 -34.062 1 95 723 PHE A CA 1
ATOM 5877 C C . PHE A 1 723 ? 5.957 -16.922 -33.094 1 95 723 PHE A C 1
ATOM 5879 O O . PHE A 1 723 ? 4.93 -17.578 -32.906 1 95 723 PHE A O 1
ATOM 5886 N N . CYS A 1 724 ? 6.191 -15.75 -32.469 1 93.69 724 CYS A N 1
ATOM 5887 C CA . CYS A 1 724 ? 5.254 -15.188 -31.5 1 93.69 724 CYS A CA 1
ATOM 5888 C C . CYS A 1 724 ? 4.508 -14 -32.094 1 93.69 724 CYS A C 1
ATOM 5890 O O . CYS A 1 724 ? 4.348 -12.969 -31.438 1 93.69 724 CYS A O 1
ATOM 5892 N N . PHE A 1 725 ? 4.043 -14.086 -33.312 1 92.75 725 PHE A N 1
ATOM 5893 C CA . PHE A 1 725 ? 3.402 -13.008 -34.062 1 92.75 725 PHE A CA 1
ATOM 5894 C C . PHE A 1 725 ? 2.178 -12.492 -33.312 1 92.75 725 PHE A C 1
ATOM 5896 O O . PHE A 1 725 ? 1.825 -11.312 -33.438 1 92.75 725 PHE A O 1
ATOM 5903 N N . HIS A 1 726 ? 1.566 -13.312 -32.531 1 88.69 726 HIS A N 1
ATOM 5904 C CA . HIS A 1 726 ? 0.353 -12.922 -31.812 1 88.69 726 HIS A CA 1
ATOM 5905 C C . HIS A 1 726 ? 0.682 -12.219 -30.5 1 88.69 726 HIS A C 1
ATOM 5907 O O . HIS A 1 726 ? -0.182 -11.578 -29.906 1 88.69 726 HIS A O 1
ATOM 5913 N N . GLN A 1 727 ? 1.896 -12.367 -30.062 1 89 727 GLN A N 1
ATOM 5914 C CA . GLN A 1 727 ? 2.408 -11.711 -28.859 1 89 727 GLN A CA 1
ATOM 5915 C C . GLN A 1 727 ? 3.871 -11.312 -29.031 1 89 727 GLN A C 1
ATOM 5917 O O . GLN A 1 727 ? 4.75 -11.844 -28.344 1 89 727 GLN A O 1
ATOM 5922 N N . PRO A 1 728 ? 4.105 -10.281 -29.734 1 88.12 728 PRO A N 1
ATOM 5923 C CA . PRO A 1 728 ? 5.477 -9.93 -30.109 1 88.12 728 PRO A CA 1
ATOM 5924 C C . PRO A 1 728 ? 6.355 -9.625 -28.906 1 88.12 728 PRO A C 1
ATOM 5926 O O . PRO A 1 728 ? 7.547 -9.945 -28.891 1 88.12 728 PRO A O 1
ATOM 5929 N N . TRP A 1 729 ? 5.762 -9.055 -27.906 1 86.38 729 TRP A N 1
ATOM 5930 C CA . TRP A 1 729 ? 6.527 -8.742 -26.703 1 86.38 729 TRP A CA 1
ATOM 5931 C C . TRP A 1 729 ? 7.059 -10.023 -26.062 1 86.38 729 TRP A C 1
ATOM 5933 O O . TRP A 1 729 ? 8.156 -10.031 -25.5 1 86.38 729 TRP A O 1
ATOM 5943 N N . LEU A 1 730 ? 6.336 -11.117 -26.156 1 87.44 730 LEU A N 1
ATOM 5944 C CA . LEU A 1 730 ? 6.754 -12.391 -25.594 1 87.44 730 LEU A CA 1
ATOM 5945 C C . LEU A 1 730 ? 7.98 -12.938 -26.312 1 87.44 730 LEU A C 1
ATOM 5947 O O . LEU A 1 730 ? 8.906 -13.453 -25.688 1 87.44 730 LEU A O 1
ATOM 5951 N N . GLY A 1 731 ? 7.969 -12.75 -27.641 1 88.56 731 GLY A N 1
ATOM 5952 C CA . GLY A 1 731 ? 9.125 -13.18 -28.422 1 88.56 731 GLY A CA 1
ATOM 5953 C C . GLY A 1 731 ? 10.398 -12.445 -28.047 1 88.56 731 GLY A C 1
ATOM 5954 O O . GLY A 1 731 ? 11.453 -13.062 -27.875 1 88.56 731 GLY A O 1
ATOM 5955 N N . GLU A 1 732 ? 10.219 -11.195 -27.844 1 88.06 732 GLU A N 1
ATOM 5956 C CA . GLU A 1 732 ? 11.359 -10.375 -27.438 1 88.06 732 GLU A CA 1
ATOM 5957 C C . GLU A 1 732 ? 11.844 -10.75 -26.047 1 88.06 732 GLU A C 1
ATOM 5959 O O . GLU A 1 732 ? 13.055 -10.844 -25.812 1 88.06 732 GLU A O 1
ATOM 5964 N N . SER A 1 733 ? 10.953 -10.984 -25.188 1 88.25 733 SER A N 1
ATOM 5965 C CA . SER A 1 733 ? 11.297 -11.375 -23.828 1 88.25 733 SER A CA 1
ATOM 5966 C C . SER A 1 733 ? 12.039 -12.703 -23.797 1 88.25 733 SER A C 1
ATOM 5968 O O . SER A 1 733 ? 13.023 -12.859 -23.078 1 88.25 733 SER A O 1
ATOM 5970 N N . ILE A 1 734 ? 11.617 -13.656 -24.594 1 90.06 734 ILE A N 1
ATOM 5971 C CA . ILE A 1 734 ? 12.234 -14.977 -24.656 1 90.06 734 ILE A CA 1
ATOM 5972 C C . ILE A 1 734 ? 13.656 -14.852 -25.172 1 90.06 734 ILE A C 1
ATOM 5974 O O . ILE A 1 734 ? 14.578 -15.477 -24.641 1 90.06 734 ILE A O 1
ATOM 5978 N N . GLN A 1 735 ? 13.82 -14.031 -26.156 1 88.5 735 GLN A N 1
ATOM 5979 C CA . GLN A 1 735 ? 15.141 -13.844 -26.75 1 88.5 735 GLN A CA 1
ATOM 5980 C C . GLN A 1 735 ? 16.109 -13.234 -25.734 1 88.5 735 GLN A C 1
ATOM 5982 O O . GLN A 1 735 ? 17.25 -13.695 -25.609 1 88.5 735 GLN A O 1
ATOM 5987 N N . LEU A 1 736 ? 15.648 -12.266 -25.078 1 86 736 LEU A N 1
ATOM 5988 C CA . LEU A 1 736 ? 16.484 -11.594 -24.109 1 86 736 LEU A CA 1
ATOM 5989 C C . LEU A 1 736 ? 16.859 -12.531 -22.953 1 86 736 LEU A C 1
ATOM 5991 O O . LEU A 1 736 ? 18 -12.555 -22.516 1 86 736 LEU A O 1
ATOM 5995 N N . ARG A 1 737 ? 16 -13.328 -22.562 1 90.75 737 ARG A N 1
ATOM 5996 C CA . ARG A 1 737 ? 16.234 -14.266 -21.469 1 90.75 737 ARG A CA 1
ATOM 5997 C C . ARG A 1 737 ? 17.188 -15.375 -21.906 1 90.75 737 ARG A C 1
ATOM 5999 O O . ARG A 1 737 ? 17.984 -15.859 -21.094 1 90.75 737 ARG A O 1
ATOM 6006 N N . SER A 1 738 ? 17.047 -15.719 -23.109 1 93.25 738 SER A N 1
ATOM 6007 C CA . SER A 1 738 ? 17.859 -16.828 -23.609 1 93.25 738 SER A CA 1
ATOM 6008 C C . SER A 1 738 ? 19.359 -16.516 -23.469 1 93.25 738 SER A C 1
ATOM 6010 O O . SER A 1 738 ? 20.141 -17.406 -23.141 1 93.25 738 SER A O 1
ATOM 6012 N N . THR A 1 739 ? 19.703 -15.266 -23.656 1 93.5 739 THR A N 1
ATOM 6013 C CA . THR A 1 739 ? 21.109 -14.883 -23.562 1 93.5 739 THR A CA 1
ATOM 6014 C C . THR A 1 739 ? 21.609 -15.039 -22.141 1 93.5 739 THR A C 1
ATOM 6016 O O . THR A 1 739 ? 22.812 -15.227 -21.906 1 93.5 739 THR A O 1
ATOM 6019 N N . LEU A 1 740 ? 20.703 -14.984 -21.234 1 95.44 740 LEU A N 1
ATOM 6020 C CA . LEU A 1 740 ? 21.078 -15.125 -19.828 1 95.44 740 LEU A CA 1
ATOM 6021 C C . LEU A 1 740 ? 21.031 -16.578 -19.391 1 95.44 740 LEU A C 1
ATOM 6023 O O . LEU A 1 740 ? 21.641 -16.953 -18.391 1 95.44 740 LEU A O 1
ATOM 6027 N N . ILE A 1 741 ? 20.359 -17.438 -20.172 1 96.44 741 ILE A N 1
ATOM 6028 C CA . ILE A 1 741 ? 20.219 -18.859 -19.828 1 96.44 741 ILE A CA 1
ATOM 6029 C C . ILE A 1 741 ? 21.422 -19.641 -20.375 1 96.44 741 ILE A C 1
ATOM 6031 O O . ILE A 1 741 ? 21.844 -20.625 -19.766 1 96.44 741 ILE A O 1
ATOM 6035 N N . HIS A 1 742 ? 22.016 -19.156 -21.484 1 97.12 742 HIS A N 1
ATOM 6036 C CA . HIS A 1 742 ? 23.078 -19.875 -22.172 1 97.12 742 HIS A CA 1
ATOM 6037 C C . HIS A 1 742 ? 24.234 -20.172 -21.219 1 97.12 742 HIS A C 1
ATOM 6039 O O . HIS A 1 742 ? 24.656 -21.328 -21.094 1 97.12 742 HIS A O 1
ATOM 6045 N N . PRO A 1 743 ? 24.641 -19.156 -20.453 1 97.62 743 PRO A N 1
ATOM 6046 C CA . PRO A 1 743 ? 25.734 -19.453 -19.516 1 97.62 743 PRO A CA 1
ATOM 6047 C C . PRO A 1 743 ? 25.344 -20.516 -18.484 1 97.62 743 PRO A C 1
ATOM 6049 O O . PRO A 1 743 ? 26.188 -21.328 -18.094 1 97.62 743 PRO A O 1
ATOM 6052 N N . LEU A 1 744 ? 24.141 -20.531 -18.062 1 97.31 744 LEU A N 1
ATOM 6053 C CA . LEU A 1 744 ? 23.688 -21.5 -17.078 1 97.31 744 LEU A CA 1
ATOM 6054 C C . LEU A 1 744 ? 23.672 -22.906 -17.656 1 97.31 744 LEU A C 1
ATOM 6056 O O . LEU A 1 744 ? 24 -23.875 -16.969 1 97.31 744 LEU A O 1
ATOM 6060 N N . ASN A 1 745 ? 23.312 -23 -18.906 1 97.62 745 ASN A N 1
ATOM 6061 C CA . ASN A 1 745 ? 23.359 -24.297 -19.562 1 97.62 745 ASN A CA 1
ATOM 6062 C C . ASN A 1 745 ? 24.781 -24.844 -19.609 1 97.62 745 ASN A C 1
ATOM 6064 O O . ASN A 1 745 ? 24.984 -26.031 -19.344 1 97.62 745 ASN A O 1
ATOM 6068 N N . LEU A 1 746 ? 25.703 -24 -19.953 1 98.25 746 LEU A N 1
ATOM 6069 C CA . LEU A 1 746 ? 27.094 -24.438 -20.047 1 98.25 746 LEU A CA 1
ATOM 6070 C C . LEU A 1 746 ? 27.641 -24.812 -18.672 1 98.25 746 LEU A C 1
ATOM 6072 O O . LEU A 1 746 ? 28.375 -25.781 -18.531 1 98.25 746 LEU A O 1
ATOM 6076 N N . ILE A 1 747 ? 27.25 -24.047 -17.672 1 98.19 747 ILE A N 1
ATOM 6077 C CA . ILE A 1 747 ? 27.688 -24.359 -16.312 1 98.19 747 ILE A CA 1
ATOM 6078 C C . ILE A 1 747 ? 27.047 -25.656 -15.852 1 98.19 747 ILE A C 1
ATOM 6080 O O . ILE A 1 747 ? 27.672 -26.438 -15.117 1 98.19 747 ILE A O 1
ATOM 6084 N N . GLN A 1 748 ? 25.844 -25.891 -16.281 1 97.12 748 GLN A N 1
ATOM 6085 C CA . GLN A 1 748 ? 25.172 -27.156 -15.961 1 97.12 748 GLN A CA 1
ATOM 6086 C C . GLN A 1 748 ? 25.969 -28.344 -16.5 1 97.12 748 GLN A C 1
ATOM 6088 O O . GLN A 1 748 ? 26.094 -29.359 -15.828 1 97.12 748 GLN A O 1
ATOM 6093 N N . ILE A 1 749 ? 26.516 -28.203 -17.703 1 97.31 749 ILE A N 1
ATOM 6094 C CA . ILE A 1 749 ? 27.359 -29.234 -18.297 1 97.31 749 ILE A CA 1
ATOM 6095 C C . ILE A 1 749 ? 28.578 -29.484 -17.406 1 97.31 749 ILE A C 1
ATOM 6097 O O . ILE A 1 749 ? 28.906 -30.625 -17.109 1 97.31 749 ILE A O 1
ATOM 6101 N N . GLU A 1 750 ? 29.203 -28.391 -16.953 1 97.31 750 GLU A N 1
ATOM 6102 C CA . GLU A 1 750 ? 30.359 -28.5 -16.078 1 97.31 750 GLU A CA 1
ATOM 6103 C C . GLU A 1 750 ? 29.969 -29.172 -14.758 1 97.31 750 GLU A C 1
ATOM 6105 O O . GLU A 1 750 ? 30.734 -29.984 -14.219 1 97.31 750 GLU A O 1
ATOM 6110 N N . ALA A 1 751 ? 28.844 -28.797 -14.266 1 96.19 751 ALA A N 1
ATOM 6111 C CA . ALA A 1 751 ? 28.359 -29.391 -13.023 1 96.19 751 ALA A CA 1
ATOM 6112 C C . ALA A 1 751 ? 28.188 -30.891 -13.172 1 96.19 751 ALA A C 1
ATOM 6114 O O . ALA A 1 751 ? 28.531 -31.656 -12.273 1 96.19 751 ALA A O 1
ATOM 6115 N N . MET A 1 752 ? 27.641 -31.312 -14.25 1 94.94 752 MET A N 1
ATOM 6116 C CA . MET A 1 752 ? 27.422 -32.719 -14.508 1 94.94 752 MET A CA 1
ATOM 6117 C C . MET A 1 752 ? 28.75 -33.469 -14.672 1 94.94 752 MET A C 1
ATOM 6119 O O . MET A 1 752 ? 28.938 -34.562 -14.117 1 94.94 752 MET A O 1
ATOM 6123 N N . LYS A 1 753 ? 29.688 -32.875 -15.344 1 94.62 753 LYS A N 1
ATOM 6124 C CA . LYS A 1 753 ? 31 -33.469 -15.531 1 94.62 753 LYS A CA 1
ATOM 6125 C C . LYS A 1 753 ? 31.703 -33.656 -14.195 1 94.62 753 LYS A C 1
ATOM 6127 O O . LYS A 1 753 ? 32.344 -34.688 -13.969 1 94.62 753 LYS A O 1
ATOM 6132 N N . ARG A 1 754 ? 31.5 -32.656 -13.367 1 94.75 754 ARG A N 1
ATOM 6133 C CA . ARG A 1 754 ? 32.188 -32.656 -12.086 1 94.75 754 ARG A CA 1
ATOM 6134 C C . ARG A 1 754 ? 31.391 -33.375 -11.008 1 94.75 754 ARG A C 1
ATOM 6136 O O . ARG A 1 754 ? 31.844 -33.5 -9.867 1 94.75 754 ARG A O 1
ATOM 6143 N N . LYS A 1 755 ? 30.188 -33.812 -11.281 1 91.81 755 LYS A N 1
ATOM 6144 C CA . LYS A 1 755 ? 29.266 -34.406 -10.328 1 91.81 755 LYS A CA 1
ATOM 6145 C C . LYS A 1 755 ? 29.078 -33.531 -9.109 1 91.81 755 LYS A C 1
ATOM 6147 O O . LYS A 1 755 ? 29.125 -34 -7.973 1 91.81 755 LYS A O 1
ATOM 6152 N N . ASP A 1 756 ? 29.125 -32.25 -9.422 1 93.31 756 ASP A N 1
ATOM 6153 C CA . ASP A 1 756 ? 28.875 -31.25 -8.391 1 93.31 756 ASP A CA 1
ATOM 6154 C C . ASP A 1 756 ? 27.375 -31.016 -8.195 1 93.31 756 ASP A C 1
ATOM 6156 O O . ASP A 1 756 ? 26.797 -30.156 -8.852 1 93.31 756 ASP A O 1
ATOM 6160 N N . LEU A 1 757 ? 26.781 -31.672 -7.258 1 89.5 757 LEU A N 1
ATOM 6161 C CA . LEU A 1 757 ? 25.328 -31.703 -7.086 1 89.5 757 LEU A CA 1
ATOM 6162 C C . LEU A 1 757 ? 24.812 -30.328 -6.672 1 89.5 757 LEU A C 1
ATOM 6164 O O . LEU A 1 757 ? 23.797 -29.859 -7.207 1 89.5 757 LEU A O 1
ATOM 6168 N N . PRO A 1 758 ? 25.5 -29.672 -5.75 1 87.06 758 PRO A N 1
ATOM 6169 C CA . PRO A 1 758 ? 25 -28.344 -5.387 1 87.06 758 PRO A CA 1
ATOM 6170 C C . PRO A 1 758 ? 24.984 -27.375 -6.57 1 87.06 758 PRO A C 1
ATOM 6172 O O . PRO A 1 758 ? 24.016 -26.625 -6.742 1 87.06 758 PRO A O 1
ATOM 6175 N N . LEU A 1 759 ? 26 -27.406 -7.383 1 93.06 759 LEU A N 1
ATOM 6176 C CA . LEU A 1 759 ? 26.062 -26.562 -8.562 1 93.06 759 LEU A CA 1
ATOM 6177 C C . LEU A 1 759 ? 24.984 -26.953 -9.578 1 93.06 759 LEU A C 1
ATOM 6179 O O . LEU A 1 759 ? 24.391 -26.094 -10.219 1 93.06 759 LEU A O 1
ATOM 6183 N N . LEU A 1 760 ? 24.797 -28.219 -9.688 1 92.44 760 LEU A N 1
ATOM 6184 C CA . LEU A 1 760 ? 23.781 -28.719 -10.609 1 92.44 760 LEU A CA 1
ATOM 6185 C C . LEU A 1 760 ? 22.391 -28.25 -10.188 1 92.44 760 LEU A C 1
ATOM 6187 O O . LEU A 1 760 ? 21.609 -27.812 -11.031 1 92.44 760 LEU A O 1
ATOM 6191 N N . ARG A 1 761 ? 22.125 -28.297 -8.93 1 88.31 761 ARG A N 1
ATOM 6192 C CA . ARG A 1 761 ? 20.828 -27.844 -8.414 1 88.31 761 ARG A CA 1
ATOM 6193 C C . ARG A 1 761 ? 20.609 -26.359 -8.719 1 88.31 761 ARG A C 1
ATOM 6195 O O . ARG A 1 761 ? 19.516 -25.953 -9.117 1 88.31 761 ARG A O 1
ATOM 6202 N N . LYS A 1 762 ? 21.609 -25.641 -8.57 1 89.81 762 LYS A N 1
ATOM 6203 C CA . LYS A 1 762 ? 21.547 -24.203 -8.82 1 89.81 762 LYS A CA 1
ATOM 6204 C C . LYS A 1 762 ? 21.266 -23.906 -10.297 1 89.81 762 LYS A C 1
ATOM 6206 O O . LYS A 1 762 ? 20.453 -23.047 -10.617 1 89.81 762 LYS A O 1
ATOM 6211 N N . THR A 1 763 ? 21.938 -24.641 -11.141 1 93.25 763 THR A N 1
ATOM 6212 C CA . THR A 1 763 ? 21.766 -24.422 -12.57 1 93.25 763 THR A CA 1
ATOM 6213 C C . THR A 1 763 ? 20.375 -24.875 -13.031 1 93.25 763 THR A C 1
ATOM 6215 O O . THR A 1 763 ? 19.75 -24.234 -13.859 1 93.25 763 THR A O 1
ATOM 6218 N N . VAL A 1 764 ? 19.922 -25.969 -12.477 1 90.5 764 VAL A N 1
ATOM 6219 C CA . VAL A 1 764 ? 18.594 -26.469 -12.828 1 90.5 764 VAL A CA 1
ATOM 6220 C C . VAL A 1 764 ? 17.547 -25.438 -12.438 1 90.5 764 VAL A C 1
ATOM 6222 O O . VAL A 1 764 ? 16.641 -25.125 -13.227 1 90.5 764 VAL A O 1
ATOM 6225 N N . THR A 1 765 ? 17.703 -24.922 -11.258 1 87.38 765 THR A N 1
ATOM 6226 C CA . THR A 1 765 ? 16.766 -23.922 -10.758 1 87.38 765 THR A CA 1
ATOM 6227 C C . THR A 1 765 ? 16.859 -22.641 -11.578 1 87.38 765 THR A C 1
ATOM 6229 O O . THR A 1 765 ? 15.844 -22.047 -11.938 1 87.38 765 THR A O 1
ATOM 6232 N N . GLY A 1 766 ? 18.047 -22.219 -11.859 1 90.88 766 GLY A N 1
ATOM 6233 C CA . GLY A 1 766 ? 18.25 -21 -12.633 1 90.88 766 GLY A CA 1
ATOM 6234 C C . GLY A 1 766 ? 17.656 -21.078 -14.031 1 90.88 766 GLY A C 1
ATOM 6235 O O . GLY A 1 766 ? 16.984 -20.141 -14.477 1 90.88 766 GLY A O 1
ATOM 6236 N N . ILE A 1 767 ? 17.906 -22.203 -14.68 1 92.94 767 ILE A N 1
ATOM 6237 C CA . ILE A 1 767 ? 17.391 -22.391 -16.031 1 92.94 767 ILE A CA 1
ATOM 6238 C C . ILE A 1 767 ? 15.859 -22.422 -15.984 1 92.94 767 ILE A C 1
ATOM 6240 O O . ILE A 1 767 ? 15.203 -21.812 -16.828 1 92.94 767 ILE A O 1
ATOM 6244 N N . SER A 1 768 ? 15.359 -23.047 -15.008 1 87 768 SER A N 1
ATOM 6245 C CA . SER A 1 768 ? 13.914 -23.109 -14.852 1 87 768 SER A CA 1
ATOM 6246 C C . SER A 1 768 ? 13.32 -21.719 -14.648 1 87 768 SER A C 1
ATOM 6248 O O . SER A 1 768 ? 12.242 -21.422 -15.164 1 87 768 SER A O 1
ATOM 6250 N N . CYS A 1 769 ? 14.008 -20.891 -13.945 1 84.06 769 CYS A N 1
ATOM 6251 C CA . CYS A 1 769 ? 13.57 -19.516 -13.727 1 84.06 769 CYS A CA 1
ATOM 6252 C C . CYS A 1 769 ? 13.5 -18.75 -15.039 1 84.06 769 CYS A C 1
ATOM 6254 O O . CYS A 1 769 ? 12.609 -17.922 -15.227 1 84.06 769 CYS A O 1
ATOM 6256 N N . GLY A 1 770 ? 14.398 -19.047 -15.852 1 87.81 770 GLY A N 1
ATOM 6257 C CA . GLY A 1 770 ? 14.438 -18.359 -17.141 1 87.81 770 GLY A CA 1
ATOM 6258 C C . GLY A 1 770 ? 13.414 -18.891 -18.125 1 87.81 770 GLY A C 1
ATOM 6259 O O . GLY A 1 770 ? 12.82 -18.125 -18.875 1 87.81 770 GLY A O 1
ATOM 6260 N N . MET A 1 771 ? 13.195 -20.141 -18.016 1 88.19 771 MET A N 1
ATOM 6261 C CA . MET A 1 771 ? 12.305 -20.766 -18.969 1 88.19 771 MET A CA 1
ATOM 6262 C C . MET A 1 771 ? 10.844 -20.594 -18.562 1 88.19 771 MET A C 1
ATOM 6264 O O . MET A 1 771 ? 9.945 -20.703 -19.406 1 88.19 771 MET A O 1
ATOM 6268 N N . LEU A 1 772 ? 10.555 -20.266 -17.312 1 75 772 LEU A N 1
ATOM 6269 C CA . LEU A 1 772 ? 9.273 -19.938 -16.703 1 75 772 LEU A CA 1
ATOM 6270 C C . LEU A 1 772 ? 8.352 -21.156 -16.703 1 75 772 LEU A C 1
ATOM 6272 O O . LEU A 1 772 ? 7.418 -21.234 -15.898 1 75 772 LEU A O 1
ATOM 6276 N N . THR A 1 773 ? 8.484 -22.062 -17.719 1 67.88 773 THR A N 1
ATOM 6277 C CA . THR A 1 773 ? 7.594 -23.219 -17.75 1 67.88 773 THR A CA 1
ATOM 6278 C C . THR A 1 773 ? 8.391 -24.516 -17.75 1 67.88 773 THR A C 1
ATOM 6280 O O . THR A 1 773 ? 9.055 -24.844 -18.734 1 67.88 773 THR A O 1
ATOM 6283 N N . THR A 1 774 ? 8.727 -25.078 -16.578 1 60.66 774 THR A N 1
ATOM 6284 C CA . THR A 1 774 ? 9.609 -26.234 -16.484 1 60.66 774 THR A CA 1
ATOM 6285 C C . THR A 1 774 ? 8.805 -27.531 -16.453 1 60.66 774 THR A C 1
ATOM 6287 O O . THR A 1 774 ? 9.367 -28.625 -16.578 1 60.66 774 THR A O 1
ATOM 6290 N N . GLY A 1 775 ? 7.586 -27.453 -16.391 1 61.91 775 GLY A N 1
ATOM 6291 C CA . GLY A 1 775 ? 6.797 -28.688 -16.391 1 61.91 775 GLY A CA 1
ATOM 6292 C C . GLY A 1 775 ? 5.363 -28.469 -15.953 1 61.91 775 GLY A C 1
ATOM 6293 O O . GLY A 1 775 ? 5.023 -27.406 -15.414 1 61.91 775 GLY A O 1
ATOM 6294 N N . MET B 1 1 ? -28.969 10 -11.984 1 23.22 1 MET B N 1
ATOM 6295 C CA . MET B 1 1 ? -28.984 11.453 -12.117 1 23.22 1 MET B CA 1
ATOM 6296 C C . MET B 1 1 ? -27.578 12.031 -11.961 1 23.22 1 MET B C 1
ATOM 6298 O O . MET B 1 1 ? -26.953 11.867 -10.914 1 23.22 1 MET B O 1
ATOM 6302 N N . GLU B 1 2 ? -26.859 12.125 -13.031 1 29.94 2 GLU B N 1
ATOM 6303 C CA . GLU B 1 2 ? -25.594 12.789 -13.297 1 29.94 2 GLU B CA 1
ATOM 6304 C C . GLU B 1 2 ? -25.547 14.18 -12.664 1 29.94 2 GLU B C 1
ATOM 6306 O O . GLU B 1 2 ? -26.562 14.898 -12.68 1 29.94 2 GLU B O 1
ATOM 6311 N N . PHE B 1 3 ? -24.969 14.305 -11.539 1 34 3 PHE B N 1
ATOM 6312 C CA . PHE B 1 3 ? -24.719 15.711 -11.234 1 34 3 PHE B CA 1
ATOM 6313 C C . PHE B 1 3 ? -24.656 16.547 -12.508 1 34 3 PHE B C 1
ATOM 6315 O O . PHE B 1 3 ? -23.781 16.312 -13.359 1 34 3 PHE B O 1
ATOM 6322 N N . SER B 1 4 ? -25.812 16.891 -12.938 1 34.06 4 SER B N 1
ATOM 6323 C CA . SER B 1 4 ? -25.891 17.906 -13.977 1 34.06 4 SER B CA 1
ATOM 6324 C C . SER B 1 4 ? -24.891 19.031 -13.727 1 34.06 4 SER B C 1
ATOM 6326 O O . SER B 1 4 ? -25.188 20 -13.031 1 34.06 4 SER B O 1
ATOM 6328 N N . MET B 1 5 ? -23.766 18.75 -13.352 1 32.97 5 MET B N 1
ATOM 6329 C CA . MET B 1 5 ? -22.859 19.891 -13.562 1 32.97 5 MET B CA 1
ATOM 6330 C C . MET B 1 5 ? -23.047 20.484 -14.953 1 32.97 5 MET B C 1
ATOM 6332 O O . MET B 1 5 ? -22.891 19.781 -15.961 1 32.97 5 MET B O 1
ATOM 6336 N N . LYS B 1 6 ? -23.984 21.391 -15.188 1 33.41 6 LYS B N 1
ATOM 6337 C CA . LYS B 1 6 ? -24.047 22.234 -16.391 1 33.41 6 LYS B CA 1
ATOM 6338 C C . LYS B 1 6 ? -22.703 22.266 -17.109 1 33.41 6 LYS B C 1
ATOM 6340 O O . LYS B 1 6 ? -21.656 22.094 -16.484 1 33.41 6 LYS B O 1
ATOM 6345 N N . GLU B 1 7 ? -22.578 22.266 -18.422 1 38.53 7 GLU B N 1
ATOM 6346 C CA . GLU B 1 7 ? -21.531 22.375 -19.453 1 38.53 7 GLU B CA 1
ATOM 6347 C C . GLU B 1 7 ? -20.406 23.297 -19 1 38.53 7 GLU B C 1
ATOM 6349 O O . GLU B 1 7 ? -19.531 23.641 -19.797 1 38.53 7 GLU B O 1
ATOM 6354 N N . ASN B 1 8 ? -20.594 24.078 -17.844 1 44 8 ASN B N 1
ATOM 6355 C CA . ASN B 1 8 ? -19.469 24.984 -17.594 1 44 8 ASN B CA 1
ATOM 6356 C C . ASN B 1 8 ? -18.219 24.219 -17.188 1 44 8 ASN B C 1
ATOM 6358 O O . ASN B 1 8 ? -18.297 23.234 -16.438 1 44 8 ASN B O 1
ATOM 6362 N N . VAL B 1 9 ? -17.141 24.469 -17.844 1 50.78 9 VAL B N 1
ATOM 6363 C CA . VAL B 1 9 ? -15.781 23.953 -17.828 1 50.78 9 VAL B CA 1
ATOM 6364 C C . VAL B 1 9 ? -15.289 23.875 -16.391 1 50.78 9 VAL B C 1
ATOM 6366 O O . VAL B 1 9 ? -15.055 24.906 -15.742 1 50.78 9 VAL B O 1
ATOM 6369 N N . SER B 1 10 ? -15.734 22.812 -15.672 1 69.25 10 SER B N 1
ATOM 6370 C CA . SER B 1 10 ? -15.164 22.625 -14.344 1 69.25 10 SER B CA 1
ATOM 6371 C C . SER B 1 10 ? -13.641 22.562 -14.406 1 69.25 10 SER B C 1
ATOM 6373 O O . SER B 1 10 ? -13.07 22 -15.336 1 69.25 10 SER B O 1
ATOM 6375 N N . HIS B 1 11 ? -13.094 23.359 -13.609 1 75.69 11 HIS B N 1
ATOM 6376 C CA . HIS B 1 11 ? -11.641 23.344 -13.484 1 75.69 11 HIS B CA 1
ATOM 6377 C C . HIS B 1 11 ? -11.172 22.172 -12.633 1 75.69 11 HIS B C 1
ATOM 6379 O O . HIS B 1 11 ? -9.969 21.938 -12.508 1 75.69 11 HIS B O 1
ATOM 6385 N N . LEU B 1 12 ? -12.172 21.359 -12.156 1 82.19 12 LEU B N 1
ATOM 6386 C CA . LEU B 1 12 ? -11.789 20.203 -11.359 1 82.19 12 LEU B CA 1
ATOM 6387 C C . LEU B 1 12 ? -11.492 19 -12.258 1 82.19 12 LEU B C 1
ATOM 6389 O O . LEU B 1 12 ? -12.219 18.75 -13.219 1 82.19 12 LEU B O 1
ATOM 6393 N N . PRO B 1 13 ? -10.461 18.297 -12.023 1 87.06 13 PRO B N 1
ATOM 6394 C CA . PRO B 1 13 ? -10.164 17.109 -12.828 1 87.06 13 PRO B CA 1
ATOM 6395 C C . PRO B 1 13 ? -11.297 16.094 -12.82 1 87.06 13 PRO B C 1
ATOM 6397 O O . PRO B 1 13 ? -11.953 15.898 -11.789 1 87.06 13 PRO B O 1
ATOM 6400 N N . ARG B 1 14 ? -11.492 15.445 -13.875 1 84.62 14 ARG B N 1
ATOM 6401 C CA . ARG B 1 14 ? -12.586 14.5 -14.039 1 84.62 14 ARG B CA 1
ATOM 6402 C C . ARG B 1 14 ? -12.484 13.359 -13.031 1 84.62 14 ARG B C 1
ATOM 6404 O O . ARG B 1 14 ? -13.5 12.93 -12.477 1 84.62 14 ARG B O 1
ATOM 6411 N N . GLU B 1 15 ? -11.305 12.883 -12.781 1 88.31 15 GLU B N 1
ATOM 6412 C CA . GLU B 1 15 ? -11.094 11.789 -11.836 1 88.31 15 GLU B CA 1
ATOM 6413 C C . GLU B 1 15 ? -11.531 12.18 -10.43 1 88.31 15 GLU B C 1
ATOM 6415 O O . GLU B 1 15 ? -12.164 11.391 -9.727 1 88.31 15 GLU B O 1
ATOM 6420 N N . LEU B 1 16 ? -11.219 13.398 -10.016 1 92.5 16 LEU B N 1
ATOM 6421 C CA . LEU B 1 16 ? -11.594 13.898 -8.695 1 92.5 16 LEU B CA 1
ATOM 6422 C C . LEU B 1 16 ? -13.102 14.102 -8.594 1 92.5 16 LEU B C 1
ATOM 6424 O O . LEU B 1 16 ? -13.719 13.711 -7.605 1 92.5 16 LEU B O 1
ATOM 6428 N N . SER B 1 17 ? -13.664 14.688 -9.641 1 91.38 17 SER B N 1
ATOM 6429 C CA . SER B 1 17 ? -15.102 14.922 -9.641 1 91.38 17 SER B CA 1
ATOM 6430 C C . SER B 1 17 ? -15.875 13.609 -9.547 1 91.38 17 SER B C 1
ATOM 6432 O O . SER B 1 17 ? -16.859 13.523 -8.805 1 91.38 17 SER B O 1
ATOM 6434 N N . ARG B 1 18 ? -15.438 12.617 -10.234 1 90.81 18 ARG B N 1
ATOM 6435 C CA . ARG B 1 18 ? -16.078 11.312 -10.203 1 90.81 18 ARG B CA 1
ATOM 6436 C C . ARG B 1 18 ? -15.969 10.672 -8.828 1 90.81 18 ARG B C 1
ATOM 6438 O O . ARG B 1 18 ? -16.922 10.055 -8.344 1 90.81 18 ARG B O 1
ATOM 6445 N N . MET B 1 19 ? -14.852 10.797 -8.297 1 93.12 19 MET B N 1
ATOM 6446 C CA . MET B 1 19 ? -14.633 10.227 -6.973 1 93.12 19 MET B CA 1
ATOM 6447 C C . MET B 1 19 ? -15.523 10.906 -5.934 1 93.12 19 MET B C 1
ATOM 6449 O O . MET B 1 19 ? -16.109 10.234 -5.086 1 93.12 19 MET B O 1
ATOM 6453 N N . VAL B 1 20 ? -15.594 12.234 -5.996 1 94.12 20 VAL B N 1
ATOM 6454 C CA . VAL B 1 20 ? -16.422 12.992 -5.066 1 94.12 20 VAL B CA 1
ATOM 6455 C C . VAL B 1 20 ? -17.891 12.578 -5.23 1 94.12 20 VAL B C 1
ATOM 6457 O O . VAL B 1 20 ? -18.578 12.305 -4.246 1 94.12 20 VAL B O 1
ATOM 6460 N N . PHE B 1 21 ? -18.297 12.492 -6.414 1 93.06 21 PHE B N 1
ATOM 6461 C CA . PHE B 1 21 ? -19.672 12.109 -6.691 1 93.06 21 PHE B CA 1
ATOM 6462 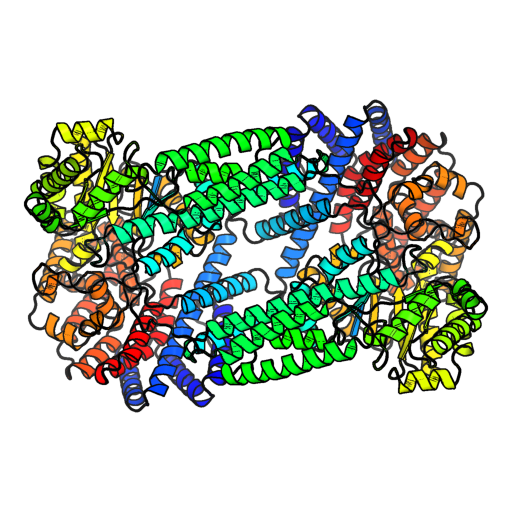C C . PHE B 1 21 ? -19.953 10.711 -6.16 1 93.06 21 PHE B C 1
ATOM 6464 O O . PHE B 1 21 ? -20.969 10.492 -5.5 1 93.06 21 PHE B O 1
ATOM 6471 N N . TRP B 1 22 ? -19.062 9.844 -6.48 1 93.75 22 TRP B N 1
ATOM 6472 C CA . TRP B 1 22 ? -19.219 8.461 -6.043 1 93.75 22 TRP B CA 1
ATOM 6473 C C . TRP B 1 22 ? -19.25 8.367 -4.52 1 93.75 22 TRP B C 1
ATOM 6475 O O . TRP B 1 22 ? -20.094 7.688 -3.945 1 93.75 22 TRP B O 1
ATOM 6485 N N . SER B 1 23 ? -18.328 9.016 -3.859 1 96.06 23 SER B N 1
ATOM 6486 C CA . SER B 1 23 ? -18.219 8.977 -2.404 1 96.06 23 SER B CA 1
ATOM 6487 C C . SER B 1 23 ? -19.453 9.586 -1.744 1 96.06 23 SER B C 1
ATOM 6489 O O . SER B 1 23 ? -19.969 9.047 -0.763 1 96.06 23 SER B O 1
ATOM 6491 N N . LEU B 1 24 ? -19.922 10.719 -2.297 1 95.56 24 LEU B N 1
ATOM 6492 C CA . LEU B 1 24 ? -21.109 11.367 -1.738 1 95.56 24 LEU B CA 1
ATOM 6493 C C . LEU B 1 24 ? -22.344 10.508 -1.94 1 95.56 24 LEU B C 1
ATOM 6495 O O . LEU B 1 24 ? -23.234 10.484 -1.086 1 95.56 24 LEU B O 1
ATOM 6499 N N . THR B 1 25 ? -22.406 9.852 -3.066 1 95.44 25 THR B N 1
ATOM 6500 C CA . THR B 1 25 ? -23.516 8.938 -3.314 1 95.44 25 THR B CA 1
ATOM 6501 C C . THR B 1 25 ? -23.531 7.82 -2.275 1 95.44 25 THR B C 1
ATOM 6503 O O . THR B 1 25 ? -24.594 7.453 -1.771 1 95.44 25 THR B O 1
ATOM 6506 N N . CYS B 1 26 ? -22.391 7.328 -1.997 1 95.88 26 CYS B N 1
ATOM 6507 C CA . CYS B 1 26 ? -22.281 6.289 -0.979 1 95.88 26 CYS B CA 1
ATOM 6508 C C . CYS B 1 26 ? -22.703 6.816 0.386 1 95.88 26 CYS B C 1
ATOM 6510 O O . CYS B 1 26 ? -23.375 6.117 1.142 1 95.88 26 CYS B O 1
ATOM 6512 N N . LEU B 1 27 ? -22.312 8.031 0.722 1 97.19 27 LEU B N 1
ATOM 6513 C CA . LEU B 1 27 ? -22.688 8.625 2.002 1 97.19 27 LEU B CA 1
ATOM 6514 C C . LEU B 1 27 ? -24.203 8.828 2.088 1 97.19 27 LEU B C 1
ATOM 6516 O O . LEU B 1 27 ? -24.812 8.562 3.131 1 97.19 27 LEU B O 1
ATOM 6520 N N . LYS B 1 28 ? -24.797 9.312 0.989 1 96.5 28 LYS B N 1
ATOM 6521 C CA . LYS B 1 28 ? -26.25 9.508 0.95 1 96.5 28 LYS B CA 1
ATOM 6522 C C . LYS B 1 28 ? -26.984 8.203 1.224 1 96.5 28 LYS B C 1
ATOM 6524 O O . LYS B 1 28 ? -27.953 8.18 1.987 1 96.5 28 LYS B O 1
ATOM 6529 N N . LYS B 1 29 ? -26.5 7.176 0.618 1 95.19 29 LYS B N 1
ATOM 6530 C CA . LYS B 1 29 ? -27.078 5.855 0.857 1 95.19 29 LYS B CA 1
ATOM 6531 C C . LYS B 1 29 ? -26.938 5.449 2.32 1 95.19 29 LYS B C 1
ATOM 6533 O O . LYS B 1 29 ? -27.875 4.906 2.916 1 95.19 29 LYS B O 1
ATOM 6538 N N . ALA B 1 30 ? -25.781 5.695 2.852 1 95 30 ALA B N 1
ATOM 6539 C CA . ALA B 1 30 ? -25.531 5.363 4.25 1 95 30 ALA B CA 1
ATOM 6540 C C . ALA B 1 30 ? -26.453 6.145 5.18 1 95 30 ALA B C 1
ATOM 6542 O O . ALA B 1 30 ? -26.953 5.602 6.168 1 95 30 ALA B O 1
ATOM 6543 N N . ILE B 1 31 ? -26.672 7.43 4.895 1 96.25 31 ILE B N 1
ATOM 6544 C CA . ILE B 1 31 ? -27.547 8.273 5.703 1 96.25 31 ILE B CA 1
ATOM 6545 C C . ILE B 1 31 ? -28.969 7.699 5.684 1 96.25 31 ILE B C 1
ATOM 6547 O O . ILE B 1 31 ? -29.609 7.594 6.73 1 96.25 31 ILE B O 1
ATOM 6551 N N . ALA B 1 32 ? -29.422 7.324 4.508 1 95.62 32 ALA B N 1
ATOM 6552 C CA . ALA B 1 32 ? -30.766 6.75 4.375 1 95.62 32 ALA B CA 1
ATOM 6553 C C . ALA B 1 32 ? -30.906 5.477 5.203 1 95.62 32 ALA B C 1
ATOM 6555 O O . ALA B 1 32 ? -31.938 5.238 5.824 1 95.62 32 ALA B O 1
ATOM 6556 N N . GLU B 1 33 ? -29.875 4.719 5.211 1 91.31 33 GLU B N 1
ATOM 6557 C CA . GLU B 1 33 ? -29.906 3.424 5.887 1 91.31 33 GLU B CA 1
ATOM 6558 C C . GLU B 1 33 ? -29.766 3.586 7.398 1 91.31 33 GLU B C 1
ATOM 6560 O O . GLU B 1 33 ? -30.406 2.857 8.164 1 91.31 33 GLU B O 1
ATOM 6565 N N . VAL B 1 34 ? -28.984 4.555 7.832 1 89.25 34 VAL B N 1
ATOM 6566 C CA . VAL B 1 34 ? -28.656 4.672 9.25 1 89.25 34 VAL B CA 1
ATOM 6567 C C . VAL B 1 34 ? -29.641 5.629 9.93 1 89.25 34 VAL B C 1
ATOM 6569 O O . VAL B 1 34 ? -30.172 5.324 11 1 89.25 34 VAL B O 1
ATOM 6572 N N . TYR B 1 35 ? -29.891 6.859 9.336 1 91.19 35 TYR B N 1
ATOM 6573 C CA . TYR B 1 35 ? -30.75 7.867 9.945 1 91.19 35 TYR B CA 1
ATOM 6574 C C . TYR B 1 35 ? -32.188 7.699 9.484 1 91.19 35 TYR B C 1
ATOM 6576 O O . TYR B 1 35 ? -33.125 8.234 10.109 1 91.19 35 TYR B O 1
ATOM 6584 N N . GLY B 1 36 ? -32.406 7.031 8.352 1 93.12 36 GLY B N 1
ATOM 6585 C CA . GLY B 1 36 ? -33.75 6.848 7.809 1 93.12 36 GLY B CA 1
ATOM 6586 C C . GLY B 1 36 ? -34 7.664 6.555 1 93.12 36 GLY B C 1
ATOM 6587 O O . GLY B 1 36 ? -33.312 8.656 6.312 1 93.12 36 GLY B O 1
ATOM 6588 N N . LYS B 1 37 ? -34.938 7.344 5.773 1 95.25 37 LYS B N 1
ATOM 6589 C CA . LYS B 1 37 ? -35.25 7.945 4.48 1 95.25 37 LYS B CA 1
ATOM 6590 C C . LYS B 1 37 ? -35.719 9.391 4.648 1 95.25 37 LYS B C 1
ATOM 6592 O O . LYS B 1 37 ? -35.375 10.25 3.826 1 95.25 37 LYS B O 1
ATOM 6597 N N . GLU B 1 38 ? -36.438 9.656 5.66 1 95.38 38 GLU B N 1
ATOM 6598 C CA . GLU B 1 38 ? -36.969 11 5.891 1 95.38 38 GLU B CA 1
ATOM 6599 C C . GLU B 1 38 ? -35.844 12 6.121 1 95.38 38 GLU B C 1
ATOM 6601 O O . GLU B 1 38 ? -35.844 13.086 5.547 1 95.38 38 GLU B O 1
ATOM 6606 N N . THR B 1 39 ? -34.906 11.586 6.953 1 95.31 39 THR B N 1
ATOM 6607 C CA . THR B 1 39 ? -33.781 12.453 7.238 1 95.31 39 THR B CA 1
ATOM 6608 C C . THR B 1 39 ? -32.938 12.68 5.98 1 95.31 39 THR B C 1
ATOM 6610 O O . THR B 1 39 ? -32.5 13.797 5.715 1 95.31 39 THR B O 1
ATOM 6613 N N . TYR B 1 40 ? -32.781 11.672 5.246 1 96.19 40 TYR B N 1
ATOM 6614 C CA . TYR B 1 40 ? -32.031 11.766 3.998 1 96.19 40 TYR B CA 1
ATOM 6615 C C . TYR B 1 40 ? -32.688 12.758 3.047 1 96.19 40 TYR B C 1
ATOM 6617 O O . TYR B 1 40 ? -32 13.625 2.479 1 96.19 40 TYR B O 1
ATOM 6625 N N . GLU B 1 41 ? -33.938 12.602 2.904 1 96.69 41 GLU B N 1
ATOM 6626 C CA . GLU B 1 41 ? -34.688 13.469 1.98 1 96.69 41 GLU B CA 1
ATOM 6627 C C . GLU B 1 41 ? -34.594 14.93 2.412 1 96.69 41 GLU B C 1
ATOM 6629 O O . GLU B 1 41 ? -34.469 15.828 1.573 1 96.69 41 GLU B O 1
ATOM 6634 N N . ARG B 1 42 ? -34.656 15.18 3.646 1 96.75 42 ARG B N 1
ATOM 6635 C CA . ARG B 1 42 ? -34.531 16.531 4.168 1 96.75 42 ARG B CA 1
ATOM 6636 C C . ARG B 1 42 ? -33.156 17.109 3.869 1 96.75 42 ARG B C 1
ATOM 6638 O O . ARG B 1 42 ? -33.031 18.25 3.404 1 96.75 42 ARG B O 1
ATOM 6645 N N . ILE B 1 43 ? -32.156 16.344 4.141 1 97.38 43 ILE B N 1
ATOM 6646 C CA . ILE B 1 43 ? -30.797 16.781 3.887 1 97.38 43 ILE B CA 1
ATOM 6647 C C . ILE B 1 43 ? -30.609 17.047 2.395 1 97.38 43 ILE B C 1
ATOM 6649 O O . ILE B 1 43 ? -30.016 18.062 2.01 1 97.38 43 ILE B O 1
ATOM 6653 N N . GLU B 1 44 ? -31.141 16.156 1.582 1 96.69 44 GLU B N 1
ATOM 6654 C CA . GLU B 1 44 ? -31 16.297 0.135 1 96.69 44 GLU B CA 1
ATOM 6655 C C . GLU B 1 44 ? -31.734 17.531 -0.378 1 96.69 44 GLU B C 1
ATOM 6657 O O . GLU B 1 44 ? -31.25 18.234 -1.266 1 96.69 44 GLU B O 1
ATOM 6662 N N . GLN B 1 45 ? -32.844 17.75 0.2 1 96.56 45 GLN B N 1
ATOM 6663 C CA . GLN B 1 45 ? -33.594 18.938 -0.19 1 96.56 45 GLN B CA 1
ATOM 6664 C C . GLN B 1 45 ? -32.844 20.219 0.156 1 96.56 45 GLN B C 1
ATOM 6666 O O . GLN B 1 45 ? -32.812 21.156 -0.644 1 96.56 45 GLN B O 1
ATOM 6671 N N . ILE B 1 46 ? -32.312 20.281 1.319 1 97.44 46 ILE B N 1
ATOM 6672 C CA . ILE B 1 46 ? -31.547 21.438 1.745 1 97.44 46 ILE B CA 1
ATOM 6673 C C . ILE B 1 46 ? -30.328 21.625 0.832 1 97.44 46 ILE B C 1
ATOM 6675 O O . ILE B 1 46 ? -30.047 22.734 0.379 1 97.44 46 ILE B O 1
ATOM 6679 N N . ARG B 1 47 ? -29.656 20.516 0.583 1 96 47 ARG B N 1
ATOM 6680 C CA . ARG B 1 47 ? -28.469 20.547 -0.262 1 96 47 ARG B CA 1
ATOM 6681 C C . ARG B 1 47 ? -28.797 21.109 -1.642 1 96 47 ARG B C 1
ATOM 6683 O O . ARG B 1 47 ? -28.094 22 -2.137 1 96 47 ARG B O 1
ATOM 6690 N N . LEU B 1 48 ? -29.859 20.641 -2.262 1 94.25 48 LEU B N 1
ATOM 6691 C CA . LEU B 1 48 ? -30.25 21.062 -3.6 1 94.25 48 LEU B CA 1
ATOM 6692 C C . LEU B 1 48 ? -30.672 22.516 -3.607 1 94.25 48 LEU B C 1
ATOM 6694 O O . LEU B 1 48 ? -30.359 23.266 -4.539 1 94.25 48 LEU B O 1
ATOM 6698 N N . SER B 1 49 ? -31.344 22.922 -2.594 1 94.31 49 SER B N 1
ATOM 6699 C CA . SER B 1 49 ? -31.797 24.312 -2.494 1 94.31 49 SER B CA 1
ATOM 6700 C C . SER B 1 49 ? -30.609 25.266 -2.416 1 94.31 49 SER B C 1
ATOM 6702 O O . SER B 1 49 ? -30.625 26.344 -2.994 1 94.31 49 SER B O 1
ATOM 6704 N N . MET B 1 50 ? -29.594 24.891 -1.697 1 94.06 50 MET B N 1
ATOM 6705 C CA . MET B 1 50 ? -28.406 25.719 -1.574 1 94.06 50 MET B CA 1
ATOM 6706 C C . MET B 1 50 ? -27.594 25.703 -2.865 1 94.06 50 MET B C 1
ATOM 6708 O O . MET B 1 50 ? -27 26.719 -3.25 1 94.06 50 MET B O 1
ATOM 6712 N N . GLN B 1 51 ? -27.531 24.531 -3.484 1 90.88 51 GLN B N 1
ATOM 6713 C CA . GLN B 1 51 ? -26.812 24.406 -4.742 1 90.88 51 GLN B CA 1
ATOM 6714 C C . GLN B 1 51 ? -27.391 25.328 -5.809 1 90.88 51 GLN B C 1
ATOM 6716 O O . GLN B 1 51 ? -26.656 25.875 -6.637 1 90.88 51 GLN B O 1
ATOM 6721 N N . ASP B 1 52 ? -28.594 25.578 -5.777 1 90.06 52 ASP B N 1
ATOM 6722 C CA . ASP B 1 52 ? -29.297 26.406 -6.75 1 90.06 52 ASP B CA 1
ATOM 6723 C C . ASP B 1 52 ? -28.922 27.891 -6.594 1 90.06 52 ASP B C 1
ATOM 6725 O O . ASP B 1 52 ? -29.156 28.688 -7.492 1 90.06 52 ASP B O 1
ATOM 6729 N N . THR B 1 53 ? -28.297 28.172 -5.516 1 90.75 53 THR B N 1
ATOM 6730 C CA . THR B 1 53 ? -27.953 29.562 -5.254 1 90.75 53 THR B CA 1
ATOM 6731 C C . THR B 1 53 ? -26.594 29.922 -5.848 1 90.75 53 THR B C 1
ATOM 6733 O O . THR B 1 53 ? -26.188 31.078 -5.832 1 90.75 53 THR B O 1
ATOM 6736 N N . ILE B 1 54 ? -25.953 28.969 -6.32 1 87.19 54 ILE B N 1
ATOM 6737 C CA . ILE B 1 54 ? -24.641 29.219 -6.906 1 87.19 54 ILE B CA 1
ATOM 6738 C C . ILE B 1 54 ? -24.766 30.219 -8.047 1 87.19 54 ILE B C 1
ATOM 6740 O O . ILE B 1 54 ? -25.594 30.047 -8.938 1 87.19 54 ILE B O 1
ATOM 6744 N N . GLY B 1 55 ? -23.938 31.203 -8.047 1 80.75 55 GLY B N 1
ATOM 6745 C CA . GLY B 1 55 ? -23.938 32.188 -9.109 1 80.75 55 GLY B CA 1
ATOM 6746 C C . GLY B 1 55 ? -25.031 33.219 -8.969 1 80.75 55 GLY B C 1
ATOM 6747 O O . GLY B 1 55 ? -25.109 34.188 -9.75 1 80.75 55 GLY B O 1
ATOM 6748 N N . SER B 1 56 ? -25.859 33.125 -7.91 1 85.62 56 SER B N 1
ATOM 6749 C CA . SER B 1 56 ? -26.953 34.031 -7.715 1 85.62 56 SER B CA 1
ATOM 6750 C C . SER B 1 56 ? -26.484 35.344 -7.059 1 85.62 56 SER B C 1
ATOM 6752 O O . SER B 1 56 ? -25.375 35.375 -6.5 1 85.62 56 SER B O 1
ATOM 6754 N N . GLU B 1 57 ? -27.344 36.312 -7.191 1 87.31 57 GLU B N 1
ATOM 6755 C CA . GLU B 1 57 ? -27.062 37.594 -6.551 1 87.31 57 GLU B CA 1
ATOM 6756 C C . GLU B 1 57 ? -27.219 37.5 -5.039 1 87.31 57 GLU B C 1
ATOM 6758 O O . GLU B 1 57 ? -27.906 36.625 -4.535 1 87.31 57 GLU B O 1
ATOM 6763 N N . SER B 1 58 ? -26.594 38.469 -4.395 1 89.25 58 SER B N 1
ATOM 6764 C CA . SER B 1 58 ? -26.594 38.5 -2.934 1 89.25 58 SER B CA 1
ATOM 6765 C C . SER B 1 58 ? -28 38.531 -2.373 1 89.25 58 SER B C 1
ATOM 6767 O O . SER B 1 58 ? -28.281 37.906 -1.354 1 89.25 58 SER B O 1
ATOM 6769 N N . PHE B 1 59 ? -28.797 39.219 -3.033 1 88.44 59 PHE B N 1
ATOM 6770 C CA . PHE B 1 59 ? -30.172 39.344 -2.555 1 88.44 59 PHE B CA 1
ATOM 6771 C C . PHE B 1 59 ? -30.906 38 -2.625 1 88.44 59 PHE B C 1
ATOM 6773 O O . PHE B 1 59 ? -31.625 37.656 -1.692 1 88.44 59 PHE B O 1
ATOM 6780 N N . SER B 1 60 ? -30.734 37.312 -3.676 1 91.62 60 SER B N 1
ATOM 6781 C CA . SER B 1 60 ? -31.359 36 -3.861 1 91.62 60 SER B CA 1
ATOM 6782 C C . SER B 1 60 ? -30.844 35 -2.842 1 91.62 60 SER B C 1
ATOM 6784 O O . SER B 1 60 ? -31.609 34.188 -2.311 1 91.62 60 SER B O 1
ATOM 6786 N N . LEU B 1 61 ? -29.594 35.031 -2.613 1 94.25 61 LEU B N 1
ATOM 6787 C CA . LEU B 1 61 ? -29.031 34.156 -1.594 1 94.25 61 LEU B CA 1
ATOM 6788 C C . LEU B 1 61 ? -29.594 34.469 -0.217 1 94.25 61 LEU B C 1
ATOM 6790 O O . LEU B 1 61 ? -29.938 33.594 0.55 1 94.25 61 LEU B O 1
ATOM 6794 N N . GLY B 1 62 ? -29.688 35.75 0.1 1 95.06 62 GLY B N 1
ATOM 6795 C CA . GLY B 1 62 ? -30.25 36.188 1.375 1 95.06 62 GLY B CA 1
ATOM 6796 C C . GLY B 1 62 ? -31.656 35.656 1.606 1 95.06 62 GLY B C 1
ATOM 6797 O O . GLY B 1 62 ? -31.969 35.188 2.701 1 95.06 62 GLY B O 1
ATOM 6798 N N . LYS B 1 63 ? -32.438 35.719 0.562 1 95 63 LYS B N 1
ATOM 6799 C CA . LYS B 1 63 ? -33.812 35.219 0.649 1 95 63 LYS B CA 1
ATOM 6800 C C . LYS B 1 63 ? -33.844 33.719 0.887 1 95 63 LYS B C 1
ATOM 6802 O O . LYS B 1 63 ? -34.656 33.219 1.679 1 95 63 LYS B O 1
ATOM 6807 N N . ALA B 1 64 ? -33.062 33.062 0.129 1 96 64 ALA B N 1
ATOM 6808 C CA . ALA B 1 64 ? -32.969 31.609 0.272 1 96 64 ALA B CA 1
ATOM 6809 C C . ALA B 1 64 ? -32.531 31.219 1.681 1 96 64 ALA B C 1
ATOM 6811 O O . ALA B 1 64 ? -33.094 30.281 2.268 1 96 64 ALA B O 1
ATOM 6812 N N . LEU B 1 65 ? -31.547 31.906 2.213 1 97.56 65 LEU B N 1
ATOM 6813 C CA . LEU B 1 65 ? -31.047 31.625 3.555 1 97.56 65 LEU B CA 1
ATOM 6814 C C . LEU B 1 65 ? -32.125 31.906 4.605 1 97.56 65 LEU B C 1
ATOM 6816 O O . LEU B 1 65 ? -32.281 31.141 5.555 1 97.56 65 LEU B O 1
ATOM 6820 N N . HIS B 1 66 ? -32.812 32.938 4.441 1 96 66 HIS B N 1
ATOM 6821 C CA . HIS B 1 66 ? -33.875 33.312 5.379 1 96 66 HIS B CA 1
ATOM 6822 C C . HIS B 1 66 ? -35 32.25 5.391 1 96 66 HIS B C 1
ATOM 6824 O O . HIS B 1 66 ? -35.469 31.875 6.457 1 96 66 HIS B O 1
ATOM 6830 N N . SER B 1 67 ? -35.344 31.828 4.211 1 96.44 67 SER B N 1
ATOM 6831 C CA . SER B 1 67 ? -36.375 30.797 4.094 1 96.44 67 SER B CA 1
ATOM 6832 C C . SER B 1 67 ? -35.938 29.5 4.777 1 96.44 67 SER B C 1
ATOM 6834 O O . SER B 1 67 ? -36.719 28.875 5.484 1 96.44 67 SER B O 1
ATOM 6836 N N . LEU B 1 68 ? -34.75 29.125 4.516 1 97.25 68 LEU B N 1
ATOM 6837 C CA . LEU B 1 68 ? -34.219 27.922 5.137 1 97.25 68 LEU B CA 1
ATOM 6838 C C . LEU B 1 68 ? -34.125 28.078 6.652 1 97.25 68 LEU B C 1
ATOM 6840 O O . LEU B 1 68 ? -34.375 27.125 7.395 1 97.25 68 LEU B O 1
ATOM 6844 N N . GLN B 1 69 ? -33.781 29.281 7.133 1 96.88 69 GLN B N 1
ATOM 6845 C CA . GLN B 1 69 ? -33.719 29.562 8.562 1 96.88 69 GLN B CA 1
ATOM 6846 C C . GLN B 1 69 ? -35.062 29.312 9.234 1 96.88 69 GLN B C 1
ATOM 6848 O O . GLN B 1 69 ? -35.125 28.75 10.328 1 96.88 69 GLN B O 1
ATOM 6853 N N . ILE B 1 70 ? -36.094 29.672 8.609 1 96.06 70 ILE B N 1
ATOM 6854 C CA . ILE B 1 70 ? -37.469 29.484 9.133 1 96.06 70 ILE B CA 1
ATOM 6855 C C . ILE B 1 70 ? -37.781 28 9.227 1 96.06 70 ILE B C 1
ATOM 6857 O O . ILE B 1 70 ? -38.312 27.531 10.234 1 96.06 70 ILE B O 1
ATOM 6861 N N . GLU B 1 71 ? -37.406 27.328 8.25 1 96.38 71 GLU B N 1
ATOM 6862 C CA . GLU B 1 71 ? -37.656 25.875 8.227 1 96.38 71 GLU B CA 1
ATOM 6863 C C . GLU B 1 71 ? -36.906 25.172 9.344 1 96.38 71 GLU B C 1
ATOM 6865 O O . GLU B 1 71 ? -37.438 24.328 10.047 1 96.38 71 GLU B O 1
ATOM 6870 N N . LEU B 1 72 ? -35.688 25.484 9.484 1 97.44 72 LEU B N 1
ATOM 6871 C CA . LEU B 1 72 ? -34.812 24.844 10.469 1 97.44 72 LEU B CA 1
ATOM 6872 C C . LEU B 1 72 ? -35.25 25.172 11.891 1 97.44 72 LEU B C 1
ATOM 6874 O O . LEU B 1 72 ? -35.125 24.344 12.789 1 97.44 72 LEU B O 1
ATOM 6878 N N . SER B 1 73 ? -35.781 26.359 12.102 1 96.62 73 SER B N 1
ATOM 6879 C CA . SER B 1 73 ? -36.219 26.781 13.43 1 96.62 73 SER B CA 1
ATOM 6880 C C . SER B 1 73 ? -37.375 25.938 13.953 1 96.62 73 SER B C 1
ATOM 6882 O O . SER B 1 73 ? -37.594 25.844 15.156 1 96.62 73 SER B O 1
ATOM 6884 N N . LYS B 1 74 ? -38 25.219 13.055 1 96.75 74 LYS B N 1
ATOM 6885 C CA . LYS B 1 74 ? -39.188 24.406 13.422 1 96.75 74 LYS B CA 1
ATOM 6886 C C . LYS B 1 74 ? -38.781 22.969 13.734 1 96.75 74 LYS B C 1
ATOM 6888 O O . LYS B 1 74 ? -39.562 22.203 14.273 1 96.75 74 LYS B O 1
ATOM 6893 N N . LEU B 1 75 ? -37.594 22.656 13.461 1 96.94 75 LEU B N 1
ATOM 6894 C CA . LEU B 1 75 ? -37.156 21.266 13.609 1 96.94 75 LEU B CA 1
ATOM 6895 C C . LEU B 1 75 ? -36.75 20.984 15.047 1 96.94 75 LEU B C 1
ATOM 6897 O O . LEU B 1 75 ? -36.312 21.875 15.766 1 96.94 75 LEU B O 1
ATOM 6901 N N . GLU B 1 76 ? -36.844 19.703 15.367 1 95.5 76 GLU B N 1
ATOM 6902 C CA . GLU B 1 76 ? -36.406 19.25 16.688 1 95.5 76 GLU B CA 1
ATOM 6903 C C . GLU B 1 76 ? -34.906 19.109 16.781 1 95.5 76 GLU B C 1
ATOM 6905 O O . GLU B 1 76 ? -34.219 19.062 15.758 1 95.5 76 GLU B O 1
ATOM 6910 N N . LYS B 1 77 ? -34.5 19.031 18 1 94.31 77 LYS B N 1
ATOM 6911 C CA . LYS B 1 77 ? -33.062 18.969 18.281 1 94.31 77 LYS B CA 1
ATOM 6912 C C . LYS B 1 77 ? -32.406 17.797 17.547 1 94.31 77 LYS B C 1
ATOM 6914 O O . LYS B 1 77 ? -31.344 17.969 16.938 1 94.31 77 LYS B O 1
ATOM 6919 N N . LYS B 1 78 ? -33.031 16.672 17.625 1 93.38 78 LYS B N 1
ATOM 6920 C CA . LYS B 1 78 ? -32.469 15.477 17.016 1 93.38 78 LYS B CA 1
ATOM 6921 C C . LYS B 1 78 ? -32.312 15.641 15.508 1 93.38 78 LYS B C 1
ATOM 6923 O O . LYS B 1 78 ? -31.312 15.227 14.93 1 93.38 78 LYS B O 1
ATOM 6928 N N . GLN B 1 79 ? -33.281 16.266 14.914 1 95.94 79 GLN B N 1
ATOM 6929 C CA . GLN B 1 79 ? -33.25 16.484 13.469 1 95.94 79 GLN B CA 1
ATOM 6930 C C . GLN B 1 79 ? -32.156 17.453 13.078 1 95.94 79 GLN B C 1
ATOM 6932 O O . GLN B 1 79 ? -31.406 17.203 12.117 1 95.94 79 GLN B O 1
ATOM 6937 N N . LEU B 1 80 ? -32 18.5 13.875 1 97.25 80 LEU B N 1
ATOM 6938 C CA . LEU B 1 80 ? -30.953 19.484 13.609 1 97.25 80 LEU B CA 1
ATOM 6939 C C . LEU B 1 80 ? -29.578 18.859 13.742 1 97.25 80 LEU B C 1
ATOM 6941 O O . LEU B 1 80 ? -28.688 19.141 12.938 1 97.25 80 LEU B O 1
ATOM 6945 N N . TYR B 1 81 ? -29.5 17.969 14.695 1 94.94 81 TYR B N 1
ATOM 6946 C CA . TYR B 1 81 ? -28.219 17.281 14.922 1 94.94 81 TYR B CA 1
ATOM 6947 C C . TYR B 1 81 ? -27.859 16.422 13.727 1 94.94 81 TYR B C 1
ATOM 6949 O O . TYR B 1 81 ? -26.703 16.406 13.281 1 94.94 81 TYR B O 1
ATOM 6957 N N . GLN B 1 82 ? -28.812 15.703 13.266 1 95.12 82 GLN B N 1
ATOM 6958 C CA . GLN B 1 82 ? -28.578 14.781 12.156 1 95.12 82 GLN B CA 1
ATOM 6959 C C . GLN B 1 82 ? -28.25 15.539 10.875 1 95.12 82 GLN B C 1
ATOM 6961 O O . GLN B 1 82 ? -27.391 15.117 10.102 1 95.12 82 GLN B O 1
ATOM 6966 N N . ILE B 1 83 ? -28.922 16.672 10.672 1 96.94 83 ILE B N 1
ATOM 6967 C CA . ILE B 1 83 ? -28.656 17.484 9.492 1 96.94 83 ILE B CA 1
ATOM 6968 C C . ILE B 1 83 ? -27.25 18.062 9.57 1 96.94 83 ILE B C 1
ATOM 6970 O O . ILE B 1 83 ? -26.484 17.984 8.602 1 96.94 83 ILE B O 1
ATOM 6974 N N . ALA B 1 84 ? -26.891 18.578 10.742 1 96.5 84 ALA B N 1
ATOM 6975 C CA . ALA B 1 84 ? -25.562 19.156 10.938 1 96.5 84 ALA B CA 1
ATOM 6976 C C . ALA B 1 84 ? -24.469 18.109 10.734 1 96.5 84 ALA B C 1
ATOM 6978 O O . ALA B 1 84 ? -23.453 18.375 10.094 1 96.5 84 ALA B O 1
ATOM 6979 N N . HIS B 1 85 ? -24.734 16.953 11.281 1 94.81 85 HIS B N 1
ATOM 6980 C CA . HIS B 1 85 ? -23.766 15.859 11.141 1 94.81 85 HIS B CA 1
ATOM 6981 C C . HIS B 1 85 ? -23.609 15.445 9.68 1 94.81 85 HIS B C 1
ATOM 6983 O O . HIS B 1 85 ? -22.5 15.242 9.203 1 94.81 85 HIS B O 1
ATOM 6989 N N . GLY B 1 86 ? -24.703 15.305 8.992 1 95.62 86 GLY B N 1
ATOM 6990 C CA . GLY B 1 86 ? -24.703 14.938 7.59 1 95.62 86 GLY B CA 1
ATOM 6991 C C . GLY B 1 86 ? -23.891 15.891 6.727 1 95.62 86 GLY B C 1
ATOM 6992 O O . GLY B 1 86 ? -23.047 15.461 5.941 1 95.62 86 GLY B O 1
ATOM 6993 N N . PHE B 1 87 ? -24.141 17.172 6.895 1 96.81 87 PHE B N 1
ATOM 6994 C CA . PHE B 1 87 ? -23.438 18.172 6.098 1 96.81 87 PHE B CA 1
ATOM 6995 C C . PHE B 1 87 ? -21.953 18.219 6.477 1 96.81 87 PHE B C 1
ATOM 6997 O O . PHE B 1 87 ? -21.094 18.422 5.617 1 96.81 87 PHE B O 1
ATOM 7004 N N . SER B 1 88 ? -21.656 18.062 7.742 1 94.81 88 SER B N 1
ATOM 7005 C CA . SER B 1 88 ? -20.25 18.016 8.172 1 94.81 88 SER B CA 1
ATOM 7006 C C . SER B 1 88 ? -19.531 16.828 7.527 1 94.81 88 SER B C 1
ATOM 7008 O O . SER B 1 88 ? -18.375 16.969 7.098 1 94.81 88 SER B O 1
ATOM 7010 N N . LEU B 1 89 ? -20.188 15.711 7.492 1 95.62 89 LEU B N 1
ATOM 7011 C CA . LEU B 1 89 ? -19.594 14.516 6.895 1 95.62 89 LEU B CA 1
ATOM 7012 C C . LEU B 1 89 ? -19.375 14.711 5.395 1 95.62 89 LEU B C 1
ATOM 7014 O O . LEU B 1 89 ? -18.375 14.25 4.84 1 95.62 89 LEU B O 1
ATOM 7018 N N . MET B 1 90 ? -20.375 15.344 4.746 1 95.81 90 MET B N 1
ATOM 7019 C CA . MET B 1 90 ? -20.219 15.617 3.32 1 95.81 90 MET B CA 1
ATOM 7020 C C . MET B 1 90 ? -18.969 16.469 3.057 1 95.81 90 MET B C 1
ATOM 7022 O O . MET B 1 90 ? -18.188 16.156 2.15 1 95.81 90 MET B O 1
ATOM 7026 N N . MET B 1 91 ? -18.797 17.438 3.883 1 93.81 91 MET B N 1
ATOM 7027 C CA . MET B 1 91 ? -17.641 18.328 3.727 1 93.81 91 MET B CA 1
ATOM 7028 C C . MET B 1 91 ? -16.344 17.578 3.984 1 93.81 91 MET B C 1
ATOM 7030 O O . MET B 1 91 ? -15.383 17.719 3.23 1 93.81 91 MET B O 1
ATOM 7034 N N . GLU B 1 92 ? -16.328 16.812 5.027 1 93.25 92 GLU B N 1
ATOM 7035 C CA . GLU B 1 92 ? -15.133 16.047 5.352 1 93.25 92 GLU B CA 1
ATOM 7036 C C . GLU B 1 92 ? -14.805 15.055 4.246 1 93.25 92 GLU B C 1
ATOM 7038 O O . GLU B 1 92 ? -13.633 14.812 3.945 1 93.25 92 GLU B O 1
ATOM 7043 N N . LEU B 1 93 ? -15.805 14.453 3.756 1 95.69 93 LEU B N 1
ATOM 7044 C CA . LEU B 1 93 ? -15.609 13.484 2.686 1 95.69 93 LEU B CA 1
ATOM 7045 C C . LEU B 1 93 ? -15.023 14.148 1.444 1 95.69 93 LEU B C 1
ATOM 7047 O O . LEU B 1 93 ? -14.156 13.586 0.782 1 95.69 93 LEU B O 1
ATOM 7051 N N . ILE B 1 94 ? -15.539 15.312 1.095 1 94.12 94 ILE B N 1
ATOM 7052 C CA . ILE B 1 94 ? -15 16.078 -0.03 1 94.12 94 ILE B CA 1
ATOM 7053 C C . ILE B 1 94 ? -13.531 16.391 0.225 1 94.12 94 ILE B C 1
ATOM 7055 O O . ILE B 1 94 ? -12.688 16.219 -0.656 1 94.12 94 ILE B O 1
ATOM 7059 N N . ASN B 1 95 ? -13.234 16.844 1.451 1 92.12 95 ASN B N 1
ATOM 7060 C CA . ASN B 1 95 ? -11.852 17.109 1.825 1 92.12 95 ASN B CA 1
ATOM 7061 C C . ASN B 1 95 ? -10.977 15.867 1.646 1 92.12 95 ASN B C 1
ATOM 7063 O O . ASN B 1 95 ? -9.852 15.961 1.147 1 92.12 95 ASN B O 1
ATOM 7067 N N . THR B 1 96 ? -11.523 14.797 2.068 1 95.19 96 THR B N 1
ATOM 7068 C CA . THR B 1 96 ? -10.789 13.531 2.006 1 95.19 96 THR B CA 1
ATOM 7069 C C . THR B 1 96 ? -10.531 13.133 0.557 1 95.19 96 THR B C 1
ATOM 7071 O O . THR B 1 96 ? -9.43 12.68 0.222 1 95.19 96 THR B O 1
ATOM 7074 N N . CYS B 1 97 ? -11.516 13.289 -0.281 1 95.56 97 CYS B N 1
ATOM 7075 C CA . CYS B 1 97 ? -11.359 13.008 -1.703 1 95.56 97 CYS B CA 1
ATOM 7076 C C . CYS B 1 97 ? -10.281 13.883 -2.32 1 95.56 97 CYS B C 1
ATOM 7078 O O . CYS B 1 97 ? -9.43 13.398 -3.068 1 95.56 97 CYS B O 1
ATOM 7080 N N . GLU B 1 98 ? -10.305 15.148 -1.989 1 93.06 98 GLU B N 1
ATOM 7081 C CA . GLU B 1 98 ? -9.32 16.078 -2.52 1 93.06 98 GLU B CA 1
ATOM 7082 C C . GLU B 1 98 ? -7.91 15.727 -2.049 1 93.06 98 GLU B C 1
ATOM 7084 O O . GLU B 1 98 ? -6.961 15.773 -2.832 1 93.06 98 GLU B O 1
ATOM 7089 N N . ASN B 1 99 ? -7.836 15.445 -0.814 1 93.25 99 ASN B N 1
ATOM 7090 C CA . ASN B 1 99 ? -6.547 15.055 -0.258 1 93.25 99 ASN B CA 1
ATOM 7091 C C . ASN B 1 99 ? -6.02 13.781 -0.917 1 93.25 99 ASN B C 1
ATOM 7093 O O . ASN B 1 99 ? -4.832 13.688 -1.238 1 93.25 99 ASN B O 1
ATOM 7097 N N . ALA B 1 100 ? -6.895 12.781 -1.071 1 95.69 100 ALA B N 1
ATOM 7098 C CA . ALA B 1 100 ? -6.512 11.531 -1.723 1 95.69 100 ALA B CA 1
ATOM 7099 C C . ALA B 1 100 ? -6.012 11.781 -3.143 1 95.69 100 ALA B C 1
ATOM 7101 O O . ALA B 1 100 ? -4.984 11.234 -3.553 1 95.69 100 ALA B O 1
ATOM 7102 N N . TYR B 1 101 ? -6.746 12.578 -3.867 1 94.94 101 TYR B N 1
ATOM 7103 C CA . TYR B 1 101 ? -6.375 12.898 -5.242 1 94.94 101 TYR B CA 1
ATOM 7104 C C . TYR B 1 101 ? -5.031 13.617 -5.285 1 94.94 101 TYR B C 1
ATOM 7106 O O . TYR B 1 101 ? -4.191 13.328 -6.141 1 94.94 101 TYR B O 1
ATOM 7114 N N . ARG B 1 102 ? -4.887 14.586 -4.379 1 93.44 102 ARG B N 1
ATOM 7115 C CA . ARG B 1 102 ? -3.627 15.32 -4.309 1 93.44 102 ARG B CA 1
ATOM 7116 C C . ARG B 1 102 ? -2.455 14.375 -4.062 1 93.44 102 ARG B C 1
ATOM 7118 O O . ARG B 1 102 ? -1.434 14.453 -4.746 1 93.44 102 ARG B O 1
ATOM 7125 N N . ILE B 1 103 ? -2.57 13.492 -3.129 1 95.38 103 ILE B N 1
ATOM 7126 C CA . ILE B 1 103 ? -1.527 12.523 -2.797 1 95.38 103 ILE B CA 1
ATOM 7127 C C . ILE B 1 103 ? -1.246 11.633 -4.004 1 95.38 103 ILE B C 1
ATOM 7129 O O . ILE B 1 103 ? -0.086 11.391 -4.344 1 95.38 103 ILE B O 1
ATOM 7133 N N . PHE B 1 104 ? -2.316 11.172 -4.66 1 94.56 104 PHE B N 1
ATOM 7134 C CA . PHE B 1 104 ? -2.207 10.336 -5.848 1 94.56 104 PHE B CA 1
ATOM 7135 C C . PHE B 1 104 ? -1.399 11.039 -6.934 1 94.56 104 PHE B C 1
ATOM 7137 O O . PHE B 1 104 ? -0.505 10.445 -7.535 1 94.56 104 PHE B O 1
ATOM 7144 N N . ARG B 1 105 ? -1.646 12.336 -7.16 1 94.12 105 ARG B N 1
ATOM 7145 C CA . ARG B 1 105 ? -0.96 13.102 -8.195 1 94.12 105 ARG B CA 1
ATOM 7146 C C . ARG B 1 105 ? 0.489 13.375 -7.805 1 94.12 105 ARG B C 1
ATOM 7148 O O . ARG B 1 105 ? 1.391 13.281 -8.641 1 94.12 105 ARG B O 1
ATOM 7155 N N . ILE B 1 106 ? 0.721 13.703 -6.543 1 94.75 106 ILE B N 1
ATOM 7156 C CA . ILE B 1 106 ? 2.07 13.961 -6.051 1 94.75 106 ILE B CA 1
ATOM 7157 C C . ILE B 1 106 ? 2.932 12.711 -6.246 1 94.75 106 ILE B C 1
ATOM 7159 O O . ILE B 1 106 ? 4.082 12.812 -6.688 1 94.75 106 ILE B O 1
ATOM 7163 N N . ASN B 1 107 ? 2.359 11.586 -5.969 1 93.31 107 ASN B N 1
ATOM 7164 C CA . ASN B 1 107 ? 3.086 10.32 -6.008 1 93.31 107 ASN B CA 1
ATOM 7165 C C . ASN B 1 107 ? 3.545 9.977 -7.426 1 93.31 107 ASN B C 1
ATOM 7167 O O . ASN B 1 107 ? 4.422 9.141 -7.609 1 93.31 107 ASN B O 1
ATOM 7171 N N . GLN B 1 108 ? 2.973 10.617 -8.43 1 91.38 108 GLN B N 1
ATOM 7172 C CA . GLN B 1 108 ? 3.303 10.328 -9.82 1 91.38 108 GLN B CA 1
ATOM 7173 C C . GLN B 1 108 ? 4.453 11.203 -10.305 1 91.38 108 GLN B C 1
ATOM 7175 O O . GLN B 1 108 ? 4.984 10.992 -11.398 1 91.38 108 GLN B O 1
ATOM 7180 N N . ARG B 1 109 ? 4.887 12.148 -9.43 1 91 109 ARG B N 1
ATOM 7181 C CA . ARG B 1 109 ? 5.969 13.055 -9.812 1 91 109 ARG B CA 1
ATOM 7182 C C . ARG B 1 109 ? 7.32 12.352 -9.742 1 91 109 ARG B C 1
ATOM 7184 O O . ARG B 1 109 ? 7.426 11.242 -9.211 1 91 109 ARG B O 1
ATOM 7191 N N . LYS B 1 110 ? 8.258 12.961 -10.422 1 85.31 110 LYS B N 1
ATOM 7192 C CA . LYS B 1 110 ? 9.633 12.484 -10.344 1 85.31 110 LYS B CA 1
ATOM 7193 C C . LYS B 1 110 ? 10.414 13.227 -9.266 1 85.31 110 LYS B C 1
ATOM 7195 O O . LYS B 1 110 ? 10.031 14.328 -8.859 1 85.31 110 LYS B O 1
ATOM 7200 N N . GLU B 1 111 ? 11.422 12.516 -8.828 1 82.25 111 GLU B N 1
ATOM 7201 C CA . GLU B 1 111 ? 12.289 13.164 -7.848 1 82.25 111 GLU B CA 1
ATOM 7202 C C . GLU B 1 111 ? 12.969 14.398 -8.445 1 82.25 111 GLU B C 1
ATOM 7204 O O . GLU B 1 111 ? 13.312 14.414 -9.625 1 82.25 111 GLU B O 1
ATOM 7209 N N . GLN B 1 112 ? 13.062 15.398 -7.629 1 81.12 112 GLN B N 1
ATOM 7210 C CA . GLN B 1 112 ? 13.68 16.656 -8.062 1 81.12 112 GLN B CA 1
ATOM 7211 C C . GLN B 1 112 ? 15.086 16.797 -7.48 1 81.12 112 GLN B C 1
ATOM 7213 O O . GLN B 1 112 ? 15.375 16.281 -6.402 1 81.12 112 GLN B O 1
ATOM 7218 N N . VAL B 1 113 ? 15.953 17.391 -8.234 1 83.88 113 VAL B N 1
ATOM 7219 C CA . VAL B 1 113 ? 17.297 17.734 -7.781 1 83.88 113 VAL B CA 1
ATOM 7220 C C . VAL B 1 113 ? 17.438 19.25 -7.68 1 83.88 113 VAL B C 1
ATOM 7222 O O . VAL B 1 113 ? 16.953 19.984 -8.547 1 83.88 113 VAL B O 1
ATOM 7225 N N . TYR B 1 114 ? 17.984 19.641 -6.586 1 87.81 114 TYR B N 1
ATOM 7226 C CA . TYR B 1 114 ? 18.125 21.078 -6.359 1 87.81 114 TYR B CA 1
ATOM 7227 C C . TYR B 1 114 ? 19.578 21.5 -6.352 1 87.81 114 TYR B C 1
ATOM 7229 O O . TYR B 1 114 ? 20.453 20.766 -5.867 1 87.81 114 TYR B O 1
ATOM 7237 N N . SER B 1 115 ? 19.844 22.672 -6.938 1 84.88 115 SER B N 1
ATOM 7238 C CA . SER B 1 115 ? 21.203 23.172 -7.086 1 84.88 115 SER B CA 1
ATOM 7239 C C . SER B 1 115 ? 21.766 23.672 -5.754 1 84.88 115 SER B C 1
ATOM 7241 O O . SER B 1 115 ? 22.969 23.672 -5.547 1 84.88 115 SER B O 1
ATOM 7243 N N . ASP B 1 116 ? 20.906 24.188 -4.926 1 90.62 116 ASP B N 1
ATOM 7244 C CA . ASP B 1 116 ? 21.297 24.75 -3.635 1 90.62 116 ASP B CA 1
ATOM 7245 C C . ASP B 1 116 ? 20.359 24.266 -2.525 1 90.62 116 ASP B C 1
ATOM 7247 O O . ASP B 1 116 ? 19.172 24.031 -2.768 1 90.62 116 ASP B O 1
ATOM 7251 N N . MET B 1 117 ? 20.969 24.062 -1.362 1 93.5 117 MET B N 1
ATOM 7252 C CA . MET B 1 117 ? 20.219 23.578 -0.215 1 93.5 117 MET B CA 1
ATOM 7253 C C . MET B 1 117 ? 20.391 24.5 0.989 1 93.5 117 MET B C 1
ATOM 7255 O O . MET B 1 117 ? 21.469 25.094 1.168 1 93.5 117 MET B O 1
ATOM 7259 N N . PRO B 1 118 ? 19.328 24.688 1.747 1 95.25 118 PRO B N 1
ATOM 7260 C CA . PRO B 1 118 ? 19.469 25.438 2.99 1 95.25 118 PRO B CA 1
ATOM 7261 C C . PRO B 1 118 ? 20.297 24.703 4.043 1 95.25 118 PRO B C 1
ATOM 7263 O O . PRO B 1 118 ? 20.656 23.547 3.842 1 95.25 118 PRO B O 1
ATOM 7266 N N . GLN B 1 119 ? 20.641 25.422 5.105 1 93.31 119 GLN B N 1
ATOM 7267 C CA . GLN B 1 119 ? 21.391 24.812 6.191 1 93.31 119 GLN B CA 1
ATOM 7268 C C . GLN B 1 119 ? 20.5 23.875 7.012 1 93.31 119 GLN B C 1
ATOM 7270 O O . GLN B 1 119 ? 20.984 22.906 7.586 1 93.31 119 GLN B O 1
ATOM 7275 N N . GLY B 1 120 ? 19.203 24.266 7.059 1 94.81 120 GLY B N 1
ATOM 7276 C CA . GLY B 1 120 ? 18.297 23.391 7.789 1 94.81 120 GLY B CA 1
ATOM 7277 C C . GLY B 1 120 ? 16.844 23.828 7.691 1 94.81 120 GLY B C 1
ATOM 7278 O O . GLY B 1 120 ? 16.562 24.984 7.359 1 94.81 120 GLY B O 1
ATOM 7279 N N . ILE B 1 121 ? 15.961 22.938 7.863 1 96.81 121 ILE B N 1
ATOM 7280 C CA . ILE B 1 121 ? 14.531 23.188 7.938 1 96.81 121 ILE B CA 1
ATOM 7281 C C . ILE B 1 121 ? 14 22.781 9.305 1 96.81 121 ILE B C 1
ATOM 7283 O O . ILE B 1 121 ? 14.18 21.641 9.734 1 96.81 121 ILE B O 1
ATOM 7287 N N . HIS B 1 122 ? 13.438 23.766 10.016 1 96.62 122 HIS B N 1
ATOM 7288 C CA . HIS B 1 122 ? 12.953 23.547 11.367 1 96.62 122 HIS B CA 1
ATOM 7289 C C . HIS B 1 122 ? 11.445 23.719 11.453 1 96.62 122 HIS B C 1
ATOM 7291 O O . HIS B 1 122 ? 10.914 24.781 11.125 1 96.62 122 HIS B O 1
ATOM 7297 N N . TYR B 1 123 ? 10.727 22.656 11.805 1 96.62 123 TYR B N 1
ATOM 7298 C CA . TYR B 1 123 ? 9.297 22.734 12.094 1 96.62 123 TYR B CA 1
ATOM 7299 C C . TYR B 1 123 ? 9.039 22.688 13.594 1 96.62 123 TYR B C 1
ATOM 7301 O O . TYR B 1 123 ? 9.477 21.766 14.281 1 96.62 123 TYR B O 1
ATOM 7309 N N . VAL B 1 124 ? 8.43 23.641 14.086 1 96.38 124 VAL B N 1
ATOM 7310 C CA . VAL B 1 124 ? 8.062 23.688 15.492 1 96.38 124 VAL B CA 1
ATOM 7311 C C . VAL B 1 124 ? 6.57 23.375 15.641 1 96.38 124 VAL B C 1
ATOM 7313 O O . VAL B 1 124 ? 5.723 24.203 15.305 1 96.38 124 VAL B O 1
ATOM 7316 N N . LEU B 1 125 ? 6.301 22.281 16.219 1 95 125 LEU B N 1
ATOM 7317 C CA . LEU B 1 125 ? 4.93 21.781 16.297 1 95 125 LEU B CA 1
ATOM 7318 C C . LEU B 1 125 ? 4.223 22.344 17.531 1 95 125 LEU B C 1
ATOM 7320 O O . LEU B 1 125 ? 4.777 22.344 18.625 1 95 125 LEU B O 1
ATOM 7324 N N . THR B 1 126 ? 3.061 22.828 17.281 1 88.12 126 THR B N 1
ATOM 7325 C CA . THR B 1 126 ? 2.348 23.453 18.391 1 88.12 126 THR B CA 1
ATOM 7326 C C . THR B 1 126 ? 0.972 22.828 18.562 1 88.12 126 THR B C 1
ATOM 7328 O O . THR B 1 126 ? 0.5 22.094 17.703 1 88.12 126 THR B O 1
ATOM 7331 N N . ALA B 1 127 ? 0.479 22.922 19.719 1 74.38 127 ALA B N 1
ATOM 7332 C CA . ALA B 1 127 ? -0.814 22.328 20.047 1 74.38 127 ALA B CA 1
ATOM 7333 C C . ALA B 1 127 ? -1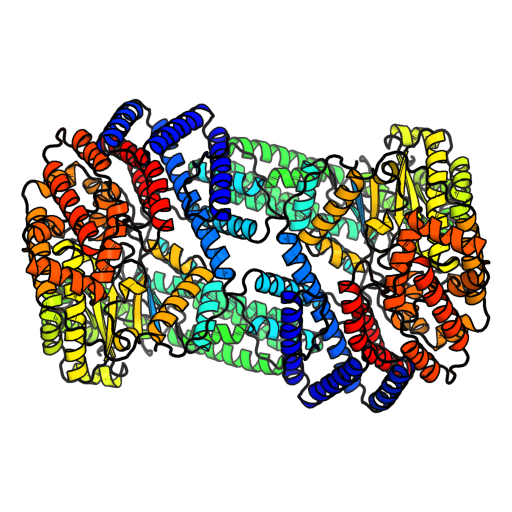.942 23.016 19.281 1 74.38 127 ALA B C 1
ATOM 7335 O O . ALA B 1 127 ? -1.777 24.125 18.797 1 74.38 127 ALA B O 1
ATOM 7336 N N . HIS B 1 128 ? -2.971 22.109 19 1 60.19 128 HIS B N 1
ATOM 7337 C CA . HIS B 1 128 ? -4.117 22.562 18.219 1 60.19 128 HIS B CA 1
ATOM 7338 C C . HIS B 1 128 ? -5.125 23.297 19.094 1 60.19 128 HIS B C 1
ATOM 7340 O O . HIS B 1 128 ? -5.91 22.672 19.812 1 60.19 128 HIS B O 1
ATOM 7346 N N . PRO B 1 129 ? -5.113 24.594 19.188 1 56.31 129 PRO B N 1
ATOM 7347 C CA . PRO B 1 129 ? -6.23 25.125 19.969 1 56.31 129 PRO B CA 1
ATOM 7348 C C . PRO B 1 129 ? -7.582 24.891 19.312 1 56.31 129 PRO B C 1
ATOM 7350 O O . PRO B 1 129 ? -8.625 25.031 19.953 1 56.31 129 PRO B O 1
ATOM 7353 N N . THR B 1 130 ? -7.52 24.344 18 1 55.78 130 THR B N 1
ATOM 7354 C CA . THR B 1 130 ? -8.797 24.391 17.297 1 55.78 130 THR B CA 1
ATOM 7355 C C . THR B 1 130 ? -9.078 23.047 16.625 1 55.78 130 THR B C 1
ATOM 7357 O O . THR B 1 130 ? -10.008 22.922 15.828 1 55.78 130 THR B O 1
ATOM 7360 N N . GLU B 1 131 ? -8.266 22 16.969 1 59.75 131 GLU B N 1
ATOM 7361 C CA . GLU B 1 131 ? -8.711 20.719 16.438 1 59.75 131 GLU B CA 1
ATOM 7362 C C . GLU B 1 131 ? -9.891 20.172 17.219 1 59.75 131 GLU B C 1
ATOM 7364 O O . GLU B 1 131 ? -9.742 19.75 18.359 1 59.75 131 GLU B O 1
ATOM 7369 N N . ALA B 1 132 ? -10.984 20.406 16.562 1 70.31 132 ALA B N 1
ATOM 7370 C CA . ALA B 1 132 ? -12.234 20.109 17.266 1 70.31 132 ALA B CA 1
ATOM 7371 C C . ALA B 1 132 ? -12.719 18.703 16.953 1 70.31 132 ALA B C 1
ATOM 7373 O O . ALA B 1 132 ? -13.688 18.219 17.547 1 70.31 132 ALA B O 1
ATOM 7374 N N . ARG B 1 133 ? -11.953 18 16.109 1 81.62 133 ARG B N 1
ATOM 7375 C CA . ARG B 1 133 ? -12.414 16.672 15.75 1 81.62 133 ARG B CA 1
ATOM 7376 C C . ARG B 1 133 ? -11.836 15.617 16.688 1 81.62 133 ARG B C 1
ATOM 7378 O O . ARG B 1 133 ? -10.68 15.719 17.109 1 81.62 133 ARG B O 1
ATOM 7385 N N . THR B 1 134 ? -12.625 14.625 16.875 1 81.19 134 THR B N 1
ATOM 7386 C CA . THR B 1 134 ? -12.195 13.562 17.781 1 81.19 134 THR B CA 1
ATOM 7387 C C . THR B 1 134 ? -11.141 12.688 17.109 1 81.19 134 THR B C 1
ATOM 7389 O O . THR B 1 134 ? -11.055 12.625 15.883 1 81.19 134 THR B O 1
ATOM 7392 N N . ASN B 1 135 ? -10.359 12.078 17.953 1 77.56 135 ASN B N 1
ATOM 7393 C CA . ASN B 1 135 ? -9.328 11.188 17.453 1 77.56 135 ASN B CA 1
ATOM 7394 C C . ASN B 1 135 ? -9.922 10.055 16.609 1 77.56 135 ASN B C 1
ATOM 7396 O O . ASN B 1 135 ? -9.336 9.648 15.609 1 77.56 135 ASN B O 1
ATOM 7400 N N . GLU B 1 136 ? -11.109 9.539 17.094 1 82.88 136 GLU B N 1
ATOM 7401 C CA . GLU B 1 136 ? -11.789 8.461 16.375 1 82.88 136 GLU B CA 1
ATOM 7402 C C . GLU B 1 136 ? -12.195 8.906 14.977 1 82.88 136 GLU B C 1
ATOM 7404 O O . GLU B 1 136 ? -12.055 8.148 14.016 1 82.88 136 GLU B O 1
ATOM 7409 N N . PHE B 1 137 ? -12.633 10.102 14.922 1 88.12 137 PHE B N 1
ATOM 7410 C CA . PHE B 1 137 ? -13.07 10.664 13.648 1 88.12 137 PHE B CA 1
ATOM 7411 C C . PHE B 1 137 ? -11.883 10.828 12.703 1 88.12 137 PHE B C 1
ATOM 7413 O O . PHE B 1 137 ? -11.961 10.453 11.531 1 88.12 137 PHE B O 1
ATOM 7420 N N . LEU B 1 138 ? -10.812 11.289 13.242 1 85.12 138 LEU B N 1
ATOM 7421 C CA . LEU B 1 138 ? -9.617 11.523 12.43 1 85.12 138 LEU B CA 1
ATOM 7422 C C . LEU B 1 138 ? -9.031 10.203 11.938 1 85.12 138 LEU B C 1
ATOM 7424 O O . LEU B 1 138 ? -8.602 10.102 10.789 1 85.12 138 LEU B O 1
ATOM 7428 N N . LYS B 1 139 ? -9.039 9.297 12.805 1 85.12 139 LYS B N 1
ATOM 7429 C CA . LYS B 1 139 ? -8.531 7.973 12.438 1 85.12 139 LYS B CA 1
ATOM 7430 C C . LYS B 1 139 ? -9.367 7.355 11.328 1 85.12 139 LYS B C 1
ATOM 7432 O O . LYS B 1 139 ? -8.82 6.781 10.375 1 85.12 139 LYS B O 1
ATOM 7437 N N . LEU B 1 140 ? -10.656 7.422 11.445 1 91.69 140 LEU B N 1
ATOM 7438 C CA . LEU B 1 140 ? -11.562 6.859 10.445 1 91.69 140 LEU B CA 1
ATOM 7439 C C . LEU B 1 140 ? -11.375 7.535 9.094 1 91.69 140 LEU B C 1
ATOM 7441 O O . LEU B 1 140 ? -11.289 6.859 8.062 1 91.69 140 LEU B O 1
ATOM 7445 N N . PHE B 1 141 ? -11.258 8.812 9.062 1 93.12 141 PHE B N 1
ATOM 7446 C CA . PHE B 1 141 ? -11.172 9.523 7.789 1 93.12 141 PHE B CA 1
ATOM 7447 C C . PHE B 1 141 ? -9.773 9.383 7.188 1 93.12 141 PHE B C 1
ATOM 7449 O O . PHE B 1 141 ? -9.602 9.523 5.973 1 93.12 141 PHE B O 1
ATOM 7456 N N . LYS B 1 142 ? -8.812 9.188 8.055 1 91.12 142 LYS B N 1
ATOM 7457 C CA . LYS B 1 142 ? -7.52 8.789 7.508 1 91.12 142 LYS B CA 1
ATOM 7458 C C . LYS B 1 142 ? -7.621 7.469 6.758 1 91.12 142 LYS B C 1
ATOM 7460 O O . LYS B 1 142 ? -7.055 7.32 5.672 1 91.12 142 LYS B O 1
ATOM 7465 N N . GLU B 1 143 ? -8.344 6.555 7.344 1 92.19 143 GLU B N 1
ATOM 7466 C CA . GLU B 1 143 ? -8.547 5.266 6.695 1 92.19 143 GLU B CA 1
ATOM 7467 C C . GLU B 1 143 ? -9.312 5.422 5.383 1 92.19 143 GLU B C 1
ATOM 7469 O O . GLU B 1 143 ? -9.008 4.75 4.398 1 92.19 143 GLU B O 1
ATOM 7474 N N . ILE B 1 144 ? -10.312 6.246 5.395 1 95.94 144 ILE B N 1
ATOM 7475 C CA . ILE B 1 144 ? -11.086 6.504 4.18 1 95.94 144 ILE B CA 1
ATOM 7476 C C . ILE B 1 144 ? -10.172 7.102 3.109 1 95.94 144 ILE B C 1
ATOM 7478 O O . ILE B 1 144 ? -10.211 6.684 1.95 1 95.94 144 ILE B O 1
ATOM 7482 N N . ARG B 1 145 ? -9.359 8.039 3.531 1 95.5 145 ARG B N 1
ATOM 7483 C CA . ARG B 1 145 ? -8.422 8.656 2.6 1 95.5 145 ARG B CA 1
ATOM 7484 C C . ARG B 1 145 ? -7.5 7.609 1.98 1 95.5 145 ARG B C 1
ATOM 7486 O O . ARG B 1 145 ? -7.324 7.57 0.76 1 95.5 145 ARG B O 1
ATOM 7493 N N . ASP B 1 146 ? -6.973 6.789 2.807 1 93.69 146 ASP B N 1
ATOM 7494 C CA . ASP B 1 146 ? -6.055 5.762 2.33 1 93.69 146 ASP B CA 1
ATOM 7495 C C . ASP B 1 146 ? -6.75 4.805 1.366 1 93.69 146 ASP B C 1
ATOM 7497 O O . ASP B 1 146 ? -6.164 4.383 0.368 1 93.69 146 ASP B O 1
ATOM 7501 N N . TYR B 1 147 ? -7.93 4.449 1.68 1 94.31 147 TYR B N 1
ATOM 7502 C CA . TYR B 1 147 ? -8.719 3.607 0.792 1 94.31 147 TYR B CA 1
ATOM 7503 C C . TYR B 1 147 ? -8.93 4.281 -0.558 1 94.31 147 TYR B C 1
ATOM 7505 O O . TYR B 1 147 ? -8.781 3.648 -1.605 1 94.31 147 TYR B O 1
ATOM 7513 N N . LEU B 1 148 ? -9.281 5.566 -0.526 1 96.12 148 LEU B N 1
ATOM 7514 C CA . LEU B 1 148 ? -9.539 6.305 -1.756 1 96.12 148 LEU B CA 1
ATOM 7515 C C . LEU B 1 148 ? -8.281 6.418 -2.604 1 96.12 148 LEU B C 1
ATOM 7517 O O . LEU B 1 148 ? -8.344 6.391 -3.834 1 96.12 148 LEU B O 1
ATOM 7521 N N . ILE B 1 149 ? -7.129 6.57 -1.998 1 94.56 149 ILE B N 1
ATOM 7522 C CA . ILE B 1 149 ? -5.863 6.582 -2.721 1 94.56 149 ILE B CA 1
ATOM 7523 C C . ILE B 1 149 ? -5.676 5.258 -3.457 1 94.56 149 ILE B C 1
ATOM 7525 O O . ILE B 1 149 ? -5.301 5.242 -4.633 1 94.56 149 ILE B O 1
ATOM 7529 N N . GLU B 1 150 ? -6.004 4.234 -2.74 1 91.44 150 GLU B N 1
ATOM 7530 C CA . GLU B 1 150 ? -5.859 2.912 -3.34 1 91.44 150 GLU B CA 1
ATOM 7531 C C . GLU B 1 150 ? -6.824 2.729 -4.508 1 91.44 150 GLU B C 1
ATOM 7533 O O . GLU B 1 150 ? -6.488 2.086 -5.504 1 91.44 150 GLU B O 1
ATOM 7538 N N . VAL B 1 151 ? -8.008 3.217 -4.363 1 91.56 151 VAL B N 1
ATOM 7539 C CA . VAL B 1 151 ? -9 3.143 -5.434 1 91.56 151 VAL B CA 1
ATOM 7540 C C . VAL B 1 151 ? -8.469 3.852 -6.676 1 91.56 151 VAL B C 1
ATOM 7542 O O . VAL B 1 151 ? -8.656 3.375 -7.797 1 91.56 151 VAL B O 1
ATOM 7545 N N . LEU B 1 152 ? -7.797 4.969 -6.469 1 91.94 152 LEU B N 1
ATOM 7546 C CA . LEU B 1 152 ? -7.23 5.719 -7.586 1 91.94 152 LEU B CA 1
ATOM 7547 C C . LEU B 1 152 ? -6.082 4.945 -8.227 1 91.94 152 LEU B C 1
ATOM 7549 O O . LEU B 1 152 ? -5.969 4.906 -9.453 1 91.94 152 LEU B O 1
ATOM 7553 N N . LYS B 1 153 ? -5.316 4.305 -7.402 1 89.81 153 LYS B N 1
ATOM 7554 C CA . LYS B 1 153 ? -4.141 3.584 -7.879 1 89.81 153 LYS B CA 1
ATOM 7555 C C . LYS B 1 153 ? -4.535 2.26 -8.531 1 89.81 153 LYS B C 1
ATOM 7557 O O . LYS B 1 153 ? -3.896 1.815 -9.484 1 89.81 153 LYS B O 1
ATOM 7562 N N . SER B 1 154 ? -5.559 1.591 -7.949 1 89.88 154 SER B N 1
ATOM 7563 C CA . SER B 1 154 ? -5.934 0.238 -8.352 1 89.88 154 SER B CA 1
ATOM 7564 C C . SER B 1 154 ? -7.449 0.083 -8.43 1 89.88 154 SER B C 1
ATOM 7566 O O . SER B 1 154 ? -8.039 -0.712 -7.695 1 89.88 154 SER B O 1
ATOM 7568 N N . PRO B 1 155 ? -8.016 0.74 -9.398 1 87.44 155 PRO B N 1
ATOM 7569 C CA . PRO B 1 155 ? -9.477 0.682 -9.508 1 87.44 155 PRO B CA 1
ATOM 7570 C C . PRO B 1 155 ? -9.984 -0.73 -9.781 1 87.44 155 PRO B C 1
ATOM 7572 O O . PRO B 1 155 ? -11.133 -1.046 -9.453 1 87.44 155 PRO B O 1
ATOM 7575 N N . TYR B 1 156 ? -9.117 -1.645 -10.219 1 89.75 156 TYR B N 1
ATOM 7576 C CA . TYR B 1 156 ? -9.484 -3.004 -10.602 1 89.75 156 TYR B CA 1
ATOM 7577 C C . TYR B 1 156 ? -9.922 -3.812 -9.383 1 89.75 156 TYR B C 1
ATOM 7579 O O . TYR B 1 156 ? -10.75 -4.719 -9.5 1 89.75 156 TYR B O 1
ATOM 7587 N N . LEU B 1 157 ? -9.438 -3.441 -8.211 1 86 157 LEU B N 1
ATOM 7588 C CA . LEU B 1 157 ? -9.68 -4.199 -6.988 1 86 157 LEU B CA 1
ATOM 7589 C C . LEU B 1 157 ? -10.688 -3.48 -6.098 1 86 157 LEU B C 1
ATOM 7591 O O . LEU B 1 157 ? -10.922 -3.895 -4.957 1 86 157 LEU B O 1
ATOM 7595 N N . MET B 1 158 ? -11.297 -2.432 -6.582 1 82.31 158 MET B N 1
ATOM 7596 C CA . MET B 1 158 ? -12.18 -1.578 -5.789 1 82.31 158 MET B CA 1
ATOM 7597 C C . MET B 1 158 ? -13.359 -2.375 -5.238 1 82.31 158 MET B C 1
ATOM 7599 O O . MET B 1 158 ? -13.914 -3.229 -5.93 1 82.31 158 MET B O 1
ATOM 7603 N N . ASN B 1 159 ? -13.547 -2.223 -3.928 1 79.88 159 ASN B N 1
ATOM 7604 C CA . ASN B 1 159 ? -14.688 -2.789 -3.217 1 79.88 159 ASN B CA 1
ATOM 7605 C C . ASN B 1 159 ? -15.562 -1.701 -2.6 1 79.88 159 ASN B C 1
ATOM 7607 O O . ASN B 1 159 ? -15.188 -1.085 -1.603 1 79.88 159 ASN B O 1
ATOM 7611 N N . GLU B 1 160 ? -16.734 -1.497 -3.053 1 83.38 160 GLU B N 1
ATOM 7612 C CA . GLU B 1 160 ? -17.641 -0.447 -2.588 1 83.38 160 GLU B CA 1
ATOM 7613 C C . GLU B 1 160 ? -18.125 -0.723 -1.168 1 83.38 160 GLU B C 1
ATOM 7615 O O . GLU B 1 160 ? -18.438 0.206 -0.422 1 83.38 160 GLU B O 1
ATOM 7620 N N . SER B 1 161 ? -18.062 -1.956 -0.791 1 86.69 161 SER B N 1
ATOM 7621 C CA . SER B 1 161 ? -18.594 -2.334 0.515 1 86.69 161 SER B CA 1
ATOM 7622 C C . SER B 1 161 ? -17.734 -1.78 1.645 1 86.69 161 SER B C 1
ATOM 7624 O O . SER B 1 161 ? -18.234 -1.473 2.727 1 86.69 161 SER B O 1
ATOM 7626 N N . HIS B 1 162 ? -16.531 -1.644 1.332 1 86.5 162 HIS B N 1
ATOM 7627 C CA . HIS B 1 162 ? -15.609 -1.144 2.346 1 86.5 162 HIS B CA 1
ATOM 7628 C C . HIS B 1 162 ? -15.883 0.322 2.664 1 86.5 162 HIS B C 1
ATOM 7630 O O . HIS B 1 162 ? -15.961 0.702 3.834 1 86.5 162 HIS B O 1
ATOM 7636 N N . LEU B 1 163 ? -16.016 1.137 1.688 1 93.06 163 LEU B N 1
ATOM 7637 C CA . LEU B 1 163 ? -16.328 2.547 1.895 1 93.06 163 LEU B CA 1
ATOM 7638 C C . LEU B 1 163 ? -17.688 2.705 2.568 1 93.06 163 LEU B C 1
ATOM 7640 O O . LEU B 1 163 ? -17.844 3.518 3.482 1 93.06 163 LEU B O 1
ATOM 7644 N N . ASP B 1 164 ? -18.594 1.899 2.125 1 93.75 164 ASP B N 1
ATOM 7645 C CA . ASP B 1 164 ? -19.953 1.937 2.682 1 93.75 164 ASP B CA 1
ATOM 7646 C C . ASP B 1 164 ? -19.922 1.702 4.191 1 93.75 164 ASP B C 1
ATOM 7648 O O . ASP B 1 164 ? -20.547 2.441 4.949 1 93.75 164 ASP B O 1
ATOM 7652 N N . GLN B 1 165 ? -19.188 0.776 4.559 1 91.69 165 GLN B N 1
ATOM 7653 C CA . GLN B 1 165 ? -19.094 0.457 5.977 1 91.69 165 GLN B CA 1
ATOM 7654 C C . GLN B 1 165 ? -18.453 1.603 6.758 1 91.69 165 GLN B C 1
ATOM 7656 O O . GLN B 1 165 ? -18.938 1.973 7.832 1 91.69 165 GLN B O 1
ATOM 7661 N N . MET B 1 166 ? -17.375 2.137 6.266 1 93.62 166 MET B N 1
ATOM 7662 C CA . MET B 1 166 ? -16.688 3.229 6.953 1 93.62 166 MET B CA 1
ATOM 7663 C C . MET B 1 166 ? -17.594 4.445 7.082 1 93.62 166 MET B C 1
ATOM 7665 O O . MET B 1 166 ? -17.594 5.117 8.109 1 93.62 166 MET B O 1
ATOM 7669 N N . LEU B 1 167 ? -18.375 4.691 6.062 1 95.94 167 LEU B N 1
ATOM 7670 C CA . LEU B 1 167 ? -19.281 5.832 6.082 1 95.94 167 LEU B CA 1
ATOM 7671 C C . LEU B 1 167 ? -20.422 5.605 7.074 1 95.94 167 LEU B C 1
ATOM 7673 O O . LEU B 1 167 ? -20.859 6.539 7.758 1 95.94 167 LEU B O 1
ATOM 7677 N N . LYS B 1 168 ? -20.891 4.414 7.199 1 93.44 168 LYS B N 1
ATOM 7678 C CA . LYS B 1 168 ? -21.922 4.098 8.188 1 93.44 168 LYS B CA 1
ATOM 7679 C C . LYS B 1 168 ? -21.375 4.273 9.609 1 93.44 168 LYS B C 1
ATOM 7681 O O . LYS B 1 168 ? -22.094 4.758 10.492 1 93.44 168 LYS B O 1
ATOM 7686 N N . ILE B 1 169 ? -20.156 3.914 9.758 1 92.06 169 ILE B N 1
ATOM 7687 C CA . ILE B 1 169 ? -19.5 4.113 11.055 1 92.06 169 ILE B CA 1
ATOM 7688 C C . ILE B 1 169 ? -19.391 5.605 11.352 1 92.06 169 ILE B C 1
ATOM 7690 O O . ILE B 1 169 ? -19.625 6.035 12.484 1 92.06 169 ILE B O 1
ATOM 7694 N N . SER B 1 170 ? -19.062 6.395 10.32 1 93.38 170 SER B N 1
ATOM 7695 C CA . SER B 1 170 ? -18.875 7.832 10.492 1 93.38 170 SER B CA 1
ATOM 7696 C C . SER B 1 170 ? -20.172 8.5 10.984 1 93.38 170 SER B C 1
ATOM 7698 O O . SER B 1 170 ? -20.125 9.523 11.664 1 93.38 170 SER B O 1
ATOM 7700 N N . LEU B 1 171 ? -21.281 7.93 10.672 1 92 171 LEU B N 1
ATOM 7701 C CA . LEU B 1 171 ? -22.578 8.469 11.086 1 92 171 LEU B CA 1
ATOM 7702 C C . LEU B 1 171 ? -22.859 8.141 12.547 1 92 171 LEU B C 1
ATOM 7704 O O . LEU B 1 171 ? -23.766 8.727 13.156 1 92 171 LEU B O 1
ATOM 7708 N N . GLN B 1 172 ? -22.016 7.332 13.07 1 87.94 172 GLN B N 1
ATOM 7709 C CA . GLN B 1 172 ? -22.297 6.848 14.414 1 87.94 172 GLN B CA 1
ATOM 7710 C C . GLN B 1 172 ? -21.203 7.266 15.391 1 87.94 172 GLN B C 1
ATOM 7712 O O . GLN B 1 172 ? -21.094 6.727 16.484 1 87.94 172 GLN B O 1
ATOM 7717 N N . ILE B 1 173 ? -20.328 8.133 14.945 1 87.12 173 ILE B N 1
ATOM 7718 C CA . ILE B 1 173 ? -19.297 8.656 15.828 1 87.12 173 ILE B CA 1
ATOM 7719 C C . ILE B 1 173 ? -19.438 10.172 15.945 1 87.12 173 ILE B C 1
ATOM 7721 O O . ILE B 1 173 ? -19.953 10.828 15.039 1 87.12 173 ILE B O 1
ATOM 7725 N N . ASN B 1 174 ? -19 10.625 17.062 1 82.69 174 ASN B N 1
ATOM 7726 C CA . ASN B 1 174 ? -19.047 12.07 17.266 1 82.69 174 ASN B CA 1
ATOM 7727 C C . ASN B 1 174 ? -17.906 12.773 16.547 1 82.69 174 ASN B C 1
ATOM 7729 O O . ASN B 1 174 ? -16.75 12.328 16.609 1 82.69 174 ASN B O 1
ATOM 7733 N N . ILE B 1 175 ? -18.219 13.789 15.922 1 83.44 175 ILE B N 1
ATOM 7734 C CA . ILE B 1 175 ? -17.188 14.555 15.219 1 83.44 175 ILE B CA 1
ATOM 7735 C C . ILE B 1 175 ? -16.438 15.445 16.203 1 83.44 175 ILE B C 1
ATOM 7737 O O . ILE B 1 175 ? -15.25 15.727 16.031 1 83.44 175 ILE B O 1
ATOM 7741 N N . SER B 1 176 ? -17.156 15.898 17.234 1 81.5 176 SER B N 1
ATOM 7742 C CA . SER B 1 176 ? -16.578 16.844 18.188 1 81.5 176 SER B CA 1
ATOM 7743 C C . SER B 1 176 ? -16.484 16.234 19.578 1 81.5 176 SER B C 1
ATOM 7745 O O . SER B 1 176 ? -17.312 15.391 19.953 1 81.5 176 SER B O 1
ATOM 7747 N N . TYR B 1 177 ? -15.461 16.719 20.328 1 72 177 TYR B N 1
ATOM 7748 C CA . TYR B 1 177 ? -15.25 16.25 21.688 1 72 177 TYR B CA 1
ATOM 7749 C C . TYR B 1 177 ? -16.359 16.75 22.609 1 72 177 TYR B C 1
ATOM 7751 O O . TYR B 1 177 ? -16.828 17.875 22.484 1 72 177 TYR B O 1
ATOM 7759 N N . HIS B 1 178 ? -16.625 15.758 23.469 1 69.94 178 HIS B N 1
ATOM 7760 C CA . HIS B 1 178 ? -17.516 16.188 24.531 1 69.94 178 HIS B CA 1
ATOM 7761 C C . HIS B 1 178 ? -16.719 16.719 25.734 1 69.94 178 HIS B C 1
ATOM 7763 O O . HIS B 1 178 ? -17.25 17.484 26.531 1 69.94 178 HIS B O 1
ATOM 7769 N N . GLU B 1 179 ? -15.406 16.234 25.734 1 72.69 179 GLU B N 1
ATOM 7770 C CA . GLU B 1 179 ? -14.531 16.672 26.812 1 72.69 179 GLU B CA 1
ATOM 7771 C C . GLU B 1 179 ? -13.242 17.266 26.266 1 72.69 179 GLU B C 1
ATOM 7773 O O . GLU B 1 179 ? -12.797 16.906 25.172 1 72.69 179 GLU B O 1
ATOM 7778 N N . LYS B 1 180 ? -12.711 18.219 27.109 1 73.44 180 LYS B N 1
ATOM 7779 C CA . LYS B 1 180 ? -11.477 18.891 26.703 1 73.44 180 LYS B CA 1
ATOM 7780 C C . LYS B 1 180 ? -10.305 17.922 26.656 1 73.44 180 LYS B C 1
ATOM 7782 O O . LYS B 1 180 ? -10.086 17.156 27.594 1 73.44 180 LYS B O 1
ATOM 7787 N N . PRO B 1 181 ? -9.57 17.906 25.625 1 78.19 181 PRO B N 1
ATOM 7788 C CA . PRO B 1 181 ? -8.367 17.062 25.578 1 78.19 181 PRO B CA 1
ATOM 7789 C C . PRO B 1 181 ? -7.266 17.562 26.5 1 78.19 181 PRO B C 1
ATOM 7791 O O . PRO B 1 181 ? -7.145 18.766 26.734 1 78.19 181 PRO B O 1
ATOM 7794 N N . SER B 1 182 ? -6.457 16.641 27.031 1 82.81 182 SER B N 1
ATOM 7795 C CA . SER B 1 182 ? -5.309 17 27.859 1 82.81 182 SER B CA 1
ATOM 7796 C C . SER B 1 182 ? -4.105 17.375 26.984 1 82.81 182 SER B C 1
ATOM 7798 O O . SER B 1 182 ? -4.125 17.188 25.781 1 82.81 182 SER B O 1
ATOM 7800 N N . VAL B 1 183 ? -3.092 17.984 27.609 1 87.75 183 VAL B N 1
ATOM 7801 C CA . VAL B 1 183 ? -1.856 18.312 26.906 1 87.75 183 VAL B CA 1
ATOM 7802 C C . VAL B 1 183 ? -1.202 17.047 26.391 1 87.75 183 VAL B C 1
ATOM 7804 O O . VAL B 1 183 ? -0.649 17.031 25.281 1 87.75 183 VAL B O 1
ATOM 7807 N N . GLU B 1 184 ? -1.322 16 27.188 1 89 184 GLU B N 1
ATOM 7808 C CA . GLU B 1 184 ? -0.764 14.711 26.781 1 89 184 GLU B CA 1
ATOM 7809 C C . GLU B 1 184 ? -1.467 14.164 25.547 1 89 184 GLU B C 1
ATOM 7811 O O . GLU B 1 184 ? -0.832 13.562 24.688 1 89 184 GLU B O 1
ATOM 7816 N N . ASP B 1 185 ? -2.756 14.359 25.469 1 85.25 185 ASP B N 1
ATOM 7817 C CA . ASP B 1 185 ? -3.527 13.93 24.312 1 85.25 185 ASP B CA 1
ATOM 7818 C C . ASP B 1 185 ? -3.078 14.664 23.047 1 85.25 185 ASP B C 1
ATOM 7820 O O . ASP B 1 185 ? -2.982 14.07 21.969 1 85.25 185 ASP B O 1
ATOM 7824 N N . GLU B 1 186 ? -2.844 15.914 23.219 1 86.5 186 GLU B N 1
ATOM 7825 C CA . GLU B 1 186 ? -2.381 16.719 22.094 1 86.5 186 GLU B CA 1
ATOM 7826 C C . GLU B 1 186 ? -1.003 16.266 21.625 1 86.5 186 GLU B C 1
ATOM 7828 O O . GLU B 1 186 ? -0.742 16.203 20.422 1 86.5 186 GLU B O 1
ATOM 7833 N N . ALA B 1 187 ? -0.172 16.016 22.625 1 91.38 187 ALA B N 1
ATOM 7834 C CA . ALA B 1 187 ? 1.16 15.516 22.281 1 91.38 187 ALA B CA 1
ATOM 7835 C C . ALA B 1 187 ? 1.077 14.219 21.484 1 91.38 187 ALA B C 1
ATOM 7837 O O . ALA B 1 187 ? 1.753 14.055 20.469 1 91.38 187 ALA B O 1
ATOM 7838 N N . GLN B 1 188 ? 0.232 13.352 21.984 1 90.56 188 GLN B N 1
ATOM 7839 C CA . GLN B 1 188 ? 0.056 12.07 21.312 1 90.56 188 GLN B CA 1
ATOM 7840 C C . GLN B 1 188 ? -0.411 12.258 19.875 1 90.56 188 GLN B C 1
ATOM 7842 O O . GLN B 1 188 ? 0.091 11.602 18.953 1 90.56 188 GLN B O 1
ATOM 7847 N N . TYR B 1 189 ? -1.342 13.141 19.703 1 85.44 189 TYR B N 1
ATOM 7848 C CA . TYR B 1 189 ? -1.879 13.453 18.375 1 85.44 189 TYR B CA 1
ATOM 7849 C C . TYR B 1 189 ? -0.783 13.961 17.453 1 85.44 189 TYR B C 1
ATOM 7851 O O . TYR B 1 189 ? -0.645 13.484 16.328 1 85.44 189 TYR B O 1
ATOM 7859 N N . ILE B 1 190 ? -0.021 14.805 17.922 1 92 190 ILE B N 1
ATOM 7860 C CA . ILE B 1 190 ? 0.989 15.461 17.094 1 92 190 ILE B CA 1
ATOM 7861 C C . ILE B 1 190 ? 2.107 14.477 16.766 1 92 190 ILE B C 1
ATOM 7863 O O . ILE B 1 190 ? 2.516 14.359 15.609 1 92 190 ILE B O 1
ATOM 7867 N N . TYR B 1 191 ? 2.57 13.758 17.781 1 95.25 191 TYR B N 1
ATOM 7868 C CA . TYR B 1 191 ? 3.752 12.922 17.625 1 95.25 191 TYR B CA 1
ATOM 7869 C C . TYR B 1 191 ? 3.451 11.711 16.75 1 95.25 191 TYR B C 1
ATOM 7871 O O . TYR B 1 191 ? 4.324 11.227 16.016 1 95.25 191 TYR B O 1
ATOM 7879 N N . GLN B 1 192 ? 2.209 11.273 16.781 1 92.5 192 GLN B N 1
ATOM 7880 C CA . GLN B 1 192 ? 1.863 10.117 15.961 1 92.5 192 GLN B CA 1
ATOM 7881 C C . GLN B 1 192 ? 2.035 10.422 14.477 1 92.5 192 GLN B C 1
ATOM 7883 O O . GLN B 1 192 ? 2.363 9.531 13.695 1 92.5 192 GLN B O 1
ATOM 7888 N N . TYR B 1 193 ? 1.821 11.68 14.078 1 92.56 193 TYR B N 1
ATOM 7889 C CA . TYR B 1 193 ? 1.994 12.078 12.688 1 92.56 193 TYR B CA 1
ATOM 7890 C C . TYR B 1 193 ? 3.449 12.438 12.398 1 92.56 193 TYR B C 1
ATOM 7892 O O . TYR B 1 193 ? 4.047 11.906 11.453 1 92.56 193 TYR B O 1
ATOM 7900 N N . ALA B 1 194 ? 4.008 13.211 13.258 1 96.31 194 ALA B N 1
ATOM 7901 C CA . ALA B 1 194 ? 5.336 13.766 13.016 1 96.31 194 ALA B CA 1
ATOM 7902 C C . ALA B 1 194 ? 6.406 12.68 13.086 1 96.31 194 ALA B C 1
ATOM 7904 O O . ALA B 1 194 ? 7.414 12.75 12.383 1 96.31 194 ALA B O 1
ATOM 7905 N N . LEU B 1 195 ? 6.16 11.711 13.969 1 97.69 195 LEU B N 1
ATOM 7906 C CA . LEU B 1 195 ? 7.172 10.68 14.195 1 97.69 195 LEU B CA 1
ATOM 7907 C C . LEU B 1 195 ? 6.711 9.336 13.648 1 97.69 195 LEU B C 1
ATOM 7909 O O . LEU B 1 195 ? 7.129 8.281 14.141 1 97.69 195 LEU B O 1
ATOM 7913 N N . HIS B 1 196 ? 5.809 9.438 12.68 1 95.69 196 HIS B N 1
ATOM 7914 C CA . HIS B 1 196 ? 5.453 8.227 11.945 1 95.69 196 HIS B CA 1
ATOM 7915 C C . HIS B 1 196 ? 6.672 7.633 11.25 1 95.69 196 HIS B C 1
ATOM 7917 O O . HIS B 1 196 ? 7.5 8.367 10.703 1 95.69 196 HIS B O 1
ATOM 7923 N N . PRO B 1 197 ? 6.805 6.359 11.211 1 95.81 197 PRO B N 1
ATOM 7924 C CA . PRO B 1 197 ? 7.977 5.711 10.625 1 95.81 197 PRO B CA 1
ATOM 7925 C C . PRO B 1 197 ? 8.258 6.18 9.195 1 95.81 197 PRO B C 1
ATOM 7927 O O . PRO B 1 197 ? 9.414 6.391 8.828 1 95.81 197 PRO B O 1
ATOM 7930 N N . LEU B 1 198 ? 7.234 6.359 8.422 1 93.69 198 LEU B N 1
ATOM 7931 C CA . LEU B 1 198 ? 7.41 6.805 7.043 1 93.69 198 LEU B CA 1
ATOM 7932 C C . LEU B 1 198 ? 8.016 8.203 6.996 1 93.69 198 LEU B C 1
ATOM 7934 O O . LEU B 1 198 ? 8.812 8.508 6.105 1 93.69 198 LEU B O 1
ATOM 7938 N N . ASN B 1 199 ? 7.609 9.039 7.895 1 96.94 199 ASN B N 1
ATOM 7939 C CA . ASN B 1 199 ? 8.172 10.383 7.949 1 96.94 199 ASN B CA 1
ATOM 7940 C C . ASN B 1 199 ? 9.609 10.367 8.461 1 96.94 199 ASN B C 1
ATOM 7942 O O . ASN B 1 199 ? 10.445 11.133 7.984 1 96.94 199 ASN B O 1
ATOM 7946 N N . ILE B 1 200 ? 9.914 9.508 9.453 1 97 200 ILE B N 1
ATOM 7947 C CA . ILE B 1 200 ? 11.281 9.375 9.945 1 97 200 ILE B CA 1
ATOM 7948 C C . ILE B 1 200 ? 12.203 8.961 8.797 1 97 200 ILE B C 1
ATOM 7950 O O . ILE B 1 200 ? 13.312 9.492 8.656 1 97 200 ILE B O 1
ATOM 7954 N N . LYS B 1 201 ? 11.727 8.023 7.988 1 94.69 201 LYS B N 1
ATOM 7955 C CA . LYS B 1 201 ? 12.5 7.613 6.816 1 94.69 201 LYS B CA 1
ATOM 7956 C C . LYS B 1 201 ? 12.727 8.789 5.871 1 94.69 201 LYS B C 1
ATOM 7958 O O . LYS B 1 201 ? 13.789 8.898 5.258 1 94.69 201 LYS B O 1
ATOM 7963 N N . LEU B 1 202 ? 11.734 9.594 5.742 1 94.94 202 LEU B N 1
ATOM 7964 C CA . LEU B 1 202 ? 11.859 10.781 4.906 1 94.94 202 LEU B CA 1
ATOM 7965 C C . LEU B 1 202 ? 12.914 11.734 5.461 1 94.94 202 LEU B C 1
ATOM 7967 O O . LEU B 1 202 ? 13.719 12.289 4.703 1 94.94 202 LEU B O 1
ATOM 7971 N N . TYR B 1 203 ? 12.898 11.914 6.816 1 97.25 203 TYR B N 1
ATOM 7972 C CA . TYR B 1 203 ? 13.922 12.734 7.445 1 97.25 203 TYR B CA 1
ATOM 7973 C C . TYR B 1 203 ? 15.312 12.195 7.16 1 97.25 203 TYR B C 1
ATOM 7975 O O . TYR B 1 203 ? 16.234 12.953 6.871 1 97.25 203 TYR B O 1
ATOM 7983 N N . HIS B 1 204 ? 15.422 10.898 7.258 1 95.56 204 HIS B N 1
ATOM 7984 C CA . HIS B 1 204 ? 16.672 10.219 6.941 1 95.56 204 HIS B CA 1
ATOM 7985 C C . HIS B 1 204 ? 17.109 10.508 5.508 1 95.56 204 HIS B C 1
ATOM 7987 O O . HIS B 1 204 ? 18.281 10.812 5.258 1 95.56 204 HIS B O 1
ATOM 7993 N N . SER B 1 205 ? 16.219 10.414 4.609 1 92.88 205 SER B N 1
ATOM 7994 C CA . SER B 1 205 ? 16.516 10.625 3.195 1 92.88 205 SER B CA 1
ATOM 7995 C C . SER B 1 205 ? 17 12.055 2.938 1 92.88 205 SER B C 1
ATOM 7997 O O . SER B 1 205 ? 17.922 12.266 2.164 1 92.88 205 SER B O 1
ATOM 7999 N N . PHE B 1 206 ? 16.359 13.023 3.545 1 94.62 206 PHE B N 1
ATOM 8000 C CA . PHE B 1 206 ? 16.75 14.422 3.359 1 94.62 206 PHE B CA 1
ATOM 8001 C C . PHE B 1 206 ? 18.094 14.695 4.027 1 94.62 206 PHE B C 1
ATOM 8003 O O . PHE B 1 206 ? 18.906 15.461 3.506 1 94.62 206 PHE B O 1
ATOM 8010 N N . LEU B 1 207 ? 18.297 14.109 5.191 1 95.81 207 LEU B N 1
ATOM 8011 C CA . LEU B 1 207 ? 19.594 14.258 5.855 1 95.81 207 LEU B CA 1
ATOM 8012 C C . LEU B 1 207 ? 20.719 13.75 4.969 1 95.81 207 LEU B C 1
ATOM 8014 O O . LEU B 1 207 ? 21.766 14.383 4.875 1 95.81 207 LEU B O 1
ATOM 8018 N N . ALA B 1 208 ? 20.5 12.625 4.367 1 91.25 208 ALA B N 1
ATOM 8019 C CA . ALA B 1 208 ? 21.484 12.023 3.471 1 91.25 208 ALA B CA 1
ATOM 8020 C C . ALA B 1 208 ? 21.781 12.945 2.289 1 91.25 208 ALA B C 1
ATOM 8022 O O . ALA B 1 208 ? 22.891 12.922 1.737 1 91.25 208 ALA B O 1
ATOM 8023 N N . LYS B 1 209 ? 20.828 13.75 1.938 1 89.88 209 LYS B N 1
ATOM 8024 C CA . LYS B 1 209 ? 21 14.68 0.824 1 89.88 209 LYS B CA 1
ATOM 8025 C C . LYS B 1 209 ? 21.594 16 1.295 1 89.88 209 LYS B C 1
ATOM 8027 O O . LYS B 1 209 ? 21.766 16.938 0.5 1 89.88 209 LYS B O 1
ATOM 8032 N N . GLY B 1 210 ? 21.781 16.109 2.609 1 92 210 GLY B N 1
ATOM 8033 C CA . GLY B 1 210 ? 22.438 17.297 3.145 1 92 210 GLY B CA 1
ATOM 8034 C C . GLY B 1 210 ? 21.469 18.328 3.699 1 92 210 GLY B C 1
ATOM 8035 O O . GLY B 1 210 ? 21.844 19.453 3.979 1 92 210 GLY B O 1
ATOM 8036 N N . VAL B 1 211 ? 20.203 17.984 3.809 1 94.25 211 VAL B N 1
ATOM 8037 C CA . VAL B 1 211 ? 19.203 18.906 4.324 1 94.25 211 VAL B CA 1
ATOM 8038 C C . VAL B 1 211 ? 18.594 18.344 5.605 1 94.25 211 VAL B C 1
ATOM 8040 O O . VAL B 1 211 ? 17.609 17.609 5.562 1 94.25 211 VAL B O 1
ATOM 8043 N N . PRO B 1 212 ? 19.031 18.734 6.715 1 96.44 212 PRO B N 1
ATOM 8044 C CA . PRO B 1 212 ? 18.453 18.234 7.969 1 96.44 212 PRO B CA 1
ATOM 8045 C C . PRO B 1 212 ? 17.078 18.844 8.258 1 96.44 212 PRO B C 1
ATOM 8047 O O . PRO B 1 212 ? 16.906 20.062 8.227 1 96.44 212 PRO B O 1
ATOM 8050 N N . ILE B 1 213 ? 16.094 18.031 8.445 1 97.44 213 ILE B N 1
ATOM 8051 C CA . ILE B 1 213 ? 14.781 18.422 8.922 1 97.44 213 ILE B CA 1
ATOM 8052 C C . ILE B 1 213 ? 14.703 18.234 10.438 1 97.44 213 ILE B C 1
ATOM 8054 O O . ILE B 1 213 ? 14.711 17.109 10.93 1 97.44 213 ILE B O 1
ATOM 8058 N N . GLN B 1 214 ? 14.602 19.344 11.086 1 95.31 214 GLN B N 1
ATOM 8059 C CA . GLN B 1 214 ? 14.602 19.281 12.547 1 95.31 214 GLN B CA 1
ATOM 8060 C C . GLN B 1 214 ? 13.227 19.609 13.109 1 95.31 214 GLN B C 1
ATOM 8062 O O . GLN B 1 214 ? 12.648 20.656 12.805 1 95.31 214 GLN B O 1
ATOM 8067 N N . LEU B 1 215 ? 12.711 18.719 13.945 1 97.38 215 LEU B N 1
ATOM 8068 C CA . LEU B 1 215 ? 11.422 18.938 14.586 1 97.38 215 LEU B CA 1
ATOM 8069 C C . LEU B 1 215 ? 11.602 19.422 16.016 1 97.38 215 LEU B C 1
ATOM 8071 O O . LEU B 1 215 ? 12.5 18.938 16.734 1 97.38 215 LEU B O 1
ATOM 8075 N N . ARG B 1 216 ? 10.891 20.375 16.375 1 96.88 216 ARG B N 1
ATOM 8076 C CA . ARG B 1 216 ? 10.734 20.859 17.75 1 96.88 216 ARG B CA 1
ATOM 8077 C C . ARG B 1 216 ? 9.258 20.906 18.141 1 96.88 216 ARG B C 1
ATOM 8079 O O . ARG B 1 216 ? 8.383 20.781 17.281 1 96.88 216 ARG B O 1
ATOM 8086 N N . THR B 1 217 ? 9.031 21.016 19.438 1 96.25 217 THR B N 1
ATOM 8087 C CA . THR B 1 217 ? 7.625 21.062 19.828 1 96.25 217 THR B CA 1
ATOM 8088 C C . THR B 1 217 ? 7.414 22.062 20.969 1 96.25 217 THR B C 1
ATOM 8090 O O . THR B 1 217 ? 8.289 22.234 21.812 1 96.25 217 THR B O 1
ATOM 8093 N N . TRP B 1 218 ? 6.25 22.703 20.922 1 93.94 218 TRP B N 1
ATOM 8094 C CA . TRP B 1 218 ? 5.793 23.547 22.016 1 93.94 218 TRP B CA 1
ATOM 8095 C C . TRP B 1 218 ? 4.93 22.75 22.984 1 93.94 218 TRP B C 1
ATOM 8097 O O . TRP B 1 218 ? 4.68 23.188 24.109 1 93.94 218 TRP B O 1
ATOM 8107 N N . VAL B 1 219 ? 4.559 21.594 22.547 1 91.69 219 VAL B N 1
ATOM 8108 C CA . VAL B 1 219 ? 3.641 20.828 23.359 1 91.69 219 VAL B CA 1
ATOM 8109 C C . VAL B 1 219 ? 4.355 20.344 24.625 1 91.69 219 VAL B C 1
ATOM 8111 O O . VAL B 1 219 ? 5.367 19.656 24.562 1 91.69 219 VAL B O 1
ATOM 8114 N N . GLY B 1 220 ? 3.84 20.734 25.703 1 92.75 220 GLY B N 1
ATOM 8115 C CA . GLY B 1 220 ? 4.449 20.406 26.984 1 92.75 220 GLY B CA 1
ATOM 8116 C C . GLY B 1 220 ? 5.414 21.469 27.469 1 92.75 220 GLY B C 1
ATOM 8117 O O . GLY B 1 220 ? 5.895 21.406 28.609 1 92.75 220 GLY B O 1
ATOM 8118 N N . GLY B 1 221 ? 5.711 22.453 26.672 1 95.06 221 GLY B N 1
ATOM 8119 C CA . GLY B 1 221 ? 6.652 23.484 27.062 1 95.06 221 GLY B CA 1
ATOM 8120 C C . GLY B 1 221 ? 6.059 24.875 27.016 1 95.06 221 GLY B C 1
ATOM 8121 O O . GLY B 1 221 ? 6.633 25.828 27.562 1 95.06 221 GLY B O 1
ATOM 8122 N N . ASP B 1 222 ? 4.945 25 26.375 1 92.44 222 ASP B N 1
ATOM 8123 C CA . ASP B 1 222 ? 4.309 26.297 26.188 1 92.44 222 ASP B CA 1
ATOM 8124 C C . ASP B 1 222 ? 3.469 26.688 27.406 1 92.44 222 ASP B C 1
ATOM 8126 O O . ASP B 1 222 ? 2.236 26.672 27.344 1 92.44 222 ASP B O 1
ATOM 8130 N N . LYS B 1 223 ? 4.074 27.109 28.406 1 90.56 223 LYS B N 1
ATOM 8131 C CA . LYS B 1 223 ? 3.381 27.453 29.656 1 90.56 223 LYS B CA 1
ATOM 8132 C C . LYS B 1 223 ? 2.541 28.719 29.469 1 90.56 223 LYS B C 1
ATOM 8134 O O . LYS B 1 223 ? 1.468 28.844 30.062 1 90.56 223 LYS B O 1
ATOM 8139 N N . ASP B 1 224 ? 2.977 29.625 28.719 1 86.81 224 ASP B N 1
ATOM 8140 C CA . ASP B 1 224 ? 2.217 30.844 28.453 1 86.81 224 ASP B CA 1
ATOM 8141 C C . ASP B 1 224 ? 0.884 30.531 27.781 1 86.81 224 ASP B C 1
ATOM 8143 O O . ASP B 1 224 ? -0.138 31.141 28.094 1 86.81 224 ASP B O 1
ATOM 8147 N N . GLY B 1 225 ? 0.93 29.625 26.844 1 79.25 225 GLY B N 1
ATOM 8148 C CA . GLY B 1 225 ? -0.245 29.328 26.047 1 79.25 225 GLY B CA 1
ATOM 8149 C C . GLY B 1 225 ? -1.213 28.391 26.734 1 79.25 225 GLY B C 1
ATOM 8150 O O . GLY B 1 225 ? -2.398 28.344 26.406 1 79.25 225 GLY B O 1
ATOM 8151 N N . HIS B 1 226 ? -0.651 27.641 27.703 1 82.31 226 HIS B N 1
ATOM 8152 C CA . HIS B 1 226 ? -1.487 26.609 28.328 1 82.31 226 HIS B CA 1
ATOM 8153 C C . HIS B 1 226 ? -1.213 26.516 29.828 1 82.31 226 HIS B C 1
ATOM 8155 O O . HIS B 1 226 ? -0.134 26.094 30.234 1 82.31 226 HIS B O 1
ATOM 8161 N N . SER B 1 227 ? -2.191 26.672 30.609 1 81.88 227 SER B N 1
ATOM 8162 C CA . SER B 1 227 ? -2.025 26.703 32.062 1 81.88 227 SER B CA 1
ATOM 8163 C C . SER B 1 227 ? -1.714 25.312 32.625 1 81.88 227 SER B C 1
ATOM 8165 O O . SER B 1 227 ? -1.115 25.172 33.688 1 81.88 227 SER B O 1
ATOM 8167 N N . GLY B 1 228 ? -2.072 24.312 31.859 1 85.31 228 GLY B N 1
ATOM 8168 C CA . GLY B 1 228 ? -1.854 22.953 32.281 1 85.31 228 GLY B CA 1
ATOM 8169 C C . GLY B 1 228 ? -0.421 22.484 32.125 1 85.31 228 GLY B C 1
ATOM 8170 O O . GLY B 1 228 ? -0.034 21.422 32.625 1 85.31 228 GLY B O 1
ATOM 8171 N N . VAL B 1 229 ? 0.386 23.281 31.484 1 92.69 229 VAL B N 1
ATOM 8172 C CA . VAL B 1 229 ? 1.783 22.922 31.266 1 92.69 229 VAL B CA 1
ATOM 8173 C C . VAL B 1 229 ? 2.594 23.172 32.531 1 92.69 229 VAL B C 1
ATOM 8175 O O . VAL B 1 229 ? 2.479 24.234 33.156 1 92.69 229 VAL B O 1
ATOM 8178 N N . ASN B 1 230 ? 3.291 22.172 32.969 1 95.88 230 ASN B N 1
ATOM 8179 C CA . ASN B 1 230 ? 4.18 22.234 34.156 1 95.88 230 ASN B CA 1
ATOM 8180 C C . ASN B 1 230 ? 5.348 21.266 34 1 95.88 230 ASN B C 1
ATOM 8182 O O . ASN B 1 230 ? 5.539 20.672 32.938 1 95.88 230 ASN B O 1
ATOM 8186 N N . GLU B 1 231 ? 6.156 21.156 35 1 95.88 231 GLU B N 1
ATOM 8187 C CA . GLU B 1 231 ? 7.371 20.359 34.938 1 95.88 231 GLU B CA 1
ATOM 8188 C C . GLU B 1 231 ? 7.047 18.875 34.719 1 95.88 231 GLU B C 1
ATOM 8190 O O . GLU B 1 231 ? 7.789 18.172 34.031 1 95.88 231 GLU B O 1
ATOM 8195 N N . LYS B 1 232 ? 5.945 18.406 35.281 1 95.94 232 LYS B N 1
ATOM 8196 C CA . LYS B 1 232 ? 5.555 17.016 35.125 1 95.94 232 LYS B CA 1
ATOM 8197 C C . LYS B 1 232 ? 5.105 16.719 33.688 1 95.94 232 LYS B C 1
ATOM 8199 O O . LYS B 1 232 ? 5.492 15.703 33.125 1 95.94 232 LYS B O 1
ATOM 8204 N N . ILE B 1 233 ? 4.277 17.578 33.156 1 95.44 233 ILE B N 1
ATOM 8205 C CA . ILE B 1 233 ? 3.756 17.422 31.797 1 95.44 233 ILE B CA 1
ATOM 8206 C C . ILE B 1 233 ? 4.895 17.547 30.781 1 95.44 233 ILE B C 1
ATOM 8208 O O . ILE B 1 233 ? 4.914 16.844 29.766 1 95.44 233 ILE B O 1
ATOM 8212 N N . MET B 1 234 ? 5.785 18.453 31.078 1 96.81 234 MET B N 1
ATOM 8213 C CA . MET B 1 234 ? 6.965 18.609 30.234 1 96.81 234 MET B CA 1
ATOM 8214 C C . MET B 1 234 ? 7.738 17.297 30.125 1 96.81 234 MET B C 1
ATOM 8216 O O . MET B 1 234 ? 8.07 16.859 29.031 1 96.81 234 MET B O 1
ATOM 8220 N N . LEU B 1 235 ? 7.957 16.688 31.281 1 96.56 235 LEU B N 1
ATOM 8221 C CA . LEU B 1 235 ? 8.68 15.422 31.328 1 96.56 235 LEU B CA 1
ATOM 8222 C C . LEU B 1 235 ? 7.902 14.336 30.594 1 96.56 235 LEU B C 1
ATOM 8224 O O . LEU B 1 235 ? 8.492 13.547 29.844 1 96.56 235 LEU B O 1
ATOM 8228 N N . LYS B 1 236 ? 6.625 14.32 30.781 1 96.38 236 LYS B N 1
ATOM 8229 C CA . LYS B 1 236 ? 5.781 13.336 30.109 1 96.38 236 LYS B CA 1
ATOM 8230 C C . LYS B 1 236 ? 5.82 13.516 28.594 1 96.38 236 LYS B C 1
ATOM 8232 O O . LYS B 1 236 ? 5.793 12.539 27.859 1 96.38 236 LYS B O 1
ATOM 8237 N N . SER B 1 237 ? 5.828 14.734 28.172 1 96.12 237 SER B N 1
ATOM 8238 C CA . SER B 1 237 ? 5.887 15.023 26.75 1 96.12 237 SER B CA 1
ATOM 8239 C C . SER B 1 237 ? 7.203 14.547 26.141 1 96.12 237 SER B C 1
ATOM 8241 O O . SER B 1 237 ? 7.219 13.977 25.047 1 96.12 237 SER B O 1
ATOM 8243 N N . LEU B 1 238 ? 8.273 14.75 26.828 1 97.25 238 LEU B N 1
ATOM 8244 C CA . LEU B 1 238 ? 9.57 14.258 26.375 1 97.25 238 LEU B CA 1
ATOM 8245 C C . LEU B 1 238 ? 9.586 12.734 26.297 1 97.25 238 LEU B C 1
ATOM 8247 O O . LEU B 1 238 ? 10.031 12.164 25.297 1 97.25 238 LEU B O 1
ATOM 8251 N N . GLU B 1 239 ? 9.047 12.156 27.328 1 97.69 239 GLU B N 1
ATOM 8252 C CA . GLU B 1 239 ? 9.008 10.703 27.375 1 97.69 239 GLU B CA 1
ATOM 8253 C C . GLU B 1 239 ? 8.141 10.133 26.266 1 97.69 239 GLU B C 1
ATOM 8255 O O . GLU B 1 239 ? 8.453 9.078 25.703 1 97.69 239 GLU B O 1
ATOM 8260 N N . LEU B 1 240 ? 7.109 10.828 25.984 1 97.25 240 LEU B N 1
ATOM 8261 C CA . LEU B 1 240 ? 6.211 10.367 24.922 1 97.25 240 LEU B CA 1
ATOM 8262 C C . LEU B 1 240 ? 6.914 10.391 23.578 1 97.25 240 LEU B C 1
ATOM 8264 O O . LEU B 1 240 ? 6.832 9.422 22.812 1 97.25 240 LEU B O 1
ATOM 8268 N N . SER B 1 241 ? 7.578 11.461 23.266 1 97.31 241 SER B N 1
ATOM 8269 C CA . SER B 1 241 ? 8.297 11.5 22 1 97.31 241 SER B CA 1
ATOM 8270 C C . SER B 1 241 ? 9.367 10.414 21.938 1 97.31 241 SER B C 1
ATOM 8272 O O . SER B 1 241 ? 9.57 9.789 20.891 1 97.31 241 SER B O 1
ATOM 8274 N N . ARG B 1 242 ? 10.016 10.219 23.031 1 97.25 242 ARG B N 1
ATOM 8275 C CA . ARG B 1 242 ? 11.039 9.18 23.109 1 97.25 242 ARG B CA 1
ATOM 8276 C C . ARG B 1 242 ? 10.438 7.809 22.812 1 97.25 242 ARG B C 1
ATOM 8278 O O . ARG B 1 242 ? 11.07 6.98 22.156 1 97.25 242 ARG B O 1
ATOM 8285 N N . SER B 1 243 ? 9.312 7.59 23.328 1 97.62 243 SER B N 1
ATOM 8286 C CA . SER B 1 243 ? 8.664 6.297 23.125 1 97.62 243 SER B CA 1
ATOM 8287 C C . SER B 1 243 ? 8.469 6.004 21.641 1 97.62 243 SER B C 1
ATOM 8289 O O . SER B 1 243 ? 8.555 4.852 21.219 1 97.62 243 SER B O 1
ATOM 8291 N N . PHE B 1 244 ? 8.164 6.992 20.828 1 97.38 244 PHE B N 1
ATOM 8292 C CA . PHE B 1 244 ? 8.008 6.805 19.391 1 97.38 244 PHE B CA 1
ATOM 8293 C C . PHE B 1 244 ? 9.344 6.426 18.75 1 97.38 244 PHE B C 1
ATOM 8295 O O . PHE B 1 244 ? 9.398 5.527 17.906 1 97.38 244 PHE B O 1
ATOM 8302 N N . PHE B 1 245 ? 10.43 7.062 19.172 1 97.69 245 PHE B N 1
ATOM 8303 C CA . PHE B 1 245 ? 11.75 6.75 18.641 1 97.69 245 PHE B CA 1
ATOM 8304 C C . PHE B 1 245 ? 12.164 5.336 19.016 1 97.69 245 PHE B C 1
ATOM 8306 O O . PHE B 1 245 ? 12.656 4.578 18.188 1 97.69 245 PHE B O 1
ATOM 8313 N N . ILE B 1 246 ? 11.938 5.043 20.266 1 97.62 246 ILE B N 1
ATOM 8314 C CA . ILE B 1 246 ? 12.328 3.73 20.766 1 97.62 246 ILE B CA 1
ATOM 8315 C C . ILE B 1 246 ? 11.57 2.641 20.016 1 97.62 246 ILE B C 1
ATOM 8317 O O . ILE B 1 246 ? 12.156 1.643 19.594 1 97.62 246 ILE B O 1
ATOM 8321 N N . ALA B 1 247 ? 10.312 2.846 19.891 1 97.19 247 ALA B N 1
ATOM 8322 C CA . ALA B 1 247 ? 9.492 1.874 19.172 1 97.19 247 ALA B CA 1
ATOM 8323 C C . ALA B 1 247 ? 10.016 1.656 17.75 1 97.19 247 ALA B C 1
ATOM 8325 O O . ALA B 1 247 ? 10.094 0.519 17.281 1 97.19 247 ALA B O 1
ATOM 8326 N N . TYR B 1 248 ? 10.344 2.682 17.078 1 97.25 248 TYR B N 1
ATOM 8327 C CA . TYR B 1 248 ? 10.82 2.564 15.703 1 97.25 248 TYR B CA 1
ATOM 8328 C C . TYR B 1 248 ? 12.195 1.916 15.656 1 97.25 248 TYR B C 1
ATOM 8330 O O . TYR B 1 248 ? 12.492 1.126 14.758 1 97.25 248 TYR B O 1
ATOM 8338 N N . ILE B 1 249 ? 13.039 2.252 16.594 1 97.75 249 ILE B N 1
ATOM 8339 C CA . ILE B 1 249 ? 14.367 1.643 16.672 1 97.75 249 ILE B CA 1
ATOM 8340 C C . ILE B 1 249 ? 14.227 0.138 16.891 1 97.75 249 ILE B C 1
ATOM 8342 O O . ILE B 1 249 ? 14.93 -0.655 16.266 1 97.75 249 ILE B O 1
ATOM 8346 N N . GLN B 1 250 ? 13.344 -0.238 17.797 1 97.5 250 GLN B N 1
ATOM 8347 C CA . GLN B 1 250 ? 13.094 -1.655 18.031 1 97.5 250 GLN B CA 1
ATOM 8348 C C . GLN B 1 250 ? 12.633 -2.35 16.75 1 97.5 250 GLN B C 1
ATOM 8350 O O . GLN B 1 250 ? 13.094 -3.451 16.438 1 97.5 250 GLN B O 1
ATOM 8355 N N . GLU B 1 251 ? 11.789 -1.692 16.078 1 96.69 251 GLU B N 1
ATOM 8356 C CA . GLU B 1 251 ? 11.328 -2.234 14.797 1 96.69 251 GLU B CA 1
ATOM 8357 C C . GLU B 1 251 ? 12.492 -2.424 13.828 1 96.69 251 GLU B C 1
ATOM 8359 O O . GLU B 1 251 ? 12.586 -3.455 13.156 1 96.69 251 GLU B O 1
ATOM 8364 N N . CYS B 1 252 ? 13.305 -1.464 13.703 1 96.56 252 CYS B N 1
ATOM 8365 C CA . CYS B 1 252 ? 14.477 -1.537 12.836 1 96.56 252 CYS B CA 1
ATOM 8366 C C . CYS B 1 252 ? 15.375 -2.707 13.234 1 96.56 252 CYS B C 1
ATOM 8368 O O . CYS B 1 252 ? 15.828 -3.463 12.367 1 96.56 252 CYS B O 1
ATOM 8370 N N . LEU B 1 253 ? 15.602 -2.85 14.492 1 96.88 253 LEU B N 1
ATOM 8371 C CA . LEU B 1 253 ? 16.469 -3.922 14.984 1 96.88 253 LEU B CA 1
ATOM 8372 C C . LEU B 1 253 ? 15.844 -5.285 14.703 1 96.88 253 LEU B C 1
ATOM 8374 O O . LEU B 1 253 ? 16.547 -6.23 14.344 1 96.88 253 LEU B O 1
ATOM 8378 N N . GLU B 1 254 ? 14.609 -5.375 14.891 1 96.06 254 GLU B N 1
ATOM 8379 C CA . GLU B 1 254 ? 13.914 -6.625 14.578 1 96.06 254 GLU B CA 1
ATOM 8380 C C . GLU B 1 254 ? 14.039 -6.965 13.094 1 96.06 254 GLU B C 1
ATOM 8382 O O . GLU B 1 254 ? 14.188 -8.133 12.734 1 96.06 254 GLU B O 1
ATOM 8387 N N . GLU B 1 255 ? 13.938 -5.98 12.242 1 93.88 255 GLU B N 1
ATOM 8388 C CA . GLU B 1 255 ? 14.117 -6.199 10.805 1 93.88 255 GLU B CA 1
ATOM 8389 C C . GLU B 1 255 ? 15.531 -6.688 10.5 1 93.88 255 GLU B C 1
ATOM 8391 O O . GLU B 1 255 ? 15.719 -7.547 9.633 1 93.88 255 GLU B O 1
ATOM 8396 N N . VAL B 1 256 ? 16.469 -6.133 11.148 1 94.25 256 VAL B N 1
ATOM 8397 C CA . VAL B 1 256 ? 17.859 -6.578 10.969 1 94.25 256 VAL B CA 1
ATOM 8398 C C . VAL B 1 256 ? 17.984 -8.039 11.383 1 94.25 256 VAL B C 1
ATOM 8400 O O . VAL B 1 256 ? 18.672 -8.82 10.719 1 94.25 256 VAL B O 1
ATOM 8403 N N . LEU B 1 257 ? 17.359 -8.375 12.508 1 93.25 257 LEU B N 1
ATOM 8404 C CA . LEU B 1 257 ? 17.359 -9.758 12.969 1 93.25 257 LEU B CA 1
ATOM 8405 C C . LEU B 1 257 ? 16.797 -10.688 11.898 1 93.25 257 LEU B C 1
ATOM 8407 O O . LEU B 1 257 ? 17.328 -11.773 11.664 1 93.25 257 LEU B O 1
ATOM 8411 N N . GLU B 1 258 ? 15.773 -10.273 11.234 1 89.81 258 GLU B N 1
ATOM 8412 C CA . GLU B 1 258 ? 15.172 -11.07 10.164 1 89.81 258 GLU B CA 1
ATOM 8413 C C . GLU B 1 258 ? 16.141 -11.227 8.992 1 89.81 258 GLU B C 1
ATOM 8415 O O . GLU B 1 258 ? 16.203 -12.289 8.367 1 89.81 258 GLU B O 1
ATOM 8420 N N . ILE B 1 259 ? 16.797 -10.18 8.695 1 88.69 259 ILE B N 1
ATOM 8421 C CA . ILE B 1 259 ? 17.781 -10.211 7.613 1 88.69 259 ILE B CA 1
ATOM 8422 C C . ILE B 1 259 ? 18.875 -11.219 7.945 1 88.69 259 ILE B C 1
ATOM 8424 O O . ILE B 1 259 ? 19.281 -12.016 7.094 1 88.69 259 ILE B O 1
ATOM 8428 N N . ILE B 1 260 ? 19.266 -11.242 9.125 1 88.25 260 ILE B N 1
ATOM 8429 C CA . ILE B 1 260 ? 20.328 -12.141 9.586 1 88.25 260 ILE B CA 1
ATOM 8430 C C . ILE B 1 260 ? 19.828 -13.586 9.516 1 88.25 260 ILE B C 1
ATOM 8432 O O . ILE B 1 260 ? 20.562 -14.469 9.047 1 88.25 260 ILE B O 1
ATOM 8436 N N . LYS B 1 261 ? 18.594 -13.773 9.875 1 83.81 261 LYS B N 1
ATOM 8437 C CA . LYS B 1 261 ? 18.016 -15.117 9.836 1 83.81 261 LYS B CA 1
ATOM 8438 C C . LYS B 1 261 ? 17.859 -15.609 8.398 1 83.81 261 LYS B C 1
ATOM 8440 O O . LYS B 1 261 ? 18.031 -16.797 8.125 1 83.81 261 LYS B O 1
ATOM 8445 N N . LEU B 1 262 ? 17.5 -14.688 7.574 1 82.19 262 LEU B N 1
ATOM 8446 C CA . LEU B 1 262 ? 17.297 -15.023 6.172 1 82.19 262 LEU B CA 1
ATOM 8447 C C . LEU B 1 262 ? 18.625 -15.367 5.492 1 82.19 262 LEU B C 1
ATOM 8449 O O . LEU B 1 262 ? 18.656 -16.156 4.547 1 82.19 262 LEU B O 1
ATOM 8453 N N . SER B 1 263 ? 19.672 -14.758 5.91 1 77.56 263 SER B N 1
ATOM 8454 C CA . SER B 1 263 ? 20.969 -14.961 5.293 1 77.56 263 SER B CA 1
ATOM 8455 C C . SER B 1 263 ? 21.609 -16.266 5.762 1 77.56 263 SER B C 1
ATOM 8457 O O . SER B 1 263 ? 22.75 -16.281 6.227 1 77.56 263 SER B O 1
ATOM 8459 N N . THR B 1 264 ? 20.953 -17.344 5.688 1 63.59 264 THR B N 1
ATOM 8460 C CA . THR B 1 264 ? 21.297 -18.672 6.18 1 63.59 264 THR B CA 1
ATOM 8461 C C . THR B 1 264 ? 22.453 -19.266 5.375 1 63.59 264 THR B C 1
ATOM 8463 O O . THR B 1 264 ? 23.188 -20.141 5.863 1 63.59 264 THR B O 1
ATOM 8466 N N . ALA B 1 265 ? 22.5 -18.781 4.098 1 63.94 265 ALA B N 1
ATOM 8467 C CA . ALA B 1 265 ? 23.562 -19.328 3.26 1 63.94 265 ALA B CA 1
ATOM 8468 C C . ALA B 1 265 ? 24.938 -19.016 3.857 1 63.94 265 ALA B C 1
ATOM 8470 O O . ALA B 1 265 ? 25.922 -19.703 3.559 1 63.94 265 ALA B O 1
ATOM 8471 N N . LEU B 1 266 ? 24.891 -18.031 4.703 1 68.62 266 LEU B N 1
ATOM 8472 C CA . LEU B 1 266 ? 26.156 -17.625 5.328 1 68.62 266 LEU B CA 1
ATOM 8473 C C . LEU B 1 266 ? 26.391 -18.391 6.621 1 68.62 266 LEU B C 1
ATOM 8475 O O . LEU B 1 266 ? 27.484 -18.344 7.188 1 68.62 266 LEU B O 1
ATOM 8479 N N . GLY B 1 267 ? 25.438 -19.172 6.977 1 74.19 267 GLY B N 1
ATOM 8480 C CA . GLY B 1 267 ? 25.484 -19.875 8.25 1 74.19 267 GLY B CA 1
ATOM 8481 C C . GLY B 1 267 ? 24.719 -19.172 9.352 1 74.19 267 GLY B C 1
ATOM 8482 O O . GLY B 1 267 ? 24.406 -18 9.234 1 74.19 267 GLY B O 1
ATOM 8483 N N . LYS B 1 268 ? 24.391 -19.906 10.289 1 76.31 268 LYS B N 1
ATOM 8484 C CA . LYS B 1 268 ? 23.688 -19.344 11.43 1 76.31 268 LYS B CA 1
ATOM 8485 C C . LYS B 1 268 ? 24.656 -18.578 12.344 1 76.31 268 LYS B C 1
ATOM 8487 O O . LYS B 1 268 ? 25.766 -19.047 12.609 1 76.31 268 LYS B O 1
ATOM 8492 N N . ASN B 1 269 ? 24.391 -17.281 12.672 1 83.94 269 ASN B N 1
ATOM 8493 C CA . ASN B 1 269 ? 25.141 -16.484 13.633 1 83.94 269 ASN B CA 1
ATOM 8494 C C . ASN B 1 269 ? 24.312 -16.203 14.891 1 83.94 269 ASN B C 1
ATOM 8496 O O . ASN B 1 269 ? 23.75 -15.117 15.031 1 83.94 269 ASN B O 1
ATOM 8500 N N . LYS B 1 270 ? 24.281 -17.062 15.742 1 86.69 270 LYS B N 1
ATOM 8501 C CA . LYS B 1 270 ? 23.469 -17 16.953 1 86.69 270 LYS B CA 1
ATOM 8502 C C . LYS B 1 270 ? 23.906 -15.844 17.859 1 86.69 270 LYS B C 1
ATOM 8504 O O . LYS B 1 270 ? 23.078 -15.195 18.484 1 86.69 270 LYS B O 1
ATOM 8509 N N . SER B 1 271 ? 25.188 -15.594 17.844 1 90.38 271 SER B N 1
ATOM 8510 C CA . SER B 1 271 ? 25.719 -14.531 18.688 1 90.38 271 SER B CA 1
ATOM 8511 C C . SER B 1 271 ? 25.203 -13.164 18.25 1 90.38 271 SER B C 1
ATOM 8513 O O . SER B 1 271 ? 24.797 -12.352 19.078 1 90.38 271 SER B O 1
ATOM 8515 N N . LEU B 1 272 ? 25.281 -12.961 17.016 1 91.81 272 LEU B N 1
ATOM 8516 C CA . LEU B 1 272 ? 24.781 -11.695 16.469 1 91.81 272 LEU B CA 1
ATOM 8517 C C . LEU B 1 272 ? 23.281 -11.547 16.719 1 91.81 272 LEU B C 1
ATOM 8519 O O . LEU B 1 272 ? 22.812 -10.453 17.062 1 91.81 272 LEU B O 1
ATOM 8523 N N . ALA B 1 273 ? 22.531 -12.609 16.562 1 91.75 273 ALA B N 1
ATOM 8524 C CA . ALA B 1 273 ? 21.094 -12.586 16.828 1 91.75 273 ALA B CA 1
ATOM 8525 C C . ALA B 1 273 ? 20.797 -12.258 18.281 1 91.75 273 ALA B C 1
ATOM 8527 O O . ALA B 1 273 ? 19.891 -11.477 18.578 1 91.75 273 ALA B O 1
ATOM 8528 N N . ASP B 1 274 ? 21.609 -12.789 19.109 1 93.25 274 ASP B N 1
ATOM 8529 C CA . ASP B 1 274 ? 21.438 -12.539 20.547 1 93.25 274 ASP B CA 1
ATOM 8530 C C . ASP B 1 274 ? 21.75 -11.086 20.891 1 93.25 274 ASP B C 1
ATOM 8532 O O . ASP B 1 274 ? 21.094 -10.484 21.734 1 93.25 274 ASP B O 1
ATOM 8536 N N . GLN B 1 275 ? 22.781 -10.609 20.297 1 94.12 275 GLN B N 1
ATOM 8537 C CA . GLN B 1 275 ? 23.141 -9.211 20.5 1 94.12 275 GLN B CA 1
ATOM 8538 C C . GLN B 1 275 ? 21.984 -8.281 20.125 1 94.12 275 GLN B C 1
ATOM 8540 O O . GLN B 1 275 ? 21.688 -7.34 20.844 1 94.12 275 GLN B O 1
ATOM 8545 N N . ILE B 1 276 ? 21.391 -8.555 19.047 1 94.81 276 ILE B N 1
ATOM 8546 C CA . ILE B 1 276 ? 20.297 -7.73 18.547 1 94.81 276 ILE B CA 1
ATOM 8547 C C . ILE B 1 276 ? 19.094 -7.848 19.5 1 94.81 276 ILE B C 1
ATOM 8549 O O . ILE B 1 276 ? 18.469 -6.844 19.844 1 94.81 276 ILE B O 1
ATOM 8553 N N . ASN B 1 277 ? 18.859 -9.023 19.953 1 94.38 277 ASN B N 1
ATOM 8554 C CA . ASN B 1 277 ? 17.766 -9.234 20.906 1 94.38 277 ASN B CA 1
ATOM 8555 C C . ASN B 1 277 ? 18 -8.477 22.203 1 94.38 277 ASN B C 1
ATOM 8557 O O . ASN B 1 277 ? 17.047 -7.918 22.781 1 94.38 277 ASN B O 1
ATOM 8561 N N . GLN B 1 278 ? 19.188 -8.445 22.578 1 94.81 278 GLN B N 1
ATOM 8562 C CA . GLN B 1 278 ? 19.531 -7.719 23.797 1 94.81 278 GLN B CA 1
ATOM 8563 C C . GLN B 1 278 ? 19.344 -6.219 23.609 1 94.81 278 GLN B C 1
ATOM 8565 O O . GLN B 1 278 ? 18.875 -5.527 24.516 1 94.81 278 GLN B O 1
ATOM 8570 N N . LEU B 1 279 ? 19.703 -5.723 22.5 1 95.19 279 LEU B N 1
ATOM 8571 C CA . LEU B 1 279 ? 19.547 -4.305 22.203 1 95.19 279 LEU B CA 1
ATOM 8572 C C . LEU B 1 279 ? 18.062 -3.924 22.203 1 95.19 279 LEU B C 1
ATOM 8574 O O . LEU B 1 279 ? 17.703 -2.842 22.656 1 95.19 279 LEU B O 1
ATOM 8578 N N . VAL B 1 280 ? 17.219 -4.82 21.641 1 95.25 280 VAL B N 1
ATOM 8579 C CA . VAL B 1 280 ? 15.781 -4.578 21.594 1 95.25 280 VAL B CA 1
ATOM 8580 C C . VAL B 1 280 ? 15.234 -4.449 23.016 1 95.25 280 VAL B C 1
ATOM 8582 O O . VAL B 1 280 ? 14.461 -3.535 23.312 1 95.25 280 VAL B O 1
ATOM 8585 N N . LYS B 1 281 ? 15.75 -5.25 23.906 1 94.38 281 LYS B N 1
ATOM 8586 C CA . LYS B 1 281 ? 15.32 -5.227 25.312 1 94.38 281 LYS B CA 1
ATOM 8587 C C . LYS B 1 281 ? 15.828 -3.973 26.016 1 94.38 281 LYS B C 1
ATOM 8589 O O . LYS B 1 281 ? 15.094 -3.346 26.781 1 94.38 281 LYS B O 1
ATOM 8594 N N . LYS B 1 282 ? 17 -3.617 25.734 1 93.88 282 LYS B N 1
ATOM 8595 C CA . LYS B 1 282 ? 17.609 -2.445 26.359 1 93.88 282 LYS B CA 1
ATOM 8596 C C . LYS B 1 282 ? 16.906 -1.162 25.906 1 93.88 282 LYS B C 1
ATOM 8598 O O . LYS B 1 282 ? 16.781 -0.212 26.688 1 93.88 282 LYS B O 1
ATOM 8603 N N . ALA B 1 283 ? 16.562 -1.145 24.625 1 93.38 283 ALA B N 1
ATOM 8604 C CA . ALA B 1 283 ? 15.836 0.015 24.109 1 93.38 283 ALA B CA 1
ATOM 8605 C C . ALA B 1 283 ? 14.547 0.261 24.891 1 93.38 283 ALA B C 1
ATOM 8607 O O . ALA B 1 283 ? 14.188 1.409 25.156 1 93.38 283 ALA B O 1
ATOM 8608 N N . TYR B 1 284 ? 13.93 -0.755 25.328 1 89.5 284 TYR B N 1
ATOM 8609 C CA . TYR B 1 284 ? 12.703 -0.651 26.109 1 89.5 284 TYR B CA 1
ATOM 8610 C C . TYR B 1 284 ? 12.969 0.039 27.453 1 89.5 284 TYR B C 1
ATOM 8612 O O . TYR B 1 284 ? 12.117 0.785 27.953 1 89.5 284 TYR B O 1
ATOM 8620 N N . GLY B 1 285 ? 14.086 -0.125 27.984 1 90.38 285 GLY B N 1
ATOM 8621 C CA . GLY B 1 285 ? 14.445 0.434 29.281 1 90.38 285 GLY B CA 1
ATOM 8622 C C . GLY B 1 285 ? 14.75 1.92 29.234 1 90.38 285 GLY B C 1
ATOM 8623 O O . GLY B 1 285 ? 14.828 2.582 30.266 1 90.38 285 GLY B O 1
ATOM 8624 N N . LEU B 1 286 ? 14.82 2.477 28 1 93.25 286 LEU B N 1
ATOM 8625 C CA . LEU B 1 286 ? 15.18 3.879 27.828 1 93.25 286 LEU B CA 1
ATOM 8626 C C . LEU B 1 286 ? 13.953 4.777 27.922 1 93.25 286 LEU B C 1
ATOM 8628 O O . LEU B 1 286 ? 14.07 6.004 27.906 1 93.25 286 LEU B O 1
ATOM 8632 N N . LYS B 1 287 ? 12.742 4.254 28.047 1 92.12 287 LYS B N 1
ATOM 8633 C CA . LYS B 1 287 ? 11.492 5.004 27.906 1 92.12 287 LYS B CA 1
ATOM 8634 C C . LYS B 1 287 ? 11.367 6.07 29 1 92.12 287 LYS B C 1
ATOM 8636 O O . LYS B 1 287 ? 10.859 7.16 28.75 1 92.12 287 LYS B O 1
ATOM 8641 N N . LYS B 1 288 ? 11.914 5.805 30.141 1 94.25 288 LYS B N 1
ATOM 8642 C CA . LYS B 1 288 ? 11.805 6.754 31.25 1 94.25 288 LYS B CA 1
ATOM 8643 C C . LYS B 1 288 ? 13.031 7.652 31.328 1 94.25 288 LYS B C 1
ATOM 8645 O O . LYS B 1 288 ? 14.164 7.18 31.172 1 94.25 288 LYS B O 1
ATOM 8650 N N . ILE B 1 289 ? 12.766 8.938 31.484 1 94.81 289 ILE B N 1
ATOM 8651 C CA . ILE B 1 289 ? 13.844 9.914 31.578 1 94.81 289 ILE B CA 1
ATOM 8652 C C . ILE B 1 289 ? 14.148 10.203 33.062 1 94.81 289 ILE B C 1
ATOM 8654 O O . ILE B 1 289 ? 13.242 10.523 33.812 1 94.81 289 ILE B O 1
ATOM 8658 N N . GLN B 1 290 ? 15.406 10.062 33.406 1 91.62 290 GLN B N 1
ATOM 8659 C CA . GLN B 1 290 ? 15.844 10.297 34.781 1 91.62 290 GLN B CA 1
ATOM 8660 C C . GLN B 1 290 ? 17.047 11.234 34.844 1 91.62 290 GLN B C 1
ATOM 8662 O O . GLN B 1 290 ? 17.469 11.75 33.781 1 91.62 290 GLN B O 1
ATOM 8667 N N . SER B 1 291 ? 17.453 11.531 36.031 1 91.88 291 SER B N 1
ATOM 8668 C CA . SER B 1 291 ? 18.625 12.391 36.219 1 91.88 291 SER B CA 1
ATOM 8669 C C . SER B 1 291 ? 19.844 11.82 35.5 1 91.88 291 SER B C 1
ATOM 8671 O O . SER B 1 291 ? 20.062 10.609 35.531 1 91.88 291 SER B O 1
ATOM 8673 N N . LYS B 1 292 ? 20.578 12.602 34.781 1 90.12 292 LYS B N 1
ATOM 8674 C CA . LYS B 1 292 ? 21.766 12.211 34 1 90.12 292 LYS B CA 1
ATOM 8675 C C . LYS B 1 292 ? 21.391 11.227 32.906 1 90.12 292 LYS B C 1
ATOM 8677 O O . LYS B 1 292 ? 22.047 10.195 32.719 1 90.12 292 LYS B O 1
ATOM 8682 N N . ASP B 1 293 ? 20.312 11.477 32.281 1 92.31 293 ASP B N 1
ATOM 8683 C CA . ASP B 1 293 ? 19.719 10.625 31.266 1 92.31 293 ASP B CA 1
ATOM 8684 C C . ASP B 1 293 ? 20.703 10.344 30.125 1 92.31 293 ASP B C 1
ATOM 8686 O O . ASP B 1 293 ? 20.656 9.273 29.516 1 92.31 293 ASP B O 1
ATOM 8690 N N . HIS B 1 294 ? 21.641 11.211 29.844 1 90.12 294 HIS B N 1
ATOM 8691 C CA . HIS B 1 294 ? 22.578 11.102 28.734 1 90.12 294 HIS B CA 1
ATOM 8692 C C . HIS B 1 294 ? 23.469 9.875 28.875 1 90.12 294 HIS B C 1
ATOM 8694 O O . HIS B 1 294 ? 23.922 9.305 27.891 1 90.12 294 HIS B O 1
ATOM 8700 N N . GLU B 1 295 ? 23.75 9.469 30.062 1 92.06 295 GLU B N 1
ATOM 8701 C CA . GLU B 1 295 ? 24.609 8.32 30.312 1 92.06 295 GLU B CA 1
ATOM 8702 C C . GLU B 1 295 ? 24 7.039 29.734 1 92.06 295 GLU B C 1
ATOM 8704 O O . GLU B 1 295 ? 24.688 6.25 29.094 1 92.06 295 GLU B O 1
ATOM 8709 N N . LYS B 1 296 ? 22.766 6.891 30.016 1 92.31 296 LYS B N 1
ATOM 8710 C CA . LYS B 1 296 ? 22.062 5.711 29.516 1 92.31 296 LYS B CA 1
ATOM 8711 C C . LYS B 1 296 ? 21.984 5.723 27.984 1 92.31 296 LYS B C 1
ATOM 8713 O O . LYS B 1 296 ? 22.156 4.684 27.344 1 92.31 296 LYS B O 1
ATOM 8718 N N . ILE B 1 297 ? 21.734 6.848 27.438 1 94.31 297 ILE B N 1
ATOM 8719 C CA . ILE B 1 297 ? 21.594 6.984 25.984 1 94.31 297 ILE B CA 1
ATOM 8720 C C . ILE B 1 297 ? 22.922 6.73 25.312 1 94.31 297 ILE B C 1
ATOM 8722 O O . ILE B 1 297 ? 23 6.035 24.297 1 94.31 297 ILE B O 1
ATOM 8726 N N . SER B 1 298 ? 23.969 7.293 25.891 1 93.88 298 SER B N 1
ATOM 8727 C CA . SER B 1 298 ? 25.297 7.105 25.344 1 93.88 298 SER B CA 1
ATOM 8728 C C . SER B 1 298 ? 25.719 5.637 25.391 1 93.88 298 SER B C 1
ATOM 8730 O O . SER B 1 298 ? 26.328 5.133 24.438 1 93.88 298 SER B O 1
ATOM 8732 N N . ALA B 1 299 ? 25.406 4.977 26.453 1 94.69 299 ALA B N 1
ATOM 8733 C CA . ALA B 1 299 ? 25.703 3.555 26.562 1 94.69 299 ALA B CA 1
ATOM 8734 C C . ALA B 1 299 ? 24.984 2.742 25.5 1 94.69 299 ALA B C 1
ATOM 8736 O O . ALA B 1 299 ? 25.562 1.841 24.891 1 94.69 299 ALA B O 1
ATOM 8737 N N . PHE B 1 300 ? 23.75 3.016 25.344 1 95.94 300 PHE B N 1
ATOM 8738 C CA . PHE B 1 300 ? 22.953 2.338 24.328 1 95.94 300 PHE B CA 1
ATOM 8739 C C . PHE B 1 300 ? 23.516 2.588 22.938 1 95.94 300 PHE B C 1
ATOM 8741 O O . PHE B 1 300 ? 23.656 1.659 22.141 1 95.94 300 PHE B O 1
ATOM 8748 N N . LYS B 1 301 ? 23.875 3.82 22.656 1 95.81 301 LYS B N 1
ATOM 8749 C CA . LYS B 1 301 ? 24.422 4.188 21.359 1 95.81 301 LYS B CA 1
ATOM 8750 C C . LYS B 1 301 ? 25.734 3.439 21.094 1 95.81 301 LYS B C 1
ATOM 8752 O O . LYS B 1 301 ? 25.969 2.986 19.969 1 95.81 301 LYS B O 1
ATOM 8757 N N . ASN B 1 302 ? 26.547 3.297 22.094 1 95.81 302 ASN B N 1
ATOM 8758 C CA . ASN B 1 302 ? 27.812 2.582 21.953 1 95.81 302 ASN B CA 1
ATOM 8759 C C . ASN B 1 302 ? 27.594 1.106 21.641 1 95.81 302 ASN B C 1
ATOM 8761 O O . ASN B 1 302 ? 28.266 0.542 20.781 1 95.81 302 ASN B O 1
ATOM 8765 N N . GLU B 1 303 ? 26.703 0.536 22.344 1 95.5 303 GLU B N 1
ATOM 8766 C CA . GLU B 1 303 ? 26.391 -0.867 22.078 1 95.5 303 GLU B CA 1
ATOM 8767 C C . GLU B 1 303 ? 25.828 -1.06 20.688 1 95.5 303 GLU B C 1
ATOM 8769 O O . GLU B 1 303 ? 26.125 -2.055 20.016 1 95.5 303 GLU B O 1
ATOM 8774 N N . LEU B 1 304 ? 24.969 -0.184 20.312 1 95.62 304 LEU B N 1
ATOM 8775 C CA . LEU B 1 304 ? 24.406 -0.206 18.969 1 95.62 304 LEU B CA 1
ATOM 8776 C C . LEU B 1 304 ? 25.5 -0.144 17.906 1 95.62 304 LEU B C 1
ATOM 8778 O O . LEU B 1 304 ? 25.469 -0.886 16.922 1 95.62 304 LEU B O 1
ATOM 8782 N N . THR B 1 305 ? 26.469 0.684 18.141 1 95.38 305 THR B N 1
ATOM 8783 C CA . THR B 1 305 ? 27.578 0.837 17.203 1 95.38 305 THR B CA 1
ATOM 8784 C C . THR B 1 305 ? 28.375 -0.455 17.109 1 95.38 305 THR B C 1
ATOM 8786 O O . THR B 1 305 ? 28.766 -0.868 16.016 1 95.38 305 THR B O 1
ATOM 8789 N N . ALA B 1 306 ? 28.562 -1.068 18.188 1 95.25 306 ALA B N 1
ATOM 8790 C CA . ALA B 1 306 ? 29.281 -2.344 18.203 1 95.25 306 ALA B CA 1
ATOM 8791 C C . ALA B 1 306 ? 28.516 -3.412 17.438 1 95.25 306 ALA B C 1
ATOM 8793 O O . ALA B 1 306 ? 29.109 -4.18 16.672 1 95.25 306 ALA B O 1
ATOM 8794 N N . THR B 1 307 ? 27.266 -3.48 17.703 1 94.88 307 THR B N 1
ATOM 8795 C CA . THR B 1 307 ? 26.422 -4.445 17.016 1 94.88 307 THR B CA 1
ATOM 8796 C C . THR B 1 307 ? 26.406 -4.176 15.516 1 94.88 307 THR B C 1
ATOM 8798 O O . THR B 1 307 ? 26.391 -5.113 14.719 1 94.88 307 THR B O 1
ATOM 8801 N N . GLN B 1 308 ? 26.344 -2.934 15.172 1 94.69 308 GLN B N 1
ATOM 8802 C CA . GLN B 1 308 ? 26.375 -2.537 13.766 1 94.69 308 GLN B CA 1
ATOM 8803 C C . GLN B 1 308 ? 27.656 -3.037 13.094 1 94.69 308 GLN B C 1
ATOM 8805 O O . GLN B 1 308 ? 27.609 -3.535 11.961 1 94.69 308 GLN B O 1
ATOM 8810 N N . ILE B 1 309 ? 28.766 -2.955 13.742 1 94.44 309 ILE B N 1
ATOM 8811 C CA . ILE B 1 309 ? 30.047 -3.402 13.219 1 94.44 309 ILE B CA 1
ATOM 8812 C C . ILE B 1 309 ? 30.031 -4.918 13.031 1 94.44 309 ILE B C 1
ATOM 8814 O O . ILE B 1 309 ? 30.453 -5.426 11.992 1 94.44 309 ILE B O 1
ATOM 8818 N N . ASN B 1 310 ? 29.5 -5.605 13.984 1 93.38 310 ASN B N 1
ATOM 8819 C CA . ASN B 1 310 ? 29.391 -7.059 13.891 1 93.38 310 ASN B CA 1
ATOM 8820 C C . ASN B 1 310 ? 28.484 -7.484 12.742 1 93.38 310 ASN B C 1
ATOM 8822 O O . ASN B 1 310 ? 28.766 -8.453 12.047 1 93.38 310 ASN B O 1
ATOM 8826 N N . ALA B 1 311 ? 27.375 -6.793 12.648 1 92.06 311 ALA B N 1
ATOM 8827 C CA . ALA B 1 311 ? 26.438 -7.098 11.57 1 92.06 311 ALA B CA 1
ATOM 8828 C C . ALA B 1 311 ? 27.062 -6.871 10.203 1 92.06 311 ALA B C 1
ATOM 8830 O O . ALA B 1 311 ? 26.875 -7.664 9.281 1 92.06 311 ALA B O 1
ATOM 8831 N N . LEU B 1 312 ? 27.812 -5.762 10.102 1 89.81 312 LEU B N 1
ATOM 8832 C CA . LEU B 1 312 ? 28.5 -5.461 8.859 1 89.81 312 LEU B CA 1
ATOM 8833 C C . LEU B 1 312 ? 29.5 -6.566 8.508 1 89.81 312 LEU B C 1
ATOM 8835 O O . LEU B 1 312 ? 29.594 -6.977 7.344 1 89.81 312 LEU B O 1
ATOM 8839 N N . LYS B 1 313 ? 30.188 -7.039 9.453 1 89.06 313 LYS B N 1
ATOM 8840 C CA . LYS B 1 313 ? 31.156 -8.109 9.242 1 89.06 313 LYS B CA 1
ATOM 8841 C C . LYS B 1 313 ? 30.469 -9.391 8.773 1 89.06 313 LYS B C 1
ATOM 8843 O O . LYS B 1 313 ? 30.984 -10.094 7.898 1 89.06 313 LYS B O 1
ATOM 8848 N N . PHE B 1 314 ? 29.359 -9.656 9.32 1 88.5 314 PHE B N 1
ATOM 8849 C CA . PHE B 1 314 ? 28.641 -10.883 9.008 1 88.5 314 PHE B CA 1
ATOM 8850 C C . PHE B 1 314 ? 27.969 -10.789 7.645 1 88.5 314 PHE B C 1
ATOM 8852 O O . PHE B 1 314 ? 28.109 -11.688 6.812 1 88.5 314 PHE B O 1
ATOM 8859 N N . LEU B 1 315 ? 27.25 -9.727 7.344 1 87.88 315 LEU B N 1
ATOM 8860 C CA . LEU B 1 315 ? 26.422 -9.594 6.156 1 87.88 315 LEU B CA 1
ATOM 8861 C C . LEU B 1 315 ? 27.234 -9.078 4.973 1 87.88 315 LEU B C 1
ATOM 8863 O O . LEU B 1 315 ? 26.797 -9.172 3.826 1 87.88 315 LEU B O 1
ATOM 8867 N N . ASN B 1 316 ? 28.391 -8.414 5.23 1 85.88 316 ASN B N 1
ATOM 8868 C CA . ASN B 1 316 ? 29.25 -7.793 4.227 1 85.88 316 ASN B CA 1
ATOM 8869 C C . ASN B 1 316 ? 28.594 -6.562 3.605 1 85.88 316 ASN B C 1
ATOM 8871 O O . ASN B 1 316 ? 28.969 -6.145 2.506 1 85.88 316 ASN B O 1
ATOM 8875 N N . PHE B 1 317 ? 27.547 -6.051 4.195 1 86.44 317 PHE B N 1
ATOM 8876 C CA . PHE B 1 317 ? 26.906 -4.777 3.861 1 86.44 317 PHE B CA 1
ATOM 8877 C C . PHE B 1 317 ? 26.219 -4.184 5.082 1 86.44 317 PHE B C 1
ATOM 8879 O O . PHE B 1 317 ? 26 -4.875 6.078 1 86.44 317 PHE B O 1
ATOM 8886 N N . GLU B 1 318 ? 25.969 -2.979 4.973 1 88.62 318 GLU B N 1
ATOM 8887 C CA . GLU B 1 318 ? 25.281 -2.303 6.07 1 88.62 318 GLU B CA 1
ATOM 8888 C C . GLU B 1 318 ? 23.781 -2.24 5.836 1 88.62 318 GLU B C 1
ATOM 8890 O O . GLU B 1 318 ? 23.328 -1.57 4.906 1 88.62 318 GLU B O 1
ATOM 8895 N N . PRO B 1 319 ? 23.016 -2.92 6.727 1 91.25 319 PRO B N 1
ATOM 8896 C CA . PRO B 1 319 ? 21.562 -2.779 6.621 1 91.25 319 PRO B CA 1
ATOM 8897 C C . PRO B 1 319 ? 21.094 -1.33 6.742 1 91.25 319 PRO B C 1
ATOM 8899 O O . PRO B 1 319 ? 21.641 -0.571 7.547 1 91.25 319 PRO B O 1
ATOM 8902 N N . GLU B 1 320 ? 20.141 -0.895 5.934 1 91.19 320 GLU B N 1
ATOM 8903 C CA . GLU B 1 320 ? 19.625 0.468 5.93 1 91.19 320 GLU B CA 1
ATOM 8904 C C . GLU B 1 320 ? 19.094 0.861 7.309 1 91.19 320 GLU B C 1
ATOM 8906 O O . GLU B 1 320 ? 19.172 2.027 7.699 1 91.19 320 GLU B O 1
ATOM 8911 N N . GLN B 1 321 ? 18.609 -0.186 8.055 1 95.19 321 GLN B N 1
ATOM 8912 C CA . GLN B 1 321 ? 18.031 0.035 9.375 1 95.19 321 GLN B CA 1
ATOM 8913 C C . GLN B 1 321 ? 19.047 0.701 10.305 1 95.19 321 GLN B C 1
ATOM 8915 O O . GLN B 1 321 ? 18.688 1.598 11.078 1 95.19 321 GLN B O 1
ATOM 8920 N N . PHE B 1 322 ? 20.297 0.317 10.188 1 95 322 PHE B N 1
ATOM 8921 C CA . PHE B 1 322 ? 21.328 0.917 11.031 1 95 322 PHE B CA 1
ATOM 8922 C C . PHE B 1 322 ? 21.594 2.361 10.617 1 95 322 PHE B C 1
ATOM 8924 O O . PHE B 1 322 ? 21.844 3.217 11.469 1 95 322 PHE B O 1
ATOM 8931 N N . SER B 1 323 ? 21.516 2.631 9.367 1 94.06 323 SER B N 1
ATOM 8932 C CA . SER B 1 323 ? 21.672 3.998 8.883 1 94.06 323 SER B CA 1
ATOM 8933 C C . SER B 1 323 ? 20.547 4.891 9.375 1 94.06 323 SER B C 1
ATOM 8935 O O . SER B 1 323 ? 20.766 6.047 9.75 1 94.06 323 SER B O 1
ATOM 8937 N N . ILE B 1 324 ? 19.344 4.406 9.375 1 95.69 324 ILE B N 1
ATOM 8938 C CA . ILE B 1 324 ? 18.172 5.152 9.852 1 95.69 324 ILE B CA 1
ATOM 8939 C C . ILE B 1 324 ? 18.344 5.461 11.344 1 95.69 324 ILE B C 1
ATOM 8941 O O . ILE B 1 324 ? 18.109 6.594 11.773 1 95.69 324 ILE B O 1
ATOM 8945 N N . ILE B 1 325 ? 18.766 4.438 12.086 1 97 325 ILE B N 1
ATOM 8946 C CA . ILE B 1 325 ? 18.969 4.621 13.516 1 97 325 ILE B CA 1
ATOM 8947 C C . ILE B 1 325 ? 20.031 5.684 13.75 1 97 325 ILE B C 1
ATOM 8949 O O . ILE B 1 325 ? 19.875 6.559 14.609 1 97 325 ILE B O 1
ATOM 8953 N N . SER B 1 326 ? 21.094 5.609 12.969 1 95.94 326 SER B N 1
ATOM 8954 C CA . SER B 1 326 ? 22.156 6.605 13.07 1 95.94 326 SER B CA 1
ATOM 8955 C C . SER B 1 326 ? 21.625 8.008 12.781 1 95.94 326 SER B C 1
ATOM 8957 O O . SER B 1 326 ? 22.016 8.977 13.438 1 95.94 326 SER B O 1
ATOM 8959 N N . SER B 1 327 ? 20.766 8.102 11.812 1 96.56 327 SER B N 1
ATOM 8960 C CA . SER B 1 327 ? 20.156 9.391 11.477 1 96.56 327 SER B CA 1
ATOM 8961 C C . SER B 1 327 ? 19.281 9.906 12.609 1 96.56 327 SER B C 1
ATOM 8963 O O . SER B 1 327 ? 19.234 11.109 12.867 1 96.56 327 SER B O 1
ATOM 8965 N N . ILE B 1 328 ? 18.578 9 13.266 1 97.5 328 ILE B N 1
ATOM 8966 C CA . ILE B 1 328 ? 17.766 9.391 14.406 1 97.5 328 ILE B CA 1
ATOM 8967 C C . ILE B 1 328 ? 18.641 10 15.492 1 97.5 328 ILE B C 1
ATOM 8969 O O . ILE B 1 328 ? 18.359 11.094 15.992 1 97.5 328 ILE B O 1
ATOM 8973 N N . PHE B 1 329 ? 19.812 9.359 15.766 1 96.56 329 PHE B N 1
ATOM 8974 C CA . PHE B 1 329 ? 20.734 9.859 16.781 1 96.56 329 PHE B CA 1
ATOM 8975 C C . PHE B 1 329 ? 21.359 11.172 16.344 1 96.56 329 PHE B C 1
ATOM 8977 O O . PHE B 1 329 ? 21.656 12.039 17.188 1 96.56 329 PHE B O 1
ATOM 8984 N N . HIS B 1 330 ? 21.531 11.281 15.102 1 95.94 330 HIS B N 1
ATOM 8985 C CA . HIS B 1 330 ? 22.094 12.523 14.586 1 95.94 330 HIS B CA 1
ATOM 8986 C C . HIS B 1 330 ? 21.125 13.688 14.758 1 95.94 330 HIS B C 1
ATOM 8988 O O . HIS B 1 330 ? 21.531 14.773 15.188 1 95.94 330 HIS B O 1
ATOM 8994 N N . LEU B 1 331 ? 19.875 13.5 14.445 1 96.56 331 LEU B N 1
ATOM 8995 C CA . LEU B 1 331 ? 18.875 14.555 14.5 1 96.56 331 LEU B CA 1
ATOM 8996 C C . LEU B 1 331 ? 18.375 14.758 15.922 1 96.56 331 LEU B C 1
ATOM 8998 O O . LEU B 1 331 ? 18.016 15.875 16.297 1 96.56 331 LEU B O 1
ATOM 9002 N N . TYR B 1 332 ? 18.328 13.633 16.672 1 96.81 332 TYR B N 1
ATOM 9003 C CA . TYR B 1 332 ? 17.828 13.617 18.031 1 96.81 332 TYR B CA 1
ATOM 9004 C C . TYR B 1 332 ? 18.766 12.859 18.969 1 96.81 332 TYR B C 1
ATOM 9006 O O . TYR B 1 332 ? 18.438 11.766 19.438 1 96.81 332 TYR B O 1
ATOM 9014 N N . PRO B 1 333 ? 19.844 13.477 19.359 1 95.06 333 PRO B N 1
ATOM 9015 C CA . PRO B 1 333 ? 20.875 12.781 20.125 1 95.06 333 PRO B CA 1
ATOM 9016 C C . PRO B 1 333 ? 20.359 12.219 21.438 1 95.06 333 PRO B C 1
ATOM 9018 O O . PRO B 1 333 ? 20.875 11.211 21.938 1 95.06 333 PRO B O 1
ATOM 9021 N N . ALA B 1 334 ? 19.375 12.844 22.062 1 95.62 334 ALA B N 1
ATOM 9022 C CA . ALA B 1 334 ? 18.812 12.375 23.328 1 95.62 334 ALA B CA 1
ATOM 9023 C C . ALA B 1 334 ? 17.578 11.5 23.094 1 95.62 334 ALA B C 1
ATOM 9025 O O . ALA B 1 334 ? 16.922 11.078 24.047 1 95.62 334 ALA B O 1
ATOM 9026 N N . LEU B 1 335 ? 17.203 11.258 21.875 1 96.62 335 LEU B N 1
ATOM 9027 C CA . LEU B 1 335 ? 16.078 10.438 21.438 1 96.62 335 LEU B CA 1
ATOM 9028 C C . LEU B 1 335 ? 14.758 11.047 21.906 1 96.62 335 LEU B C 1
ATOM 9030 O O . LEU B 1 335 ? 13.867 10.328 22.359 1 96.62 335 LEU B O 1
ATOM 9034 N N . VAL B 1 336 ? 14.727 12.352 21.922 1 97.19 336 VAL B N 1
ATOM 9035 C CA . VAL B 1 336 ? 13.492 13.094 22.172 1 97.19 336 VAL B CA 1
ATOM 9036 C C . VAL B 1 336 ? 13.344 14.211 21.156 1 97.19 336 VAL B C 1
ATOM 9038 O O . VAL B 1 336 ? 14.32 14.656 20.547 1 97.19 336 VAL B O 1
ATOM 9041 N N . MET B 1 337 ? 12.156 14.539 20.891 1 97.06 337 MET B N 1
ATOM 9042 C CA . MET B 1 337 ? 11.93 15.797 20.188 1 97.06 337 MET B CA 1
ATOM 9043 C C . MET B 1 337 ? 12.133 16.984 21.109 1 97.06 337 MET B C 1
ATOM 9045 O O . MET B 1 337 ? 11.414 17.141 22.109 1 97.06 337 MET B O 1
ATOM 9049 N N . PRO B 1 338 ? 13.117 17.766 20.797 1 97.12 338 PRO B N 1
ATOM 9050 C CA . PRO B 1 338 ? 13.391 18.859 21.719 1 97.12 338 PRO B CA 1
ATOM 9051 C C . PRO B 1 338 ? 12.203 19.812 21.875 1 97.12 338 PRO B C 1
ATOM 9053 O O . PRO B 1 338 ? 11.5 20.094 20.906 1 97.12 338 PRO B O 1
ATOM 9056 N N . ILE B 1 339 ? 12.008 20.297 23.078 1 97.12 339 ILE B N 1
ATOM 9057 C CA . ILE B 1 339 ? 10.914 21.203 23.406 1 97.12 339 ILE B CA 1
ATOM 9058 C C . ILE B 1 339 ? 11.414 22.641 23.359 1 97.12 339 ILE B C 1
ATOM 9060 O O . ILE B 1 339 ? 12.57 22.922 23.703 1 97.12 339 ILE B O 1
ATOM 9064 N N . GLU B 1 340 ? 10.555 23.531 22.906 1 95.44 340 GLU B N 1
ATOM 9065 C CA . GLU B 1 340 ? 10.766 24.969 23.078 1 95.44 340 GLU B CA 1
ATOM 9066 C C . GLU B 1 340 ? 9.961 25.5 24.266 1 95.44 340 GLU B C 1
ATOM 9068 O O . GLU B 1 340 ? 8.734 25.562 24.203 1 95.44 340 GLU B O 1
ATOM 9073 N N . LEU B 1 341 ? 10.625 25.938 25.25 1 96.44 341 LEU B N 1
ATOM 9074 C CA . LEU B 1 341 ? 9.93 26.516 26.391 1 96.44 341 LEU B CA 1
ATOM 9075 C C . LEU B 1 341 ? 9.422 27.922 26.078 1 96.44 341 LEU B C 1
ATOM 9077 O O . LEU B 1 341 ? 10.086 28.672 25.359 1 96.44 341 LEU B O 1
ATOM 9081 N N . ARG B 1 342 ? 8.297 28.188 26.594 1 96.06 342 ARG B N 1
ATOM 9082 C CA . ARG B 1 342 ? 7.758 29.516 26.328 1 96.06 342 ARG B CA 1
ATOM 9083 C C . ARG B 1 342 ? 7.055 30.062 27.562 1 96.06 342 ARG B C 1
ATOM 9085 O O . ARG B 1 342 ? 6.312 29.344 28.234 1 96.06 342 ARG B O 1
ATOM 9092 N N . GLU B 1 343 ? 7.359 31.234 27.922 1 95.19 343 GLU B N 1
ATOM 9093 C CA . GLU B 1 343 ? 6.707 31.938 29.031 1 95.19 343 GLU B CA 1
ATOM 9094 C C . GLU B 1 343 ? 6.602 33.438 28.75 1 95.19 343 GLU B C 1
ATOM 9096 O O . GLU B 1 343 ? 7.328 33.969 27.922 1 95.19 343 GLU B O 1
ATOM 9101 N N . ASP B 1 344 ? 5.703 34.062 29.391 1 93.88 344 ASP B N 1
ATOM 9102 C CA . ASP B 1 344 ? 5.461 35.5 29.266 1 93.88 344 ASP B CA 1
ATOM 9103 C C . ASP B 1 344 ? 6.539 36.312 30 1 93.88 344 ASP B C 1
ATOM 9105 O O . ASP B 1 344 ? 6.957 35.938 31.109 1 93.88 344 ASP B O 1
ATOM 9109 N N . SER B 1 345 ? 6.969 37.438 29.375 1 95 345 SER B N 1
ATOM 9110 C CA . SER B 1 345 ? 8.031 38.25 29.938 1 95 345 SER B CA 1
ATOM 9111 C C . SER B 1 345 ? 7.66 38.781 31.328 1 95 345 SER B C 1
ATOM 9113 O O . SER B 1 345 ? 8.523 38.906 32.188 1 95 345 SER B O 1
ATOM 9115 N N . ALA B 1 346 ? 6.398 39.031 31.547 1 93.19 346 ALA B N 1
ATOM 9116 C CA . ALA B 1 346 ? 5.945 39.531 32.844 1 93.19 346 ALA B CA 1
ATOM 9117 C C . ALA B 1 346 ? 6.121 38.469 33.938 1 93.19 346 ALA B C 1
ATOM 9119 O O . ALA B 1 346 ? 6.523 38.781 35.062 1 93.19 346 ALA B O 1
ATOM 9120 N N . VAL B 1 347 ? 5.824 37.312 33.625 1 94.38 347 VAL B N 1
ATOM 9121 C CA . VAL B 1 347 ? 5.957 36.219 34.594 1 94.38 347 VAL B CA 1
ATOM 9122 C C . VAL B 1 347 ? 7.434 35.938 34.875 1 94.38 347 VAL B C 1
ATOM 9124 O O . VAL B 1 347 ? 7.805 35.656 36 1 94.38 347 VAL B O 1
ATOM 9127 N N . VAL B 1 348 ? 8.25 36.062 33.875 1 96 348 VAL B N 1
ATOM 9128 C CA . VAL B 1 348 ? 9.688 35.875 34.062 1 96 348 VAL B CA 1
ATOM 9129 C C . VAL B 1 348 ? 10.242 36.938 35.031 1 96 348 VAL B C 1
ATOM 9131 O O . VAL B 1 348 ? 11.047 36.594 35.906 1 96 348 VAL B O 1
ATOM 9134 N N . LYS B 1 349 ? 9.82 38.125 34.781 1 95.19 349 LYS B N 1
ATOM 9135 C CA . LYS B 1 349 ? 10.219 39.188 35.719 1 95.19 349 LYS B CA 1
ATOM 9136 C C . LYS B 1 349 ? 9.812 38.875 37.156 1 95.19 349 LYS B C 1
ATOM 9138 O O . LYS B 1 349 ? 10.602 39.031 38.062 1 95.19 349 LYS B O 1
ATOM 9143 N N . GLU B 1 350 ? 8.656 38.406 37.219 1 94.56 350 GLU B N 1
ATOM 9144 C CA . GLU B 1 350 ? 8.148 38.031 38.531 1 94.56 350 GLU B CA 1
ATOM 9145 C C . GLU B 1 350 ? 8.961 36.875 39.125 1 94.56 350 GLU B C 1
ATOM 9147 O O . GLU B 1 350 ? 9.188 36.844 40.344 1 94.56 350 GLU B O 1
ATOM 9152 N N . SER B 1 351 ? 9.352 35.969 38.375 1 94.62 351 SER B N 1
ATOM 9153 C CA . SER B 1 351 ? 10.062 34.781 38.812 1 94.62 351 SER B CA 1
ATOM 9154 C C . SER B 1 351 ? 11.43 35.125 39.375 1 94.62 351 SER B C 1
ATOM 9156 O O . SER B 1 351 ? 11.961 34.406 40.219 1 94.62 351 SER B O 1
ATOM 9158 N N . LEU B 1 352 ? 12.047 36.188 38.969 1 94.5 352 LEU B N 1
ATOM 9159 C CA . LEU B 1 352 ? 13.359 36.594 39.438 1 94.5 352 LEU B CA 1
ATOM 9160 C C . LEU B 1 352 ? 13.266 37.156 40.844 1 94.5 352 LEU B C 1
ATOM 9162 O O . LEU B 1 352 ? 14.227 37.094 41.625 1 94.5 352 LEU B O 1
ATOM 9166 N N . THR B 1 353 ? 12.094 37.719 41.156 1 90.31 353 THR B N 1
ATOM 9167 C CA . THR B 1 353 ? 11.969 38.406 42.406 1 90.31 353 THR B CA 1
ATOM 9168 C C . THR B 1 353 ? 11.133 37.625 43.406 1 90.31 353 THR B C 1
ATOM 9170 O O . THR B 1 353 ? 11.172 37.875 44.625 1 90.31 353 THR B O 1
ATOM 9173 N N . SER B 1 354 ? 10.43 36.719 42.938 1 87.25 354 SER B N 1
ATOM 9174 C CA . SER B 1 354 ? 9.492 36 43.781 1 87.25 354 SER B CA 1
ATOM 9175 C C . SER B 1 354 ? 10.219 35.031 44.719 1 87.25 354 SER B C 1
ATOM 9177 O O . SER B 1 354 ? 11.211 34.406 44.312 1 87.25 354 SER B O 1
ATOM 9179 N N . ILE B 1 355 ? 9.734 34.906 45.938 1 84.25 355 ILE B N 1
ATOM 9180 C CA . ILE B 1 355 ? 10.25 33.938 46.906 1 84.25 355 ILE B CA 1
ATOM 9181 C C . ILE B 1 355 ? 9.758 32.562 46.531 1 84.25 355 ILE B C 1
ATOM 9183 O O . ILE B 1 355 ? 10.516 31.578 46.594 1 84.25 355 ILE B O 1
ATOM 9187 N N . LYS B 1 356 ? 8.406 32.5 46.188 1 88.75 356 LYS B N 1
ATOM 9188 C CA . LYS B 1 356 ? 7.848 31.25 45.719 1 88.75 356 LYS B CA 1
ATOM 9189 C C . LYS B 1 356 ? 8.227 30.953 44.281 1 88.75 356 LYS B C 1
ATOM 9191 O O . LYS B 1 356 ? 8.07 31.812 43.406 1 88.75 356 LYS B O 1
ATOM 9196 N N . LYS B 1 357 ? 8.656 29.828 44.062 1 90.75 357 LYS B N 1
ATOM 9197 C CA . LYS B 1 357 ? 9.094 29.438 42.719 1 90.75 357 LYS B CA 1
ATOM 9198 C C . LYS B 1 357 ? 7.914 29.359 41.75 1 90.75 357 LYS B C 1
ATOM 9200 O O . LYS B 1 357 ? 6.902 28.734 42.062 1 90.75 357 LYS B O 1
ATOM 9205 N N . THR B 1 358 ? 8 29.969 40.688 1 93.25 358 THR B N 1
ATOM 9206 C CA . THR B 1 358 ? 6.996 29.875 39.625 1 93.25 358 THR B CA 1
ATOM 9207 C C . THR B 1 358 ? 7.113 28.562 38.875 1 93.25 358 THR B C 1
ATOM 9209 O O . THR B 1 358 ? 8.102 27.844 39.031 1 93.25 358 THR B O 1
ATOM 9212 N N . THR B 1 359 ? 6.062 28.219 38.156 1 94.88 359 THR B N 1
ATOM 9213 C CA . THR B 1 359 ? 6.059 26.984 37.375 1 94.88 359 THR B CA 1
ATOM 9214 C C . THR B 1 359 ? 7.227 26.953 36.406 1 94.88 359 THR B C 1
ATOM 9216 O O . THR B 1 359 ? 7.871 25.906 36.219 1 94.88 359 THR B O 1
ATOM 9219 N N . ILE B 1 360 ? 7.547 28.078 35.719 1 95.81 360 ILE B N 1
ATOM 9220 C CA . ILE B 1 360 ? 8.609 28.125 34.719 1 95.81 360 ILE B CA 1
ATOM 9221 C C . ILE B 1 360 ? 9.961 27.875 35.406 1 95.81 360 ILE B C 1
ATOM 9223 O O . ILE B 1 360 ? 10.844 27.234 34.812 1 95.81 360 ILE B O 1
ATOM 9227 N N . THR B 1 361 ? 10.148 28.422 36.625 1 96.38 361 THR B N 1
ATOM 9228 C CA . THR B 1 361 ? 11.367 28.156 37.375 1 96.38 361 THR B CA 1
ATOM 9229 C C . THR B 1 361 ? 11.508 26.656 37.656 1 96.38 361 THR B C 1
ATOM 9231 O O . THR B 1 361 ? 12.586 26.094 37.5 1 96.38 361 THR B O 1
ATOM 9234 N N . LYS B 1 362 ? 10.453 26.047 38.094 1 96.56 362 LYS B N 1
ATOM 9235 C CA . LYS B 1 362 ? 10.445 24.609 38.344 1 96.56 362 LYS B CA 1
ATOM 9236 C C . LYS B 1 362 ? 10.773 23.812 37.094 1 96.56 362 LYS B C 1
ATOM 9238 O O . LYS B 1 362 ? 11.484 22.812 37.156 1 96.56 362 LYS B O 1
ATOM 9243 N N . MET B 1 363 ? 10.195 24.203 36 1 97.12 363 MET B N 1
ATOM 9244 C CA . MET B 1 363 ? 10.453 23.547 34.719 1 97.12 363 MET B CA 1
ATOM 9245 C C . MET B 1 363 ? 11.93 23.641 34.344 1 97.12 363 MET B C 1
ATOM 9247 O O . MET B 1 363 ? 12.539 22.641 33.969 1 97.12 363 MET B O 1
ATOM 9251 N N . LEU B 1 364 ? 12.508 24.812 34.469 1 96.69 364 LEU B N 1
ATOM 9252 C CA . LEU B 1 364 ? 13.922 25 34.156 1 96.69 364 LEU B CA 1
ATOM 9253 C C . LEU B 1 364 ? 14.805 24.172 35.094 1 96.69 364 LEU B C 1
ATOM 9255 O O . LEU B 1 364 ? 15.82 23.625 34.688 1 96.69 364 LEU B O 1
ATOM 9259 N N . GLU B 1 365 ? 14.422 24.109 36.344 1 95.69 365 GLU B N 1
ATOM 9260 C CA . GLU B 1 365 ? 15.164 23.297 37.312 1 95.69 365 GLU B CA 1
ATOM 9261 C C . GLU B 1 365 ? 15.117 21.812 36.938 1 95.69 365 GLU B C 1
ATOM 9263 O O . GLU B 1 365 ? 16.109 21.109 37.094 1 95.69 365 GLU B O 1
ATOM 9268 N N . GLN B 1 366 ? 13.938 21.406 36.531 1 95.25 366 GLN B N 1
ATOM 9269 C CA . GLN B 1 366 ? 13.797 20.016 36.094 1 95.25 366 GLN B CA 1
ATOM 9270 C C . GLN B 1 366 ? 14.695 19.75 34.875 1 95.25 366 GLN B C 1
ATOM 9272 O O . GLN B 1 366 ? 15.312 18.688 34.781 1 95.25 366 GLN B O 1
ATOM 9277 N N . VAL B 1 367 ? 14.742 20.672 33.906 1 95.5 367 VAL B N 1
ATOM 9278 C CA . VAL B 1 367 ? 15.617 20.547 32.75 1 95.5 367 VAL B CA 1
ATOM 9279 C C . VAL B 1 367 ? 17.078 20.438 33.219 1 95.5 367 VAL B C 1
ATOM 9281 O O . VAL B 1 367 ? 17.828 19.609 32.719 1 95.5 367 VAL B O 1
ATOM 9284 N N . HIS B 1 368 ? 17.406 21.297 34.125 1 94.88 368 HIS B N 1
ATOM 9285 C CA . HIS B 1 368 ? 18.75 21.281 34.656 1 94.88 368 HIS B CA 1
ATOM 9286 C C . HIS B 1 368 ? 19.078 19.906 35.25 1 94.88 368 HIS B C 1
ATOM 9288 O O . HIS B 1 368 ? 20.188 19.391 35.062 1 94.88 368 HIS B O 1
ATOM 9294 N N . SER B 1 369 ? 18.188 19.359 35.938 1 94 369 SER B N 1
ATOM 9295 C CA . SER B 1 369 ? 18.391 18.078 36.594 1 94 369 SER B CA 1
ATOM 9296 C C . SER B 1 369 ? 18.594 16.969 35.562 1 94 369 SER B C 1
ATOM 9298 O O . SER B 1 369 ? 19.531 16.172 35.688 1 94 369 SER B O 1
ATOM 9300 N N . ILE B 1 370 ? 17.766 16.875 34.562 1 92.81 370 ILE B N 1
ATOM 9301 C CA . ILE B 1 370 ? 17.797 15.766 33.625 1 92.81 370 ILE B CA 1
ATOM 9302 C C . ILE B 1 370 ? 19 15.914 32.688 1 92.81 370 ILE B C 1
ATOM 9304 O O . ILE B 1 370 ? 19.5 14.93 32.125 1 92.81 370 ILE B O 1
ATOM 9308 N N . THR B 1 371 ? 19.5 17.125 32.531 1 92.62 371 THR B N 1
ATOM 9309 C CA . THR B 1 371 ? 20.547 17.375 31.531 1 92.62 371 THR B CA 1
ATOM 9310 C C . THR B 1 371 ? 21.891 17.578 32.188 1 92.62 371 THR B C 1
ATOM 9312 O O . THR B 1 371 ? 22.859 18.016 31.547 1 92.62 371 THR B O 1
ATOM 9315 N N . HIS B 1 372 ? 21.922 17.375 33.438 1 88.31 372 HIS B N 1
ATOM 9316 C CA . HIS B 1 372 ? 23.172 17.578 34.156 1 88.31 372 HIS B CA 1
ATOM 9317 C C . HIS B 1 372 ? 24.312 16.781 33.5 1 88.31 372 HIS B C 1
ATOM 9319 O O . HIS B 1 372 ? 24.203 15.555 33.375 1 88.31 372 HIS B O 1
ATOM 9325 N N . GLY B 1 373 ? 25.281 17.422 33.031 1 79.62 373 GLY B N 1
ATOM 9326 C CA . GLY B 1 373 ? 26.422 16.734 32.438 1 79.62 373 GLY B CA 1
ATOM 9327 C C . GLY B 1 373 ? 26.359 16.688 30.922 1 79.62 373 GLY B C 1
ATOM 9328 O O . GLY B 1 373 ? 27.25 16.109 30.281 1 79.62 373 GLY B O 1
ATOM 9329 N N . THR B 1 374 ? 25.25 17.234 30.281 1 84.88 374 THR B N 1
ATOM 9330 C CA . THR B 1 374 ? 25.125 17.266 28.828 1 84.88 374 THR B CA 1
ATOM 9331 C C . THR B 1 374 ? 24.562 18.594 28.359 1 84.88 374 THR B C 1
ATOM 9333 O O . THR B 1 374 ? 24.281 19.484 29.172 1 84.88 374 THR B O 1
ATOM 9336 N N . ASP B 1 375 ? 24.5 18.703 27.047 1 87.69 375 ASP B N 1
ATOM 9337 C CA . ASP B 1 375 ? 23.938 19.906 26.453 1 87.69 375 ASP B CA 1
ATOM 9338 C C . ASP B 1 375 ? 22.422 19.938 26.594 1 87.69 375 ASP B C 1
ATOM 9340 O O . ASP B 1 375 ? 21.719 19.094 26.016 1 87.69 375 ASP B O 1
ATOM 9344 N N . PRO B 1 376 ? 21.891 20.859 27.328 1 92.88 376 PRO B N 1
ATOM 9345 C CA . PRO B 1 376 ? 20.438 20.906 27.531 1 92.88 376 PRO B CA 1
ATOM 9346 C C . PRO B 1 376 ? 19.688 21.094 26.219 1 92.88 376 PRO B C 1
ATOM 9348 O O . PRO B 1 376 ? 18.484 20.766 26.141 1 92.88 376 PRO B O 1
ATOM 9351 N N . LYS B 1 377 ? 20.359 21.484 25.172 1 91.62 377 LYS B N 1
ATOM 9352 C CA . LYS B 1 377 ? 19.719 21.781 23.906 1 91.62 377 LYS B CA 1
ATOM 9353 C C . LYS B 1 377 ? 19.219 20.516 23.219 1 91.62 377 LYS B C 1
ATOM 9355 O O . LYS B 1 377 ? 18.391 20.578 22.312 1 91.62 377 LYS B O 1
ATOM 9360 N N . ASN B 1 378 ? 19.656 19.391 23.656 1 93.62 378 ASN B N 1
ATOM 9361 C CA . ASN B 1 378 ? 19.188 18.125 23.094 1 93.62 378 ASN B CA 1
ATOM 9362 C C . ASN B 1 378 ? 17.781 17.766 23.609 1 93.62 378 ASN B C 1
ATOM 9364 O O . ASN B 1 378 ? 17.094 16.938 23.016 1 93.62 378 ASN B O 1
ATOM 9368 N N . TYR B 1 379 ? 17.391 18.422 24.719 1 95.69 379 TYR B N 1
ATOM 9369 C CA . TYR B 1 379 ? 16.078 18.203 25.297 1 95.69 379 TYR B CA 1
ATOM 9370 C C . TYR B 1 379 ? 15.188 19.422 25.125 1 95.69 379 TYR B C 1
ATOM 9372 O O . TYR B 1 379 ? 14 19.297 24.828 1 95.69 379 TYR B O 1
ATOM 9380 N N . ILE B 1 380 ? 15.836 20.578 25.391 1 96 380 ILE B N 1
ATOM 9381 C CA . ILE B 1 380 ? 15.172 21.875 25.281 1 96 380 ILE B CA 1
ATOM 9382 C C . ILE B 1 380 ? 15.969 22.781 24.359 1 96 380 ILE B C 1
ATOM 9384 O O . ILE B 1 380 ? 17.125 23.125 24.656 1 96 380 ILE B O 1
ATOM 9388 N N . ARG B 1 381 ? 15.375 23.234 23.297 1 92.5 381 ARG B N 1
ATOM 9389 C CA . ARG B 1 381 ? 16.156 23.922 22.281 1 92.5 381 ARG B CA 1
ATOM 9390 C C . ARG B 1 381 ? 16.25 25.406 22.594 1 92.5 381 ARG B C 1
ATOM 9392 O O . ARG B 1 381 ? 17.234 26.062 22.203 1 92.5 381 ARG B O 1
ATOM 9399 N N . GLY B 1 382 ? 15.219 25.969 23.188 1 92.88 382 GLY B N 1
ATOM 9400 C CA . GLY B 1 382 ? 15.227 27.391 23.484 1 92.88 382 GLY B CA 1
ATOM 9401 C C . GLY B 1 382 ? 14.164 27.812 24.469 1 92.88 382 GLY B C 1
ATOM 9402 O O . GLY B 1 382 ? 13.266 27.031 24.797 1 92.88 382 GLY B O 1
ATOM 9403 N N . PHE B 1 383 ? 14.43 28.938 25.078 1 97.25 383 PHE B N 1
ATOM 9404 C CA . PHE B 1 383 ? 13.484 29.562 25.984 1 97.25 383 PHE B CA 1
ATOM 9405 C C . PHE B 1 383 ? 12.867 30.812 25.344 1 97.25 383 PHE B C 1
ATOM 9407 O O . PHE B 1 383 ? 13.484 31.875 25.312 1 97.25 383 PHE B O 1
ATOM 9414 N N . ILE B 1 384 ? 11.664 30.641 24.812 1 97.25 384 ILE B N 1
ATOM 9415 C CA . ILE B 1 384 ? 10.984 31.719 24.094 1 97.25 384 ILE B CA 1
ATOM 9416 C C . ILE B 1 384 ? 10.312 32.656 25.094 1 97.25 384 ILE B C 1
ATOM 9418 O O . ILE B 1 384 ? 9.562 32.219 25.969 1 97.25 384 ILE B O 1
ATOM 9422 N N . LEU B 1 385 ? 10.578 33.906 24.938 1 97 385 LEU B N 1
ATOM 9423 C CA . LEU B 1 385 ? 9.977 34.938 25.766 1 97 385 LEU B CA 1
ATOM 9424 C C . LEU B 1 385 ? 8.891 35.688 25 1 97 385 LEU B C 1
ATOM 9426 O O . LEU B 1 385 ? 9.188 36.438 24.062 1 97 385 LEU B O 1
ATOM 9430 N N . SER B 1 386 ? 7.668 35.531 25.422 1 93.19 386 SER B N 1
ATOM 9431 C CA . SER B 1 386 ? 6.559 36.219 24.75 1 93.19 386 SER B CA 1
ATOM 9432 C C . SER B 1 386 ? 6.355 37.625 25.281 1 93.19 386 SER B C 1
ATOM 9434 O O . SER B 1 386 ? 6.789 37.938 26.391 1 93.19 386 SER B O 1
ATOM 9436 N N . MET B 1 387 ? 5.801 38.438 24.562 1 90.31 387 MET B N 1
ATOM 9437 C CA . MET B 1 387 ? 5.422 39.781 24.906 1 90.31 387 MET B CA 1
ATOM 9438 C C . MET B 1 387 ? 6.645 40.625 25.297 1 90.31 387 MET B C 1
ATOM 9440 O O . MET B 1 387 ? 6.645 41.281 26.344 1 90.31 387 MET B O 1
ATOM 9444 N N . VAL B 1 388 ? 7.656 40.5 24.531 1 95.38 388 VAL B N 1
ATOM 9445 C CA . VAL B 1 388 ? 8.867 41.281 24.734 1 95.38 388 VAL B CA 1
ATOM 9446 C C . VAL B 1 388 ? 8.641 42.719 24.219 1 95.38 388 VAL B C 1
ATOM 9448 O O . VAL B 1 388 ? 8.297 42.906 23.047 1 95.38 388 VAL B O 1
ATOM 9451 N N . GLU B 1 389 ? 8.867 43.719 25.016 1 94.38 389 GLU B N 1
ATOM 9452 C CA . GLU B 1 389 ? 8.648 45.094 24.609 1 94.38 389 GLU B CA 1
ATOM 9453 C C . GLU B 1 389 ? 9.836 45.969 25 1 94.38 389 GLU B C 1
ATOM 9455 O O . GLU B 1 389 ? 9.875 47.156 24.656 1 94.38 389 GLU B O 1
ATOM 9460 N N . SER B 1 390 ? 10.812 45.375 25.641 1 96.19 390 SER B N 1
ATOM 9461 C CA . SER B 1 390 ? 11.984 46.156 26.047 1 96.19 390 SER B CA 1
ATOM 9462 C C . SER B 1 390 ? 13.211 45.25 26.172 1 96.19 390 SER B C 1
ATOM 9464 O O . SER B 1 390 ? 13.094 44.031 26.219 1 96.19 390 SER B O 1
ATOM 9466 N N . ALA B 1 391 ? 14.367 45.938 26.188 1 97.31 391 ALA B N 1
ATOM 9467 C CA . ALA B 1 391 ? 15.617 45.188 26.359 1 97.31 391 ALA B CA 1
ATOM 9468 C C . ALA B 1 391 ? 15.664 44.531 27.734 1 97.31 391 ALA B C 1
ATOM 9470 O O . ALA B 1 391 ? 16.25 43.438 27.875 1 97.31 391 ALA B O 1
ATOM 9471 N N . GLU B 1 392 ? 15.047 45.156 28.703 1 96.94 392 GLU B N 1
ATOM 9472 C CA . GLU B 1 392 ? 15.008 44.625 30.062 1 96.94 392 GLU B CA 1
ATOM 9473 C C . GLU B 1 392 ? 14.297 43.25 30.094 1 96.94 392 GLU B C 1
ATOM 9475 O O . GLU B 1 392 ? 14.664 42.375 30.891 1 96.94 392 GLU B O 1
ATOM 9480 N N . ASP B 1 393 ? 13.32 43.125 29.344 1 97.38 393 ASP B N 1
ATOM 9481 C CA . ASP B 1 393 ? 12.617 41.844 29.281 1 97.38 393 ASP B CA 1
ATOM 9482 C C . ASP B 1 393 ? 13.57 40.719 28.891 1 97.38 393 ASP B C 1
ATOM 9484 O O . ASP B 1 393 ? 13.562 39.656 29.516 1 97.38 393 ASP B O 1
ATOM 9488 N N . ILE B 1 394 ? 14.359 40.969 27.859 1 98.06 394 ILE B N 1
ATOM 9489 C CA . ILE B 1 394 ? 15.305 39.969 27.391 1 98.06 394 ILE B CA 1
ATOM 9490 C C . ILE B 1 394 ? 16.359 39.688 28.453 1 98.06 394 ILE B C 1
ATOM 9492 O O . ILE B 1 394 ? 16.688 38.531 28.719 1 98.06 394 ILE B O 1
ATOM 9496 N N . LYS B 1 395 ? 16.828 40.719 29.078 1 97.69 395 LYS B N 1
ATOM 9497 C CA . LYS B 1 395 ? 17.812 40.562 30.125 1 97.69 395 LYS B CA 1
ATOM 9498 C C . LYS B 1 395 ? 17.266 39.75 31.297 1 97.69 395 LYS B C 1
ATOM 9500 O O . LYS B 1 395 ? 17.984 38.938 31.875 1 97.69 395 LYS B O 1
ATOM 9505 N N . ASN B 1 396 ? 16.047 40 31.641 1 97.62 396 ASN B N 1
ATOM 9506 C CA . ASN B 1 396 ? 15.398 39.219 32.688 1 97.62 396 ASN B CA 1
ATOM 9507 C C . ASN B 1 396 ? 15.367 37.719 32.344 1 97.62 396 ASN B C 1
ATOM 9509 O O . ASN B 1 396 ? 15.602 36.875 33.219 1 97.62 396 ASN B O 1
ATOM 9513 N N . GLY B 1 397 ? 15.008 37.438 31.109 1 97.81 397 GLY B N 1
ATOM 9514 C CA . GLY B 1 397 ? 15.039 36.031 30.672 1 97.81 397 GLY B CA 1
ATOM 9515 C C . GLY B 1 397 ? 16.406 35.406 30.797 1 97.81 397 GLY B C 1
ATOM 9516 O O . GLY B 1 397 ? 16.531 34.281 31.312 1 97.81 397 GLY B O 1
ATOM 9517 N N . ILE B 1 398 ? 17.438 36.125 30.359 1 97.62 398 ILE B N 1
ATOM 9518 C CA . ILE B 1 398 ? 18.812 35.656 30.422 1 97.62 398 ILE B CA 1
ATOM 9519 C C . ILE B 1 398 ? 19.219 35.406 31.891 1 97.62 398 ILE B C 1
ATOM 9521 O O . ILE B 1 398 ? 19.812 34.406 32.219 1 97.62 398 ILE B O 1
ATOM 9525 N N . ASN B 1 399 ? 18.844 36.312 32.719 1 97.12 399 ASN B N 1
ATOM 9526 C CA . ASN B 1 399 ? 19.188 36.219 34.125 1 97.12 399 ASN B CA 1
ATOM 9527 C C . ASN B 1 399 ? 18.516 35 34.781 1 97.12 399 ASN B C 1
ATOM 9529 O O . ASN B 1 399 ? 19.094 34.375 35.656 1 97.12 399 ASN B O 1
ATOM 9533 N N . LEU B 1 400 ? 17.312 34.781 34.438 1 97 400 LEU B N 1
ATOM 9534 C CA . LEU B 1 400 ? 16.609 33.625 35 1 97 400 LEU B CA 1
ATOM 9535 C C . LEU B 1 400 ? 17.312 32.312 34.625 1 97 400 LEU B C 1
ATOM 9537 O O . LEU B 1 400 ? 17.484 31.422 35.438 1 97 400 LEU B O 1
ATOM 9541 N N . VAL B 1 401 ? 17.688 32.188 33.344 1 96.62 401 VAL B N 1
ATOM 9542 C CA . VAL B 1 401 ? 18.406 31.016 32.875 1 96.62 401 VAL B CA 1
ATOM 9543 C C . VAL B 1 401 ? 19.719 30.859 33.656 1 96.62 401 VAL B C 1
ATOM 9545 O O . VAL B 1 401 ? 20.047 29.766 34.125 1 96.62 401 VAL B O 1
ATOM 9548 N N . LYS B 1 402 ? 20.438 31.953 33.812 1 95.81 402 LYS B N 1
ATOM 9549 C CA . LYS B 1 402 ? 21.703 31.938 34.531 1 95.81 402 LYS B CA 1
ATOM 9550 C C . LYS B 1 402 ? 21.5 31.531 35.969 1 95.81 402 LYS B C 1
ATOM 9552 O O . LYS B 1 402 ? 22.328 30.812 36.531 1 95.81 402 LYS B O 1
ATOM 9557 N N . LYS B 1 403 ? 20.453 32.031 36.5 1 95.25 403 LYS B N 1
ATOM 9558 C CA . LYS B 1 403 ? 20.156 31.719 37.875 1 95.25 403 LYS B CA 1
ATOM 9559 C C . LYS B 1 403 ? 19.953 30.219 38.094 1 95.25 403 LYS B C 1
ATOM 9561 O O . LYS B 1 403 ? 20.438 29.656 39.062 1 95.25 403 LYS B O 1
ATOM 9566 N N . VAL B 1 404 ? 19.266 29.609 37.219 1 94.31 404 VAL B N 1
ATOM 9567 C CA . VAL B 1 404 ? 18.891 28.203 37.375 1 94.31 404 VAL B CA 1
ATOM 9568 C C . VAL B 1 404 ? 20.062 27.312 36.969 1 94.31 404 VAL B C 1
ATOM 9570 O O . VAL B 1 404 ? 20.406 26.359 37.656 1 94.31 404 VAL B O 1
ATOM 9573 N N . PHE B 1 405 ? 20.734 27.609 35.812 1 94.56 405 PHE B N 1
ATOM 9574 C CA . PHE B 1 405 ? 21.75 26.734 35.25 1 94.56 405 PHE B CA 1
ATOM 9575 C C . PHE B 1 405 ? 23.141 27.141 35.719 1 94.56 405 PHE B C 1
ATOM 9577 O O . PHE B 1 405 ? 24.125 26.469 35.406 1 94.56 405 PHE B O 1
ATOM 9584 N N . LYS B 1 406 ? 23.297 28.312 36.312 1 92.44 406 LYS B N 1
ATOM 9585 C CA . LYS B 1 406 ? 24.562 28.891 36.781 1 92.44 406 LYS B CA 1
ATOM 9586 C C . LYS B 1 406 ? 25.406 29.344 35.594 1 92.44 406 LYS B C 1
ATOM 9588 O O . LYS B 1 406 ? 26.594 29.641 35.75 1 92.44 406 LYS B O 1
ATOM 9593 N N . SER B 1 407 ? 24.828 29.266 34.438 1 92 407 SER B N 1
ATOM 9594 C CA . SER B 1 407 ? 25.406 29.734 33.188 1 92 407 SER B CA 1
ATOM 9595 C C . SER B 1 407 ? 24.328 29.984 32.125 1 92 407 SER B C 1
ATOM 9597 O O . SER B 1 407 ? 23.172 29.578 32.312 1 92 407 SER B O 1
ATOM 9599 N N . TYR B 1 408 ? 24.656 30.672 31.125 1 93.62 408 TYR B N 1
ATOM 9600 C CA . TYR B 1 408 ? 23.719 30.875 30.016 1 93.62 408 TYR B CA 1
ATOM 9601 C C . TYR B 1 408 ? 23.688 29.672 29.094 1 93.62 408 TYR B C 1
ATOM 9603 O O . TYR B 1 408 ? 24.125 29.75 27.953 1 93.62 408 TYR B O 1
ATOM 9611 N N . ALA B 1 409 ? 23.078 28.609 29.625 1 92.12 409 ALA B N 1
ATOM 9612 C CA . ALA B 1 409 ? 23.125 27.297 29.016 1 92.12 409 ALA B CA 1
ATOM 9613 C C . ALA B 1 409 ? 22.031 27.125 27.953 1 92.12 409 ALA B C 1
ATOM 9615 O O . ALA B 1 409 ? 22.109 26.219 27.125 1 92.12 409 ALA B O 1
ATOM 9616 N N . LEU B 1 410 ? 21.016 28 27.953 1 94.31 410 LEU B N 1
ATOM 9617 C CA . LEU B 1 410 ? 19.891 27.969 27.016 1 94.31 410 LEU B CA 1
ATOM 9618 C C . LEU B 1 410 ? 19.688 29.328 26.359 1 94.31 410 LEU B C 1
ATOM 9620 O O . LEU B 1 410 ? 19.656 30.359 27.047 1 94.31 410 LEU B O 1
ATOM 9624 N N . PRO B 1 411 ? 19.594 29.297 25.078 1 95.12 411 PRO B N 1
ATOM 9625 C CA . PRO B 1 411 ? 19.359 30.609 24.453 1 95.12 411 PRO B CA 1
ATOM 9626 C C . PRO B 1 411 ? 17.969 31.172 24.75 1 95.12 411 PRO B C 1
ATOM 9628 O O . PRO B 1 411 ? 16.984 30.422 24.75 1 95.12 411 PRO B O 1
ATOM 9631 N N . VAL B 1 412 ? 17.891 32.406 25.109 1 97.19 412 VAL B N 1
ATOM 9632 C CA . VAL B 1 412 ? 16.625 33.125 25.25 1 97.19 412 VAL B CA 1
ATOM 9633 C C . VAL B 1 412 ? 16.219 33.719 23.922 1 97.19 412 VAL B C 1
ATOM 9635 O O . VAL B 1 412 ? 16.984 34.469 23.297 1 97.19 412 VAL B O 1
ATOM 9638 N N . VAL B 1 413 ? 15.078 33.406 23.422 1 97.56 413 VAL B N 1
ATOM 9639 C CA . VAL B 1 413 ? 14.594 33.844 22.125 1 97.56 413 VAL B CA 1
ATOM 9640 C C . VAL B 1 413 ? 13.461 34.844 22.297 1 97.56 413 VAL B C 1
ATOM 9642 O O . VAL B 1 413 ? 12.344 34.469 22.672 1 97.56 413 VAL B O 1
ATOM 9645 N N . PRO B 1 414 ? 13.695 36.094 22.016 1 97.81 414 PRO B N 1
ATOM 9646 C CA . PRO B 1 414 ? 12.633 37.094 22.125 1 97.81 414 PRO B CA 1
ATOM 9647 C C . PRO B 1 414 ? 11.562 36.938 21.047 1 97.81 414 PRO B C 1
ATOM 9649 O O . PRO B 1 414 ? 11.891 36.688 19.875 1 97.81 414 PRO B O 1
ATOM 9652 N N . LEU B 1 415 ? 10.336 37.062 21.422 1 96.44 415 LEU B N 1
ATOM 9653 C CA . LEU B 1 415 ? 9.211 37.062 20.484 1 96.44 415 LEU B CA 1
ATOM 9654 C C . LEU B 1 415 ? 8.664 38.469 20.312 1 96.44 415 LEU B C 1
ATOM 9656 O O . LEU B 1 415 ? 8.117 39.062 21.25 1 96.44 415 LEU B O 1
ATOM 9660 N N . PHE B 1 416 ? 8.867 39 19.141 1 95.94 416 PHE B N 1
ATOM 9661 C CA . PHE B 1 416 ? 8.289 40.281 18.781 1 95.94 416 PHE B CA 1
ATOM 9662 C C . PHE B 1 416 ? 6.953 40.094 18.078 1 95.94 416 PHE B C 1
ATOM 9664 O O . PHE B 1 416 ? 6.906 39.594 16.953 1 95.94 416 PHE B O 1
ATOM 9671 N N . GLU B 1 417 ? 5.832 40.5 18.703 1 90.75 417 GLU B N 1
ATOM 9672 C CA . GLU B 1 417 ? 4.555 40.094 18.141 1 90.75 417 GLU B CA 1
ATOM 9673 C C . GLU B 1 417 ? 3.566 41.25 18.078 1 90.75 417 GLU B C 1
ATOM 9675 O O . GLU B 1 417 ? 2.498 41.125 17.484 1 90.75 417 GLU B O 1
ATOM 9680 N N . ASN B 1 418 ? 3.807 42.312 18.734 1 88.81 418 ASN B N 1
ATOM 9681 C CA . ASN B 1 418 ? 2.932 43.469 18.625 1 88.81 418 ASN B CA 1
ATOM 9682 C C . ASN B 1 418 ? 3.627 44.625 17.922 1 88.81 418 ASN B C 1
ATOM 9684 O O . ASN B 1 418 ? 4.816 44.531 17.609 1 88.81 418 ASN B O 1
ATOM 9688 N N . GLN B 1 419 ? 2.828 45.688 17.609 1 89.75 419 GLN B N 1
ATOM 9689 C CA . GLN B 1 419 ? 3.332 46.781 16.812 1 89.75 419 GLN B CA 1
ATOM 9690 C C . GLN B 1 419 ? 4.523 47.469 17.484 1 89.75 419 GLN B C 1
ATOM 9692 O O . GLN B 1 419 ? 5.543 47.719 16.844 1 89.75 419 GLN B O 1
ATOM 9697 N N . LEU B 1 420 ? 4.398 47.656 18.75 1 89.69 420 LEU B N 1
ATOM 9698 C CA . LEU B 1 420 ? 5.457 48.312 19.5 1 89.69 420 LEU B CA 1
ATOM 9699 C C . LEU B 1 420 ? 6.746 47.5 19.453 1 89.69 420 LEU B C 1
ATOM 9701 O O . LEU B 1 420 ? 7.82 48.062 19.203 1 89.69 420 LEU B O 1
ATOM 9705 N N . ALA B 1 421 ? 6.676 46.312 19.766 1 92.56 421 ALA B N 1
ATOM 9706 C CA . ALA B 1 421 ? 7.836 45.438 19.812 1 92.56 421 ALA B CA 1
ATOM 9707 C C . ALA B 1 421 ? 8.477 45.281 18.438 1 92.56 421 ALA B C 1
ATOM 9709 O O . ALA B 1 421 ? 9.703 45.344 18.297 1 92.56 421 ALA B O 1
ATOM 9710 N N . LEU B 1 422 ? 7.656 45.125 17.391 1 92.88 422 LEU B N 1
ATOM 9711 C CA . LEU B 1 422 ? 8.156 44.938 16.031 1 92.88 422 LEU B CA 1
ATOM 9712 C C . LEU B 1 422 ? 8.859 46.188 15.516 1 92.88 422 LEU B C 1
ATOM 9714 O O . LEU B 1 422 ? 9.93 46.094 14.906 1 92.88 422 LEU B O 1
ATOM 9718 N N . THR B 1 423 ? 8.297 47.281 15.789 1 91.12 423 THR B N 1
ATOM 9719 C CA . THR B 1 423 ? 8.836 48.562 15.281 1 91.12 423 THR B CA 1
ATOM 9720 C C . THR B 1 423 ? 10.133 48.906 15.992 1 91.12 423 THR B C 1
ATOM 9722 O O . THR B 1 423 ? 11.008 49.562 15.414 1 91.12 423 THR B O 1
ATOM 9725 N N . ASN B 1 424 ? 10.273 48.438 17.219 1 94.25 424 ASN B N 1
ATOM 9726 C CA . ASN B 1 424 ? 11.445 48.812 18.016 1 94.25 424 ASN B CA 1
ATOM 9727 C C . ASN B 1 424 ? 12.375 47.594 18.219 1 94.25 424 ASN B C 1
ATOM 9729 O O . ASN B 1 424 ? 13.242 47.625 19.094 1 94.25 424 ASN B O 1
ATOM 9733 N N . ALA B 1 425 ? 12.227 46.625 17.469 1 95.75 425 ALA B N 1
ATOM 9734 C CA . ALA B 1 425 ? 12.961 45.375 17.672 1 95.75 425 ALA B CA 1
ATOM 9735 C C . ALA B 1 425 ? 14.469 45.625 17.609 1 95.75 425 ALA B C 1
ATOM 9737 O O . ALA B 1 425 ? 15.227 45.031 18.391 1 95.75 425 ALA B O 1
ATOM 9738 N N . ASP B 1 426 ? 14.906 46.406 16.578 1 94.5 426 ASP B N 1
ATOM 9739 C CA . ASP B 1 426 ? 16.328 46.688 16.406 1 94.5 426 ASP B CA 1
ATOM 9740 C C . ASP B 1 426 ? 16.906 47.375 17.656 1 94.5 426 ASP B C 1
ATOM 9742 O O . ASP B 1 426 ? 17.953 46.938 18.156 1 94.5 426 ASP B O 1
ATOM 9746 N N . THR B 1 427 ? 16.203 48.312 18.203 1 96 427 THR B N 1
ATOM 9747 C CA . THR B 1 427 ? 16.656 49.031 19.391 1 96 427 THR B CA 1
ATOM 9748 C C . THR B 1 427 ? 16.656 48.094 20.609 1 96 427 THR B C 1
ATOM 9750 O O . THR B 1 427 ? 17.609 48.125 21.406 1 96 427 THR B O 1
ATOM 9753 N N . ILE B 1 428 ? 15.641 47.375 20.734 1 97.44 428 ILE B N 1
ATOM 9754 C CA . ILE B 1 428 ? 15.523 46.438 21.859 1 97.44 428 ILE B CA 1
ATOM 9755 C C . ILE B 1 428 ? 16.688 45.438 21.828 1 97.44 428 ILE B C 1
ATOM 9757 O O . ILE B 1 428 ? 17.328 45.219 22.859 1 97.44 428 ILE B O 1
ATOM 9761 N N . LEU B 1 429 ? 16.984 44.938 20.672 1 97.62 429 LEU B N 1
ATOM 9762 C CA . LEU B 1 429 ? 18.062 43.938 20.516 1 97.62 429 LEU B CA 1
ATOM 9763 C C . LEU B 1 429 ? 19.422 44.594 20.781 1 97.62 429 LEU B C 1
ATOM 9765 O O . LEU B 1 429 ? 20.266 44.031 21.484 1 97.62 429 LEU B O 1
ATOM 9769 N N . ASN B 1 430 ? 19.594 45.75 20.172 1 96.06 430 ASN B N 1
ATOM 9770 C CA . ASN B 1 430 ? 20.859 46.469 20.359 1 96.06 430 ASN B CA 1
ATOM 9771 C C . ASN B 1 430 ? 21.156 46.688 21.844 1 96.06 430 ASN B C 1
ATOM 9773 O O . ASN B 1 430 ? 22.312 46.562 22.266 1 96.06 430 ASN B O 1
ATOM 9777 N N . ASN B 1 431 ? 20.156 46.938 22.547 1 96.5 431 ASN B N 1
ATOM 9778 C CA . ASN B 1 431 ? 20.328 47.281 23.969 1 96.5 431 ASN B CA 1
ATOM 9779 C C . ASN B 1 431 ? 20.391 46.031 24.828 1 96.5 431 ASN B C 1
ATOM 9781 O O . ASN B 1 431 ? 20.891 46.062 25.969 1 96.5 431 ASN B O 1
ATOM 9785 N N . SER B 1 432 ? 19.922 45 24.391 1 96.94 432 SER B N 1
ATOM 9786 C CA . SER B 1 432 ? 19.859 43.781 25.188 1 96.94 432 SER B CA 1
ATOM 9787 C C . SER B 1 432 ? 21.109 42.938 25.016 1 96.94 432 SER B C 1
ATOM 9789 O O . SER B 1 432 ? 21.5 42.188 25.906 1 96.94 432 SER B O 1
ATOM 9791 N N . ILE B 1 433 ? 21.797 43 23.859 1 97.25 433 ILE B N 1
ATOM 9792 C CA . ILE B 1 433 ? 22.938 42.125 23.547 1 97.25 433 ILE B CA 1
ATOM 9793 C C . ILE B 1 433 ? 24.219 42.781 24.047 1 97.25 433 ILE B C 1
ATOM 9795 O O . ILE B 1 433 ? 24.891 43.531 23.312 1 97.25 433 ILE B O 1
ATOM 9799 N N . THR B 1 434 ? 24.609 42.406 25.203 1 95.06 434 THR B N 1
ATOM 9800 C CA . THR B 1 434 ? 25.875 42.844 25.781 1 95.06 434 THR B CA 1
ATOM 9801 C C . THR B 1 434 ? 27.047 42.062 25.203 1 95.06 434 THR B C 1
ATOM 9803 O O . THR B 1 434 ? 26.859 41.062 24.516 1 95.06 434 THR B O 1
ATOM 9806 N N . GLU B 1 435 ? 28.266 42.5 25.562 1 95.5 435 GLU B N 1
ATOM 9807 C CA . GLU B 1 435 ? 29.453 41.844 25.047 1 95.5 435 GLU B CA 1
ATOM 9808 C C . GLU B 1 435 ? 29.562 40.406 25.578 1 95.5 435 GLU B C 1
ATOM 9810 O O . GLU B 1 435 ? 29.953 39.5 24.844 1 95.5 435 GLU B O 1
ATOM 9815 N N . ASP B 1 436 ? 29.219 40.25 26.719 1 94.5 436 ASP B N 1
ATOM 9816 C CA . ASP B 1 436 ? 29.25 38.906 27.297 1 94.5 436 ASP B CA 1
ATOM 9817 C C . ASP B 1 436 ? 28.266 37.969 26.609 1 94.5 436 ASP B C 1
ATOM 9819 O O . ASP B 1 436 ? 28.609 36.812 26.312 1 94.5 436 ASP B O 1
ATOM 9823 N N . ILE B 1 437 ? 27.141 38.406 26.344 1 94.88 437 ILE B N 1
ATOM 9824 C CA . ILE B 1 437 ? 26.109 37.625 25.672 1 94.88 437 ILE B CA 1
ATOM 9825 C C . ILE B 1 437 ? 26.531 37.344 24.234 1 94.88 437 ILE B C 1
ATOM 9827 O O . ILE B 1 437 ? 26.375 36.25 23.734 1 94.88 437 ILE B O 1
ATOM 9831 N N . ARG B 1 438 ? 27.031 38.375 23.562 1 96.56 438 ARG B N 1
ATOM 9832 C CA . ARG B 1 438 ? 27.547 38.219 22.203 1 96.56 438 ARG B CA 1
ATOM 9833 C C . ARG B 1 438 ? 28.594 37.125 22.125 1 96.56 438 ARG B C 1
ATOM 9835 O O . ARG B 1 438 ? 28.547 36.25 21.25 1 96.56 438 ARG B O 1
ATOM 9842 N N . GLN B 1 439 ? 29.516 37.125 23.062 1 95.62 439 GLN B N 1
ATOM 9843 C CA . GLN B 1 439 ? 30.594 36.156 23.078 1 95.62 439 GLN B CA 1
ATOM 9844 C C . GLN B 1 439 ? 30.062 34.719 23.312 1 95.62 439 GLN B C 1
ATOM 9846 O O . GLN B 1 439 ? 30.562 33.781 22.719 1 95.62 439 GLN B O 1
ATOM 9851 N N . LYS B 1 440 ? 29.172 34.625 24.141 1 93.56 440 LYS B N 1
ATOM 9852 C CA . LYS B 1 440 ? 28.578 33.312 24.391 1 93.56 440 LYS B CA 1
ATOM 9853 C C . LYS B 1 440 ? 27.938 32.75 23.125 1 93.56 440 LYS B C 1
ATOM 9855 O O . LYS B 1 440 ? 28.078 31.562 22.844 1 93.56 440 LYS B O 1
ATOM 9860 N N . HIS B 1 441 ? 27.172 33.562 22.391 1 95.31 441 HIS B N 1
ATOM 9861 C CA . HIS B 1 441 ? 26.531 33.125 21.156 1 95.31 441 HIS B CA 1
ATOM 9862 C C . HIS B 1 441 ? 27.578 32.719 20.109 1 95.31 441 HIS B C 1
ATOM 9864 O O . HIS B 1 441 ? 27.391 31.75 19.375 1 95.31 441 HIS B O 1
ATOM 9870 N N . LEU B 1 442 ? 28.656 33.438 20 1 95.5 442 LEU B N 1
ATOM 9871 C CA . LEU B 1 442 ? 29.719 33.156 19.047 1 95.5 442 LEU B CA 1
ATOM 9872 C C . LEU B 1 442 ? 30.406 31.828 19.359 1 95.5 442 LEU B C 1
ATOM 9874 O O . LEU B 1 442 ? 30.719 31.047 18.469 1 95.5 442 LEU B O 1
ATOM 9878 N N . LYS B 1 443 ? 30.531 31.547 20.594 1 93.12 443 LYS B N 1
ATOM 9879 C CA . LYS B 1 443 ? 31.328 30.391 21.016 1 93.12 443 LYS B CA 1
ATOM 9880 C C . LYS B 1 443 ? 30.453 29.141 21.141 1 93.12 443 LYS B C 1
ATOM 9882 O O . LYS B 1 443 ? 30.859 28.047 20.719 1 93.12 443 LYS B O 1
ATOM 9887 N N . GLN B 1 444 ? 29.281 29.359 21.656 1 90 444 GLN B N 1
ATOM 9888 C CA . GLN B 1 444 ? 28.469 28.203 22.016 1 90 444 GLN B CA 1
ATOM 9889 C C . GLN B 1 444 ? 27.453 27.891 20.922 1 90 444 GLN B C 1
ATOM 9891 O O . GLN B 1 444 ? 27.047 26.734 20.766 1 90 444 GLN B O 1
ATOM 9896 N N . TRP B 1 445 ? 27.047 28.844 20.25 1 92.5 445 TRP B N 1
ATOM 9897 C CA . TRP B 1 445 ? 25.969 28.609 19.297 1 92.5 445 TRP B CA 1
ATOM 9898 C C . TRP B 1 445 ? 26.375 29.078 17.891 1 92.5 445 TRP B C 1
ATOM 9900 O O . TRP B 1 445 ? 25.547 29.594 17.141 1 92.5 445 TRP B O 1
ATOM 9910 N N . GLU B 1 446 ? 27.641 29.016 17.562 1 90.56 446 GLU B N 1
ATOM 9911 C CA . GLU B 1 446 ? 28.219 29.25 16.25 1 90.56 446 GLU B CA 1
ATOM 9912 C C . GLU B 1 446 ? 27.828 30.625 15.703 1 90.56 446 GLU B C 1
ATOM 9914 O O . GLU B 1 446 ? 27.594 30.781 14.5 1 90.56 446 GLU B O 1
ATOM 9919 N N . GLY B 1 447 ? 27.531 31.531 16.578 1 94 447 GLY B N 1
ATOM 9920 C CA . GLY B 1 447 ? 27.219 32.906 16.188 1 94 447 GLY B CA 1
ATOM 9921 C C . GLY B 1 447 ? 25.766 33.094 15.836 1 94 447 GLY B C 1
ATOM 9922 O O . GLY B 1 447 ? 25.375 34.188 15.406 1 94 447 GLY B O 1
ATOM 9923 N N . ASN B 1 448 ? 24.953 32.156 16.062 1 94.56 448 ASN B N 1
ATOM 9924 C CA . ASN B 1 448 ? 23.547 32.281 15.734 1 94.56 448 ASN B CA 1
ATOM 9925 C C . ASN B 1 448 ? 22.75 32.969 16.844 1 94.56 448 ASN B C 1
ATOM 9927 O O . ASN B 1 448 ? 23.031 32.75 18.031 1 94.56 448 ASN B O 1
ATOM 9931 N N . TYR B 1 449 ? 21.906 33.844 16.5 1 96.88 449 TYR B N 1
ATOM 9932 C CA . TYR B 1 449 ? 20.969 34.5 17.406 1 96.88 449 TYR B CA 1
ATOM 9933 C C . TYR B 1 449 ? 19.531 34.375 16.875 1 96.88 449 TYR B C 1
ATOM 9935 O O . TYR B 1 449 ? 19.219 34.906 15.82 1 96.88 449 TYR B O 1
ATOM 9943 N N . GLU B 1 450 ? 18.703 33.75 17.625 1 96.88 450 GLU B N 1
ATOM 9944 C CA . GLU B 1 450 ? 17.359 33.438 17.156 1 96.88 450 GLU B CA 1
ATOM 9945 C C . GLU B 1 450 ? 16.359 34.469 17.641 1 96.88 450 GLU B C 1
ATOM 9947 O O . GLU B 1 450 ? 16.406 34.906 18.797 1 96.88 450 GLU B O 1
ATOM 9952 N N . VAL B 1 451 ? 15.523 34.906 16.75 1 97.25 451 VAL B N 1
ATOM 9953 C CA . VAL B 1 451 ? 14.445 35.844 17.047 1 97.25 451 VAL B CA 1
ATOM 9954 C C . VAL B 1 451 ? 13.133 35.344 16.453 1 97.25 451 VAL B C 1
ATOM 9956 O O . VAL B 1 451 ? 13.086 34.906 15.305 1 97.25 451 VAL B O 1
ATOM 9959 N N . MET B 1 452 ? 12.102 35.375 17.266 1 96.56 452 MET B N 1
ATOM 9960 C CA . MET B 1 452 ? 10.797 34.938 16.797 1 96.56 452 MET B CA 1
ATOM 9961 C C . MET B 1 452 ? 9.906 36.125 16.438 1 96.56 452 MET B C 1
ATOM 9963 O O . MET B 1 452 ? 9.914 37.125 17.141 1 96.56 452 MET B O 1
ATOM 9967 N N . LEU B 1 453 ? 9.242 35.969 1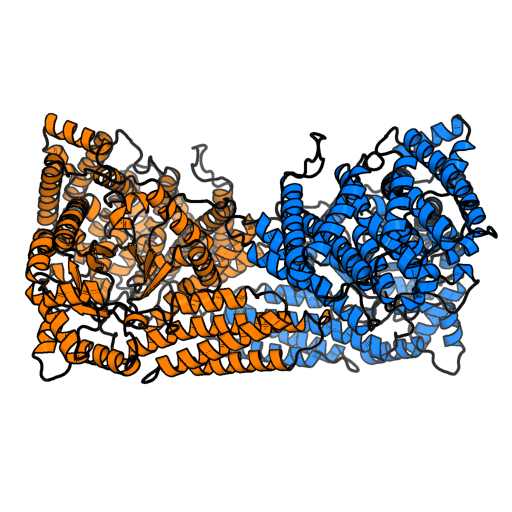5.336 1 94.5 453 LEU B N 1
ATOM 9968 C CA . LEU B 1 453 ? 8.281 36.969 14.883 1 94.5 453 LEU B CA 1
ATOM 9969 C C . LEU B 1 453 ? 6.863 36.406 14.938 1 94.5 453 LEU B C 1
ATOM 9971 O O . LEU B 1 453 ? 6.598 35.312 14.438 1 94.5 453 LEU B O 1
ATOM 9975 N N . GLY B 1 454 ? 5.98 37.156 15.562 1 89.5 454 GLY B N 1
ATOM 9976 C CA . GLY B 1 454 ? 4.586 36.75 15.664 1 89.5 454 GLY B CA 1
ATOM 9977 C C . GLY B 1 454 ? 3.695 37.406 14.633 1 89.5 454 GLY B C 1
ATOM 9978 O O . GLY B 1 454 ? 3.664 38.625 14.523 1 89.5 454 GLY B O 1
ATOM 9979 N N . TYR B 1 455 ? 2.93 36.656 13.984 1 86.56 455 TYR B N 1
ATOM 9980 C CA . TYR B 1 455 ? 2.076 37.156 12.906 1 86.56 455 TYR B CA 1
ATOM 9981 C C . TYR B 1 455 ? 0.654 37.375 13.398 1 86.56 455 TYR B C 1
ATOM 9983 O O . TYR B 1 455 ? 0.025 38.375 13.047 1 86.56 455 TYR B O 1
ATOM 9991 N N . SER B 1 456 ? 0.188 36.625 14.25 1 83.56 456 SER B N 1
ATOM 9992 C CA . SER B 1 456 ? -1.215 36.594 14.648 1 83.56 456 SER B CA 1
ATOM 9993 C C . SER B 1 456 ? -1.594 37.844 15.438 1 83.56 456 SER B C 1
ATOM 9995 O O . SER B 1 456 ? -2.57 38.531 15.102 1 83.56 456 SER B O 1
ATOM 9997 N N . ASP B 1 457 ? -0.909 38.125 16.422 1 81 457 ASP B N 1
ATOM 9998 C CA . ASP B 1 457 ? -1.244 39.25 17.297 1 81 457 ASP B CA 1
ATOM 9999 C C . ASP B 1 457 ? -1.086 40.562 16.547 1 81 457 ASP B C 1
ATOM 10001 O O . ASP B 1 457 ? -1.857 41.5 16.766 1 81 457 ASP B O 1
ATOM 10005 N N . SER B 1 458 ? -0.124 40.656 15.727 1 86 458 SER B N 1
ATOM 10006 C CA . SER B 1 458 ? 0.078 41.844 14.93 1 86 458 SER B CA 1
ATOM 10007 C C . SER B 1 458 ? -1.09 42.094 13.977 1 86 458 SER B C 1
ATOM 10009 O O . SER B 1 458 ? -1.538 43.219 13.805 1 86 458 SER B O 1
ATOM 10011 N N . SER B 1 459 ? -1.525 41.062 13.406 1 88.38 459 SER B N 1
ATOM 10012 C CA . SER B 1 459 ? -2.645 41.188 12.477 1 88.38 459 SER B CA 1
ATOM 10013 C C . SER B 1 459 ? -3.93 41.594 13.203 1 88.38 459 SER B C 1
ATOM 10015 O O . SER B 1 459 ? -4.75 42.312 12.664 1 88.38 459 SER B O 1
ATOM 10017 N N . LYS B 1 460 ? -4.164 41.031 14.344 1 86.56 460 LYS B N 1
ATOM 10018 C CA . LYS B 1 460 ? -5.336 41.375 15.148 1 86.56 460 LYS B CA 1
ATOM 10019 C C . LYS B 1 460 ? -5.359 42.844 15.516 1 86.56 460 LYS B C 1
ATOM 10021 O O . LYS B 1 460 ? -6.426 43.469 15.539 1 86.56 460 LYS B O 1
ATOM 10026 N N . GLU B 1 461 ? -4.18 43.344 15.711 1 86.88 461 GLU B N 1
ATOM 10027 C CA . GLU B 1 461 ? -4.051 44.719 16.172 1 86.88 461 GLU B CA 1
ATOM 10028 C C . GLU B 1 461 ? -4.117 45.719 15.008 1 86.88 461 GLU B C 1
ATOM 10030 O O . GLU B 1 461 ? -4.676 46.781 15.141 1 86.88 461 GLU B O 1
ATOM 10035 N N . ASN B 1 462 ? -3.58 45.312 13.875 1 91.44 462 ASN B N 1
ATOM 10036 C CA . ASN B 1 462 ? -3.318 46.344 12.852 1 91.44 462 ASN B CA 1
ATOM 10037 C C . ASN B 1 462 ? -3.986 46 11.531 1 91.44 462 ASN B C 1
ATOM 10039 O O . ASN B 1 462 ? -4.074 46.812 10.633 1 91.44 462 ASN B O 1
ATOM 10043 N N . GLY B 1 463 ? -4.469 44.812 11.406 1 91.75 463 GLY B N 1
ATOM 10044 C CA . GLY B 1 463 ? -4.871 44.312 10.102 1 91.75 463 GLY B CA 1
ATOM 10045 C C . GLY B 1 463 ? -3.789 43.5 9.406 1 91.75 463 GLY B C 1
ATOM 10046 O O . GLY B 1 463 ? -2.617 43.594 9.773 1 91.75 463 GLY B O 1
ATOM 10047 N N . VAL B 1 464 ? -4.133 42.781 8.359 1 93.25 464 VAL B N 1
ATOM 10048 C CA . VAL B 1 464 ? -3.244 41.781 7.77 1 93.25 464 VAL B CA 1
ATOM 10049 C C . VAL B 1 464 ? -2.158 42.469 6.949 1 93.25 464 VAL B C 1
ATOM 10051 O O . VAL B 1 464 ? -0.969 42.219 7.133 1 93.25 464 VAL B O 1
ATOM 10054 N N . LEU B 1 465 ? -2.533 43.375 6.047 1 95.06 465 LEU B N 1
ATOM 10055 C CA . LEU B 1 465 ? -1.55 44 5.172 1 95.06 465 LEU B CA 1
ATOM 10056 C C . LEU B 1 465 ? -0.542 44.812 5.988 1 95.06 465 LEU B C 1
ATOM 10058 O O . LEU B 1 465 ? 0.669 44.594 5.848 1 95.06 465 LEU B O 1
ATOM 10062 N N . PRO B 1 466 ? -1.008 45.688 6.891 1 94.94 466 PRO B N 1
ATOM 10063 C CA . PRO B 1 466 ? -0.048 46.438 7.703 1 94.94 466 PRO B CA 1
ATOM 10064 C C . PRO B 1 466 ? 0.859 45.531 8.531 1 94.94 466 PRO B C 1
ATOM 10066 O O . PRO B 1 466 ? 2.049 45.844 8.688 1 94.94 466 PRO B O 1
ATOM 10069 N N . SER B 1 467 ? 0.299 44.562 9.094 1 92.81 467 SER B N 1
ATOM 10070 C CA . SER B 1 467 ? 1.085 43.625 9.883 1 92.81 467 SER B CA 1
ATOM 10071 C C . SER B 1 467 ? 2.188 42.969 9.047 1 92.81 467 SER B C 1
ATOM 10073 O O . SER B 1 467 ? 3.342 42.906 9.477 1 92.81 467 SER B O 1
ATOM 10075 N N . ARG B 1 468 ? 1.886 42.5 7.844 1 92.38 468 ARG B N 1
ATOM 10076 C CA . ARG B 1 468 ? 2.854 41.844 6.973 1 92.38 468 ARG B CA 1
ATOM 10077 C C . ARG B 1 468 ? 3.984 42.781 6.598 1 92.38 468 ARG B C 1
ATOM 10079 O O . ARG B 1 468 ? 5.148 42.375 6.539 1 92.38 468 ARG B O 1
ATOM 10086 N N . LEU B 1 469 ? 3.59 43.938 6.262 1 93.44 469 LEU B N 1
ATOM 10087 C CA . LEU B 1 469 ? 4.59 44.938 5.906 1 93.44 469 LEU B CA 1
ATOM 10088 C C . LEU B 1 469 ? 5.473 45.281 7.105 1 93.44 469 LEU B C 1
ATOM 10090 O O . LEU B 1 469 ? 6.688 45.438 6.961 1 93.44 469 LEU B O 1
ATOM 10094 N N . MET B 1 470 ? 4.855 45.438 8.258 1 92.81 470 MET B N 1
ATOM 10095 C CA . MET B 1 470 ? 5.594 45.719 9.484 1 92.81 470 MET B CA 1
ATOM 10096 C C . MET B 1 470 ? 6.605 44.625 9.773 1 92.81 470 MET B C 1
ATOM 10098 O O . MET B 1 470 ? 7.75 44.906 10.141 1 92.81 470 MET B O 1
ATOM 10102 N N . ILE B 1 471 ? 6.254 43.375 9.664 1 93.06 471 ILE B N 1
ATOM 10103 C CA . ILE B 1 471 ? 7.129 42.25 9.914 1 93.06 471 ILE B CA 1
ATOM 10104 C C . ILE B 1 471 ? 8.266 42.25 8.891 1 93.06 471 ILE B C 1
ATOM 10106 O O . ILE B 1 471 ? 9.43 42.031 9.258 1 93.06 471 ILE B O 1
ATOM 10110 N N . ALA B 1 472 ? 7.945 42.469 7.617 1 92.12 472 ALA B N 1
ATOM 10111 C CA . ALA B 1 472 ? 8.953 42.5 6.562 1 92.12 472 ALA B CA 1
ATOM 10112 C C . ALA B 1 472 ? 10.023 43.562 6.848 1 92.12 472 ALA B C 1
ATOM 10114 O O . ALA B 1 472 ? 11.219 43.312 6.672 1 92.12 472 ALA B O 1
ATOM 10115 N N . LYS B 1 473 ? 9.586 44.656 7.254 1 91.81 473 LYS B N 1
ATOM 10116 C CA . LYS B 1 473 ? 10.508 45.75 7.59 1 91.81 473 LYS B CA 1
ATOM 10117 C C . LYS B 1 473 ? 11.352 45.375 8.812 1 91.81 473 LYS B C 1
ATOM 10119 O O . LYS B 1 473 ? 12.555 45.656 8.852 1 91.81 473 LYS B O 1
ATOM 10124 N N . SER B 1 474 ? 10.703 44.844 9.766 1 93 474 SER B N 1
ATOM 10125 C CA . SER B 1 474 ? 11.406 44.438 10.984 1 93 474 SER B CA 1
ATOM 10126 C C . SER B 1 474 ? 12.492 43.406 10.688 1 93 474 SER B C 1
ATOM 10128 O O . SER B 1 474 ? 13.555 43.438 11.312 1 93 474 SER B O 1
ATOM 10130 N N . LEU B 1 475 ? 12.242 42.5 9.797 1 93.19 475 LEU B N 1
ATOM 10131 C CA . LEU B 1 475 ? 13.211 41.469 9.43 1 93.19 475 LEU B CA 1
ATOM 10132 C C . LEU B 1 475 ? 14.523 42.094 8.969 1 93.19 475 LEU B C 1
ATOM 10134 O O . LEU B 1 475 ? 15.602 41.719 9.406 1 93.19 475 LEU B O 1
ATOM 10138 N N . LYS B 1 476 ? 14.406 43.062 8.148 1 90.5 476 LYS B N 1
ATOM 10139 C CA . LYS B 1 476 ? 15.586 43.75 7.617 1 90.5 476 LYS B CA 1
ATOM 10140 C C . LYS B 1 476 ? 16.359 44.469 8.727 1 90.5 476 LYS B C 1
ATOM 10142 O O . LYS B 1 476 ? 17.578 44.375 8.789 1 90.5 476 LYS B O 1
ATOM 10147 N N . ASN B 1 477 ? 15.609 45.125 9.555 1 92.94 477 ASN B N 1
ATOM 10148 C CA . ASN B 1 477 ? 16.219 45.844 10.648 1 92.94 477 ASN B CA 1
ATOM 10149 C C . ASN B 1 477 ? 16.922 44.906 11.633 1 92.94 477 ASN B C 1
ATOM 10151 O O . ASN B 1 477 ? 18.016 45.219 12.102 1 92.94 477 ASN B O 1
ATOM 10155 N N . ILE B 1 478 ? 16.266 43.875 11.969 1 95.75 478 ILE B N 1
ATOM 10156 C CA . ILE B 1 478 ? 16.812 42.906 12.898 1 95.75 478 ILE B CA 1
ATOM 10157 C C . ILE B 1 478 ? 18.078 42.281 12.312 1 95.75 478 ILE B C 1
ATOM 10159 O O . ILE B 1 478 ? 19.094 42.156 13 1 95.75 478 ILE B O 1
ATOM 10163 N N . GLN B 1 479 ? 17.984 41.906 11.062 1 93.88 479 GLN B N 1
ATOM 10164 C CA . GLN B 1 479 ? 19.141 41.312 10.383 1 93.88 479 GLN B CA 1
ATOM 10165 C C . GLN B 1 479 ? 20.344 42.25 10.445 1 93.88 479 GLN B C 1
ATOM 10167 O O . GLN B 1 479 ? 21.438 41.812 10.82 1 93.88 479 GLN B O 1
ATOM 10172 N N . SER B 1 480 ? 20.156 43.5 10.07 1 93.69 480 SER B N 1
ATOM 10173 C CA . SER B 1 480 ? 21.234 44.469 10.078 1 93.69 480 SER B CA 1
ATOM 10174 C C . SER B 1 480 ? 21.828 44.656 11.469 1 93.69 480 SER B C 1
ATOM 10176 O O . SER B 1 480 ? 23.047 44.719 11.633 1 93.69 480 SER B O 1
ATOM 10178 N N . THR B 1 481 ? 20.938 44.688 12.422 1 96.19 481 THR B N 1
ATOM 10179 C CA . THR B 1 481 ? 21.375 44.875 13.805 1 96.19 481 THR B CA 1
ATOM 10180 C C . THR B 1 481 ? 22.234 43.719 14.273 1 96.19 481 THR B C 1
ATOM 10182 O O . THR B 1 481 ? 23.281 43.906 14.891 1 96.19 481 THR B O 1
ATOM 10185 N N . LEU B 1 482 ? 21.812 42.5 14.055 1 96.69 482 LEU B N 1
ATOM 10186 C CA . LEU B 1 482 ? 22.531 41.312 14.492 1 96.69 482 LEU B CA 1
ATOM 10187 C C . LEU B 1 482 ? 23.844 41.156 13.719 1 96.69 482 LEU B C 1
ATOM 10189 O O . LEU B 1 482 ? 24.875 40.812 14.305 1 96.69 482 LEU B O 1
ATOM 10193 N N . GLU B 1 483 ? 23.781 41.469 12.438 1 95.12 483 GLU B N 1
ATOM 10194 C CA . GLU B 1 483 ? 25 41.375 11.625 1 95.12 483 GLU B CA 1
ATOM 10195 C C . GLU B 1 483 ? 26.047 42.375 12.086 1 95.12 483 GLU B C 1
ATOM 10197 O O . GLU B 1 483 ? 27.25 42.062 12.07 1 95.12 483 GLU B O 1
ATOM 10202 N N . ASN B 1 484 ? 25.609 43.531 12.398 1 95.56 484 ASN B N 1
ATOM 10203 C CA . ASN B 1 484 ? 26.516 44.562 12.906 1 95.56 484 ASN B CA 1
ATOM 10204 C C . ASN B 1 484 ? 27.219 44.094 14.18 1 95.56 484 ASN B C 1
ATOM 10206 O O . ASN B 1 484 ? 28.312 44.594 14.5 1 95.56 484 ASN B O 1
ATOM 10210 N N . LYS B 1 485 ? 26.641 43.188 14.828 1 96.06 485 LYS B N 1
ATOM 10211 C CA . LYS B 1 485 ? 27.234 42.625 16.047 1 96.06 485 LYS B CA 1
ATOM 10212 C C . LYS B 1 485 ? 27.922 41.281 15.75 1 96.06 485 LYS B C 1
ATOM 10214 O O . LYS B 1 485 ? 28.266 40.531 16.672 1 96.06 485 LYS B O 1
ATOM 10219 N N . ASN B 1 486 ? 28.062 40.906 14.531 1 95.62 486 ASN B N 1
ATOM 10220 C CA . ASN B 1 486 ? 28.688 39.688 14.047 1 95.62 486 ASN B CA 1
ATOM 10221 C C . ASN B 1 486 ? 27.906 38.438 14.461 1 95.62 486 ASN B C 1
ATOM 10223 O O . ASN B 1 486 ? 28.5 37.406 14.82 1 95.62 486 ASN B O 1
ATOM 10227 N N . LEU B 1 487 ? 26.703 38.594 14.562 1 96.69 487 LEU B N 1
ATOM 10228 C CA . LEU B 1 487 ? 25.812 37.5 14.844 1 96.69 487 LEU B CA 1
ATOM 10229 C C . LEU B 1 487 ? 24.969 37.156 13.617 1 96.69 487 LEU B C 1
ATOM 10231 O O . LEU B 1 487 ? 24.734 38 12.766 1 96.69 487 LEU B O 1
ATOM 10235 N N . ARG B 1 488 ? 24.609 35.969 13.438 1 94.69 488 ARG B N 1
ATOM 10236 C CA . ARG B 1 488 ? 23.766 35.5 12.336 1 94.69 488 ARG B CA 1
ATOM 10237 C C . ARG B 1 488 ? 22.328 35.281 12.797 1 94.69 488 ARG B C 1
ATOM 10239 O O . ARG B 1 488 ? 22.078 34.469 13.688 1 94.69 488 ARG B O 1
ATOM 10246 N N . PRO B 1 489 ? 21.422 35.906 12.156 1 95.19 489 PRO B N 1
ATOM 10247 C CA . PRO B 1 489 ? 20.031 35.75 12.586 1 95.19 489 PRO B CA 1
ATOM 10248 C C . PRO B 1 489 ? 19.422 34.406 12.164 1 95.19 489 PRO B C 1
ATOM 10250 O O . PRO B 1 489 ? 19.703 33.938 11.055 1 95.19 489 PRO B O 1
ATOM 10253 N N . ILE B 1 490 ? 18.75 33.812 13.031 1 96.12 490 ILE B N 1
ATOM 10254 C CA . ILE B 1 490 ? 17.781 32.75 12.727 1 96.12 490 ILE B CA 1
ATOM 10255 C C . ILE B 1 490 ? 16.359 33.281 13 1 96.12 490 ILE B C 1
ATOM 10257 O O . ILE B 1 490 ? 16 33.5 14.156 1 96.12 490 ILE B O 1
ATOM 10261 N N . PHE B 1 491 ? 15.664 33.469 11.914 1 96.38 491 PHE B N 1
ATOM 10262 C CA . PHE B 1 491 ? 14.305 34 12.07 1 96.38 491 PHE B CA 1
ATOM 10263 C C . PHE B 1 491 ? 13.32 32.844 12.289 1 96.38 491 PHE B C 1
ATOM 10265 O O . PHE B 1 491 ? 13.219 31.938 11.453 1 96.38 491 PHE B O 1
ATOM 10272 N N . PHE B 1 492 ? 12.688 32.875 13.461 1 96.44 492 PHE B N 1
ATOM 10273 C CA . PHE B 1 492 ? 11.617 31.922 13.789 1 96.44 492 PHE B CA 1
ATOM 10274 C C . PHE B 1 492 ? 10.25 32.531 13.516 1 96.44 492 PHE B C 1
ATOM 10276 O O . PHE B 1 492 ? 9.828 33.469 14.219 1 96.44 492 PHE B O 1
ATOM 10283 N N . HIS B 1 493 ? 9.586 32.031 12.508 1 94.12 493 HIS B N 1
ATOM 10284 C CA . HIS B 1 493 ? 8.32 32.594 12.078 1 94.12 493 HIS B CA 1
ATOM 10285 C C . HIS B 1 493 ? 7.137 31.891 12.734 1 94.12 493 HIS B C 1
ATOM 10287 O O . HIS B 1 493 ? 6.844 30.75 12.406 1 94.12 493 HIS B O 1
ATOM 10293 N N . GLY B 1 494 ? 6.465 32.562 13.617 1 89.81 494 GLY B N 1
ATOM 10294 C CA . GLY B 1 494 ? 5.258 32.062 14.25 1 89.81 494 GLY B CA 1
ATOM 10295 C C . GLY B 1 494 ? 4.016 32.25 13.398 1 89.81 494 GLY B C 1
ATOM 10296 O O . GLY B 1 494 ? 3.129 33.031 13.75 1 89.81 494 GLY B O 1
ATOM 10297 N N . SER B 1 495 ? 3.941 31.484 12.367 1 81.44 495 SER B N 1
ATOM 10298 C CA . SER B 1 495 ? 2.834 31.609 11.43 1 81.44 495 SER B CA 1
ATOM 10299 C C . SER B 1 495 ? 1.785 30.531 11.664 1 81.44 495 SER B C 1
ATOM 10301 O O . SER B 1 495 ? 2.09 29.469 12.227 1 81.44 495 SER B O 1
ATOM 10303 N N . GLY B 1 496 ? 0.557 30.891 11.406 1 76.31 496 GLY B N 1
ATOM 10304 C CA . GLY B 1 496 ? -0.533 29.922 11.508 1 76.31 496 GLY B CA 1
ATOM 10305 C C . GLY B 1 496 ? -1.019 29.438 10.156 1 76.31 496 GLY B C 1
ATOM 10306 O O . GLY B 1 496 ? -0.317 29.562 9.156 1 76.31 496 GLY B O 1
ATOM 10307 N N . GLY B 1 497 ? -2.174 28.781 10.188 1 73.38 497 GLY B N 1
ATOM 10308 C CA . GLY B 1 497 ? -2.705 28.188 8.977 1 73.38 497 GLY B CA 1
ATOM 10309 C C . GLY B 1 497 ? -3.492 29.156 8.125 1 73.38 497 GLY B C 1
ATOM 10310 O O . GLY B 1 497 ? -3.525 29.031 6.898 1 73.38 497 GLY B O 1
ATOM 10311 N N . SER B 1 498 ? -4.082 30.109 8.75 1 75.56 498 SER B N 1
ATOM 10312 C CA . SER B 1 498 ? -4.898 31.078 8.031 1 75.56 498 SER B CA 1
ATOM 10313 C C . SER B 1 498 ? -4.059 32.25 7.516 1 75.56 498 SER B C 1
ATOM 10315 O O . SER B 1 498 ? -2.959 32.469 8.016 1 75.56 498 SER B O 1
ATOM 10317 N N . ILE B 1 499 ? -4.57 32.938 6.602 1 74.44 499 ILE B N 1
ATOM 10318 C CA . ILE B 1 499 ? -3.9 34.062 5.996 1 74.44 499 ILE B CA 1
ATOM 10319 C C . ILE B 1 499 ? -3.674 35.156 7.051 1 74.44 499 ILE B C 1
ATOM 10321 O O . ILE B 1 499 ? -2.619 35.812 7.078 1 74.44 499 ILE B O 1
ATOM 10325 N N . GLU B 1 500 ? -4.574 35.281 7.934 1 77.19 500 GLU B N 1
ATOM 10326 C CA . GLU B 1 500 ? -4.492 36.281 8.984 1 77.19 500 GLU B CA 1
ATOM 10327 C C . GLU B 1 500 ? -3.363 35.969 9.961 1 77.19 500 GLU B C 1
ATOM 10329 O O . GLU B 1 500 ? -2.873 36.875 10.656 1 77.19 500 GLU B O 1
ATOM 10334 N N . ARG B 1 501 ? -3.014 34.719 9.977 1 76.12 501 ARG B N 1
ATOM 10335 C CA . ARG B 1 501 ? -1.961 34.312 10.898 1 76.12 501 ARG B CA 1
ATOM 10336 C C . ARG B 1 501 ? -0.678 33.969 10.141 1 76.12 501 ARG B C 1
ATOM 10338 O O . ARG B 1 501 ? 0.153 33.219 10.633 1 76.12 501 ARG B O 1
ATOM 10345 N N . GLY B 1 502 ? -0.59 34.469 8.945 1 73.5 502 GLY B N 1
ATOM 10346 C CA . GLY B 1 502 ? 0.63 34.312 8.172 1 73.5 502 GLY B CA 1
ATOM 10347 C C . GLY B 1 502 ? 0.617 33.031 7.32 1 73.5 502 GLY B C 1
ATOM 10348 O O . GLY B 1 502 ? 1.648 32.656 6.773 1 73.5 502 GLY B O 1
ATOM 10349 N N . GLY B 1 503 ? -0.487 32.406 7.285 1 78.12 503 GLY B N 1
ATOM 10350 C CA . GLY B 1 503 ? -0.595 31.188 6.512 1 78.12 503 GLY B CA 1
ATOM 10351 C C . GLY B 1 503 ? -0.692 31.438 5.016 1 78.12 503 GLY B C 1
ATOM 10352 O O . GLY B 1 503 ? -0.537 32.562 4.559 1 78.12 503 GLY B O 1
ATOM 10353 N N . GLY B 1 504 ? -0.779 30.359 4.234 1 78.19 504 GLY B N 1
ATOM 10354 C CA . GLY B 1 504 ? -0.827 30.422 2.783 1 78.19 504 GLY B CA 1
ATOM 10355 C C . GLY B 1 504 ? 0.22 29.547 2.109 1 78.19 504 GLY B C 1
ATOM 10356 O O . GLY B 1 504 ? 0.921 28.781 2.775 1 78.19 504 GLY B O 1
ATOM 10357 N N . ASP B 1 505 ? 0.203 29.781 0.88 1 85.5 505 ASP B N 1
ATOM 10358 C CA . ASP B 1 505 ? 1.187 29.031 0.102 1 85.5 505 ASP B CA 1
ATOM 10359 C C . ASP B 1 505 ? 2.607 29.469 0.449 1 85.5 505 ASP B C 1
ATOM 10361 O O . ASP B 1 505 ? 2.863 30.656 0.666 1 85.5 505 ASP B O 1
ATOM 10365 N N . ILE B 1 506 ? 3.496 28.531 0.514 1 88.94 506 ILE B N 1
ATOM 10366 C CA . ILE B 1 506 ? 4.859 28.781 0.968 1 88.94 506 ILE B CA 1
ATOM 10367 C C . ILE B 1 506 ? 5.508 29.859 0.105 1 88.94 506 ILE B C 1
ATOM 10369 O O . ILE B 1 506 ? 6.316 30.656 0.595 1 88.94 506 ILE B O 1
ATOM 10373 N N . LYS B 1 507 ? 5.129 29.922 -1.166 1 87.5 507 LYS B N 1
ATOM 10374 C CA . LYS B 1 507 ? 5.676 30.953 -2.047 1 87.5 507 LYS B CA 1
ATOM 10375 C C . LYS B 1 507 ? 5.273 32.344 -1.585 1 87.5 507 LYS B C 1
ATOM 10377 O O . LYS B 1 507 ? 6.098 33.25 -1.559 1 87.5 507 LYS B O 1
ATOM 10382 N N . GLU B 1 508 ? 4.062 32.469 -1.234 1 87.06 508 GLU B N 1
ATOM 10383 C CA . GLU B 1 508 ? 3.551 33.75 -0.768 1 87.06 508 GLU B CA 1
ATOM 10384 C C . GLU B 1 508 ? 4.07 34.062 0.631 1 87.06 508 GLU B C 1
ATOM 10386 O O . GLU B 1 508 ? 4.324 35.219 0.95 1 87.06 508 GLU B O 1
ATOM 10391 N N . GLN B 1 509 ? 4.203 33.031 1.431 1 86.75 509 GLN B N 1
ATOM 10392 C CA . GLN B 1 509 ? 4.672 33.219 2.801 1 86.75 509 GLN B CA 1
ATOM 10393 C C . GLN B 1 509 ? 6.117 33.719 2.826 1 86.75 509 GLN B C 1
ATOM 10395 O O . GLN B 1 509 ? 6.504 34.469 3.715 1 86.75 509 GLN B O 1
ATOM 10400 N N . THR B 1 510 ? 6.902 33.281 1.855 1 90 510 THR B N 1
ATOM 10401 C CA . THR B 1 510 ? 8.336 33.562 1.879 1 90 510 THR B CA 1
ATOM 10402 C C . THR B 1 510 ? 8.68 34.688 0.905 1 90 510 THR B C 1
ATOM 10404 O O . THR B 1 510 ? 9.859 34.938 0.635 1 90 510 THR B O 1
ATOM 10407 N N . ALA B 1 511 ? 7.68 35.281 0.368 1 86.75 511 ALA B N 1
ATOM 10408 C CA . ALA B 1 511 ? 7.879 36.281 -0.699 1 86.75 511 ALA B CA 1
ATOM 10409 C C . ALA B 1 511 ? 8.828 37.375 -0.256 1 86.75 511 ALA B C 1
ATOM 10411 O O . ALA B 1 511 ? 9.648 37.844 -1.042 1 86.75 511 ALA B O 1
ATOM 10412 N N . SER B 1 512 ? 8.766 37.781 1.022 1 85.62 512 SER B N 1
ATOM 10413 C CA . SER B 1 512 ? 9.539 38.938 1.493 1 85.62 512 SER B CA 1
ATOM 10414 C C . SER B 1 512 ? 10.867 38.5 2.102 1 85.62 512 SER B C 1
ATOM 10416 O O . SER B 1 512 ? 11.656 39.312 2.561 1 85.62 512 SER B O 1
ATOM 10418 N N . TRP B 1 513 ? 11.125 37.219 2.15 1 90.38 513 TRP B N 1
ATOM 10419 C CA . TRP B 1 513 ? 12.328 36.719 2.809 1 90.38 513 TRP B CA 1
ATOM 10420 C C . TRP B 1 513 ? 13.5 36.656 1.832 1 90.38 513 TRP B C 1
ATOM 10422 O O . TRP B 1 513 ? 13.32 36.281 0.669 1 90.38 513 TRP B O 1
ATOM 10432 N N . SER B 1 514 ? 14.648 37.031 2.217 1 89.38 514 SER B N 1
ATOM 10433 C CA . SER B 1 514 ? 15.852 36.844 1.413 1 89.38 514 SER B CA 1
ATOM 10434 C C . SER B 1 514 ? 16.359 35.406 1.519 1 89.38 514 SER B C 1
ATOM 10436 O O . SER B 1 514 ? 15.914 34.656 2.381 1 89.38 514 SER B O 1
ATOM 10438 N N . LYS B 1 515 ? 17.156 35.062 0.633 1 90.94 515 LYS B N 1
ATOM 10439 C CA . LYS B 1 515 ? 17.734 33.719 0.647 1 90.94 515 LYS B CA 1
ATOM 10440 C C . LYS B 1 515 ? 18.469 33.438 1.959 1 90.94 515 LYS B C 1
ATOM 10442 O O . LYS B 1 515 ? 18.375 32.344 2.52 1 90.94 515 LYS B O 1
ATOM 10447 N N . GLU B 1 516 ? 19.172 34.438 2.422 1 89.25 516 GLU B N 1
ATOM 10448 C CA . GLU B 1 516 ? 19.938 34.312 3.666 1 89.25 516 GLU B CA 1
ATOM 10449 C C . GLU B 1 516 ? 19 34.062 4.848 1 89.25 516 GLU B C 1
ATOM 10451 O O . GLU B 1 516 ? 19.328 33.219 5.715 1 89.25 516 GLU B O 1
ATOM 10456 N N . MET B 1 517 ? 17.906 34.719 4.785 1 91.5 517 MET B N 1
ATOM 10457 C CA . MET B 1 517 ? 16.938 34.531 5.855 1 91.5 517 MET B CA 1
ATOM 10458 C C . MET B 1 517 ? 16.344 33.125 5.832 1 91.5 517 MET B C 1
ATOM 10460 O O . MET B 1 517 ? 15.906 32.625 6.867 1 91.5 517 MET B O 1
ATOM 10464 N N . MET B 1 518 ? 16.422 32.562 4.672 1 93.31 518 MET B N 1
ATOM 10465 C CA . MET B 1 518 ? 15.781 31.266 4.484 1 93.31 518 MET B CA 1
ATOM 10466 C C . MET B 1 518 ? 16.766 30.125 4.695 1 93.31 518 MET B C 1
ATOM 10468 O O . MET B 1 518 ? 16.406 28.953 4.629 1 93.31 518 MET B O 1
ATOM 10472 N N . SER B 1 519 ? 18.016 30.453 4.938 1 93.12 519 SER B N 1
ATOM 10473 C CA . SER B 1 519 ? 19.047 29.422 5.105 1 93.12 519 SER B CA 1
ATOM 10474 C C . SER B 1 519 ? 18.703 28.484 6.25 1 93.12 519 SER B C 1
ATOM 10476 O O . SER B 1 519 ? 19.016 27.297 6.199 1 93.12 519 SER B O 1
ATOM 10478 N N . ASN B 1 520 ? 18.141 29.062 7.277 1 94.25 520 ASN B N 1
ATOM 10479 C CA . ASN B 1 520 ? 17.516 28.281 8.352 1 94.25 520 ASN B CA 1
ATOM 10480 C C . ASN B 1 520 ? 16.016 28.547 8.43 1 94.25 520 ASN B C 1
ATOM 10482 O O . ASN B 1 520 ? 15.57 29.438 9.148 1 94.25 520 ASN B O 1
ATOM 10486 N N . TYR B 1 521 ? 15.336 27.734 7.688 1 95.31 521 TYR B N 1
ATOM 10487 C CA . TYR B 1 521 ? 13.883 27.859 7.648 1 95.31 521 TYR B CA 1
ATOM 10488 C C . TYR B 1 521 ? 13.258 27.344 8.938 1 95.31 521 TYR B C 1
ATOM 10490 O O . TYR B 1 521 ? 13.336 26.156 9.234 1 95.31 521 TYR B O 1
ATOM 10498 N N . LYS B 1 522 ? 12.734 28.172 9.734 1 96.12 522 LYS B N 1
ATOM 10499 C CA . LYS B 1 522 ? 12.125 27.797 11.008 1 96.12 522 LYS B CA 1
ATOM 10500 C C . LYS B 1 522 ? 10.727 28.391 11.148 1 96.12 522 LYS B C 1
ATOM 10502 O O . LYS B 1 522 ? 10.555 29.609 11.164 1 96.12 522 LYS B O 1
ATOM 10507 N N . VAL B 1 523 ? 9.711 27.5 11.203 1 94.88 523 VAL B N 1
ATOM 10508 C CA . VAL B 1 523 ? 8.328 27.969 11.234 1 94.88 523 VAL B CA 1
ATOM 10509 C C . VAL B 1 523 ? 7.512 27.109 12.195 1 94.88 523 VAL B C 1
ATOM 10511 O O . VAL B 1 523 ? 7.863 25.953 12.461 1 94.88 523 VAL B O 1
ATOM 10514 N N . THR B 1 524 ? 6.477 27.672 12.758 1 92.81 524 THR B N 1
ATOM 10515 C CA . THR B 1 524 ? 5.531 26.891 13.555 1 92.81 524 THR B CA 1
ATOM 10516 C C . THR B 1 524 ? 4.566 26.125 12.648 1 92.81 524 THR B C 1
ATOM 10518 O O . THR B 1 524 ? 4.223 26.594 11.562 1 92.81 524 THR B O 1
ATOM 10521 N N . VAL B 1 525 ? 4.199 24.984 13.055 1 91.19 525 VAL B N 1
ATOM 10522 C CA . VAL B 1 525 ? 3.113 24.219 12.445 1 91.19 525 VAL B CA 1
ATOM 10523 C C . VAL B 1 525 ? 2 24 13.469 1 91.19 525 VAL B C 1
ATOM 10525 O O . VAL B 1 525 ? 2.18 23.266 14.445 1 91.19 525 VAL B O 1
ATOM 10528 N N . GLN B 1 526 ? 0.923 24.641 13.148 1 82.31 526 GLN B N 1
ATOM 10529 C CA . GLN B 1 526 ? -0.183 24.578 14.094 1 82.31 526 GLN B CA 1
ATOM 10530 C C . GLN B 1 526 ? -0.852 23.203 14.078 1 82.31 526 GLN B C 1
ATOM 10532 O O . GLN B 1 526 ? -0.843 22.516 13.055 1 82.31 526 GLN B O 1
ATOM 10537 N N . GLY B 1 527 ? -1.456 22.859 15.211 1 76 527 GLY B N 1
ATOM 10538 C CA . GLY B 1 527 ? -2.047 21.547 15.391 1 76 527 GLY B CA 1
ATOM 10539 C C . GLY B 1 527 ? -2.977 21.156 14.258 1 76 527 GLY B C 1
ATOM 10540 O O . GLY B 1 527 ? -2.967 20 13.812 1 76 527 GLY B O 1
ATOM 10541 N N . GLU B 1 528 ? -3.695 22.141 13.75 1 74.31 528 GLU B N 1
ATOM 10542 C CA . GLU B 1 528 ? -4.652 21.859 12.688 1 74.31 528 GLU B CA 1
ATOM 10543 C C . GLU B 1 528 ? -3.941 21.484 11.391 1 74.31 528 GLU B C 1
ATOM 10545 O O . GLU B 1 528 ? -4.484 20.75 10.562 1 74.31 528 GLU B O 1
ATOM 10550 N N . MET B 1 529 ? -2.699 21.953 11.336 1 83.31 529 MET B N 1
ATOM 10551 C CA . MET B 1 529 ? -1.952 21.766 10.094 1 83.31 529 MET B CA 1
ATOM 10552 C C . MET B 1 529 ? -1.09 20.516 10.164 1 83.31 529 MET B C 1
ATOM 10554 O O . MET B 1 529 ? -0.592 20.047 9.141 1 83.31 529 MET B O 1
ATOM 10558 N N . VAL B 1 530 ? -0.94 20 11.367 1 88.31 530 VAL B N 1
ATOM 10559 C CA . VAL B 1 530 ? -0.031 18.875 11.555 1 88.31 530 VAL B CA 1
ATOM 10560 C C . VAL B 1 530 ? -0.514 17.672 10.742 1 88.31 530 VAL B C 1
ATOM 10562 O O . VAL B 1 530 ? 0.256 17.094 9.977 1 88.31 530 VAL B O 1
ATOM 10565 N N . ALA B 1 531 ? -1.795 17.359 10.859 1 84.44 531 ALA B N 1
ATOM 10566 C CA . ALA B 1 531 ? -2.34 16.234 10.109 1 84.44 531 ALA B CA 1
ATOM 10567 C C . ALA B 1 531 ? -2.252 16.484 8.609 1 84.44 531 ALA B C 1
ATOM 10569 O O . ALA B 1 531 ? -2.045 15.547 7.828 1 84.44 531 ALA B O 1
ATOM 10570 N N . ARG B 1 532 ? -2.393 17.734 8.234 1 85.25 532 ARG B N 1
ATOM 10571 C CA . ARG B 1 532 ? -2.377 18.094 6.82 1 85.25 532 ARG B CA 1
ATOM 10572 C C . ARG B 1 532 ? -0.974 17.953 6.238 1 85.25 532 ARG B C 1
ATOM 10574 O O . ARG B 1 532 ? -0.805 17.5 5.102 1 85.25 532 ARG B O 1
ATOM 10581 N N . LEU B 1 533 ? -0.022 18.344 6.992 1 91.62 533 LEU B N 1
ATOM 10582 C CA . LEU B 1 533 ? 1.347 18.375 6.488 1 91.62 533 LEU B CA 1
ATOM 10583 C C . LEU B 1 533 ? 2.041 17.031 6.715 1 91.62 533 LEU B C 1
ATOM 10585 O O . LEU B 1 533 ? 2.721 16.516 5.82 1 91.62 533 LEU B O 1
ATOM 10589 N N . PHE B 1 534 ? 1.848 16.453 7.887 1 94.19 534 PHE B N 1
ATOM 10590 C CA . PHE B 1 534 ? 2.609 15.266 8.273 1 94.19 534 PHE B CA 1
ATOM 10591 C C . PHE B 1 534 ? 1.78 14 8.078 1 94.19 534 PHE B C 1
ATOM 10593 O O . PHE B 1 534 ? 2.281 12.891 8.266 1 94.19 534 PHE B O 1
ATOM 10600 N N . GLY B 1 535 ? 0.511 14.18 7.68 1 90.81 535 GLY B N 1
ATOM 10601 C CA . GLY B 1 535 ? -0.378 13.039 7.543 1 90.81 535 GLY B CA 1
ATOM 10602 C C . GLY B 1 535 ? 0.01 12.109 6.41 1 90.81 535 GLY B C 1
ATOM 10603 O O . GLY B 1 535 ? -0.408 10.945 6.379 1 90.81 535 GLY B O 1
ATOM 10604 N N . SER B 1 536 ? 0.789 12.602 5.496 1 93.19 536 SER B N 1
ATOM 10605 C CA . SER B 1 536 ? 1.311 11.82 4.379 1 93.19 536 SER B CA 1
ATOM 10606 C C . SER B 1 536 ? 2.746 12.219 4.051 1 93.19 536 SER B C 1
ATOM 10608 O O . SER B 1 536 ? 3.049 13.398 3.885 1 93.19 536 SER B O 1
ATOM 10610 N N . SER B 1 537 ? 3.549 11.219 3.926 1 93.88 537 SER B N 1
ATOM 10611 C CA . SER B 1 537 ? 4.941 11.492 3.594 1 93.88 537 SER B CA 1
ATOM 10612 C C . SER B 1 537 ? 5.066 12.156 2.227 1 93.88 537 SER B C 1
ATOM 10614 O O . SER B 1 537 ? 5.977 12.953 1.999 1 93.88 537 SER B O 1
ATOM 10616 N N . SER B 1 538 ? 4.102 11.844 1.335 1 94 538 SER B N 1
ATOM 10617 C CA . SER B 1 538 ? 4.098 12.461 0.011 1 94 538 SER B CA 1
ATOM 10618 C C . SER B 1 538 ? 3.85 13.961 0.097 1 94 538 SER B C 1
ATOM 10620 O O . SER B 1 538 ? 4.516 14.742 -0.582 1 94 538 SER B O 1
ATOM 10622 N N . ILE B 1 539 ? 2.922 14.336 0.925 1 94.62 539 ILE B N 1
ATOM 10623 C CA . ILE B 1 539 ? 2.586 15.742 1.093 1 94.62 539 ILE B CA 1
ATOM 10624 C C . ILE B 1 539 ? 3.746 16.469 1.769 1 94.62 539 ILE B C 1
ATOM 10626 O O . ILE B 1 539 ? 4.152 17.547 1.327 1 94.62 539 ILE B O 1
ATOM 10630 N N . LEU B 1 540 ? 4.25 15.852 2.791 1 96.12 540 LEU B N 1
ATOM 10631 C CA . LEU B 1 540 ? 5.371 16.453 3.5 1 96.12 540 LEU B CA 1
ATOM 10632 C C . LEU B 1 540 ? 6.566 16.656 2.57 1 96.12 540 LEU B C 1
ATOM 10634 O O . LEU B 1 540 ? 7.145 17.734 2.516 1 96.12 540 LEU B O 1
ATOM 10638 N N . LYS B 1 541 ? 6.922 15.617 1.843 1 95.75 541 LYS B N 1
ATOM 10639 C CA . LYS B 1 541 ? 8.031 15.695 0.896 1 95.75 541 LYS B CA 1
ATOM 10640 C C . LYS B 1 541 ? 7.781 16.781 -0.145 1 95.75 541 LYS B C 1
ATOM 10642 O O . LYS B 1 541 ? 8.695 17.531 -0.503 1 95.75 541 LYS B O 1
ATOM 10647 N N . SER B 1 542 ? 6.613 16.812 -0.624 1 95.06 542 SER B N 1
ATOM 10648 C CA . SER B 1 542 ? 6.258 17.797 -1.639 1 95.06 542 SER B CA 1
ATOM 10649 C C . SER B 1 542 ? 6.422 19.219 -1.111 1 95.06 542 SER B C 1
ATOM 10651 O O . SER B 1 542 ? 6.891 20.094 -1.83 1 95.06 542 SER B O 1
ATOM 10653 N N . GLN B 1 543 ? 6 19.406 0.113 1 94.56 543 GLN B N 1
ATOM 10654 C CA . GLN B 1 543 ? 6.137 20.734 0.728 1 94.56 543 GLN B CA 1
ATOM 10655 C C . GLN B 1 543 ? 7.605 21.109 0.896 1 94.56 543 GLN B C 1
ATOM 10657 O O . GLN B 1 543 ? 7.992 22.25 0.644 1 94.56 543 GLN B O 1
ATOM 10662 N N . ILE B 1 544 ? 8.398 20.203 1.316 1 95.62 544 ILE B N 1
ATOM 10663 C CA . ILE B 1 544 ? 9.828 20.438 1.489 1 95.62 544 ILE B CA 1
ATOM 10664 C C . ILE B 1 544 ? 10.477 20.703 0.132 1 95.62 544 ILE B C 1
ATOM 10666 O O . ILE B 1 544 ? 11.273 21.625 -0.007 1 95.62 544 ILE B O 1
ATOM 10670 N N . ASP B 1 545 ? 10.094 19.922 -0.849 1 94.69 545 ASP B N 1
ATOM 10671 C CA . ASP B 1 545 ? 10.609 20.109 -2.201 1 94.69 545 ASP B CA 1
ATOM 10672 C C . ASP B 1 545 ? 10.25 21.5 -2.738 1 94.69 545 ASP B C 1
ATOM 10674 O O . ASP B 1 545 ? 11.062 22.125 -3.416 1 94.69 545 ASP B O 1
ATOM 10678 N N . LYS B 1 546 ? 9.055 21.891 -2.469 1 93.56 546 LYS B N 1
ATOM 10679 C CA . LYS B 1 546 ? 8.625 23.219 -2.893 1 93.56 546 LYS B CA 1
ATOM 10680 C C . LYS B 1 546 ? 9.5 24.312 -2.264 1 93.56 546 LYS B C 1
ATOM 10682 O O . LYS B 1 546 ? 9.906 25.25 -2.939 1 93.56 546 LYS B O 1
ATOM 10687 N N . PHE B 1 547 ? 9.766 24.188 -1.032 1 95.5 547 PHE B N 1
ATOM 10688 C CA . PHE B 1 547 ? 10.633 25.141 -0.354 1 95.5 547 PHE B CA 1
ATOM 10689 C C . PHE B 1 547 ? 12.031 25.125 -0.963 1 95.5 547 PHE B C 1
ATOM 10691 O O . PHE B 1 547 ? 12.625 26.172 -1.198 1 95.5 547 PHE B O 1
ATOM 10698 N N . LEU B 1 548 ? 12.555 23.922 -1.171 1 95.69 548 LEU B N 1
ATOM 10699 C CA . LEU B 1 548 ? 13.891 23.797 -1.731 1 95.69 548 LEU B CA 1
ATOM 10700 C C . LEU B 1 548 ? 13.969 24.422 -3.121 1 95.69 548 LEU B C 1
ATOM 10702 O O . LEU B 1 548 ? 14.977 25.031 -3.479 1 95.69 548 LEU B O 1
ATOM 10706 N N . ASP B 1 549 ? 12.93 24.234 -3.832 1 93.5 549 ASP B N 1
ATOM 10707 C CA . ASP B 1 549 ? 12.867 24.844 -5.156 1 93.5 549 ASP B CA 1
ATOM 10708 C C . ASP B 1 549 ? 12.898 26.359 -5.066 1 93.5 549 ASP B C 1
ATOM 10710 O O . ASP B 1 549 ? 13.641 27.016 -5.801 1 93.5 549 ASP B O 1
ATOM 10714 N N . ILE B 1 550 ? 12.094 26.922 -4.164 1 93.56 550 ILE B N 1
ATOM 10715 C CA . ILE B 1 550 ? 12.055 28.375 -3.959 1 93.56 550 ILE B CA 1
ATOM 10716 C C . ILE B 1 550 ? 13.422 28.859 -3.494 1 93.56 550 ILE B C 1
ATOM 10718 O O . ILE B 1 550 ? 13.938 29.859 -4.012 1 93.56 550 ILE B O 1
ATOM 10722 N N . TYR B 1 551 ? 14.023 28.172 -2.547 1 94.62 551 TYR B N 1
ATOM 10723 C CA . TYR B 1 551 ? 15.336 28.516 -2.016 1 94.62 551 TYR B CA 1
ATOM 10724 C C . TYR B 1 551 ? 16.391 28.531 -3.119 1 94.62 551 TYR B C 1
ATOM 10726 O O . TYR B 1 551 ? 17.219 29.453 -3.18 1 94.62 551 TYR B O 1
ATOM 10734 N N . SER B 1 552 ? 16.297 27.562 -3.98 1 93.44 552 SER B N 1
ATOM 10735 C CA . SER B 1 552 ? 17.281 27.422 -5.047 1 93.44 552 SER B CA 1
ATOM 10736 C C . SER B 1 552 ? 17.156 28.531 -6.078 1 93.44 552 SER B C 1
ATOM 10738 O O . SER B 1 552 ? 18.141 28.922 -6.711 1 93.44 552 SER B O 1
ATOM 10740 N N . GLN B 1 553 ? 15.977 29.094 -6.238 1 89.12 553 GLN B N 1
ATOM 10741 C CA . GLN B 1 553 ? 15.711 30.094 -7.266 1 89.12 553 GLN B CA 1
ATOM 10742 C C . GLN B 1 553 ? 15.945 31.516 -6.73 1 89.12 553 GLN B C 1
ATOM 10744 O O . GLN B 1 553 ? 16.109 32.438 -7.508 1 89.12 553 GLN B O 1
ATOM 10749 N N . LYS B 1 554 ? 15.844 31.562 -5.441 1 87.25 554 LYS B N 1
ATOM 10750 C CA . LYS B 1 554 ? 15.961 32.875 -4.855 1 87.25 554 LYS B CA 1
ATOM 10751 C C . LYS B 1 554 ? 17.391 33.438 -4.992 1 87.25 554 LYS B C 1
ATOM 10753 O O . LYS B 1 554 ? 18.359 32.688 -4.766 1 87.25 554 LYS B O 1
ATOM 10758 N N . GLY B 1 555 ? 17.594 34.5 -5.863 1 73.06 555 GLY B N 1
ATOM 10759 C CA . GLY B 1 555 ? 18.875 35.188 -5.973 1 73.06 555 GLY B CA 1
ATOM 10760 C C . GLY B 1 555 ? 19.25 35.969 -4.723 1 73.06 555 GLY B C 1
ATOM 10761 O O . GLY B 1 555 ? 18.484 35.969 -3.746 1 73.06 555 GLY B O 1
ATOM 10762 N N . LYS B 1 556 ? 20.562 36.406 -4.523 1 60.97 556 LYS B N 1
ATOM 10763 C CA . LYS B 1 556 ?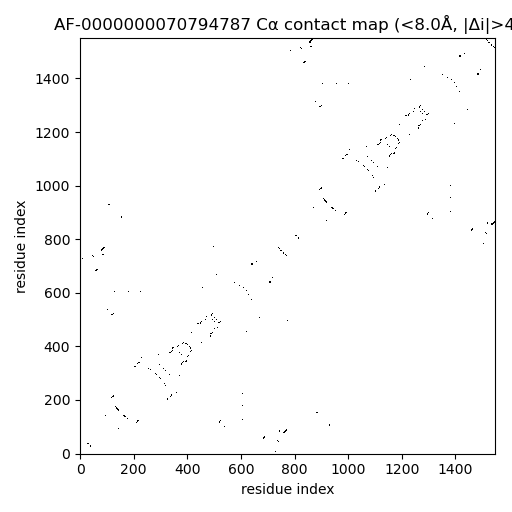 21.062 37.125 -3.355 1 60.97 556 LYS B CA 1
ATOM 10764 C C . LYS B 1 556 ? 20.281 38.406 -3.123 1 60.97 556 LYS B C 1
ATOM 10766 O O . LYS B 1 556 ? 19.938 38.719 -1.984 1 60.97 556 LYS B O 1
ATOM 10771 N N . SER B 1 557 ? 20.297 39.438 -3.941 1 54.03 557 SER B N 1
ATOM 10772 C CA . SER B 1 557 ? 20.156 40.812 -3.492 1 54.03 557 SER B CA 1
ATOM 10773 C C . SER B 1 557 ? 18.688 41.25 -3.512 1 54.03 557 SER B C 1
ATOM 10775 O O . SER B 1 557 ? 18.047 41.25 -4.562 1 54.03 557 SER B O 1
ATOM 10777 N N . ASN B 1 558 ? 17.781 40.812 -2.973 1 52.47 558 ASN B N 1
ATOM 10778 C CA . ASN B 1 558 ? 16.531 41.531 -3.211 1 52.47 558 ASN B CA 1
ATOM 10779 C C . ASN B 1 558 ? 16.562 42.938 -2.557 1 52.47 558 ASN B C 1
ATOM 10781 O O . ASN B 1 558 ? 16.703 43.031 -1.338 1 52.47 558 ASN B O 1
ATOM 10785 N N . ASN B 1 559 ? 16.969 43.969 -3.238 1 53.44 559 ASN B N 1
ATOM 10786 C CA . ASN B 1 559 ? 16.859 45.375 -2.828 1 53.44 559 ASN B CA 1
ATOM 10787 C C . ASN B 1 559 ? 15.43 45.719 -2.398 1 53.44 559 ASN B C 1
ATOM 10789 O O . ASN B 1 559 ? 14.688 46.344 -3.152 1 53.44 559 ASN B O 1
ATOM 10793 N N . ASN B 1 560 ? 14.867 44.969 -1.557 1 55.5 560 ASN B N 1
ATOM 10794 C CA . ASN B 1 560 ? 13.445 45.219 -1.345 1 55.5 560 ASN B CA 1
ATOM 10795 C C . ASN B 1 560 ? 13.219 46.438 -0.445 1 55.5 560 ASN B C 1
ATOM 10797 O O . ASN B 1 560 ? 12.914 46.281 0.74 1 55.5 560 ASN B O 1
ATOM 10801 N N . ASP B 1 561 ? 13.742 47.531 -0.771 1 66.5 561 ASP B N 1
ATOM 10802 C CA . ASP B 1 561 ? 13.211 48.719 -0.078 1 66.5 561 ASP B CA 1
ATOM 10803 C C . ASP B 1 561 ? 11.703 48.844 -0.313 1 66.5 561 ASP B C 1
ATOM 10805 O O . ASP B 1 561 ? 11.219 48.594 -1.415 1 66.5 561 ASP B O 1
ATOM 10809 N N . TYR B 1 562 ? 10.883 48.812 0.827 1 80 562 TYR B N 1
ATOM 10810 C CA . TYR B 1 562 ? 9.438 49 0.7 1 80 562 TYR B CA 1
ATOM 10811 C C . TYR B 1 562 ? 9.094 50.469 0.438 1 80 562 TYR B C 1
ATOM 10813 O O . TYR B 1 562 ? 9.367 51.344 1.271 1 80 562 TYR B O 1
ATOM 10821 N N . PRO B 1 563 ? 8.5 50.688 -0.738 1 86.56 563 PRO B N 1
ATOM 10822 C CA . PRO B 1 563 ? 8.211 52.031 -1.188 1 86.56 563 PRO B CA 1
ATOM 10823 C C . PRO B 1 563 ? 7.297 52.781 -0.23 1 86.56 563 PRO B C 1
ATOM 10825 O O . PRO B 1 563 ? 6.422 52.188 0.4 1 86.56 563 PRO B O 1
ATOM 10828 N N . GLU B 1 564 ? 7.488 54.062 -0.211 1 91.19 564 GLU B N 1
ATOM 10829 C CA . GLU B 1 564 ? 6.75 54.938 0.685 1 91.19 564 GLU B CA 1
ATOM 10830 C C . GLU B 1 564 ? 5.254 54.906 0.395 1 91.19 564 GLU B C 1
ATOM 10832 O O . GLU B 1 564 ? 4.434 55 1.312 1 91.19 564 GLU B O 1
ATOM 10837 N N . GLU B 1 565 ? 4.938 54.75 -0.835 1 93.12 565 GLU B N 1
ATOM 10838 C CA . GLU B 1 565 ? 3.531 54.719 -1.228 1 93.12 565 GLU B CA 1
ATOM 10839 C C . GLU B 1 565 ? 2.811 53.531 -0.597 1 93.12 565 GLU B C 1
ATOM 10841 O O . GLU B 1 565 ? 1.666 53.656 -0.153 1 93.12 565 GLU B O 1
ATOM 10846 N N . LEU B 1 566 ? 3.527 52.469 -0.575 1 94.88 566 LEU B N 1
ATOM 10847 C CA . LEU B 1 566 ? 2.939 51.281 0.027 1 94.88 566 LEU B CA 1
ATOM 10848 C C . LEU B 1 566 ? 2.834 51.438 1.541 1 94.88 566 LEU B C 1
ATOM 10850 O O . LEU B 1 566 ? 1.844 51 2.143 1 94.88 566 LEU B O 1
ATOM 10854 N N . SER B 1 567 ? 3.824 52 2.113 1 94.56 567 SER B N 1
ATOM 10855 C CA . SER B 1 567 ? 3.824 52.25 3.553 1 94.56 567 SER B CA 1
ATOM 10856 C C . SER B 1 567 ? 2.684 53.156 3.955 1 94.56 567 SER B C 1
ATOM 10858 O O . SER B 1 567 ? 2.014 52.938 4.965 1 94.56 567 SER B O 1
ATOM 10860 N N . LEU B 1 568 ? 2.471 54.188 3.191 1 95.44 568 LEU B N 1
ATOM 10861 C CA . LEU B 1 568 ? 1.401 55.125 3.471 1 95.44 568 LEU B CA 1
ATOM 10862 C C . LEU B 1 568 ? 0.035 54.469 3.312 1 95.44 568 LEU B C 1
ATOM 10864 O O . LEU B 1 568 ? -0.867 54.719 4.121 1 95.44 568 LEU B O 1
ATOM 10868 N N . PHE B 1 569 ? -0.088 53.812 2.213 1 96.94 569 PHE B N 1
ATOM 10869 C CA . PHE B 1 569 ? -1.321 53.062 1.995 1 96.94 569 PHE B CA 1
ATOM 10870 C C . PHE B 1 569 ? -1.615 52.156 3.176 1 96.94 569 PHE B C 1
ATOM 10872 O O . PHE B 1 569 ? -2.727 52.156 3.709 1 96.94 569 PHE B O 1
ATOM 10879 N N . SER B 1 570 ? -0.607 51.406 3.617 1 96.31 570 SER B N 1
ATOM 10880 C CA . SER B 1 570 ? -0.729 50.469 4.723 1 96.31 570 SER B CA 1
ATOM 10881 C C . SER B 1 570 ? -1.093 51.156 6.02 1 96.31 570 SER B C 1
ATOM 10883 O O . SER B 1 570 ? -1.903 50.656 6.805 1 96.31 570 SER B O 1
ATOM 10885 N N . THR B 1 571 ? -0.522 52.25 6.27 1 96.06 571 THR B N 1
ATOM 10886 C CA . THR B 1 571 ? -0.788 53 7.48 1 96.06 571 THR B CA 1
ATOM 10887 C C . THR B 1 571 ? -2.244 53.469 7.52 1 96.06 571 THR B C 1
ATOM 10889 O O . THR B 1 571 ? -2.895 53.375 8.562 1 96.06 571 THR B O 1
ATOM 10892 N N . ARG B 1 572 ? -2.752 53.938 6.414 1 97.56 572 ARG B N 1
ATOM 10893 C CA . ARG B 1 572 ? -4.141 54.375 6.332 1 97.56 572 ARG B CA 1
ATOM 10894 C C . ARG B 1 572 ? -5.098 53.188 6.535 1 97.56 572 ARG B C 1
ATOM 10896 O O . ARG B 1 572 ? -6.129 53.344 7.199 1 97.56 572 ARG B O 1
ATOM 10903 N N . VAL B 1 573 ? -4.766 52.125 5.902 1 97.81 573 VAL B N 1
ATOM 10904 C CA . VAL B 1 573 ? -5.574 50.938 6.066 1 97.81 573 VAL B CA 1
ATOM 10905 C C . VAL B 1 573 ? -5.629 50.562 7.543 1 97.81 573 VAL B C 1
ATOM 10907 O O . VAL B 1 573 ? -6.699 50.25 8.07 1 97.81 573 VAL B O 1
ATOM 10910 N N . SER B 1 574 ? -4.48 50.531 8.234 1 97 574 SER B N 1
ATOM 10911 C CA . SER B 1 574 ? -4.406 50.188 9.648 1 97 574 SER B CA 1
ATOM 10912 C C . SER B 1 574 ? -5.262 51.125 10.5 1 97 574 SER B C 1
ATOM 10914 O O . SER B 1 574 ? -5.922 50.688 11.438 1 97 574 SER B O 1
ATOM 10916 N N . GLN B 1 575 ? -5.242 52.344 10.172 1 96.88 575 GLN B N 1
ATOM 10917 C CA . GLN B 1 575 ? -6.02 53.312 10.914 1 96.88 575 GLN B CA 1
ATOM 10918 C C . GLN B 1 575 ? -7.516 53.031 10.812 1 96.88 575 GLN B C 1
ATOM 10920 O O . GLN B 1 575 ? -8.242 53.125 11.797 1 96.88 575 GLN B O 1
ATOM 10925 N N . LYS B 1 576 ? -7.918 52.781 9.664 1 96.94 576 LYS B N 1
ATOM 10926 C CA . LYS B 1 576 ? -9.32 52.438 9.461 1 96.94 576 LYS B CA 1
ATOM 10927 C C . LYS B 1 576 ? -9.695 51.156 10.219 1 96.94 576 LYS B C 1
ATOM 10929 O O . LYS B 1 576 ? -10.781 51.062 10.789 1 96.94 576 LYS B O 1
ATOM 10934 N N . TYR B 1 577 ? -8.836 50.219 10.125 1 96.06 577 TYR B N 1
ATOM 10935 C CA . TYR B 1 577 ? -9.031 49 10.859 1 96.06 577 TYR B CA 1
ATOM 10936 C C . TYR B 1 577 ? -9.156 49.25 12.352 1 96.06 577 TYR B C 1
ATOM 10938 O O . TYR B 1 577 ? -10.086 48.75 13 1 96.06 577 TYR B O 1
ATOM 10946 N N . LYS B 1 578 ? -8.242 50 12.922 1 94.88 578 LYS B N 1
ATOM 10947 C CA . LYS B 1 578 ? -8.242 50.312 14.352 1 94.88 578 LYS B CA 1
ATOM 10948 C C . LYS B 1 578 ? -9.492 51.094 14.742 1 94.88 578 LYS B C 1
ATOM 10950 O O . LYS B 1 578 ? -10.047 50.875 15.828 1 94.88 578 LYS B O 1
ATOM 10955 N N . THR B 1 579 ? -9.914 51.938 13.859 1 95.06 579 THR B N 1
ATOM 10956 C CA . THR B 1 579 ? -11.125 52.688 14.125 1 95.06 579 THR B CA 1
ATOM 10957 C C . THR B 1 579 ? -12.336 51.781 14.273 1 95.06 579 THR B C 1
ATOM 10959 O O . THR B 1 579 ? -13.18 52 15.148 1 95.06 579 THR B O 1
ATOM 10962 N N . LEU B 1 580 ? -12.391 50.844 13.453 1 93.69 580 LEU B N 1
ATOM 10963 C CA . LEU B 1 580 ? -13.492 49.875 13.547 1 93.69 580 LEU B CA 1
ATOM 10964 C C . LEU B 1 580 ? -13.445 49.125 14.875 1 93.69 580 LEU B C 1
ATOM 10966 O O . LEU B 1 580 ? -14.453 49.062 15.586 1 93.69 580 LEU B O 1
ATOM 10970 N N . ILE B 1 581 ? -12.32 48.562 15.219 1 90.38 581 ILE B N 1
ATOM 10971 C CA . ILE B 1 581 ? -12.172 47.688 16.375 1 90.38 581 ILE B CA 1
ATOM 10972 C C . ILE B 1 581 ? -12.422 48.5 17.656 1 90.38 581 ILE B C 1
ATOM 10974 O O . ILE B 1 581 ? -12.898 47.938 18.656 1 90.38 581 ILE B O 1
ATOM 10978 N N . GLN B 1 582 ? -12.188 49.781 17.562 1 90 582 GLN B N 1
ATOM 10979 C CA . GLN B 1 582 ? -12.336 50.625 18.75 1 90 582 GLN B CA 1
ATOM 10980 C C . GLN B 1 582 ? -13.727 51.25 18.812 1 90 582 GLN B C 1
ATOM 10982 O O . GLN B 1 582 ? -14.086 51.906 19.797 1 90 582 GLN B O 1
ATOM 10987 N N . SER B 1 583 ? -14.438 50.969 17.797 1 90.19 583 SER B N 1
ATOM 10988 C CA . SER B 1 583 ? -15.781 51.531 17.797 1 90.19 583 SER B CA 1
ATOM 10989 C C . SER B 1 583 ? -16.641 50.906 18.875 1 90.19 583 SER B C 1
ATOM 10991 O O . SER B 1 583 ? -16.469 49.75 19.234 1 90.19 583 SER B O 1
ATOM 10993 N N . ASP B 1 584 ? -17.656 51.656 19.422 1 86.81 584 ASP B N 1
ATOM 10994 C CA . ASP B 1 584 ? -18.5 51.219 20.531 1 86.81 584 ASP B CA 1
ATOM 10995 C C . ASP B 1 584 ? -19.422 50.094 20.125 1 86.81 584 ASP B C 1
ATOM 10997 O O . ASP B 1 584 ? -19.719 49.188 20.938 1 86.81 584 ASP B O 1
ATOM 11001 N N . TRP B 1 585 ? -19.75 50.094 18.906 1 88.75 585 TRP B N 1
ATOM 11002 C CA . TRP B 1 585 ? -20.766 49.125 18.469 1 88.75 585 TRP B CA 1
ATOM 11003 C C . TRP B 1 585 ? -20.125 47.812 18.078 1 88.75 585 TRP B C 1
ATOM 11005 O O . TRP B 1 585 ? -20.781 46.781 18.094 1 88.75 585 TRP B O 1
ATOM 11015 N N . PHE B 1 586 ? -18.922 47.875 17.75 1 90.12 586 PHE B N 1
ATOM 11016 C CA . PHE B 1 586 ? -18.266 46.75 17.141 1 90.12 586 PHE B CA 1
ATOM 11017 C C . PHE B 1 586 ? -18.25 45.562 18.094 1 90.12 586 PHE B C 1
ATOM 11019 O O . PHE B 1 586 ? -18.688 44.469 17.734 1 90.12 586 PHE B O 1
ATOM 11026 N N . TRP B 1 587 ? -17.812 45.656 19.266 1 86.31 587 TRP B N 1
ATOM 11027 C CA . TRP B 1 587 ? -17.656 44.562 20.234 1 86.31 587 TRP B CA 1
ATOM 11028 C C . TRP B 1 587 ? -19.016 44.031 20.672 1 86.31 587 TRP B C 1
ATOM 11030 O O . TRP B 1 587 ? -19.172 42.844 20.922 1 86.31 587 TRP B O 1
ATOM 11040 N N . GLN B 1 588 ? -19.938 44.906 20.781 1 86.44 588 GLN B N 1
ATOM 11041 C CA . GLN B 1 588 ? -21.281 44.5 21.156 1 86.44 588 GLN B CA 1
ATOM 11042 C C . GLN B 1 588 ? -21.875 43.562 20.109 1 86.44 588 GLN B C 1
ATOM 11044 O O . GLN B 1 588 ? -22.469 42.531 20.453 1 86.44 588 GLN B O 1
ATOM 11049 N N . ILE B 1 589 ? -21.672 43.906 18.938 1 87.81 589 ILE B N 1
ATOM 11050 C CA . ILE B 1 589 ? -22.219 43.125 17.844 1 87.81 589 ILE B CA 1
ATOM 11051 C C . ILE B 1 589 ? -21.484 41.781 17.766 1 87.81 589 ILE B C 1
ATOM 11053 O O . ILE B 1 589 ? -22.109 40.75 17.562 1 87.81 589 ILE B O 1
ATOM 11057 N N . VAL B 1 590 ? -20.172 41.812 17.891 1 83.62 590 VAL B N 1
ATOM 11058 C CA . VAL B 1 590 ? -19.375 40.594 17.812 1 83.62 590 VAL B CA 1
ATOM 11059 C C . VAL B 1 590 ? -19.797 39.625 18.922 1 83.62 590 VAL B C 1
ATOM 11061 O O . VAL B 1 590 ? -19.969 38.438 18.688 1 83.62 590 VAL B O 1
ATOM 11064 N N . GLU B 1 591 ? -19.938 40.125 20.078 1 85.31 591 GLU B N 1
ATOM 11065 C CA . GLU B 1 591 ? -20.281 39.281 21.219 1 85.31 591 GLU B CA 1
ATOM 11066 C C . GLU B 1 591 ? -21.672 38.688 21.078 1 85.31 591 GLU B C 1
ATOM 11068 O O . GLU B 1 591 ? -21.922 37.562 21.5 1 85.31 591 GLU B O 1
ATOM 11073 N N . GLN B 1 592 ? -22.484 39.406 20.453 1 88.31 592 GLN B N 1
ATOM 11074 C CA . GLN B 1 592 ? -23.875 38.969 20.359 1 88.31 592 GLN B CA 1
ATOM 11075 C C . GLN B 1 592 ? -24.094 38.094 19.125 1 88.31 592 GLN B C 1
ATOM 11077 O O . GLN B 1 592 ? -24.891 37.156 19.172 1 88.31 592 GLN B O 1
ATOM 11082 N N . ALA B 1 593 ? -23.438 38.438 18.094 1 92.06 593 ALA B N 1
ATOM 11083 C CA . ALA B 1 593 ? -23.812 37.844 16.812 1 92.06 593 ALA B CA 1
ATOM 11084 C C . ALA B 1 593 ? -22.812 36.812 16.375 1 92.06 593 ALA B C 1
ATOM 11086 O O . ALA B 1 593 ? -22.875 36.281 15.266 1 92.06 593 ALA B O 1
ATOM 11087 N N . SER B 1 594 ? -21.828 36.438 17.094 1 89.88 594 SER B N 1
ATOM 11088 C CA . SER B 1 594 ? -20.844 35.406 16.797 1 89.88 594 SER B CA 1
ATOM 11089 C C . SER B 1 594 ? -20.734 34.406 17.953 1 89.88 594 SER B C 1
ATOM 11091 O O . SER B 1 594 ? -21.297 34.625 19.016 1 89.88 594 SER B O 1
ATOM 11093 N N . PRO B 1 595 ? -20.062 33.25 17.719 1 86.56 595 PRO B N 1
ATOM 11094 C CA . PRO B 1 595 ? -19.922 32.25 18.797 1 86.56 595 PRO B CA 1
ATOM 11095 C C . PRO B 1 595 ? -18.938 32.688 19.875 1 86.56 595 PRO B C 1
ATOM 11097 O O . PRO B 1 595 ? -18.469 31.859 20.656 1 86.56 595 PRO B O 1
ATOM 11100 N N . TYR B 1 596 ? -18.672 33.969 19.984 1 81.12 596 TYR B N 1
ATOM 11101 C CA . TYR B 1 596 ? -17.656 34.531 20.875 1 81.12 596 TYR B CA 1
ATOM 11102 C C . TYR B 1 596 ? -17.891 34.062 22.312 1 81.12 596 TYR B C 1
ATOM 11104 O O . TYR B 1 596 ? -16.953 33.594 22.969 1 81.12 596 TYR B O 1
ATOM 11112 N N . HIS B 1 597 ? -19.094 34.094 22.766 1 75.94 597 HIS B N 1
ATOM 11113 C CA . HIS B 1 597 ? -19.391 33.812 24.156 1 75.94 597 HIS B CA 1
ATOM 11114 C C . HIS B 1 597 ? -19.312 32.312 24.438 1 75.94 597 HIS B C 1
ATOM 11116 O O . HIS B 1 597 ? -19.203 31.891 25.594 1 75.94 597 HIS B O 1
ATOM 11122 N N . PHE B 1 598 ? -19.281 31.609 23.359 1 75.75 598 PHE B N 1
ATOM 11123 C CA . PHE B 1 598 ? -19.344 30.156 23.547 1 75.75 598 PHE B CA 1
ATOM 11124 C C . PHE B 1 598 ? -17.953 29.547 23.406 1 75.75 598 PHE B C 1
ATOM 11126 O O . PHE B 1 598 ? -17.781 28.344 23.625 1 75.75 598 PHE B O 1
ATOM 11133 N N . LEU B 1 599 ? -16.984 30.375 23.141 1 75.25 599 LEU B N 1
ATOM 11134 C CA . LEU B 1 599 ? -15.648 29.875 22.859 1 75.25 599 LEU B CA 1
ATOM 11135 C C . LEU B 1 599 ? -15.078 29.125 24.062 1 75.25 599 LEU B C 1
ATOM 11137 O O . LEU B 1 599 ? -14.391 28.125 23.906 1 75.25 599 LEU B O 1
ATOM 11141 N N . LYS B 1 600 ? -15.445 29.609 25.203 1 69.56 600 LYS B N 1
ATOM 11142 C CA . LYS B 1 600 ? -14.977 28.969 26.422 1 69.56 600 LYS B CA 1
ATOM 11143 C C . LYS B 1 600 ? -15.602 27.594 26.609 1 69.56 600 LYS B C 1
ATOM 11145 O O . LYS B 1 600 ? -14.953 26.672 27.078 1 69.56 600 LYS B O 1
ATOM 11150 N N . GLU B 1 601 ? -16.812 27.594 26.109 1 72.25 601 GLU B N 1
ATOM 11151 C CA . GLU B 1 601 ? -17.562 26.359 26.328 1 72.25 601 GLU B CA 1
ATOM 11152 C C . GLU B 1 601 ? -17.312 25.344 25.219 1 72.25 601 GLU B C 1
ATOM 11154 O O . GLU B 1 601 ? -17.594 24.156 25.375 1 72.25 601 GLU B O 1
ATOM 11159 N N . LEU B 1 602 ? -16.859 25.828 24.156 1 70 602 LEU B N 1
ATOM 11160 C CA . LEU B 1 602 ? -16.672 24.953 22.984 1 70 602 LEU B CA 1
ATOM 11161 C C . LEU B 1 602 ? -15.484 24.031 23.172 1 70 602 LEU B C 1
ATOM 11163 O O . LEU B 1 602 ? -15.391 22.984 22.516 1 70 602 LEU B O 1
ATOM 11167 N N . LYS B 1 603 ? -14.922 23.906 24.266 1 61.09 603 LYS B N 1
ATOM 11168 C CA . LYS B 1 603 ? -13.836 23 24.625 1 61.09 603 LYS B CA 1
ATOM 11169 C C . LYS B 1 603 ? -13.023 22.594 23.406 1 61.09 603 LYS B C 1
ATOM 11171 O O . LYS B 1 603 ? -12.672 21.422 23.25 1 61.09 603 LYS B O 1
ATOM 11176 N N . ILE B 1 604 ? -12.875 23.406 22.281 1 61.31 604 ILE B N 1
ATOM 11177 C CA . ILE B 1 604 ? -12.266 23.078 20.984 1 61.31 604 ILE B CA 1
ATOM 11178 C C . ILE B 1 604 ? -10.766 22.875 21.156 1 61.31 604 ILE B C 1
ATOM 11180 O O . ILE B 1 604 ? -10.141 22.141 20.391 1 61.31 604 ILE B O 1
ATOM 11184 N N . GLY B 1 605 ? -10.156 23.406 22.281 1 57.81 605 GLY B N 1
ATOM 11185 C CA . GLY B 1 605 ? -8.727 23.234 22.484 1 57.81 605 GLY B CA 1
ATOM 11186 C C . GLY B 1 605 ? -8.336 23.203 23.953 1 57.81 605 GLY B C 1
ATOM 11187 O O . GLY B 1 605 ? -9.18 23.422 24.828 1 57.81 605 GLY B O 1
ATOM 11188 N N . SER B 1 606 ? -7.195 22.734 24.047 1 56.88 606 SER B N 1
ATOM 11189 C CA . SER B 1 606 ? -6.684 22.625 25.406 1 56.88 606 SER B CA 1
ATOM 11190 C C . SER B 1 606 ? -6.402 24.016 26 1 56.88 606 SER B C 1
ATOM 11192 O O . SER B 1 606 ? -6.316 24.172 27.219 1 56.88 606 SER B O 1
ATOM 11194 N N . ARG B 1 607 ? -6.371 24.938 25.031 1 59.81 607 ARG B N 1
ATOM 11195 C CA . ARG B 1 607 ? -5.895 26.219 25.5 1 59.81 607 ARG B CA 1
ATOM 11196 C C . ARG B 1 607 ? -7.059 27.109 25.938 1 59.81 607 ARG B C 1
ATOM 11198 O O . ARG B 1 607 ? -8.164 27 25.406 1 59.81 607 ARG B O 1
ATOM 11205 N N . PRO B 1 608 ? -6.781 27.922 27.016 1 59.78 608 PRO B N 1
ATOM 11206 C CA . PRO B 1 608 ? -7.781 28.922 27.391 1 59.78 608 PRO B CA 1
ATOM 11207 C C . PRO B 1 608 ? -8.031 29.938 26.281 1 59.78 608 PRO B C 1
ATOM 11209 O O . PRO B 1 608 ? -7.121 30.25 25.516 1 59.78 608 PRO B O 1
ATOM 11212 N N . THR B 1 609 ? -9.219 30.422 26.156 1 60.72 609 THR B N 1
ATOM 11213 C CA . THR B 1 609 ? -9.633 31.344 25.109 1 60.72 609 THR B CA 1
ATOM 11214 C C . THR B 1 609 ? -9.172 32.75 25.422 1 60.72 609 THR B C 1
ATOM 11216 O O . THR B 1 609 ? -9.031 33.594 24.516 1 60.72 609 THR B O 1
ATOM 11219 N N . LYS B 1 610 ? -8.898 33.062 26.734 1 62.5 610 LYS B N 1
ATOM 11220 C CA . LYS B 1 610 ? -8.523 34.438 27.141 1 62.5 610 LYS B CA 1
ATOM 11221 C C . LYS B 1 610 ? -7.211 34.438 27.922 1 62.5 610 LYS B C 1
ATOM 11223 O O . LYS B 1 610 ? -6.934 33.5 28.672 1 62.5 610 LYS B O 1
ATOM 11228 N N . ARG B 1 611 ? -6.332 35.5 27.641 1 57.78 611 ARG B N 1
ATOM 11229 C CA . ARG B 1 611 ? -5.121 35.719 28.438 1 57.78 611 ARG B CA 1
ATOM 11230 C C . ARG B 1 611 ? -5.449 36.312 29.797 1 57.78 611 ARG B C 1
ATOM 11232 O O . ARG B 1 611 ? -6.469 36.969 29.953 1 57.78 611 ARG B O 1
ATOM 11239 N N . LYS B 1 612 ? -4.75 36.031 31 1 52.19 612 LYS B N 1
ATOM 11240 C CA . LYS B 1 612 ? -4.969 36.531 32.344 1 52.19 612 LYS B CA 1
ATOM 11241 C C . LYS B 1 612 ? -4.742 38.031 32.406 1 52.19 612 LYS B C 1
ATOM 11243 O O . LYS B 1 612 ? -5.445 38.75 33.156 1 52.19 612 LYS B O 1
ATOM 11248 N N . SER B 1 613 ? -3.633 38.594 31.688 1 49.44 613 SER B N 1
ATOM 11249 C CA . SER B 1 613 ? -3.268 40 31.781 1 49.44 613 SER B CA 1
ATOM 11250 C C . SER B 1 613 ? -3.602 40.75 30.5 1 49.44 613 SER B C 1
ATOM 11252 O O . SER B 1 613 ? -3.697 40.156 29.422 1 49.44 613 SER B O 1
ATOM 11254 N N . GLY B 1 614 ? -4.129 42.031 30.422 1 49.84 614 GLY B N 1
ATOM 11255 C CA . GLY B 1 614 ? -4.23 42.938 29.297 1 49.84 614 GLY B CA 1
ATOM 11256 C C . GLY B 1 614 ? -5.598 43.594 29.188 1 49.84 614 GLY B C 1
ATOM 11257 O O . GLY B 1 614 ? -6.547 43.188 29.844 1 49.84 614 GLY B O 1
ATOM 11258 N N . PRO B 1 615 ? -5.715 44.625 28.516 1 46.72 615 PRO B N 1
ATOM 11259 C CA . PRO B 1 615 ? -7 45.281 28.312 1 46.72 615 PRO B CA 1
ATOM 11260 C C . PRO B 1 615 ? -8.008 44.406 27.578 1 46.72 615 PRO B C 1
ATOM 11262 O O . PRO B 1 615 ? -7.625 43.438 26.906 1 46.72 615 PRO B O 1
ATOM 11265 N N . ASP B 1 616 ? -9.359 44.688 27.703 1 49.75 616 ASP B N 1
ATOM 11266 C CA . ASP B 1 616 ? -10.531 43.875 27.391 1 49.75 616 ASP B CA 1
ATOM 11267 C C . ASP B 1 616 ? -10.406 43.219 26 1 49.75 616 ASP B C 1
ATOM 11269 O O . ASP B 1 616 ? -10.602 42.031 25.859 1 49.75 616 ASP B O 1
ATOM 11273 N N . GLN B 1 617 ? -10.273 43.969 24.969 1 48.72 617 GLN B N 1
ATOM 11274 C CA . GLN B 1 617 ? -10.188 43.469 23.609 1 48.72 617 GLN B CA 1
ATOM 11275 C C . GLN B 1 617 ? -8.953 42.594 23.438 1 48.72 617 GLN B C 1
ATOM 11277 O O . GLN B 1 617 ? -8.938 41.688 22.594 1 48.72 617 GLN B O 1
ATOM 11282 N N . ARG B 1 618 ? -7.977 42.875 24.203 1 53.25 618 ARG B N 1
ATOM 11283 C CA . ARG B 1 618 ? -6.664 42.25 24.062 1 53.25 618 ARG B CA 1
ATOM 11284 C C . ARG B 1 618 ? -6.625 40.906 24.766 1 53.25 618 ARG B C 1
ATOM 11286 O O . ARG B 1 618 ? -5.68 40.125 24.594 1 53.25 618 ARG B O 1
ATOM 11293 N N . LYS B 1 619 ? -7.828 40.688 25.328 1 62.12 619 LYS B N 1
ATOM 11294 C CA . LYS B 1 619 ? -7.707 39.5 26.156 1 62.12 619 LYS B CA 1
ATOM 11295 C C . LYS B 1 619 ? -7.996 38.219 25.359 1 62.12 619 LYS B C 1
ATOM 11297 O O . LYS B 1 619 ? -7.605 37.125 25.766 1 62.12 619 LYS B O 1
ATOM 11302 N N . LEU B 1 620 ? -8.57 38.562 24.172 1 67.5 620 LEU B N 1
ATOM 11303 C CA . LEU B 1 620 ? -8.859 37.375 23.375 1 67.5 620 LEU B CA 1
ATOM 11304 C C . LEU B 1 620 ? -7.625 36.938 22.594 1 67.5 620 LEU B C 1
ATOM 11306 O O . LEU B 1 620 ? -6.949 37.75 21.969 1 67.5 620 LEU B O 1
ATOM 11310 N N . ARG B 1 621 ? -7.375 35.75 22.734 1 71 621 ARG B N 1
ATOM 11311 C CA . ARG B 1 621 ? -6.266 35.219 21.969 1 71 621 ARG B CA 1
ATOM 11312 C C . ARG B 1 621 ? -6.559 35.25 20.484 1 71 621 ARG B C 1
ATOM 11314 O O . ARG B 1 621 ? -7.715 35.375 20.062 1 71 621 ARG B O 1
ATOM 11321 N N . ALA B 1 622 ? -5.602 35.25 19.672 1 71.88 622 ALA B N 1
ATOM 11322 C CA . ALA B 1 622 ? -5.688 35.438 18.234 1 71.88 622 ALA B CA 1
ATOM 11323 C C . ALA B 1 622 ? -6.523 34.344 17.578 1 71.88 622 ALA B C 1
ATOM 11325 O O . ALA B 1 622 ? -7.328 34.625 16.688 1 71.88 622 ALA B O 1
ATOM 11326 N N . ILE B 1 623 ? -6.43 33.125 18.031 1 75.12 623 ILE B N 1
ATOM 11327 C CA . ILE B 1 623 ? -7.059 32 17.344 1 75.12 623 ILE B CA 1
ATOM 11328 C C . ILE B 1 623 ? -8.578 32.094 17.516 1 75.12 623 ILE B C 1
ATOM 11330 O O . ILE B 1 623 ? -9.312 32.094 16.516 1 75.12 623 ILE B O 1
ATOM 11334 N N . PRO B 1 624 ? -9.109 32.312 18.719 1 77.19 624 PRO B N 1
ATOM 11335 C CA . PRO B 1 624 ? -10.555 32.469 18.875 1 77.19 624 PRO B CA 1
ATOM 11336 C C . PRO B 1 624 ? -11.094 33.688 18.141 1 77.19 624 PRO B C 1
ATOM 11338 O O . PRO B 1 624 ? -12.227 33.688 17.656 1 77.19 624 PRO B O 1
ATOM 11341 N N . TRP B 1 625 ? -10.25 34.75 18.078 1 81.19 625 TRP B N 1
ATOM 11342 C CA . TRP B 1 625 ? -10.625 35.938 17.359 1 81.19 625 TRP B CA 1
ATOM 11343 C C . TRP B 1 625 ? -10.875 35.625 15.883 1 81.19 625 TRP B C 1
ATOM 11345 O O . TRP B 1 625 ? -11.922 36 15.336 1 81.19 625 TRP B O 1
ATOM 11355 N N . ILE B 1 626 ? -10.031 35 15.281 1 83.44 626 ILE B N 1
ATOM 11356 C CA . ILE B 1 626 ? -10.133 34.688 13.859 1 83.44 626 ILE B CA 1
ATOM 11357 C C . ILE B 1 626 ? -11.242 33.656 13.648 1 83.44 626 ILE B C 1
ATOM 11359 O O . ILE B 1 626 ? -11.961 33.688 12.648 1 83.44 626 ILE B O 1
ATOM 11363 N N . LEU B 1 627 ? -11.406 32.719 14.594 1 84.5 627 LEU B N 1
ATOM 11364 C CA . LEU B 1 627 ? -12.43 31.688 14.492 1 84.5 627 LEU B CA 1
ATOM 11365 C C . LEU B 1 627 ? -13.82 32.312 14.398 1 84.5 627 LEU B C 1
ATOM 11367 O O . LEU B 1 627 ? -14.664 31.844 13.625 1 84.5 627 LEU B O 1
ATOM 11371 N N . CYS B 1 628 ? -14.062 33.281 15.148 1 86.94 628 CYS B N 1
ATOM 11372 C CA . CYS B 1 628 ? -15.375 33.938 15.164 1 86.94 628 CYS B CA 1
ATOM 11373 C C . CYS B 1 628 ? -15.734 34.469 13.781 1 86.94 628 CYS B C 1
ATOM 11375 O O . CYS B 1 628 ? -16.859 34.312 13.32 1 86.94 628 CYS B O 1
ATOM 11377 N N . TRP B 1 629 ? -14.742 35.031 13.125 1 90.5 629 TRP B N 1
ATOM 11378 C CA . TRP B 1 629 ? -15 35.625 11.82 1 90.5 629 TRP B CA 1
ATOM 11379 C C . TRP B 1 629 ? -15.062 34.562 10.734 1 90.5 629 TRP B C 1
ATOM 11381 O O . TRP B 1 629 ? -15.766 34.719 9.734 1 90.5 629 TRP B O 1
ATOM 11391 N N . THR B 1 630 ? -14.352 33.5 11.031 1 90.06 630 THR B N 1
ATOM 11392 C CA . THR B 1 630 ? -14.43 32.375 10.109 1 90.06 630 THR B CA 1
ATOM 11393 C C . THR B 1 630 ? -15.805 31.719 10.18 1 90.06 630 THR B C 1
ATOM 11395 O O . THR B 1 630 ? -16.391 31.391 9.148 1 90.06 630 THR B O 1
ATOM 11398 N N . GLN B 1 631 ? -16.297 31.594 11.383 1 92.31 631 GLN B N 1
ATOM 11399 C CA . GLN B 1 631 ? -17.578 30.953 11.602 1 92.31 631 GLN B CA 1
ATOM 11400 C C . GLN B 1 631 ? -18.719 31.75 10.961 1 92.31 631 GLN B C 1
ATOM 11402 O O . GLN B 1 631 ? -19.672 31.188 10.438 1 92.31 631 GLN B O 1
ATOM 11407 N N . THR B 1 632 ? -18.578 33.031 10.953 1 94.69 632 THR B N 1
ATOM 11408 C CA . THR B 1 632 ? -19.672 33.906 10.508 1 94.69 632 THR B CA 1
ATOM 11409 C C . THR B 1 632 ? -19.469 34.312 9.047 1 94.69 632 THR B C 1
ATOM 11411 O O . THR B 1 632 ? -20.266 35.094 8.5 1 94.69 632 THR B O 1
ATOM 11414 N N . ARG B 1 633 ? -18.438 33.906 8.391 1 95.06 633 ARG B N 1
ATOM 11415 C CA . ARG B 1 633 ? -18.141 34.094 6.98 1 95.06 633 ARG B CA 1
ATOM 11416 C C . ARG B 1 633 ? -17.828 35.562 6.676 1 95.06 633 ARG B C 1
ATOM 11418 O O . ARG B 1 633 ? -17.984 36 5.539 1 95.06 633 ARG B O 1
ATOM 11425 N N . LEU B 1 634 ? -17.5 36.312 7.676 1 94.38 634 LEU B N 1
ATOM 11426 C CA . LEU B 1 634 ? -17.219 37.719 7.488 1 94.38 634 LEU B CA 1
ATOM 11427 C C . LEU B 1 634 ? -15.75 37.969 7.16 1 94.38 634 LEU B C 1
ATOM 11429 O O . LEU B 1 634 ? -15.43 38.75 6.281 1 94.38 634 LEU B O 1
ATOM 11433 N N . LEU B 1 635 ? -14.781 37.406 7.875 1 93.38 635 LEU B N 1
ATOM 11434 C CA . LEU B 1 635 ? -13.336 37.406 7.68 1 93.38 635 LEU B CA 1
ATOM 11435 C C . LEU B 1 635 ? -12.828 38.812 7.445 1 93.38 635 LEU B C 1
ATOM 11437 O O . LEU B 1 635 ? -11.977 39.062 6.582 1 93.38 635 LEU B O 1
ATOM 11441 N N . PHE B 1 636 ? -13.305 39.812 8.133 1 93.31 636 PHE B N 1
ATOM 11442 C CA . PHE B 1 636 ? -13.094 41.219 7.836 1 93.31 636 PHE B CA 1
ATOM 11443 C C . PHE B 1 636 ? -11.648 41.625 8.094 1 93.31 636 PHE B C 1
ATOM 11445 O O . PHE B 1 636 ? -11.133 42.531 7.477 1 93.31 636 PHE B O 1
ATOM 11452 N N . PRO B 1 637 ? -10.891 40.906 8.984 1 91.19 637 PRO B N 1
ATOM 11453 C CA . PRO B 1 637 ? -9.539 41.375 9.281 1 91.19 637 PRO B CA 1
ATOM 11454 C C . PRO B 1 637 ? -8.656 41.469 8.039 1 91.19 637 PRO B C 1
ATOM 11456 O O . PRO B 1 637 ? -7.734 42.281 7.988 1 91.19 637 PRO B O 1
ATOM 11459 N N . THR B 1 638 ? -8.922 40.75 7.051 1 93.06 638 THR B N 1
ATOM 11460 C CA . THR B 1 638 ? -8.07 40.688 5.863 1 93.06 638 THR B CA 1
ATOM 11461 C C . THR B 1 638 ? -8.406 41.844 4.906 1 93.06 638 THR B C 1
ATOM 11463 O O . THR B 1 638 ? -7.535 42.312 4.191 1 93.06 638 THR B O 1
ATOM 11466 N N . TRP B 1 639 ? -9.641 42.25 4.906 1 96.75 639 TRP B N 1
ATOM 11467 C CA . TRP B 1 639 ? -10.016 43.125 3.795 1 96.75 639 TRP B CA 1
ATOM 11468 C C . TRP B 1 639 ? -10.5 44.5 4.301 1 96.75 639 TRP B C 1
ATOM 11470 O O . TRP B 1 639 ? -10.641 45.438 3.527 1 96.75 639 TRP B O 1
ATOM 11480 N N . TRP B 1 640 ? -10.781 44.656 5.598 1 96.94 640 TRP B N 1
ATOM 11481 C CA . TRP B 1 640 ? -11.32 45.906 6.109 1 96.94 640 TRP B CA 1
ATOM 11482 C C . TRP B 1 640 ? -10.305 47.031 5.941 1 96.94 640 TRP B C 1
ATOM 11484 O O . TRP B 1 640 ? -9.125 46.875 6.258 1 96.94 640 TRP B O 1
ATOM 11494 N N . GLY B 1 641 ? -10.719 48.188 5.535 1 97.69 641 GLY B N 1
ATOM 11495 C CA . GLY B 1 641 ? -9.906 49.375 5.422 1 97.69 641 GLY B CA 1
ATOM 11496 C C . GLY B 1 641 ? -9.273 49.531 4.051 1 97.69 641 GLY B C 1
ATOM 11497 O O . GLY B 1 641 ? -8.859 50.625 3.682 1 97.69 641 GLY B O 1
ATOM 11498 N N . ILE B 1 642 ? -9.195 48.531 3.262 1 98.12 642 ILE B N 1
ATOM 11499 C CA . ILE B 1 642 ? -8.531 48.531 1.962 1 98.12 642 ILE B CA 1
ATOM 11500 C C . ILE B 1 642 ? -9.359 49.344 0.971 1 98.12 642 ILE B C 1
ATOM 11502 O O . ILE B 1 642 ? -8.844 50.25 0.299 1 98.12 642 ILE B O 1
ATOM 11506 N N . GLY B 1 643 ? -10.609 49 0.892 1 97.94 643 GLY B N 1
ATOM 11507 C CA . GLY B 1 643 ? -11.492 49.656 -0.063 1 97.94 643 GLY B CA 1
ATOM 11508 C C . GLY B 1 643 ? -11.648 51.156 0.189 1 97.94 643 GLY B C 1
ATOM 11509 O O . GLY B 1 643 ? -11.492 51.969 -0.729 1 97.94 643 GLY B O 1
ATOM 11510 N N . SER B 1 644 ? -11.992 51.5 1.409 1 97.62 644 SER B N 1
ATOM 11511 C CA . SER B 1 644 ? -12.172 52.906 1.752 1 97.62 644 SER B CA 1
ATOM 11512 C C . SER B 1 644 ? -10.891 53.719 1.53 1 97.62 644 SER B C 1
ATOM 11514 O O . SER B 1 644 ? -10.938 54.844 1.044 1 97.62 644 SER B O 1
ATOM 11516 N N . THR B 1 645 ? -9.719 53.125 1.898 1 98.25 645 THR B N 1
ATOM 11517 C CA . THR B 1 645 ? -8.445 53.812 1.658 1 98.25 645 THR B CA 1
ATOM 11518 C C . THR B 1 645 ? -8.203 54 0.162 1 98.25 645 THR B C 1
ATOM 11520 O O . THR B 1 645 ? -7.754 55.031 -0.278 1 98.25 645 THR B O 1
ATOM 11523 N N . TRP B 1 646 ? -8.469 52.969 -0.627 1 97.88 646 TRP B N 1
ATOM 11524 C CA . TRP B 1 646 ? -8.305 53.031 -2.076 1 97.88 646 TRP B CA 1
ATOM 11525 C C . TRP B 1 646 ? -9.172 54.125 -2.688 1 97.88 646 TRP B C 1
ATOM 11527 O O . TRP B 1 646 ? -8.727 54.844 -3.572 1 97.88 646 TRP B O 1
ATOM 11537 N N . SER B 1 647 ? -10.414 54.219 -2.23 1 97 647 SER B N 1
ATOM 11538 C CA . SER B 1 647 ? -11.375 55.188 -2.766 1 97 647 SER B CA 1
ATOM 11539 C C . SER B 1 647 ? -10.922 56.625 -2.512 1 97 647 SER B C 1
ATOM 11541 O O . SER B 1 647 ? -11.297 57.531 -3.248 1 97 647 SER B O 1
ATOM 11543 N N . GLU B 1 648 ? -10.125 56.781 -1.49 1 96.88 648 GLU B N 1
ATOM 11544 C CA . GLU B 1 648 ? -9.672 58.125 -1.11 1 96.88 648 GLU B CA 1
ATOM 11545 C C . GLU B 1 648 ? -8.438 58.531 -1.908 1 96.88 648 GLU B C 1
ATOM 11547 O O . GLU B 1 648 ? -8.078 59.688 -1.929 1 96.88 648 GLU B O 1
ATOM 11552 N N . LEU B 1 649 ? -7.832 57.625 -2.549 1 96.94 649 LEU B N 1
ATOM 11553 C CA . LEU B 1 649 ? -6.605 57.906 -3.285 1 96.94 649 LEU B CA 1
ATOM 11554 C C . LEU B 1 649 ? -6.914 58.625 -4.602 1 96.94 649 LEU B C 1
ATOM 11556 O O . LEU B 1 649 ? -7.961 58.375 -5.211 1 96.94 649 LEU B O 1
ATOM 11560 N N . ASN B 1 650 ? -6.023 59.469 -5.047 1 95.31 650 ASN B N 1
ATOM 11561 C CA . ASN B 1 650 ? -6.168 60.094 -6.355 1 95.31 650 ASN B CA 1
ATOM 11562 C C . ASN B 1 650 ? -5.59 59.188 -7.465 1 95.31 650 ASN B C 1
ATOM 11564 O O . ASN B 1 650 ? -5.07 58.125 -7.191 1 95.31 650 ASN B O 1
ATOM 11568 N N . GLY B 1 651 ? -5.699 59.656 -8.664 1 94.19 651 GLY B N 1
ATOM 11569 C CA . GLY B 1 651 ? -5.285 58.875 -9.812 1 94.19 651 GLY B CA 1
ATOM 11570 C C . GLY B 1 651 ? -3.807 58.531 -9.805 1 94.19 651 GLY B C 1
ATOM 11571 O O . GLY B 1 651 ? -3.418 57.406 -10.164 1 94.19 651 GLY B O 1
ATOM 11572 N N . ILE B 1 652 ? -3.045 59.406 -9.359 1 95.12 652 ILE B N 1
ATOM 11573 C CA . ILE B 1 652 ? -1.597 59.25 -9.359 1 95.12 652 ILE B CA 1
ATOM 11574 C C . ILE B 1 652 ? -1.206 58.188 -8.32 1 95.12 652 ILE B C 1
ATOM 11576 O O . ILE B 1 652 ? -0.383 57.312 -8.594 1 95.12 652 ILE B O 1
ATOM 11580 N N . GLU B 1 653 ? -1.782 58.281 -7.164 1 94.62 653 GLU B N 1
ATOM 11581 C CA . GLU B 1 653 ? -1.514 57.312 -6.09 1 94.62 653 GLU B CA 1
ATOM 11582 C C . GLU B 1 653 ? -1.97 55.906 -6.477 1 94.62 653 GLU B C 1
ATOM 11584 O O . GLU B 1 653 ? -1.27 54.938 -6.211 1 94.62 653 GLU B O 1
ATOM 11589 N N . LYS B 1 654 ? -3.064 55.812 -7.117 1 96.75 654 LYS B N 1
ATOM 11590 C CA . LYS B 1 654 ? -3.59 54.531 -7.559 1 96.75 654 LYS B CA 1
ATOM 11591 C C . LYS B 1 654 ? -2.668 53.875 -8.594 1 96.75 654 LYS B C 1
ATOM 11593 O O . LYS B 1 654 ? -2.385 52.688 -8.523 1 96.75 654 LYS B O 1
ATOM 11598 N N . ASN B 1 655 ? -2.209 54.688 -9.508 1 96.44 655 ASN B N 1
ATOM 11599 C CA . ASN B 1 655 ? -1.321 54.156 -10.547 1 96.44 655 ASN B CA 1
ATOM 11600 C C . ASN B 1 655 ? -0.003 53.656 -9.961 1 96.44 655 ASN B C 1
ATOM 11602 O O . ASN B 1 655 ? 0.556 52.688 -10.438 1 96.44 655 ASN B O 1
ATOM 11606 N N . ARG B 1 656 ? 0.406 54.344 -9 1 95.69 656 ARG B N 1
ATOM 11607 C CA . ARG B 1 656 ? 1.644 53.906 -8.352 1 95.69 656 ARG B CA 1
ATOM 11608 C C . ARG B 1 656 ? 1.463 52.562 -7.641 1 95.69 656 ARG B C 1
ATOM 11610 O O . ARG B 1 656 ? 2.342 51.719 -7.695 1 95.69 656 ARG B O 1
ATOM 11617 N N . LEU B 1 657 ? 0.384 52.438 -6.969 1 96.38 657 LEU B N 1
ATOM 11618 C CA . LEU B 1 657 ? 0.116 51.188 -6.285 1 96.38 657 LEU B CA 1
ATOM 11619 C C . LEU B 1 657 ? -0.071 50.031 -7.285 1 96.38 657 LEU B C 1
ATOM 11621 O O . LEU B 1 657 ? 0.313 48.906 -7.02 1 96.38 657 LEU B O 1
ATOM 11625 N N . LYS B 1 658 ? -0.64 50.312 -8.438 1 96.81 658 LYS B N 1
ATOM 11626 C CA . LYS B 1 658 ? -0.758 49.312 -9.5 1 96.81 658 LYS B CA 1
ATOM 11627 C C . LYS B 1 658 ? 0.616 48.875 -9.992 1 96.81 658 LYS B C 1
ATOM 11629 O O . LYS B 1 658 ? 0.833 47.688 -10.258 1 96.81 658 LYS B O 1
ATOM 11634 N N . ALA B 1 659 ? 1.454 49.781 -10.102 1 95.19 659 ALA B N 1
ATOM 11635 C CA . ALA B 1 659 ? 2.824 49.469 -10.484 1 95.19 659 ALA B CA 1
ATOM 11636 C C . ALA B 1 659 ? 3.512 48.625 -9.414 1 95.19 659 ALA B C 1
ATOM 11638 O O . ALA B 1 659 ? 4.234 47.688 -9.727 1 95.19 659 ALA B O 1
ATOM 11639 N N . LEU B 1 660 ? 3.26 49 -8.188 1 94.12 660 LEU B N 1
ATOM 11640 C CA . LEU B 1 660 ? 3.873 48.281 -7.074 1 94.12 660 LEU B CA 1
ATOM 11641 C C . LEU B 1 660 ? 3.371 46.844 -7 1 94.12 660 LEU B C 1
ATOM 11643 O O . LEU B 1 660 ? 4.109 45.969 -6.59 1 94.12 660 LEU B O 1
ATOM 11647 N N . TYR B 1 661 ? 2.172 46.625 -7.371 1 95.06 661 TYR B N 1
ATOM 11648 C CA . TYR B 1 661 ? 1.608 45.281 -7.406 1 95.06 661 TYR B CA 1
ATOM 11649 C C . TYR B 1 661 ? 2.422 44.375 -8.32 1 95.06 661 TYR B C 1
ATOM 11651 O O . TYR B 1 661 ? 2.611 43.188 -8.023 1 95.06 661 TYR B O 1
ATOM 11659 N N . LYS B 1 662 ? 2.988 44.844 -9.328 1 92.56 662 LYS B N 1
ATOM 11660 C CA . LYS B 1 662 ? 3.771 44.094 -10.281 1 92.56 662 LYS B CA 1
ATOM 11661 C C . LYS B 1 662 ? 5.219 43.938 -9.82 1 92.56 662 LYS B C 1
ATOM 11663 O O . LYS B 1 662 ? 5.914 43 -10.219 1 92.56 662 LYS B O 1
ATOM 11668 N N . GLU B 1 663 ? 5.594 44.906 -9.031 1 89.62 663 GLU B N 1
ATOM 11669 C CA . GLU B 1 663 ? 7.02 44.969 -8.719 1 89.62 663 GLU B CA 1
ATOM 11670 C C . GLU B 1 663 ? 7.316 44.375 -7.348 1 89.62 663 GLU B C 1
ATOM 11672 O O . GLU B 1 663 ? 8.406 43.844 -7.121 1 89.62 663 GLU B O 1
ATOM 11677 N N . ASN B 1 664 ? 6.441 44.562 -6.477 1 91.38 664 ASN B N 1
ATOM 11678 C CA . ASN B 1 664 ? 6.688 44.188 -5.09 1 91.38 664 ASN B CA 1
ATOM 11679 C C . ASN B 1 664 ? 6.066 42.844 -4.762 1 91.38 664 ASN B C 1
ATOM 11681 O O . ASN B 1 664 ? 4.844 42.688 -4.734 1 91.38 664 ASN B O 1
ATOM 11685 N N . ALA B 1 665 ? 6.953 41.875 -4.391 1 89.25 665 ALA B N 1
ATOM 11686 C CA . ALA B 1 665 ? 6.52 40.469 -4.18 1 89.25 665 ALA B CA 1
ATOM 11687 C C . ALA B 1 665 ? 5.594 40.375 -2.971 1 89.25 665 ALA B C 1
ATOM 11689 O O . ALA B 1 665 ? 4.668 39.562 -2.959 1 89.25 665 ALA B O 1
ATOM 11690 N N . LEU B 1 666 ? 5.859 41.125 -1.916 1 92.19 666 LEU B N 1
ATOM 11691 C CA . LEU B 1 666 ? 5.027 41.094 -0.717 1 92.19 666 LEU B CA 1
ATOM 11692 C C . LEU B 1 666 ? 3.613 41.562 -1.027 1 92.19 666 LEU B C 1
ATOM 11694 O O . LEU B 1 666 ? 2.637 40.938 -0.617 1 92.19 666 L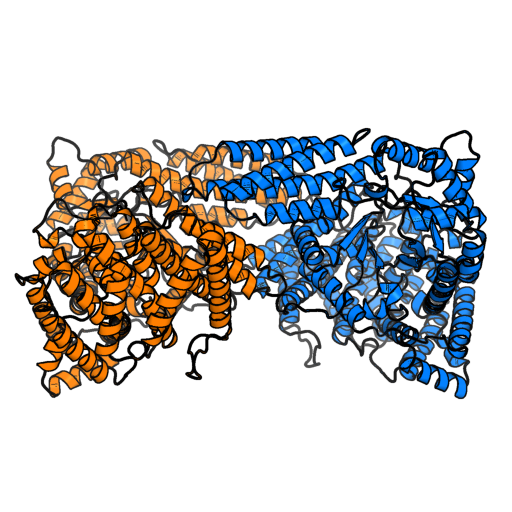EU B O 1
ATOM 11698 N N . PHE B 1 667 ? 3.549 42.719 -1.724 1 95.06 667 PHE B N 1
ATOM 11699 C CA . PHE B 1 667 ? 2.252 43.312 -2.066 1 95.06 667 PHE B CA 1
ATOM 11700 C C . PHE B 1 667 ? 1.482 42.375 -3.002 1 95.06 667 PHE B C 1
ATOM 11702 O O . PHE B 1 667 ? 0.281 42.156 -2.826 1 95.06 667 PHE B O 1
ATOM 11709 N N . ALA B 1 668 ? 2.176 41.844 -3.967 1 94 668 ALA B N 1
ATOM 11710 C CA . ALA B 1 668 ? 1.559 40.906 -4.891 1 94 668 ALA B CA 1
ATOM 11711 C C . ALA B 1 668 ? 1.016 39.688 -4.145 1 94 668 ALA B C 1
ATOM 11713 O O . ALA B 1 668 ? -0.085 39.219 -4.438 1 94 668 ALA B O 1
ATOM 11714 N N . ALA B 1 669 ? 1.823 39.188 -3.254 1 92.75 669 ALA B N 1
ATOM 11715 C CA . ALA B 1 669 ? 1.407 38.031 -2.461 1 92.75 669 ALA B CA 1
ATOM 11716 C C . ALA B 1 669 ? 0.155 38.344 -1.647 1 92.75 669 ALA B C 1
ATOM 11718 O O . ALA B 1 669 ? -0.762 37.531 -1.565 1 92.75 669 ALA B O 1
ATOM 11719 N N . PHE B 1 670 ? 0.102 39.469 -1.048 1 94.69 670 PHE B N 1
ATOM 11720 C CA . PHE B 1 670 ? -1.053 39.875 -0.25 1 94.69 670 PHE B CA 1
ATOM 11721 C C . PHE B 1 670 ? -2.307 39.938 -1.111 1 94.69 670 PHE B C 1
ATOM 11723 O O . PHE B 1 670 ? -3.371 39.469 -0.709 1 94.69 670 PHE B O 1
ATOM 11730 N N . VAL B 1 671 ? -2.18 40.562 -2.242 1 96.31 671 VAL B N 1
ATOM 11731 C CA . VAL B 1 671 ? -3.332 40.719 -3.123 1 96.31 671 VAL B CA 1
ATOM 11732 C C . VAL B 1 671 ? -3.883 39.375 -3.523 1 96.31 671 VAL B C 1
ATOM 11734 O O . VAL B 1 671 ? -5.098 39.156 -3.564 1 96.31 671 VAL B O 1
ATOM 11737 N N . LYS B 1 672 ? -3.006 38.469 -3.801 1 93.62 672 LYS B N 1
ATOM 11738 C CA . LYS B 1 672 ? -3.438 37.094 -4.125 1 93.62 672 LYS B CA 1
ATOM 11739 C C . LYS B 1 672 ? -4.199 36.469 -2.961 1 93.62 672 LYS B C 1
ATOM 11741 O O . LYS B 1 672 ? -5.246 35.844 -3.158 1 93.62 672 LYS B O 1
ATOM 11746 N N . GLN B 1 673 ? -3.676 36.625 -1.792 1 93.12 673 GLN B N 1
ATOM 11747 C CA . GLN B 1 673 ? -4.309 36.062 -0.598 1 93.12 673 GLN B CA 1
ATOM 11748 C C . GLN B 1 673 ? -5.641 36.75 -0.314 1 93.12 673 GLN B C 1
ATOM 11750 O O . GLN B 1 673 ? -6.582 36.125 0.164 1 93.12 673 GLN B O 1
ATOM 11755 N N . LEU B 1 674 ? -5.656 38.031 -0.575 1 95.69 674 LEU B N 1
ATOM 11756 C CA . LEU B 1 674 ? -6.902 38.781 -0.445 1 95.69 674 LEU B CA 1
ATOM 11757 C C . LEU B 1 674 ? -7.996 38.188 -1.319 1 95.69 674 LEU B C 1
ATOM 11759 O O . LEU B 1 674 ? -9.141 38.031 -0.882 1 95.69 674 LEU B O 1
ATOM 11763 N N . GLY B 1 675 ? -7.586 37.875 -2.564 1 95.5 675 GLY B N 1
ATOM 11764 C CA . GLY B 1 675 ? -8.539 37.219 -3.453 1 95.5 675 GLY B CA 1
ATOM 11765 C C . GLY B 1 675 ? -9.109 35.938 -2.885 1 95.5 675 GLY B C 1
ATOM 11766 O O . GLY B 1 675 ? -10.312 35.688 -2.979 1 95.5 675 GLY B O 1
ATOM 11767 N N . VAL B 1 676 ? -8.297 35.156 -2.297 1 93 676 VAL B N 1
ATOM 11768 C CA . VAL B 1 676 ? -8.727 33.875 -1.7 1 93 676 VAL B CA 1
ATOM 11769 C C . VAL B 1 676 ? -9.695 34.156 -0.551 1 93 676 VAL B C 1
ATOM 11771 O O . VAL B 1 676 ? -10.727 33.5 -0.427 1 93 676 VAL B O 1
ATOM 11774 N N . THR B 1 677 ? -9.367 35.125 0.314 1 94.06 677 THR B N 1
ATOM 11775 C CA . THR B 1 677 ? -10.227 35.5 1.438 1 94.06 677 THR B CA 1
ATOM 11776 C C . THR B 1 677 ? -11.578 36 0.943 1 94.06 677 THR B C 1
ATOM 11778 O O . THR B 1 677 ? -12.625 35.594 1.463 1 94.06 677 THR B O 1
ATOM 11781 N N . LEU B 1 678 ? -11.555 36.875 -0.069 1 96.12 678 LEU B N 1
ATOM 11782 C CA . LEU B 1 678 ? -12.781 37.438 -0.606 1 96.12 678 LEU B CA 1
ATOM 11783 C C . LEU B 1 678 ? -13.695 36.344 -1.163 1 96.12 678 LEU B C 1
ATOM 11785 O O . LEU B 1 678 ? -14.922 36.469 -1.092 1 96.12 678 LEU B O 1
ATOM 11789 N N . SER B 1 679 ? -13.109 35.312 -1.668 1 93.75 679 SER B N 1
ATOM 11790 C CA . SER B 1 679 ? -13.883 34.219 -2.227 1 93.75 679 SER B CA 1
ATOM 11791 C C . SER B 1 679 ? -14.641 33.469 -1.139 1 93.75 679 SER B C 1
ATOM 11793 O O . SER B 1 679 ? -15.594 32.719 -1.428 1 93.75 679 SER B O 1
ATOM 11795 N N . LYS B 1 680 ? -14.289 33.656 0.103 1 93.88 680 LYS B N 1
ATOM 11796 C CA . LYS B 1 680 ? -14.891 32.906 1.212 1 93.88 680 LYS B CA 1
ATOM 11797 C C . LYS B 1 680 ? -15.891 33.781 1.975 1 93.88 680 LYS B C 1
ATOM 11799 O O . LYS B 1 680 ? -16.609 33.312 2.85 1 93.88 680 LYS B O 1
ATOM 11804 N N . VAL B 1 681 ? -15.977 35.031 1.674 1 95.19 681 VAL B N 1
ATOM 11805 C CA . VAL B 1 681 ? -16.844 36 2.383 1 95.19 681 VAL B CA 1
ATOM 11806 C C . VAL B 1 681 ? -18.266 35.906 1.825 1 95.19 681 VAL B C 1
ATOM 11808 O O . VAL B 1 681 ? -18.469 36.031 0.614 1 95.19 681 VAL B O 1
ATOM 11811 N N . TYR B 1 682 ? -19.281 35.75 2.662 1 95.31 682 TYR B N 1
ATOM 11812 C CA . TYR B 1 682 ? -20.688 35.75 2.299 1 95.31 682 TYR B CA 1
ATOM 11813 C C . TYR B 1 682 ? -21.5 36.625 3.23 1 95.31 682 TYR B C 1
ATOM 11815 O O . TYR B 1 682 ? -22 36.188 4.262 1 95.31 682 TYR B O 1
ATOM 11823 N N . LEU B 1 683 ? -21.688 37.812 2.871 1 95.56 683 LEU B N 1
ATOM 11824 C CA . LEU B 1 683 ? -22.344 38.812 3.697 1 95.56 683 LEU B CA 1
ATOM 11825 C C . LEU B 1 683 ? -23.781 38.438 4 1 95.56 683 LEU B C 1
ATOM 11827 O O . LEU B 1 683 ? -24.297 38.719 5.078 1 95.56 683 LEU B O 1
ATOM 11831 N N . PRO B 1 684 ? -24.453 37.75 2.979 1 96 684 PRO B N 1
ATOM 11832 C CA . PRO B 1 684 ? -25.828 37.344 3.305 1 96 684 PRO B CA 1
ATOM 11833 C C . PRO B 1 684 ? -25.875 36.406 4.508 1 96 684 PRO B C 1
ATOM 11835 O O . PRO B 1 684 ? -26.859 36.375 5.238 1 96 684 PRO B O 1
ATOM 11838 N N . VAL B 1 685 ? -24.875 35.594 4.734 1 96.5 685 VAL B N 1
ATOM 11839 C CA . VAL B 1 685 ? -24.812 34.719 5.902 1 96.5 685 VAL B CA 1
ATOM 11840 C C . VAL B 1 685 ? -24.656 35.562 7.168 1 96.5 685 VAL B C 1
ATOM 11842 O O . VAL B 1 685 ? -25.359 35.344 8.156 1 96.5 685 VAL B O 1
ATOM 11845 N N . TRP B 1 686 ? -23.734 36.531 7.121 1 96.12 686 TRP B N 1
ATOM 11846 C CA . TRP B 1 686 ? -23.547 37.438 8.242 1 96.12 686 TRP B CA 1
ATOM 11847 C C . TRP B 1 686 ? -24.844 38.188 8.562 1 96.12 686 TRP B C 1
ATOM 11849 O O . TRP B 1 686 ? -25.156 38.438 9.727 1 96.12 686 TRP B O 1
ATOM 11859 N N . GLU B 1 687 ? -25.516 38.531 7.543 1 96.12 687 GLU B N 1
ATOM 11860 C CA . GLU B 1 687 ? -26.797 39.188 7.707 1 96.12 687 GLU B CA 1
ATOM 11861 C C . GLU B 1 687 ? -27.766 38.344 8.539 1 96.12 687 GLU B C 1
ATOM 11863 O O . GLU B 1 687 ? -28.484 38.875 9.391 1 96.12 687 GLU B O 1
ATOM 11868 N N . GLN B 1 688 ? -27.781 37.031 8.281 1 96.25 688 GLN B N 1
ATOM 11869 C CA . GLN B 1 688 ? -28.641 36.156 9.055 1 96.25 688 GLN B CA 1
ATOM 11870 C C . GLN B 1 688 ? -28.234 36.125 10.523 1 96.25 688 GLN B C 1
ATOM 11872 O O . GLN B 1 688 ? -29.094 36.125 11.414 1 96.25 688 GLN B O 1
ATOM 11877 N N . TYR B 1 689 ? -26.953 36.125 10.805 1 96.88 689 TYR B N 1
ATOM 11878 C CA . TYR B 1 689 ? -26.484 36.156 12.18 1 96.88 689 TYR B CA 1
ATOM 11879 C C . TYR B 1 689 ? -26.953 37.406 12.883 1 96.88 689 TYR B C 1
ATOM 11881 O O . TYR B 1 689 ? -27.453 37.344 14.008 1 96.88 689 TYR B O 1
ATOM 11889 N N . LEU B 1 690 ? -26.797 38.562 12.211 1 95.44 690 LEU B N 1
ATOM 11890 C CA . LEU B 1 690 ? -27.188 39.844 12.789 1 95.44 690 LEU B CA 1
ATOM 11891 C C . LEU B 1 690 ? -28.703 39.906 13.031 1 95.44 690 LEU B C 1
ATOM 11893 O O . LEU B 1 690 ? -29.141 40.25 14.133 1 95.44 690 LEU B O 1
ATOM 11897 N N . LEU B 1 691 ? -29.438 39.5 12.062 1 94.88 691 LEU B N 1
ATOM 11898 C CA . LEU B 1 691 ? -30.891 39.594 12.125 1 94.88 691 LEU B CA 1
ATOM 11899 C C . LEU B 1 691 ? -31.438 38.688 13.227 1 94.88 691 LEU B C 1
ATOM 11901 O O . LEU B 1 691 ? -32.281 39.094 14.008 1 94.88 691 LEU B O 1
ATOM 11905 N N . GLN B 1 692 ? -30.984 37.5 13.305 1 95.25 692 GLN B N 1
ATOM 11906 C CA . GLN B 1 692 ? -31.562 36.5 14.18 1 95.25 692 GLN B CA 1
ATOM 11907 C C . GLN B 1 692 ? -31.094 36.656 15.617 1 95.25 692 GLN B C 1
ATOM 11909 O O . GLN B 1 692 ? -31.828 36.344 16.562 1 95.25 692 GLN B O 1
ATOM 11914 N N . LEU B 1 693 ? -29.938 37.219 15.797 1 94.44 693 LEU B N 1
ATOM 11915 C CA . LEU B 1 693 ? -29.375 37.188 17.141 1 94.44 693 LEU B CA 1
ATOM 11916 C C . LEU B 1 693 ? -29.406 38.594 17.766 1 94.44 693 LEU B C 1
ATOM 11918 O O . LEU B 1 693 ? -29.391 38.719 18.984 1 94.44 693 LEU B O 1
ATOM 11922 N N . THR B 1 694 ? -29.391 39.625 16.938 1 92.44 694 THR B N 1
ATOM 11923 C CA . THR B 1 694 ? -29.422 41 17.469 1 92.44 694 THR B CA 1
ATOM 11924 C C . THR B 1 694 ? -30.766 41.656 17.188 1 92.44 694 THR B C 1
ATOM 11926 O O . THR B 1 694 ? -31.125 42.656 17.812 1 92.44 694 THR B O 1
ATOM 11929 N N . GLY B 1 695 ? -31.531 41.188 16.25 1 91.12 695 GLY B N 1
ATOM 11930 C CA . GLY B 1 695 ? -32.812 41.75 15.891 1 91.12 695 GLY B CA 1
ATOM 11931 C C . GLY B 1 695 ? -32.719 42.938 14.938 1 91.12 695 GLY B C 1
ATOM 11932 O O . GLY B 1 695 ? -33.719 43.594 14.617 1 91.12 695 GLY B O 1
ATOM 11933 N N . SER B 1 696 ? -31.469 43.281 14.523 1 91.75 696 SER B N 1
ATOM 11934 C CA . SER B 1 696 ? -31.266 44.438 13.664 1 91.75 696 SER B CA 1
ATOM 11935 C C . SER B 1 696 ? -30.156 44.156 12.641 1 91.75 696 SER B C 1
ATOM 11937 O O . SER B 1 696 ? -29.234 43.406 12.898 1 91.75 696 SER B O 1
ATOM 11939 N N . ILE B 1 697 ? -30.312 44.781 11.453 1 90.38 697 ILE B N 1
ATOM 11940 C CA . ILE B 1 697 ? -29.281 44.688 10.422 1 90.38 697 ILE B CA 1
ATOM 11941 C C . ILE B 1 697 ? -28.609 46.062 10.227 1 90.38 697 ILE B C 1
ATOM 11943 O O . ILE B 1 697 ? -28.016 46.312 9.18 1 90.38 697 ILE B O 1
ATOM 11947 N N . GLU B 1 698 ? -28.734 46.906 11.203 1 90.5 698 GLU B N 1
ATOM 11948 C CA . GLU B 1 698 ? -28.203 48.25 11.125 1 90.5 698 GLU B CA 1
ATOM 11949 C C . GLU B 1 698 ? -26.703 48.25 10.867 1 90.5 698 GLU B C 1
ATOM 11951 O O . GLU B 1 698 ? -26.188 49.094 10.109 1 90.5 698 GLU B O 1
ATOM 11956 N N . TYR B 1 699 ? -26.047 47.344 11.422 1 90.75 699 TYR B N 1
ATOM 11957 C CA . TYR B 1 699 ? -24.594 47.344 11.359 1 90.75 699 TYR B CA 1
ATOM 11958 C C . TYR B 1 699 ? -24.094 46.5 10.203 1 90.75 699 TYR B C 1
ATOM 11960 O O . TYR B 1 699 ? -22.906 46.188 10.125 1 90.75 699 TYR B O 1
ATOM 11968 N N . LEU B 1 700 ? -24.969 46.094 9.289 1 94 700 LEU B N 1
ATOM 11969 C CA . LEU B 1 700 ? -24.578 45.406 8.062 1 94 700 LEU B CA 1
ATOM 11970 C C . LEU B 1 700 ? -23.984 46.406 7.055 1 94 700 LEU B C 1
ATOM 11972 O O . LEU B 1 700 ? -23.078 46.062 6.293 1 94 700 LEU B O 1
ATOM 11976 N N . ARG B 1 701 ? -24.406 47.562 7.047 1 93.81 701 ARG B N 1
ATOM 11977 C CA . ARG B 1 701 ? -24.125 48.562 6.02 1 93.81 701 ARG B CA 1
ATOM 11978 C C . ARG B 1 701 ? -22.641 48.906 5.977 1 93.81 701 ARG B C 1
ATOM 11980 O O . ARG B 1 701 ? -22.047 49 4.902 1 93.81 701 ARG B O 1
ATOM 11987 N N . PRO B 1 702 ? -22.047 49.188 7.168 1 94.44 702 PRO B N 1
ATOM 11988 C CA . PRO B 1 702 ? -20.625 49.5 7.117 1 94.44 702 PRO B CA 1
ATOM 11989 C C . PRO B 1 702 ? -19.812 48.406 6.449 1 94.44 702 PRO B C 1
ATOM 11991 O O . PRO B 1 702 ? -18.891 48.688 5.672 1 94.44 702 PRO B O 1
ATOM 11994 N N . PHE B 1 703 ? -20.156 47.156 6.734 1 95.88 703 PHE B N 1
ATOM 11995 C CA . PHE B 1 703 ? -19.438 46.031 6.152 1 95.88 703 PHE B CA 1
ATOM 11996 C C . PHE B 1 703 ? -19.719 45.906 4.66 1 95.88 703 PHE B C 1
ATOM 11998 O O . PHE B 1 703 ? -18.828 45.594 3.873 1 95.88 703 PHE B O 1
ATOM 12005 N N . GLN B 1 704 ? -20.938 46.156 4.258 1 96.12 704 GLN B N 1
ATOM 12006 C CA . GLN B 1 704 ? -21.328 46.125 2.852 1 96.12 704 GLN B CA 1
ATOM 12007 C C . GLN B 1 704 ? -20.578 47.156 2.027 1 96.12 704 GLN B C 1
ATOM 12009 O O . GLN B 1 704 ? -20.031 46.844 0.963 1 96.12 704 GLN B O 1
ATOM 12014 N N . SER B 1 705 ? -20.5 48.375 2.508 1 96.62 705 SER B N 1
ATOM 12015 C CA . SER B 1 705 ? -19.844 49.438 1.797 1 96.62 705 SER B CA 1
ATOM 12016 C C . SER B 1 705 ? -18.344 49.188 1.656 1 96.62 705 SER B C 1
ATOM 12018 O O . SER B 1 705 ? -17.781 49.375 0.578 1 96.62 705 SER B O 1
ATOM 12020 N N . GLU B 1 706 ? -17.734 48.781 2.754 1 97.81 706 GLU B N 1
ATOM 12021 C CA . GLU B 1 706 ? -16.297 48.531 2.719 1 97.81 706 GLU B CA 1
ATOM 12022 C C . GLU B 1 706 ? -15.984 47.344 1.795 1 97.81 706 GLU B C 1
ATOM 12024 O O . GLU B 1 706 ? -14.992 47.375 1.056 1 97.81 706 GLU B O 1
ATOM 12029 N N . LEU B 1 707 ? -16.828 46.281 1.846 1 97.38 707 LEU B N 1
ATOM 12030 C CA . LEU B 1 707 ? -16.594 45.094 1.013 1 97.38 707 LEU B CA 1
ATOM 12031 C C . LEU B 1 707 ? -16.703 45.438 -0.467 1 97.38 707 LEU B C 1
ATOM 12033 O O . LEU B 1 707 ? -15.875 45 -1.274 1 97.38 707 LEU B O 1
ATOM 12037 N N . GLU B 1 708 ? -17.656 46.219 -0.821 1 97 708 GLU B N 1
ATOM 12038 C CA . GLU B 1 708 ? -17.844 46.625 -2.207 1 97 708 GLU B CA 1
ATOM 12039 C C . GLU B 1 708 ? -16.641 47.406 -2.713 1 97 708 GLU B C 1
ATOM 12041 O O . GLU B 1 708 ? -16.172 47.188 -3.828 1 97 708 GLU B O 1
ATOM 12046 N N . SER B 1 709 ? -16.203 48.344 -1.867 1 97.94 709 SER B N 1
ATOM 12047 C CA . SER B 1 709 ? -15.039 49.156 -2.25 1 97.94 709 SER B CA 1
ATOM 12048 C C . SER B 1 709 ? -13.781 48.281 -2.322 1 97.94 709 SER B C 1
ATOM 12050 O O . SER B 1 709 ? -12.898 48.562 -3.146 1 97.94 709 SER B O 1
ATOM 12052 N N . THR B 1 710 ? -13.656 47.312 -1.437 1 98.25 710 THR B N 1
ATOM 12053 C CA . THR B 1 710 ? -12.508 46.438 -1.464 1 98.25 710 THR B CA 1
ATOM 12054 C C . THR B 1 710 ? -12.508 45.594 -2.732 1 98.25 710 THR B C 1
ATOM 12056 O O . THR B 1 710 ? -11.461 45.344 -3.324 1 98.25 710 THR B O 1
ATOM 12059 N N . ILE B 1 711 ? -13.664 45.094 -3.154 1 97.69 711 ILE B N 1
ATOM 12060 C CA . ILE B 1 711 ? -13.805 44.312 -4.387 1 97.69 711 ILE B CA 1
ATOM 12061 C C . ILE B 1 711 ? -13.383 45.188 -5.578 1 97.69 711 ILE B C 1
ATOM 12063 O O . ILE B 1 711 ? -12.695 44.688 -6.48 1 97.69 711 ILE B O 1
ATOM 12067 N N . GLN B 1 712 ? -13.727 46.406 -5.562 1 97.06 712 GLN B N 1
ATOM 12068 C CA . GLN B 1 712 ? -13.305 47.344 -6.617 1 97.06 712 GLN B CA 1
ATOM 12069 C C . GLN B 1 712 ? -11.789 47.5 -6.629 1 97.06 712 GLN B C 1
ATOM 12071 O O . GLN B 1 712 ? -11.172 47.531 -7.695 1 97.06 712 GLN B O 1
ATOM 12076 N N . PHE B 1 713 ? -11.258 47.688 -5.469 1 97.88 713 PHE B N 1
ATOM 12077 C CA . PHE B 1 713 ? -9.805 47.719 -5.355 1 97.88 713 PHE B CA 1
ATOM 12078 C C . PHE B 1 713 ? -9.18 46.5 -6.027 1 97.88 713 PHE B C 1
ATOM 12080 O O . PHE B 1 713 ? -8.258 46.625 -6.836 1 97.88 713 PHE B O 1
ATOM 12087 N N . PHE B 1 714 ? -9.672 45.281 -5.648 1 98.12 714 PHE B N 1
ATOM 12088 C CA . PHE B 1 714 ? -9.117 44.031 -6.164 1 98.12 714 PHE B CA 1
ATOM 12089 C C . PHE B 1 714 ? -9.195 44 -7.684 1 98.12 714 PHE B C 1
ATOM 12091 O O . PHE B 1 714 ? -8.211 43.656 -8.352 1 98.12 714 PHE B O 1
ATOM 12098 N N . TYR B 1 715 ? -10.328 44.406 -8.273 1 97.56 715 TYR B N 1
ATOM 12099 C CA . TYR B 1 715 ? -10.523 44.406 -9.719 1 97.56 715 TYR B CA 1
ATOM 12100 C C . TYR B 1 715 ? -9.562 45.375 -10.398 1 97.56 715 TYR B C 1
ATOM 12102 O O . TYR B 1 715 ? -8.953 45.062 -11.422 1 97.56 715 TYR B O 1
ATOM 12110 N N . GLN B 1 716 ? -9.422 46.469 -9.805 1 97 716 GLN B N 1
ATOM 12111 C CA . GLN B 1 716 ? -8.633 47.531 -10.438 1 97 716 GLN B CA 1
ATOM 12112 C C . GLN B 1 716 ? -7.141 47.219 -10.344 1 97 716 GLN B C 1
ATOM 12114 O O . GLN B 1 716 ? -6.383 47.531 -11.273 1 97 716 GLN B O 1
ATOM 12119 N N . ILE B 1 717 ? -6.77 46.688 -9.234 1 97.31 717 ILE B N 1
ATOM 12120 C CA . ILE B 1 717 ? -5.344 46.469 -9.016 1 97.31 717 ILE B CA 1
ATOM 12121 C C . ILE B 1 717 ? -4.875 45.281 -9.828 1 97.31 717 ILE B C 1
ATOM 12123 O O . ILE B 1 717 ? -3.746 45.25 -10.32 1 97.31 717 ILE B O 1
ATOM 12127 N N . THR B 1 718 ? -5.645 44.219 -9.922 1 96.5 718 THR B N 1
ATOM 12128 C CA . THR B 1 718 ? -5.242 42.969 -10.562 1 96.5 718 THR B CA 1
ATOM 12129 C C . THR B 1 718 ? -5.676 42.938 -12.023 1 96.5 718 THR B C 1
ATOM 12131 O O . THR B 1 718 ? -5.121 42.188 -12.828 1 96.5 718 THR B O 1
ATOM 12134 N N . ASP B 1 719 ? -6.703 43.625 -12.367 1 95.19 719 ASP B N 1
ATOM 12135 C CA . ASP B 1 719 ? -7.363 43.562 -13.664 1 95.19 719 ASP B CA 1
ATOM 12136 C C . ASP B 1 719 ? -7.992 42.188 -13.906 1 95.19 719 ASP B C 1
ATOM 12138 O O . ASP B 1 719 ? -7.992 41.688 -15.039 1 95.19 719 ASP B O 1
ATOM 12142 N N . GLU B 1 720 ? -8.273 41.5 -12.773 1 94.88 720 GLU B N 1
ATOM 12143 C CA . GLU B 1 720 ? -8.914 40.188 -12.828 1 94.88 720 GLU B CA 1
ATOM 12144 C C . GLU B 1 720 ? -10.312 40.219 -12.203 1 94.88 720 GLU B C 1
ATOM 12146 O O . GLU B 1 720 ? -10.531 40.938 -11.211 1 94.88 720 GLU B O 1
ATOM 12151 N N . LYS B 1 721 ? -11.188 39.469 -12.75 1 91.38 721 LYS B N 1
ATOM 12152 C CA . LYS B 1 721 ? -12.547 39.406 -12.219 1 91.38 721 LYS B CA 1
ATOM 12153 C C . LYS B 1 721 ? -12.719 38.25 -11.258 1 91.38 721 LYS B C 1
ATOM 12155 O O . LYS B 1 721 ? -13.586 38.281 -10.383 1 91.38 721 LYS B O 1
ATOM 12160 N N . ASP B 1 722 ? -11.859 37.25 -11.484 1 92.88 722 ASP B N 1
ATOM 12161 C CA . ASP B 1 722 ? -11.906 36.062 -10.602 1 92.88 722 ASP B CA 1
ATOM 12162 C C . ASP B 1 722 ? -10.977 36.25 -9.406 1 92.88 722 ASP B C 1
ATOM 12164 O O . ASP B 1 722 ? -9.781 36.531 -9.578 1 92.88 722 ASP B O 1
ATOM 12168 N N . PHE B 1 723 ? -11.523 36.125 -8.234 1 95 723 PHE B N 1
ATOM 12169 C CA . PHE B 1 723 ? -10.742 36.312 -7.012 1 95 723 PHE B CA 1
ATOM 12170 C C . PHE B 1 723 ? -9.578 35.312 -6.961 1 95 723 PHE B C 1
ATOM 12172 O O . PHE B 1 723 ? -8.492 35.656 -6.484 1 95 723 PHE B O 1
ATOM 12179 N N . CYS B 1 724 ? -9.797 34.062 -7.426 1 93.75 724 CYS B N 1
ATOM 12180 C CA . CYS B 1 724 ? -8.766 33.031 -7.395 1 93.75 724 CYS B CA 1
ATOM 12181 C C . CYS B 1 724 ? -8.203 32.781 -8.789 1 93.75 724 CYS B C 1
ATOM 12183 O O . CYS B 1 724 ? -8.008 31.641 -9.195 1 93.75 724 CYS B O 1
ATOM 12185 N N . PHE B 1 725 ? -7.918 33.812 -9.555 1 92.75 725 PHE B N 1
ATOM 12186 C CA . PHE B 1 725 ? -7.469 33.75 -10.945 1 92.75 725 PHE B CA 1
ATOM 12187 C C . PHE B 1 725 ? -6.188 32.938 -11.062 1 92.75 725 PHE B C 1
ATOM 12189 O O . PHE B 1 725 ? -5.941 32.312 -12.086 1 92.75 725 PHE B O 1
ATOM 12196 N N . HIS B 1 726 ? -5.414 32.906 -10.039 1 89 726 HIS B N 1
ATOM 12197 C CA . HIS B 1 726 ? -4.137 32.188 -10.07 1 89 726 HIS B CA 1
ATOM 12198 C C . HIS B 1 726 ? -4.312 30.719 -9.742 1 89 726 HIS B C 1
ATOM 12200 O O . HIS B 1 726 ? -3.412 29.922 -9.984 1 89 726 HIS B O 1
ATOM 12206 N N . GLN B 1 727 ? -5.434 30.391 -9.164 1 89.19 727 GLN B N 1
ATOM 12207 C CA . GLN B 1 727 ? -5.805 29.016 -8.844 1 89.19 727 GLN B CA 1
ATOM 12208 C C . GLN B 1 727 ? -7.297 28.781 -9.047 1 89.19 727 GLN B C 1
ATOM 12210 O O . GLN B 1 727 ? -8.031 28.531 -8.086 1 89.19 727 GLN B O 1
ATOM 12215 N N . PRO B 1 728 ? -7.707 28.641 -10.25 1 88.25 728 PRO B N 1
ATOM 12216 C CA . PRO B 1 728 ? -9.141 28.594 -10.547 1 88.25 728 PRO B CA 1
ATOM 12217 C C . PRO B 1 728 ? -9.844 27.406 -9.898 1 88.25 728 PRO B C 1
ATOM 12219 O O . PRO B 1 728 ? -11 27.531 -9.477 1 88.25 728 PRO B O 1
ATOM 12222 N N . TRP B 1 729 ? -9.141 26.328 -9.805 1 86.44 729 TRP B N 1
ATOM 12223 C CA . TRP B 1 729 ? -9.734 25.156 -9.172 1 86.44 729 TRP B CA 1
ATOM 12224 C C . TRP B 1 729 ? -10.078 25.438 -7.715 1 86.44 729 TRP B C 1
ATOM 12226 O O . TRP B 1 729 ? -11.078 24.922 -7.199 1 86.44 729 TRP B O 1
ATOM 12236 N N . LEU B 1 730 ? -9.305 26.266 -7.043 1 87.5 730 LEU B N 1
ATOM 12237 C CA . LEU B 1 730 ? -9.547 26.625 -5.648 1 87.5 730 LEU B CA 1
ATOM 12238 C C . LEU B 1 730 ? -10.828 27.438 -5.504 1 87.5 730 LEU B C 1
ATOM 12240 O O . LEU B 1 730 ? -11.609 27.219 -4.578 1 87.5 730 LEU B O 1
ATOM 12244 N N . GLY B 1 731 ? -11.023 28.344 -6.473 1 88.69 731 GLY B N 1
ATOM 12245 C CA . GLY B 1 731 ? -12.242 29.125 -6.461 1 88.69 731 GLY B CA 1
ATOM 12246 C C . GLY B 1 731 ? -13.5 28.281 -6.605 1 88.69 731 GLY B C 1
ATOM 12247 O O . GLY B 1 731 ? -14.477 28.484 -5.879 1 88.69 731 GLY B O 1
ATOM 12248 N N . GLU B 1 732 ? -13.383 27.344 -7.469 1 88.12 732 GLU B N 1
ATOM 12249 C CA . GLU B 1 732 ? -14.508 26.438 -7.684 1 88.12 732 GLU B CA 1
ATOM 12250 C C . GLU B 1 732 ? -14.758 25.562 -6.453 1 88.12 732 GLU B C 1
ATOM 12252 O O . GLU B 1 732 ? -15.906 25.359 -6.066 1 88.12 732 GLU B O 1
ATOM 12257 N N . SER B 1 733 ? -13.734 25.125 -5.871 1 88.31 733 SER B N 1
ATOM 12258 C CA . SER B 1 733 ? -13.852 24.297 -4.672 1 88.31 733 SER B CA 1
ATOM 12259 C C . SER B 1 733 ? -14.492 25.078 -3.525 1 88.31 733 SER B C 1
ATOM 12261 O O . SER B 1 733 ? -15.344 24.547 -2.811 1 88.31 733 SER B O 1
ATOM 12263 N N . ILE B 1 734 ? -14.109 26.312 -3.348 1 90.06 734 ILE B N 1
ATOM 12264 C CA . ILE B 1 734 ? -14.641 27.156 -2.279 1 90.06 734 ILE B CA 1
ATOM 12265 C C . ILE B 1 734 ? -16.141 27.391 -2.494 1 90.06 734 ILE B C 1
ATOM 12267 O O . ILE B 1 734 ? -16.922 27.312 -1.55 1 90.06 734 ILE B O 1
ATOM 12271 N N . GLN B 1 735 ? -16.5 27.609 -3.705 1 88.69 735 GLN B N 1
ATOM 12272 C CA . GLN B 1 735 ? -17.906 27.844 -4.031 1 88.69 735 GLN B CA 1
ATOM 12273 C C . GLN B 1 735 ? -18.766 26.609 -3.73 1 88.69 735 GLN B C 1
ATOM 12275 O O . GLN B 1 735 ? -19.828 26.734 -3.135 1 88.69 735 GLN B O 1
ATOM 12280 N N . LEU B 1 736 ? -18.266 25.531 -4.145 1 86.19 736 LEU B N 1
ATOM 12281 C CA . LEU B 1 736 ? -19 24.297 -3.936 1 86.19 736 LEU B CA 1
ATOM 12282 C C . LEU B 1 736 ? -19.141 23.984 -2.449 1 86.19 736 LEU B C 1
ATOM 12284 O O . LEU B 1 736 ? -20.203 23.562 -1.99 1 86.19 736 LEU B O 1
ATOM 12288 N N . ARG B 1 737 ? -18.172 24.25 -1.712 1 90.75 737 ARG B N 1
ATOM 12289 C CA . ARG B 1 737 ? -18.188 23.984 -0.276 1 90.75 737 ARG B CA 1
ATOM 12290 C C . ARG B 1 737 ? -19.125 24.953 0.448 1 90.75 737 ARG B C 1
ATOM 12292 O O . ARG B 1 737 ? -19.766 24.578 1.438 1 90.75 737 ARG B O 1
ATOM 12299 N N . SER B 1 738 ? -19.141 26.125 -0.059 1 93.38 738 SER B N 1
ATOM 12300 C CA . SER B 1 738 ? -19.938 27.141 0.605 1 93.38 738 SER B CA 1
ATOM 12301 C C . SER B 1 738 ? -21.406 26.734 0.677 1 93.38 738 SER B C 1
ATOM 12303 O O . SER B 1 738 ? -22.078 27 1.675 1 93.38 738 SER B O 1
ATOM 12305 N N . THR B 1 739 ? -21.875 26.062 -0.354 1 93.56 739 THR B N 1
ATOM 12306 C CA . THR B 1 739 ? -23.266 25.641 -0.389 1 93.56 739 THR B CA 1
ATOM 12307 C C . THR B 1 739 ? -23.547 24.609 0.692 1 93.56 739 THR B C 1
ATOM 12309 O O . THR B 1 739 ? -24.688 24.469 1.145 1 93.56 739 THR B O 1
ATOM 12312 N N . LEU B 1 740 ? -22.516 23.953 1.085 1 95.44 740 LEU B N 1
ATOM 12313 C CA . LEU B 1 740 ? -22.656 22.938 2.119 1 95.44 740 LEU B CA 1
ATOM 12314 C C . LEU B 1 740 ? -22.453 23.531 3.506 1 95.44 740 LEU B C 1
ATOM 12316 O O . LEU B 1 740 ? -22.891 22.953 4.504 1 95.44 740 LEU B O 1
ATOM 12320 N N . ILE B 1 741 ? -21.859 24.719 3.588 1 96.44 741 ILE B N 1
ATOM 12321 C CA . ILE B 1 741 ? -21.578 25.359 4.863 1 96.44 741 ILE B CA 1
ATOM 12322 C C . ILE B 1 741 ? -22.781 26.188 5.301 1 96.44 741 ILE B C 1
ATOM 12324 O O . ILE B 1 741 ? -23.047 26.328 6.5 1 96.44 741 ILE B O 1
ATOM 12328 N N . HIS B 1 742 ? -23.562 26.703 4.316 1 97.12 742 HIS B N 1
ATOM 12329 C CA . HIS B 1 742 ? -24.672 27.609 4.602 1 97.12 742 HIS B CA 1
ATOM 12330 C C . HIS B 1 742 ? -25.641 26.984 5.598 1 97.12 742 HIS B C 1
ATOM 12332 O O . HIS B 1 742 ? -25.969 27.609 6.609 1 97.12 742 HIS B O 1
ATOM 12338 N N . PRO B 1 743 ? -26 25.719 5.344 1 97.62 743 PRO B N 1
ATOM 12339 C CA . PRO B 1 743 ? -26.922 25.125 6.316 1 97.62 743 PRO B CA 1
ATOM 12340 C C . PRO B 1 743 ? -26.312 25.031 7.715 1 97.62 743 PRO B C 1
ATOM 12342 O O . PRO B 1 743 ? -27.031 25.188 8.711 1 97.62 743 PRO B O 1
ATOM 12345 N N . LEU B 1 744 ? -25.062 24.812 7.824 1 97.31 744 LEU B N 1
ATOM 12346 C CA . LEU B 1 744 ? -24.391 24.703 9.117 1 97.31 744 LEU B CA 1
ATOM 12347 C C . LEU B 1 744 ? -24.375 26.047 9.828 1 97.31 744 LEU B C 1
ATOM 12349 O O . LEU B 1 744 ? -24.531 26.109 11.047 1 97.31 744 LEU B O 1
ATOM 12353 N N . ASN B 1 745 ? -24.188 27.078 9.07 1 97.69 745 ASN B N 1
ATOM 12354 C CA . ASN B 1 745 ? -24.25 28.422 9.648 1 97.69 745 ASN B CA 1
ATOM 12355 C C . ASN B 1 745 ? -25.625 28.703 10.266 1 97.69 745 ASN B C 1
ATOM 12357 O O . ASN B 1 745 ? -25.719 29.25 11.367 1 97.69 745 ASN B O 1
ATOM 12361 N N . LEU B 1 746 ? -26.641 28.359 9.531 1 98.25 746 LEU B N 1
ATOM 12362 C CA . LEU B 1 746 ? -28 28.609 10.008 1 98.25 746 LEU B CA 1
ATOM 12363 C C . LEU B 1 746 ? -28.312 27.766 11.234 1 98.25 746 LEU B C 1
ATOM 12365 O O . LEU B 1 746 ? -28.969 28.219 12.172 1 98.25 746 LEU B O 1
ATOM 12369 N N . ILE B 1 747 ? -27.844 26.531 11.211 1 98.12 747 ILE B N 1
ATOM 12370 C CA . ILE B 1 747 ? -28.047 25.656 12.359 1 98.12 747 ILE B CA 1
ATOM 12371 C C . ILE B 1 747 ? -27.266 26.172 13.562 1 98.12 747 ILE B C 1
ATOM 12373 O O . ILE B 1 747 ? -27.703 26.062 14.703 1 98.12 747 ILE B O 1
ATOM 12377 N N . GLN B 1 748 ? -26.109 26.75 13.297 1 97.06 748 GLN B N 1
ATOM 12378 C CA . GLN B 1 748 ? -25.312 27.344 14.367 1 97.06 748 GLN B CA 1
ATOM 12379 C C . GLN B 1 748 ? -26.094 28.469 15.055 1 97.06 748 GLN B C 1
ATOM 12381 O O . GLN B 1 748 ? -26.047 28.594 16.281 1 97.06 748 GLN B O 1
ATOM 12386 N N . ILE B 1 749 ? -26.828 29.266 14.273 1 97.25 749 ILE B N 1
ATOM 12387 C CA . ILE B 1 749 ? -27.672 30.312 14.82 1 97.25 749 ILE B CA 1
ATOM 12388 C C . ILE B 1 749 ? -28.734 29.703 15.734 1 97.25 749 ILE B C 1
ATOM 12390 O O . ILE B 1 749 ? -28.938 30.188 16.844 1 97.25 749 ILE B O 1
ATOM 12394 N N . GLU B 1 750 ? -29.359 28.625 15.266 1 97.25 750 GLU B N 1
ATOM 12395 C CA . GLU B 1 750 ? -30.359 27.938 16.078 1 97.25 750 GLU B CA 1
ATOM 12396 C C . GLU B 1 750 ? -29.75 27.375 17.359 1 97.25 750 GLU B C 1
ATOM 12398 O O . GLU B 1 750 ? -30.375 27.422 18.422 1 97.25 750 GLU B O 1
ATOM 12403 N N . ALA B 1 751 ? -28.594 26.844 17.203 1 96.12 751 ALA B N 1
ATOM 12404 C CA . ALA B 1 751 ? -27.891 26.297 18.375 1 96.12 751 ALA B CA 1
ATOM 12405 C C . ALA B 1 751 ? -27.641 27.375 19.406 1 96.12 751 ALA B C 1
ATOM 12407 O O . ALA B 1 751 ? -27.781 27.141 20.609 1 96.12 751 ALA B O 1
ATOM 12408 N N . MET B 1 752 ? -27.234 28.516 18.984 1 94.88 752 MET B N 1
ATOM 12409 C CA . MET B 1 752 ? -26.953 29.625 19.891 1 94.88 752 MET B CA 1
ATOM 12410 C C . MET B 1 752 ? -28.25 30.125 20.531 1 94.88 752 MET B C 1
ATOM 12412 O O . MET B 1 752 ? -28.266 30.391 21.734 1 94.88 752 MET B O 1
ATOM 12416 N N . LYS B 1 753 ? -29.297 30.203 19.781 1 94.56 753 LYS B N 1
ATOM 12417 C CA . LYS B 1 753 ? -30.594 30.641 20.312 1 94.56 753 LYS B CA 1
ATOM 12418 C C . LYS B 1 753 ? -31.094 29.688 21.391 1 94.56 753 LYS B C 1
ATOM 12420 O O . LYS B 1 753 ? -31.609 30.125 22.422 1 94.56 753 LYS B O 1
ATOM 12425 N N . ARG B 1 754 ? -30.812 28.422 21.125 1 94.69 754 ARG B N 1
ATOM 12426 C CA . ARG B 1 754 ? -31.328 27.391 22.016 1 94.69 754 ARG B CA 1
ATOM 12427 C C . ARG B 1 754 ? -30.312 27.078 23.109 1 94.69 754 ARG B C 1
ATOM 12429 O O . ARG B 1 754 ? -30.594 26.266 24 1 94.69 754 ARG B O 1
ATOM 12436 N N . LYS B 1 755 ? -29.141 27.656 23.109 1 91.69 755 LYS B N 1
ATOM 12437 C CA . LYS B 1 755 ? -28.062 27.375 24.047 1 91.69 755 LYS B CA 1
ATOM 12438 C C . LYS B 1 755 ? -27.75 25.875 24.094 1 91.69 755 LYS B C 1
ATOM 12440 O O . LYS B 1 755 ? -27.594 25.312 25.172 1 91.69 755 LYS B O 1
ATOM 12445 N N . ASP B 1 756 ? -27.922 25.297 22.922 1 93.19 756 ASP B N 1
ATOM 12446 C CA . ASP B 1 756 ? -27.594 23.891 22.766 1 93.19 756 ASP B CA 1
ATOM 12447 C C . ASP B 1 756 ? -26.109 23.703 22.484 1 93.19 756 ASP B C 1
ATOM 12449 O O . ASP B 1 756 ? -25.688 23.656 21.328 1 93.19 756 ASP B O 1
ATOM 12453 N N . LEU B 1 757 ? -25.328 23.453 23.484 1 89.38 757 LEU B N 1
ATOM 12454 C CA . LEU B 1 757 ? -23.875 23.438 23.406 1 89.38 757 LEU B CA 1
ATOM 12455 C C . LEU B 1 757 ? -23.391 22.281 22.547 1 89.38 757 LEU B C 1
ATOM 12457 O O . LEU B 1 757 ? -22.5 22.469 21.719 1 89.38 757 LEU B O 1
ATOM 12461 N N . PRO B 1 758 ? -23.984 21.109 22.719 1 86.81 758 PRO B N 1
ATOM 12462 C CA . PRO B 1 758 ? -23.516 20.031 21.859 1 86.81 758 PRO B CA 1
ATOM 12463 C C . PRO B 1 758 ? -23.75 20.312 20.375 1 86.81 758 PRO B C 1
ATOM 12465 O O . PRO B 1 758 ? -22.875 20.031 19.547 1 86.81 758 PRO B O 1
ATOM 12468 N N . LEU B 1 759 ? -24.859 20.875 20.031 1 92.88 759 LEU B N 1
ATOM 12469 C CA . LEU B 1 759 ? -25.156 21.234 18.641 1 92.88 759 LEU B CA 1
ATOM 12470 C C . LEU B 1 759 ? -24.219 22.344 18.172 1 92.88 759 LEU B C 1
ATOM 12472 O O . LEU B 1 759 ? -23.781 22.328 17.016 1 92.88 759 LEU B O 1
ATOM 12476 N N . LEU B 1 760 ? -23.969 23.25 19.031 1 92.25 760 LEU B N 1
ATOM 12477 C CA . LEU B 1 760 ? -23.062 24.344 18.703 1 92.25 760 LEU B CA 1
ATOM 12478 C C . LEU B 1 760 ? -21.656 23.828 18.391 1 92.25 760 LEU B C 1
ATOM 12480 O O . LEU B 1 760 ? -21.031 24.25 17.422 1 92.25 760 LEU B O 1
ATOM 12484 N N . ARG B 1 761 ? -21.203 22.906 19.188 1 88.06 761 ARG B N 1
ATOM 12485 C CA . ARG B 1 761 ? -19.891 22.312 18.969 1 88.06 761 ARG B CA 1
ATOM 12486 C C . ARG B 1 761 ? -19.812 21.609 17.625 1 88.06 761 ARG B C 1
ATOM 12488 O O . ARG B 1 761 ? -18.812 21.719 16.906 1 88.06 761 ARG B O 1
ATOM 12495 N N . LYS B 1 762 ? -20.844 20.953 17.297 1 89.56 762 LYS B N 1
ATOM 12496 C CA . LYS B 1 762 ? -20.906 20.234 16.031 1 89.56 762 LYS B CA 1
ATOM 12497 C C . LYS B 1 762 ? -20.859 21.203 14.852 1 89.56 762 LYS B C 1
ATOM 12499 O O . LYS B 1 762 ? -20.156 20.953 13.867 1 89.56 762 LYS B O 1
ATOM 12504 N N . THR B 1 763 ? -21.578 22.281 14.977 1 93.12 763 THR B N 1
ATOM 12505 C CA . THR B 1 763 ? -21.641 23.234 13.883 1 93.12 763 THR B CA 1
ATOM 12506 C C . THR B 1 763 ? -20.312 23.984 13.758 1 93.12 763 THR B C 1
ATOM 12508 O O . THR B 1 763 ? -19.859 24.25 12.641 1 93.12 763 THR B O 1
ATOM 12511 N N . VAL B 1 764 ? -19.703 24.281 14.867 1 90.38 764 VAL B N 1
ATOM 12512 C CA . VAL B 1 764 ? -18.406 24.953 14.836 1 90.38 764 VAL B CA 1
ATOM 12513 C C . VAL B 1 764 ? -17.375 24.078 14.133 1 90.38 764 VAL B C 1
ATOM 12515 O O . VAL B 1 764 ? -16.625 24.547 13.281 1 90.38 764 VAL B O 1
ATOM 12518 N N . THR B 1 765 ? -17.406 22.828 14.508 1 87.19 765 THR B N 1
ATOM 12519 C CA . THR B 1 765 ? -16.469 21.875 13.914 1 87.19 765 THR B CA 1
ATOM 12520 C C . THR B 1 765 ? -16.766 21.688 12.43 1 87.19 765 THR B C 1
ATOM 12522 O O . THR B 1 765 ? -15.859 21.641 11.609 1 87.19 765 THR B O 1
ATOM 12525 N N . GLY B 1 766 ? -18.016 21.547 12.094 1 90.75 766 GLY B N 1
ATOM 12526 C CA . GLY B 1 766 ? -18.422 21.344 10.711 1 90.75 766 GLY B CA 1
ATOM 12527 C C . GLY B 1 766 ? -18.031 22.516 9.812 1 90.75 766 GLY B C 1
ATOM 12528 O O . GLY B 1 766 ? -17.5 22.297 8.719 1 90.75 766 GLY B O 1
ATOM 12529 N N . ILE B 1 767 ? -18.297 23.719 10.305 1 92.81 767 ILE B N 1
ATOM 12530 C CA . ILE B 1 767 ? -17.969 24.906 9.547 1 92.81 767 ILE B CA 1
ATOM 12531 C C . ILE B 1 767 ? -16.453 25 9.367 1 92.81 767 ILE B C 1
ATOM 12533 O O . ILE B 1 767 ? -15.961 25.312 8.281 1 92.81 767 ILE B O 1
ATOM 12537 N N . SER B 1 768 ? -15.766 24.688 10.391 1 86.81 768 SER B N 1
ATOM 12538 C CA . SER B 1 768 ? -14.312 24.703 10.32 1 86.81 768 SER B CA 1
ATOM 12539 C C . SER B 1 768 ? -13.797 23.703 9.289 1 86.81 768 SER B C 1
ATOM 12541 O O . SER B 1 768 ? -12.82 23.969 8.586 1 86.81 768 SER B O 1
ATOM 12543 N N . CYS B 1 769 ? -14.43 22.578 9.203 1 83.88 769 CYS B N 1
ATOM 12544 C CA . CYS B 1 769 ? -14.055 21.562 8.227 1 83.88 769 CYS B CA 1
ATOM 12545 C C . CYS B 1 769 ? -14.227 22.094 6.805 1 83.88 769 CYS B C 1
ATOM 12547 O O . CYS B 1 769 ? -13.438 21.766 5.918 1 83.88 769 CYS B O 1
ATOM 12549 N N . GLY B 1 770 ? -15.219 22.828 6.652 1 87.75 770 GLY B N 1
ATOM 12550 C CA . GLY B 1 770 ? -15.5 23.375 5.332 1 87.75 770 GLY B CA 1
ATOM 12551 C C . GLY B 1 770 ? -14.602 24.547 4.965 1 87.75 770 GLY B C 1
ATOM 12552 O O . GLY B 1 770 ? -14.188 24.672 3.812 1 87.75 770 GLY B O 1
ATOM 12553 N N . MET B 1 771 ? -14.273 25.266 5.957 1 88.19 771 MET B N 1
ATOM 12554 C CA . MET B 1 771 ? -13.492 26.484 5.715 1 88.19 771 MET B CA 1
ATOM 12555 C C . MET B 1 771 ? -12 26.156 5.621 1 88.19 771 MET B C 1
ATOM 12557 O O . MET B 1 771 ? -11.227 26.938 5.055 1 88.19 771 MET B O 1
ATOM 12561 N N . LEU B 1 772 ? -11.57 24.984 6.102 1 74.94 772 LEU B N 1
ATOM 12562 C CA . LEU B 1 772 ? -10.234 24.406 6.047 1 74.94 772 LEU B CA 1
ATOM 12563 C C . LEU B 1 772 ? -9.242 25.25 6.848 1 74.94 772 LEU B C 1
ATOM 12565 O O . LEU B 1 772 ? -8.195 24.75 7.27 1 74.94 772 LEU B O 1
ATOM 12569 N N . THR B 1 773 ? -9.461 26.594 6.934 1 68 773 THR B N 1
ATOM 12570 C CA . THR B 1 773 ? -8.516 27.422 7.684 1 68 773 THR B CA 1
ATOM 12571 C C . THR B 1 773 ? -9.227 28.188 8.797 1 68 773 THR B C 1
ATOM 12573 O O . THR B 1 773 ? -10.047 29.062 8.523 1 68 773 THR B O 1
ATOM 12576 N N . THR B 1 774 ? -9.305 27.641 10.016 1 60.69 774 THR B N 1
ATOM 12577 C CA . THR B 1 774 ? -10.086 28.25 11.086 1 60.69 774 THR B CA 1
ATOM 12578 C C . THR B 1 774 ? -9.203 29.141 11.961 1 60.69 774 THR B C 1
ATOM 12580 O O . THR B 1 774 ? -9.711 29.922 12.766 1 60.69 774 THR B O 1
ATOM 12583 N N . GLY B 1 775 ? -7.996 29.094 11.781 1 62.16 775 GLY B N 1
ATOM 12584 C CA . GLY B 1 775 ? -7.137 29.953 12.586 1 62.16 775 GLY B CA 1
ATOM 12585 C C . GLY B 1 775 ? -5.668 29.578 12.477 1 62.16 775 GLY B C 1
ATOM 12586 O O . GLY B 1 775 ? -5.32 28.516 11.945 1 62.16 775 GLY B O 1
#

Foldseek 3Di:
DPPCPDPPDFPDDPVLVVLLVLLLVLLLVLCCVQVNVVLSVVLVVLLVLLVVCFPHDQVVNLVSLVVVLVVLLPDDPVSLLLSLLSLLLSLLSSVLSVLLVVLLVLVPDDDDDFPDAFQEEEAEEEFFQFQFFDPVLVVLSLVVSVLSNVCVVCVPPDDSVVSSVSSNVSSVDAGGDPAFDDLLRRLLLLLCLCLPVLNLVVQLVVVVVNYHYAYEYQRLFECQFFVRRFQVSLQVSQLVLLVSLLVLLLVLLVVLLVVQVVVCVLPHDVPLNVLSVVLNVLSVVLSHFAFQSLVSLVVSVVSLVVSQVVSCVSVVDGDVSSSSNVSCCVNQVSSGRAYEHEDELVVLLCQVPDPDHDRNLNNLLSLLRRQPPHQSCSHHVAYEYEPDQALVSQQSVQVSNCVRNVHSRHAYEYEQEALRCLQCVLVRVLVNCDPVNQVCCVPPVVQEHEYEYWQQLHLLQQFLLLSLVSNLVSVVSNQVSSVVSVHQYAYAYEAECASSRLHDQPCLSCLSPALSNPSYHHYYYYSLCSCVQSVDSSNVVVSVVVSSNVSSPGDHDPVPDPDPLSNVLSNQLRVQVNCQVPDPVNVVLLVFLWCLVCSQVLSSHSGHQFRPDDDDVSGGDRLSVLLRCLLQLLSCSLQGSNLVSQVPDDPVSLVVLLVCCVVRSNNVSSLLSSLLSLLRHSLSSNQLSCCLGVVDCVVSVSSVVSSVSSLVSSCSSVVDNRSNVVPVSSSVLSSSLNSSLSSLSSSCSSCVVVVPSSSNSSSSSSSCSSSSRSD/DPPCPDPPDFPDDPVLVVLLVLLLVLLLVLCCVQVNVVLSVVLVVLLVLLVVCFPPDQVVNLVSLVVVLVVLLPDDPVSLLLSLLSLLVSLLSSVLSVLLVVLLVLVPDDDDDFPDAFQEEEAEEEFFQFQFFDPVLVVLSLVVSVLSNVCVVCVVPDDSVVSSVSSNVSSVDDGGDPAFDDLLRRLLLLLCLCLPLLNLVVQLVVVVVNYHYAYEYQRLFECQFFVRRFQVSLQVSQLVLLVSLLVLLLVLLVVLLVVQVVVCVLPHDVPLNVLSVVLNVLSVVLSHFAFQSLVSLVVSVVSLVVSQVVSCVSVVDGDVSSSSNVSCCVNQVSSGRAYEHEDELVVLLCQVVDPDHDRNLNNLLSLLRRQPPHQSCSHHVAYEYPPDQALVSLQSVQVSNCVRNVHSRHAYEYEQEALRCLQCVLVRCLVNCDPVNQVCCVPPVVQEHEYEYWQQLHLLQQFLLLSLVSNLVSVVSNQVSSVVSVHQYAYAYEAECASSRLHDQPCLSCLSPALSNPSYHHYYYYSLCSCVQSVDSSNVVVSVVVSSNVSSPGDGDPPPDPDPLSNVLSNQLRVQVNCQLPDPVNVVLLVFLWCLVCSQVLSSHSGHQFRPDDDDSSGGDRLSVLLRCLLQLLSCSLQGSNLVSQVPDDPVSLVVLLVCCVVRSNNVSSLLSSLLSLLRHSLSSNQLSCCLGVVDCVVSVSSVVSSVSSLVSSCSSVVDNRSNVVPVSSSVLSSSLNSSLSSLSSSCSSCVVVVPSSSNSSSSSSSCSSSSGSD